Protein 3KCM (pdb70)

Solvent-accessible surface area: 39184 Å² total

Radius of gyration: 34.25 Å; Cα contacts (8 Å, |Δi|>4): 1533; chains: 6; bounding box: 62×87×96 Å

Sequence (810 aa):
LEENPAPDFTLNTLNGEVVKLSDLKGQVVIVNFWATWCPPCREEIPSRLNAAAGKPFRLCVSIDEGGKVAVEEFFRKTGFTLPVLLDADKRVGKLYGTTGVPETFVIDRHGVILKKVVGAEWDHPEVIAFLNNELEENPAPDFTLNTLNGEVVKLSDLKGQVVIVNFWATWCPPCREEIPSRLNAAAGKPFRLCVSIDEGGKVAVEEFFRKTGFTLPVLLDADKRVGKLYGTTGVPETFVIDRHGVILKKVVGAEWDHPEVIAFLNNELSEENPAPDFTLNTLNGEVVKLSDLKGQVVIVNFWATWCPPCREEIPSRLNAAAGKPFRLCVSIDEGGKVAVEEFFRKTGFTLPVLLDADKRVGKLYGTTGVPETFVIDRHGVILKKVVGAEWDHPEVIAFLNNELENPAPDFTLNTLNGEVVKLSDLKGQVVIVNFWATWCPPCREEIPSRLNAAAGKPFRLCVSIDEGGKVAVEEFFRKTGFTLPVLLDADKRVGKLYGTTGVPETFVIDRHGVILKKVVGAEWDHPEVIAFLNNELSKARENPAPDFTLNTLNGEVVKLSDLKGQVVIVNFWATWCPPCREEIPSRLNAAAGKPFRLCVSIDEGGKVAVEEFFRKTGFTLPVLLDADKRVGKLYGTTGVPETFVIDRHGVILKKVVGAEWDHPEVIAFLNNELSKAENPAPDFTLNTLNGEVVKLSDLKGQVVIVNFWATWCPPCREEIPSRLNAAAGKPFRLCVSIDEGGKVAVEEFFRKTGFTLPVLLDADKRVGKLYGTTGVPETFVIDRHGVILKKVVGAEWDHPEVIAFLNNEL

InterPro domains:
  IPR013740 Redoxin [PF08534] (29-156)
  IPR013766 Thioredoxin domain [PS51352] (26-167)
  IPR017937 Thioredoxin, conserved site [PS00194] (56-74)
  IPR036249 Thioredoxin-like superfamily [SSF52833] (4-164)
  IPR050553 Thioredoxin family ResA/DsbE subfamily [PTHR42852] (30-152)

Organism: Geobacter metallireducens (strain ATCC 53774 / DSM 7210 / GS-15) (NCBI:txid269799)

Secondary structure (DSSP, 8-state):
-TTSBPPP-EEE-TTS-EEEGGGGTTSBEEEEEE-TT-HHHHHHS---TTT---SSB--EEE--TTHHHHHHHHHHHH-----EEE-TT-HHHHHHT--SB-EEEEE-TTSBEEEEEE---TTSHHHHHHHHT-/-TTSBPPP-EEEBTTS-EEEGGGGTTSBEEEEEE-TT-HHHHHHTT--TTT---SSB--EEE--TTHHHHHHHHHHHH-----EEE-TT-HHHHHTT--SB-EEEEE-TTSBEEEEEE---TTSHHHHHHHHHTT-/--SBPPP-EEEBTTS-EEESGGGTTSBEEEEEE-TT-HHHHHHTT--TTT---SSB--EEE--TTHHHHHHHHHHHHT----EEE-TT-HHHHHHT--SB-EEEEE-TTSBEEEEEE---TTSHHHHHHHHHH-/-PBPPP-EEEBTTS-EEESGGGTTSBEEEEEE-TT-HHHHHHS---TTT---SSB--EEE--TTHHHHHHHHHHHHT----EEE-TT-HHHHHTT--SSSEEEEE-TTSBEEEEEE---TTSHHHHHHHHHHHTT--/-PPPPP-EEEBTTS-EEEGGGGTTSBEEEEEE-TT-HHHHHHS---TTT---SSB--EEE--TTHHHHHHHHHHHHT----EEE-TT-HHHHHTT--SS-EEEEE-TTS-EEEEEE---TTSHHHHHHHHHHHH--/--BPPP-EEEBTTS-EEESGGGTTSBEEEEEE-TT-HHHHHHS---TTT---SSB--EEE--TTHHHHHHHHHHHHT----EEE-TT-HHHHHTT--SB-EEEEE-TTSBEEEEEE---TTSHHHHHHHHTT-

CATH classification: 3.40.30.10

B-factor: mean 23.81, std 8.34, range [6.53, 72.54]

Structure (mmCIF, N/CA/C/O backbone):
data_3KCM
#
_entry.id   3KCM
#
_cell.length_a   51.986
_cell.length_b   74.555
_cell.length_c   82.410
_cell.angle_alpha   100.66
_cell.angle_beta   109.05
_cell.angle_gamma   99.07
#
_symmetry.space_group_name_H-M   'P 1'
#
loop_
_entity.id
_entity.type
_entity.pdbx_description
1 polymer 'Thioredoxin family protein'
2 non-polymer 'SULFATE ION'
3 water water
#
loop_
_atom_site.group_PDB
_atom_site.id
_atom_site.type_symbol
_atom_site.label_atom_id
_atom_site.label_alt_id
_atom_site.label_comp_id
_atom_site.label_asym_id
_atom_site.label_entity_id
_atom_site.label_seq_id
_atom_site.pdbx_PDB_ins_code
_atom_site.Cartn_x
_atom_site.Cartn_y
_atom_site.Cartn_z
_atom_site.occupancy
_atom_site.B_iso_or_equiv
_atom_site.auth_seq_id
_atom_site.auth_comp_id
_atom_site.auth_asym_id
_atom_site.auth_atom_id
_atom_site.pdbx_PDB_model_num
ATOM 1 N N . LEU A 1 3 ? -11.045 -34.158 -17.437 1.00 43.67 27 LEU A N 1
ATOM 2 C CA . LEU A 1 3 ? -10.862 -33.809 -15.985 1.00 44.12 27 LEU A CA 1
ATOM 3 C C . LEU A 1 3 ? -12.067 -33.021 -15.490 1.00 44.17 27 LEU A C 1
ATOM 4 O O . LEU A 1 3 ? -12.572 -33.237 -14.383 1.00 43.61 27 LEU A O 1
ATOM 9 N N . GLU A 1 4 ? -12.510 -32.120 -16.361 1.00 44.82 28 GLU A N 1
ATOM 10 C CA . GLU A 1 4 ? -13.594 -31.169 -16.131 1.00 45.32 28 GLU A CA 1
ATOM 11 C C . GLU A 1 4 ? -14.958 -31.887 -16.043 1.00 44.82 28 GLU A C 1
ATOM 12 O O . GLU A 1 4 ? -15.311 -32.698 -16.922 1.00 44.84 28 GLU A O 1
ATOM 18 N N . GLU A 1 5 ? -15.684 -31.618 -14.948 1.00 43.74 29 GLU A N 1
ATOM 19 C CA . GLU A 1 5 ? -16.988 -32.255 -14.632 1.00 42.44 29 GLU A CA 1
ATOM 20 C C . GLU A 1 5 ? -16.909 -33.642 -13.975 1.00 40.92 29 GLU A C 1
ATOM 21 O O . GLU A 1 5 ? -17.940 -34.277 -13.702 1.00 39.97 29 GLU A O 1
ATOM 27 N N . ASN A 1 6 ? -15.676 -34.072 -13.710 1.00 39.66 30 ASN A N 1
ATOM 28 C CA . ASN A 1 6 ? -15.379 -35.263 -12.896 1.00 39.17 30 ASN A CA 1
ATOM 29 C C . ASN A 1 6 ? -14.574 -34.926 -11.623 1.00 38.05 30 ASN A C 1
ATOM 30 O O . ASN A 1 6 ? -13.672 -34.066 -11.665 1.00 38.40 30 ASN A O 1
ATOM 35 N N . PRO A 1 7 ? -14.861 -35.631 -10.504 1.00 36.60 31 PRO A N 1
ATOM 36 C CA . PRO A 1 7 ? -14.187 -35.354 -9.236 1.00 35.06 31 PRO A CA 1
ATOM 37 C C . PRO A 1 7 ? -12.663 -35.266 -9.371 1.00 33.28 31 PRO A C 1
ATOM 38 O O . PRO A 1 7 ? -12.039 -36.101 -10.039 1.00 33.43 31 PRO A O 1
ATOM 42 N N . ALA A 1 8 ? -12.107 -34.230 -8.740 1.00 31.24 32 ALA A N 1
ATOM 43 C CA . ALA A 1 8 ? -10.665 -33.931 -8.679 1.00 29.50 32 ALA A CA 1
ATOM 44 C C . ALA A 1 8 ? -9.804 -35.076 -8.129 1.00 27.94 32 ALA A C 1
ATOM 45 O O . ALA A 1 8 ? -10.138 -35.689 -7.119 1.00 28.15 32 ALA A O 1
ATOM 47 N N . PRO A 1 9 ? -8.702 -35.386 -8.816 1.00 26.44 33 PRO A N 1
ATOM 48 C CA . PRO A 1 9 ? -7.759 -36.381 -8.279 1.00 25.09 33 PRO A CA 1
ATOM 49 C C . PRO A 1 9 ? -7.149 -35.957 -6.919 1.00 24.53 33 PRO A C 1
ATOM 50 O O . PRO A 1 9 ? -6.747 -34.777 -6.743 1.00 24.75 33 PRO A O 1
ATOM 54 N N . ASP A 1 10 ? -7.096 -36.893 -5.967 1.00 23.15 34 ASP A N 1
ATOM 55 C CA . ASP A 1 10 ? -6.616 -36.584 -4.603 1.00 22.39 34 ASP A CA 1
ATOM 56 C C . ASP A 1 10 ? -5.104 -36.367 -4.576 1.00 21.49 34 ASP A C 1
ATOM 57 O O . ASP A 1 10 ? -4.383 -36.862 -5.417 1.00 21.72 34 ASP A O 1
ATOM 62 N N . PHE A 1 11 ? -4.634 -35.599 -3.613 1.00 20.24 35 PHE A N 1
ATOM 63 C CA . PHE A 1 11 ? -3.208 -35.457 -3.428 1.00 19.19 35 PHE A CA 1
ATOM 64 C C . PHE A 1 11 ? -2.943 -34.906 -2.043 1.00 18.61 35 PHE A C 1
ATOM 65 O O . PHE A 1 11 ? -3.823 -34.291 -1.431 1.00 18.45 35 PHE A O 1
ATOM 73 N N . THR A 1 12 ? -1.741 -35.171 -1.550 1.00 17.83 36 THR A N 1
ATOM 74 C CA . THR A 1 12 ? -1.303 -34.733 -0.236 1.00 16.88 36 THR A CA 1
ATOM 75 C C . THR A 1 12 ? 0.048 -34.034 -0.450 1.00 16.66 36 THR A C 1
ATOM 76 O O . THR A 1 12 ? 0.963 -34.670 -0.991 1.00 15.63 36 THR A O 1
ATOM 80 N N . LEU A 1 13 ? 0.190 -32.769 -0.020 1.00 16.23 37 LEU A N 1
ATOM 81 C CA . LEU A 1 13 ? 1.488 -32.060 -0.153 1.00 16.87 37 LEU A CA 1
ATOM 82 C C . LEU A 1 13 ? 1.863 -31.121 1.014 1.00 18.03 37 LEU A C 1
ATOM 83 O O . LEU A 1 13 ? 0.989 -30.571 1.714 1.00 18.36 37 LEU A O 1
ATOM 88 N N . ASN A 1 14 ? 3.162 -30.899 1.180 1.00 18.94 38 ASN A N 1
ATOM 89 C CA . ASN A 1 14 ? 3.684 -29.996 2.205 1.00 20.26 38 ASN A CA 1
ATOM 90 C C . ASN A 1 14 ? 3.423 -28.511 1.945 1.00 20.83 38 ASN A C 1
ATOM 91 O O . ASN A 1 14 ? 3.451 -28.059 0.815 1.00 21.70 38 ASN A O 1
ATOM 96 N N . THR A 1 15 ? 3.148 -27.794 3.025 1.00 21.15 39 THR A N 1
ATOM 97 C CA . THR A 1 15 ? 2.981 -26.348 3.110 1.00 21.73 39 THR A CA 1
ATOM 98 C C . THR A 1 15 ? 4.387 -25.717 3.230 1.00 21.87 39 THR A C 1
ATOM 99 O O . THR A 1 15 ? 5.379 -26.442 3.303 1.00 20.41 39 THR A O 1
ATOM 103 N N . LEU A 1 16 ? 4.477 -24.380 3.247 1.00 22.66 40 LEU A N 1
ATOM 104 C CA . LEU A 1 16 ? 5.768 -23.719 3.500 1.00 24.75 40 LEU A CA 1
ATOM 105 C C . LEU A 1 16 ? 6.363 -23.999 4.864 1.00 25.58 40 LEU A C 1
ATOM 106 O O . LEU A 1 16 ? 7.562 -23.824 5.063 1.00 26.40 40 LEU A O 1
ATOM 111 N N . ASN A 1 17 ? 5.518 -24.405 5.801 1.00 26.89 41 ASN A N 1
ATOM 112 C CA . ASN A 1 17 ? 5.921 -24.573 7.196 1.00 28.46 41 ASN A CA 1
ATOM 113 C C . ASN A 1 17 ? 5.644 -25.960 7.769 1.00 27.92 41 ASN A C 1
ATOM 114 O O . ASN A 1 17 ? 4.996 -26.098 8.800 1.00 28.42 41 ASN A O 1
ATOM 119 N N . GLY A 1 18 ? 6.118 -26.985 7.065 1.00 27.91 42 GLY A N 1
ATOM 120 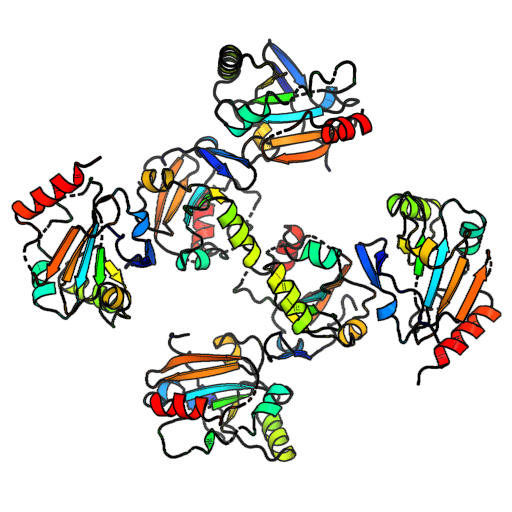C CA . GLY A 1 18 ? 6.092 -28.367 7.551 1.00 27.51 42 GLY A CA 1
ATOM 121 C C . GLY A 1 18 ? 4.735 -29.045 7.679 1.00 27.21 42 GLY A C 1
ATOM 122 O O . GLY A 1 18 ? 4.665 -30.215 8.032 1.00 27.57 42 GLY A O 1
ATOM 123 N N . GLU A 1 19 ? 3.663 -28.322 7.382 1.00 26.58 43 GLU A N 1
ATOM 124 C CA . GLU A 1 19 ? 2.319 -28.850 7.502 1.00 26.05 43 GLU A CA 1
ATOM 125 C C . GLU A 1 19 ? 1.936 -29.642 6.232 1.00 23.97 43 GLU A C 1
ATOM 126 O O . GLU A 1 19 ? 2.624 -29.554 5.260 1.00 23.98 43 GLU A O 1
ATOM 132 N N . VAL A 1 20 ? 0.834 -30.382 6.236 1.00 21.93 44 VAL A N 1
ATOM 133 C CA . VAL A 1 20 ? 0.439 -31.191 5.080 1.00 20.79 44 VAL A CA 1
ATOM 134 C C . VAL A 1 20 ? -1.070 -31.017 4.846 1.00 19.92 44 VAL A C 1
ATOM 135 O O . VAL A 1 20 ? -1.813 -30.868 5.791 1.00 19.55 44 VAL A O 1
ATOM 139 N N . VAL A 1 21 ? -1.510 -30.988 3.587 1.00 19.13 45 VAL A N 1
ATOM 140 C CA . VAL A 1 21 ? -2.910 -30.698 3.242 1.00 17.63 45 VAL A CA 1
ATOM 141 C C . VAL A 1 21 ? -3.371 -31.757 2.274 1.00 18.13 45 VAL A C 1
ATOM 142 O O . VAL A 1 21 ? -2.724 -31.965 1.223 1.00 18.60 45 VAL A O 1
ATOM 146 N N . LYS A 1 22 ? -4.475 -32.426 2.602 1.00 17.79 46 LYS A N 1
ATOM 147 C CA . LYS A 1 22 ? -4.997 -33.490 1.750 1.00 17.15 46 LYS A CA 1
ATOM 148 C C . LYS A 1 22 ? -6.343 -33.128 1.114 1.00 17.70 46 LYS A C 1
ATOM 149 O O . LYS A 1 22 ? -7.349 -33.101 1.804 1.00 17.99 46 LYS A O 1
ATOM 155 N N . LEU A 1 23 ? -6.377 -32.883 -0.198 1.00 17.64 47 LEU A N 1
ATOM 156 C CA . LEU A 1 23 ? -7.582 -32.387 -0.856 1.00 17.68 47 LEU A CA 1
ATOM 157 C C . LEU A 1 23 ? -8.923 -33.048 -0.503 1.00 18.00 47 LEU A C 1
ATOM 158 O O . LEU A 1 23 ? -9.956 -32.368 -0.532 1.00 17.53 47 LEU A O 1
ATOM 163 N N . SER A 1 24 ? -8.928 -34.343 -0.161 1.00 18.45 48 SER A N 1
ATOM 164 C CA . SER A 1 24 ? -10.181 -35.038 0.300 1.00 18.37 48 SER A CA 1
ATOM 165 C C . SER A 1 24 ? -10.859 -34.479 1.615 1.00 18.56 48 SER A C 1
ATOM 166 O O . SER A 1 24 ? -12.099 -34.463 1.742 1.00 18.89 48 SER A O 1
ATOM 169 N N . ASP A 1 25 ? -10.046 -34.069 2.594 1.00 18.36 49 ASP A N 1
ATOM 170 C CA . ASP A 1 25 ? -10.533 -33.501 3.851 1.00 18.66 49 ASP A CA 1
ATOM 171 C C . ASP A 1 25 ? -11.033 -32.107 3.645 1.00 18.48 49 ASP A C 1
ATOM 172 O O . ASP A 1 25 ? -11.252 -31.396 4.603 1.00 18.19 49 ASP A O 1
ATOM 177 N N . LEU A 1 26 ? -11.234 -31.708 2.410 1.00 19.19 50 LEU A N 1
ATOM 178 C CA . LEU A 1 26 ? -11.689 -30.375 2.112 1.00 18.92 50 LEU A CA 1
ATOM 179 C C . LEU A 1 26 ? -13.048 -30.413 1.508 1.00 19.29 50 LEU A C 1
ATOM 180 O O . LEU A 1 26 ? -13.549 -29.424 1.133 1.00 20.22 50 LEU A O 1
ATOM 185 N N . LYS A 1 27 ? -13.673 -31.571 1.497 1.00 20.00 51 LYS A N 1
ATOM 186 C CA . LYS A 1 27 ? -15.086 -31.680 1.189 1.00 20.00 51 LYS A CA 1
ATOM 187 C C . LYS A 1 27 ? -15.907 -30.799 2.020 1.00 20.00 51 LYS A C 1
ATOM 188 O O . LYS A 1 27 ? -15.779 -30.804 3.180 1.00 20.50 51 LYS A O 1
ATOM 194 N N . GLY A 1 28 ? -16.776 -30.038 1.415 1.00 21.03 52 GLY A N 1
ATOM 195 C CA . GLY A 1 28 ? -17.586 -29.135 2.175 1.00 21.51 52 GLY A CA 1
ATOM 196 C C . GLY A 1 28 ? -17.232 -27.716 1.919 1.00 22.23 52 GLY A C 1
ATOM 197 O O . GLY A 1 28 ? -17.915 -26.815 2.296 1.00 22.63 52 GLY A O 1
ATOM 198 N N . GLN A 1 29 ? -16.116 -27.535 1.268 1.00 22.71 53 GLN A N 1
ATOM 199 C CA . GLN A 1 29 ? -15.653 -26.231 0.951 1.00 23.27 53 GLN A CA 1
ATOM 200 C C . GLN A 1 29 ? -15.347 -26.139 -0.501 1.00 23.21 53 GLN A C 1
ATOM 201 O O . GLN A 1 29 ? -15.038 -27.096 -1.136 1.00 22.69 53 GLN A O 1
ATOM 207 N N . VAL A 1 30 ? -15.464 -24.951 -1.025 1.00 22.74 54 VAL A N 1
ATOM 208 C CA . VAL A 1 30 ? -15.017 -24.689 -2.372 1.00 22.75 54 VAL A CA 1
ATOM 209 C C . VAL A 1 30 ? -13.482 -24.547 -2.398 1.00 22.26 54 VAL A C 1
ATOM 210 O O . VAL A 1 30 ? -12.915 -23.878 -1.535 1.00 22.54 54 VAL A O 1
ATOM 214 N N . VAL A 1 31 ? -12.829 -25.178 -3.384 1.00 21.52 55 VAL A N 1
ATOM 215 C CA . VAL A 1 31 ? -11.359 -25.139 -3.549 1.00 20.99 55 VAL A CA 1
ATOM 216 C C . VAL A 1 31 ? -10.883 -24.661 -4.949 1.00 20.20 55 VAL A C 1
ATOM 217 O O . VAL A 1 31 ? -11.432 -25.040 -5.994 1.00 20.33 55 VAL A O 1
ATOM 221 N N . ILE A 1 32 ? -9.858 -23.832 -4.944 1.00 19.10 56 ILE A N 1
ATOM 222 C CA . ILE A 1 32 ? -9.105 -23.445 -6.139 1.00 17.94 56 ILE A CA 1
ATOM 223 C C . ILE A 1 32 ? -7.711 -24.058 -6.123 1.00 17.87 56 ILE A C 1
ATOM 224 O O . ILE A 1 32 ? -6.848 -23.683 -5.315 1.00 17.07 56 ILE A O 1
ATOM 229 N N . VAL A 1 33 ? -7.490 -25.043 -6.986 1.00 17.82 57 VAL A N 1
ATOM 230 C CA . VAL A 1 33 ? -6.122 -25.534 -7.179 1.00 17.51 57 VAL A CA 1
ATOM 231 C C . VAL A 1 33 ? -5.425 -24.782 -8.362 1.00 17.81 57 VAL A C 1
ATOM 232 O O . VAL A 1 33 ? -5.837 -24.847 -9.530 1.00 17.17 57 VAL A O 1
ATOM 236 N N . ASN A 1 34 ? -4.398 -24.024 -8.019 1.00 17.81 58 ASN A N 1
ATOM 237 C CA . ASN A 1 34 ? -3.674 -23.210 -9.002 1.00 18.10 58 ASN A CA 1
ATOM 238 C C . ASN A 1 34 ? -2.230 -23.700 -9.112 1.00 17.48 58 ASN A C 1
ATOM 239 O O . ASN A 1 34 ? -1.562 -23.908 -8.102 1.00 18.10 58 ASN A O 1
ATOM 244 N N . PHE A 1 35 ? -1.760 -23.880 -10.338 1.00 16.82 59 PHE A N 1
ATOM 245 C CA . PHE A 1 35 ? -0.385 -24.361 -10.579 1.00 16.10 59 PHE A CA 1
ATOM 246 C C . PHE A 1 35 ? 0.431 -23.206 -11.058 1.00 15.06 59 PHE A C 1
ATOM 247 O O . PHE A 1 35 ? 0.017 -22.536 -12.000 1.00 14.81 59 PHE A O 1
ATOM 255 N N . TRP A 1 36 ? 1.563 -22.941 -10.408 1.00 13.57 60 TRP A N 1
ATOM 256 C CA . TRP A 1 36 ? 2.291 -21.715 -10.725 1.00 12.83 60 TRP A CA 1
ATOM 257 C C . TRP A 1 36 ? 3.789 -21.914 -10.537 1.00 12.65 60 TRP A C 1
ATOM 258 O O . TRP A 1 36 ? 4.222 -22.963 -10.062 1.00 13.21 60 TRP A O 1
ATOM 269 N N . ALA A 1 37 ? 4.583 -20.905 -10.887 1.00 12.57 61 ALA A N 1
ATOM 270 C CA . ALA A 1 37 ? 6.032 -20.985 -10.663 1.00 13.00 61 ALA A CA 1
ATOM 271 C C . ALA A 1 37 ? 6.667 -19.598 -10.582 1.00 13.11 61 ALA A C 1
ATOM 272 O O . ALA A 1 37 ? 6.208 -18.659 -11.225 1.00 13.21 61 ALA A O 1
ATOM 274 N N . THR A 1 38 ? 7.738 -19.475 -9.821 1.00 13.73 62 THR A N 1
ATOM 275 C CA . THR A 1 38 ? 8.354 -18.142 -9.598 1.00 14.53 62 THR A CA 1
ATOM 276 C C . THR A 1 38 ? 8.893 -17.534 -10.880 1.00 15.15 62 THR A C 1
ATOM 277 O O . THR A 1 38 ? 8.814 -16.318 -11.042 1.00 15.91 62 THR A O 1
ATOM 281 N N . TRP A 1 39 ? 9.429 -18.377 -11.779 1.00 15.97 63 TRP A N 1
ATOM 282 C CA . TRP A 1 39 ? 10.010 -17.967 -13.097 1.00 16.21 63 TRP A CA 1
ATOM 283 C C . TRP A 1 39 ? 9.023 -17.716 -14.277 1.00 16.03 63 TRP A C 1
ATOM 284 O O . TRP A 1 39 ? 9.460 -17.500 -15.424 1.00 15.80 63 TRP A O 1
ATOM 295 N N . CYS A 1 40 ? 7.724 -17.701 -13.991 1.00 15.78 64 CYS A N 1
ATOM 296 C CA . CYS A 1 40 ? 6.691 -17.536 -15.023 1.00 17.14 64 CYS A CA 1
ATOM 297 C C . CYS A 1 40 ? 6.060 -16.126 -15.014 1.00 17.02 64 CYS A C 1
ATOM 298 O O . CYS A 1 40 ? 5.347 -15.760 -14.070 1.00 18.30 64 CYS A O 1
ATOM 301 N N . PRO A 1 41 ? 6.337 -15.315 -16.048 1.00 16.73 65 PRO A N 1
ATOM 302 C CA . PRO A 1 41 ? 5.887 -13.915 -15.962 1.00 17.07 65 PRO A CA 1
ATOM 303 C C . PRO A 1 41 ? 4.384 -13.711 -15.867 1.00 16.97 65 PRO A C 1
ATOM 304 O O . PRO A 1 41 ? 3.970 -12.766 -15.170 1.00 17.09 65 PRO A O 1
ATOM 308 N N . PRO A 1 42 ? 3.581 -14.552 -16.567 1.00 16.57 66 PRO A N 1
ATOM 309 C CA . PRO A 1 42 ? 2.132 -14.494 -16.356 1.00 17.09 66 PRO A CA 1
ATOM 310 C C . PRO A 1 42 ? 1.688 -14.897 -14.935 1.00 17.65 66 PRO A C 1
ATOM 311 O O . PRO A 1 42 ? 0.808 -14.248 -14.366 1.00 18.36 66 PRO A O 1
ATOM 315 N N . CYS A 1 43 ? 2.302 -15.939 -14.370 1.00 17.42 67 CYS A N 1
ATOM 316 C CA . CYS A 1 43 ? 2.049 -16.335 -13.002 1.00 16.97 67 CYS A CA 1
ATOM 317 C C . CYS A 1 43 ? 2.175 -15.151 -12.065 1.00 17.05 67 CYS A C 1
ATOM 318 O O . CYS A 1 43 ? 1.328 -14.936 -11.235 1.00 18.56 67 CYS A O 1
ATOM 321 N N . ARG A 1 44 ? 3.212 -14.360 -12.232 1.00 17.10 68 ARG A N 1
ATOM 322 C CA . ARG A 1 44 ? 3.459 -13.217 -11.407 1.00 17.02 68 ARG A CA 1
ATOM 323 C C . ARG A 1 44 ? 2.521 -12.047 -11.723 1.00 17.78 68 ARG A C 1
ATOM 324 O O . ARG A 1 44 ? 2.244 -11.225 -10.874 1.00 18.00 68 ARG A O 1
ATOM 332 N N . GLU A 1 45 ? 2.049 -11.955 -12.952 1.00 19.02 69 GLU A N 1
ATOM 333 C CA . GLU A 1 45 ? 1.094 -10.907 -13.325 1.00 20.08 69 GLU A CA 1
ATOM 334 C C . GLU A 1 45 ? -0.234 -11.068 -12.528 1.00 19.32 69 GLU A C 1
ATOM 335 O O . GLU A 1 45 ? -0.842 -10.078 -12.109 1.00 19.08 69 GLU A O 1
ATOM 341 N N . GLU A 1 46 ? -0.659 -12.301 -12.286 1.00 17.95 70 GLU A N 1
ATOM 342 C CA . GLU A 1 46 ? -1.990 -12.534 -11.709 1.00 17.36 70 GLU A CA 1
ATOM 343 C C . GLU A 1 46 ? -1.964 -12.742 -10.215 1.00 17.99 70 GLU A C 1
ATOM 344 O O . GLU A 1 46 ? -3.040 -12.822 -9.620 1.00 18.58 70 GLU A O 1
ATOM 350 N N . ILE A 1 47 ? -0.768 -12.810 -9.597 1.00 17.72 71 ILE A N 1
ATOM 351 C CA . ILE A 1 47 ? -0.683 -13.008 -8.135 1.00 16.88 71 ILE A CA 1
ATOM 352 C C . ILE A 1 47 ? -1.391 -11.914 -7.340 1.00 16.94 71 ILE A C 1
ATOM 353 O O . ILE A 1 47 ? -2.169 -12.213 -6.419 1.00 16.76 71 ILE A O 1
ATOM 358 N N . PRO A 1 48 ? -1.128 -10.636 -7.684 1.00 16.48 72 PRO A N 1
ATOM 359 C CA . PRO A 1 48 ? -1.825 -9.599 -6.953 1.00 15.64 72 PRO A CA 1
ATOM 360 C C . PRO A 1 48 ? -3.358 -9.793 -6.973 1.00 16.53 72 PRO A C 1
ATOM 361 O O . PRO A 1 48 ? -4.022 -9.519 -5.974 1.00 17.34 72 PRO A O 1
ATOM 365 N N . SER A 1 49 ? -3.926 -10.258 -8.081 1.00 16.61 73 SER A N 1
ATOM 366 C CA . SER A 1 49 ? -5.362 -10.380 -8.164 1.00 17.74 73 SER A CA 1
ATOM 367 C C . SER A 1 49 ? -5.857 -11.649 -7.440 1.00 18.51 73 SER A C 1
ATOM 368 O O . SER A 1 49 ? -7.041 -11.763 -7.087 1.00 17.74 73 SER A O 1
ATOM 387 N N . ARG A 1 52 ? -6.196 -10.666 -3.673 1.00 19.38 76 ARG A N 1
ATOM 388 C CA . ARG A 1 52 ? -7.446 -9.998 -3.402 1.00 19.47 76 ARG A CA 1
ATOM 389 C C . ARG A 1 52 ? -8.606 -10.996 -3.408 1.00 19.57 76 ARG A C 1
ATOM 390 O O . ARG A 1 52 ? -9.625 -10.716 -2.806 1.00 19.91 76 ARG A O 1
ATOM 398 N N . LEU A 1 53 ? -8.492 -12.120 -4.101 1.00 19.53 77 LEU A N 1
ATOM 399 C CA . LEU A 1 53 ? -9.562 -13.113 -4.016 1.00 21.14 77 LEU A CA 1
ATOM 400 C C . LEU A 1 53 ? -9.517 -13.818 -2.655 1.00 22.14 77 LEU A C 1
ATOM 401 O O . LEU A 1 53 ? -10.552 -14.105 -2.057 1.00 22.83 77 LEU A O 1
ATOM 406 N N . ASN A 1 54 ? -8.315 -14.050 -2.149 1.00 23.26 78 ASN A N 1
ATOM 407 C CA . ASN A 1 54 ? -8.140 -14.642 -0.819 1.00 23.91 78 ASN A CA 1
ATOM 408 C C . ASN A 1 54 ? -8.679 -13.841 0.371 1.00 24.21 78 ASN A C 1
ATOM 409 O O . ASN A 1 54 ? -9.387 -14.390 1.222 1.00 24.05 78 ASN A O 1
ATOM 414 N N . ALA A 1 55 ? -8.354 -12.549 0.420 1.00 24.74 79 ALA A N 1
ATOM 415 C CA . ALA A 1 55 ? -8.865 -11.666 1.470 1.00 25.19 79 ALA A CA 1
ATOM 416 C C . ALA A 1 55 ? -10.384 -11.602 1.478 1.00 26.10 79 ALA A C 1
ATOM 417 O O . ALA A 1 55 ? -11.001 -11.686 2.544 1.00 26.72 79 ALA A O 1
ATOM 419 N N . ALA A 1 56 ? -10.987 -11.494 0.295 1.00 26.73 80 ALA A N 1
ATOM 420 C CA . ALA A 1 56 ? -12.430 -11.396 0.165 1.00 27.71 80 ALA A CA 1
ATOM 421 C C . ALA A 1 56 ? -13.160 -12.627 0.731 1.00 28.95 80 ALA A C 1
ATOM 422 O O . ALA A 1 56 ? -14.363 -12.579 0.988 1.00 29.81 80 ALA A O 1
ATOM 432 N N . ALA A 1 58 ? -12.004 -14.632 3.507 1.00 31.17 82 ALA A N 1
ATOM 433 C CA . ALA A 1 58 ? -11.667 -14.889 4.945 1.00 31.69 82 ALA A CA 1
ATOM 434 C C . ALA A 1 58 ? -12.871 -15.113 5.908 1.00 31.84 82 ALA A C 1
ATOM 435 O O . ALA A 1 58 ? -13.765 -14.257 5.997 1.00 32.43 82 ALA A O 1
ATOM 437 N N . GLY A 1 59 ? -12.888 -16.246 6.624 1.00 31.16 83 GLY A N 1
ATOM 438 C CA . GLY A 1 59 ? -14.100 -16.681 7.359 1.00 30.12 83 GLY A CA 1
ATOM 439 C C . GLY A 1 59 ? -15.124 -17.526 6.566 1.00 29.62 83 GLY A C 1
ATOM 440 O O . GLY A 1 59 ? -16.016 -18.137 7.142 1.00 28.65 83 GLY A O 1
ATOM 441 N N . LYS A 1 60 ? -15.009 -17.561 5.242 1.00 29.01 84 LYS A N 1
ATOM 442 C CA . LYS A 1 60 ? -15.940 -18.343 4.416 1.00 28.84 84 LYS A CA 1
ATOM 443 C C . LYS A 1 60 ? -15.400 -19.786 4.204 1.00 27.69 84 LYS A C 1
ATOM 444 O O . LYS A 1 60 ? -14.168 -19.987 4.300 1.00 27.18 84 LYS A O 1
ATOM 450 N N . PRO A 1 61 ? -16.302 -20.771 3.888 1.00 25.80 85 PRO A N 1
ATOM 451 C CA . PRO A 1 61 ? -15.895 -22.153 3.629 1.00 24.31 85 PRO A CA 1
ATOM 452 C C . PRO A 1 61 ? -15.233 -22.278 2.260 1.00 22.73 85 PRO A C 1
ATOM 453 O O . PRO A 1 61 ? -15.821 -22.782 1.286 1.00 22.38 85 PRO A O 1
ATOM 457 N N . PHE A 1 62 ? -13.987 -21.859 2.228 1.00 20.96 86 PHE A N 1
ATOM 458 C CA . PHE A 1 62 ? -13.255 -21.683 0.998 1.00 21.03 86 PHE A CA 1
ATOM 459 C C . PHE A 1 62 ? -11.758 -21.906 1.267 1.00 20.94 86 PHE A C 1
ATOM 460 O O . PHE A 1 62 ? -11.217 -21.426 2.287 1.00 20.60 86 PHE A O 1
ATOM 468 N N . ARG A 1 63 ? -11.106 -22.633 0.359 1.00 20.33 87 ARG A N 1
ATOM 469 C CA . ARG A 1 63 ? -9.665 -22.845 0.438 1.00 20.95 87 ARG A CA 1
ATOM 470 C C . ARG A 1 63 ? -8.996 -22.675 -0.928 1.00 21.07 87 ARG A C 1
ATOM 471 O O . ARG A 1 63 ? -9.462 -23.203 -1.935 1.00 22.01 87 ARG A O 1
ATOM 487 N N . LEU A 1 65 ? -5.351 -23.098 -2.961 1.00 18.43 89 LEU A N 1
ATOM 488 C CA . LEU A 1 65 ? -4.133 -23.886 -2.850 1.00 16.58 89 LEU A CA 1
ATOM 489 C C . LEU A 1 65 ? -3.196 -23.523 -4.000 1.00 15.75 89 LEU A C 1
ATOM 490 O O . LEU A 1 65 ? -3.473 -23.830 -5.148 1.00 16.07 89 LEU A O 1
ATOM 495 N N . CYS A 1 66 ? -2.104 -22.826 -3.720 1.00 14.94 90 CYS A N 1
ATOM 496 C CA . CYS A 1 66 ? -1.240 -22.402 -4.817 1.00 14.26 90 CYS A CA 1
ATOM 497 C C . CYS A 1 66 ? -0.058 -23.305 -4.920 1.00 14.33 90 CYS A C 1
ATOM 498 O O . CYS A 1 66 ? 0.969 -23.061 -4.226 1.00 15.52 90 CYS A O 1
ATOM 501 N N . VAL A 1 67 ? -0.192 -24.324 -5.787 1.00 13.06 91 VAL A N 1
ATOM 502 C CA . VAL A 1 67 ? 0.809 -25.352 -5.977 1.00 12.57 91 VAL A CA 1
ATOM 503 C C . VAL A 1 67 ? 2.051 -24.834 -6.757 1.00 14.32 91 VAL A C 1
ATOM 504 O O . VAL A 1 67 ? 1.955 -24.458 -7.952 1.00 14.96 91 VAL A O 1
ATOM 508 N N . SER A 1 68 ? 3.216 -24.817 -6.111 1.00 13.91 92 SER A N 1
ATOM 509 C CA . SER A 1 68 ? 4.416 -24.404 -6.817 1.00 14.62 92 SER A CA 1
ATOM 510 C C . SER A 1 68 ? 5.153 -25.573 -7.434 1.00 14.73 92 SER A C 1
ATOM 511 O O . SER A 1 68 ? 5.347 -26.581 -6.780 1.00 15.12 92 SER A O 1
ATOM 514 N N . ILE A 1 69 ? 5.592 -25.421 -8.686 1.00 14.95 93 ILE A N 1
ATOM 515 C CA . ILE A 1 69 ? 6.358 -26.453 -9.381 1.00 14.47 93 ILE A CA 1
ATOM 516 C C . ILE A 1 69 ? 7.836 -26.104 -9.472 1.00 14.84 93 ILE A C 1
ATOM 517 O O . ILE A 1 69 ? 8.596 -26.810 -10.123 1.00 13.82 93 ILE A O 1
ATOM 522 N N . ASP A 1 70 ? 8.231 -25.008 -8.828 1.00 15.84 94 ASP A N 1
ATOM 523 C CA . ASP A 1 70 ? 9.654 -24.644 -8.759 1.00 17.73 94 ASP A CA 1
ATOM 524 C C . ASP A 1 70 ? 10.516 -25.786 -8.313 1.00 18.18 94 ASP A C 1
ATOM 525 O O . ASP A 1 70 ? 10.255 -26.362 -7.257 1.00 17.55 94 ASP A O 1
ATOM 530 N N . GLU A 1 71 ? 11.562 -26.080 -9.091 1.00 19.40 95 GLU A N 1
ATOM 531 C CA . GLU A 1 71 ? 12.533 -27.126 -8.704 1.00 21.49 95 GLU A CA 1
ATOM 532 C C . GLU A 1 71 ? 13.234 -26.750 -7.382 1.00 21.12 95 GLU A C 1
ATOM 533 O O . GLU A 1 71 ? 13.661 -27.624 -6.627 1.00 20.49 95 GLU A O 1
ATOM 539 N N . GLY A 1 72 ? 13.292 -25.443 -7.112 1.00 21.59 96 GLY A N 1
ATOM 540 C CA . GLY A 1 72 ? 13.859 -24.888 -5.882 1.00 22.16 96 GLY A CA 1
ATOM 541 C C . GLY A 1 72 ? 13.008 -24.910 -4.613 1.00 22.93 96 GLY A C 1
ATOM 542 O O . GLY A 1 72 ? 13.506 -24.516 -3.557 1.00 23.81 96 GLY A O 1
ATOM 543 N N . GLY A 1 73 ? 11.747 -25.366 -4.694 1.00 23.02 97 GLY A N 1
ATOM 544 C CA . GLY A 1 73 ? 10.885 -25.530 -3.502 1.00 22.56 97 GLY A CA 1
ATOM 545 C C . GLY A 1 73 ? 10.661 -24.288 -2.601 1.00 22.90 97 GLY A C 1
ATOM 546 O O . GLY A 1 73 ? 10.565 -23.128 -3.062 1.00 20.57 97 GLY A O 1
ATOM 547 N N . LYS A 1 74 ? 10.577 -24.578 -1.301 1.00 23.46 98 LYS A N 1
ATOM 548 C CA . LYS A 1 74 ? 10.446 -23.597 -0.216 1.00 24.13 98 LYS A CA 1
ATOM 549 C C . LYS A 1 74 ? 11.486 -22.506 -0.321 1.00 23.80 98 LYS A C 1
ATOM 550 O O . LYS A 1 74 ? 11.101 -21.352 -0.242 1.00 24.48 98 LYS A O 1
ATOM 556 N N . VAL A 1 75 ? 12.768 -22.836 -0.542 1.00 23.40 99 VAL A N 1
ATOM 557 C CA . VAL A 1 75 ? 13.833 -21.798 -0.681 1.00 23.12 99 VAL A CA 1
ATOM 558 C C . VAL A 1 75 ? 13.576 -20.809 -1.832 1.00 22.90 99 VAL A C 1
ATOM 559 O O . VAL A 1 75 ? 13.700 -19.581 -1.643 1.00 22.44 99 VAL A O 1
ATOM 563 N N . ALA A 1 76 ? 13.227 -21.341 -3.007 1.00 22.24 100 ALA A N 1
ATOM 564 C CA . ALA A 1 76 ? 12.818 -20.511 -4.151 1.00 21.90 100 ALA A CA 1
ATOM 565 C C . ALA A 1 76 ? 11.567 -19.627 -3.916 1.00 22.08 100 ALA A C 1
ATOM 566 O O . ALA A 1 76 ? 11.598 -18.427 -4.230 1.00 22.07 100 ALA A O 1
ATOM 568 N N . VAL A 1 77 ? 10.487 -20.211 -3.376 1.00 22.35 101 VAL A N 1
ATOM 569 C CA . VAL A 1 77 ? 9.248 -19.491 -3.094 1.00 22.09 101 VAL A CA 1
ATOM 570 C C . VAL A 1 77 ? 9.504 -18.465 -2.005 1.00 23.32 101 VAL A C 1
ATOM 571 O O . VAL A 1 77 ? 9.080 -17.315 -2.129 1.00 23.05 101 VAL A O 1
ATOM 575 N N . GLU A 1 78 ? 10.214 -18.862 -0.946 1.00 24.54 102 GLU A N 1
ATOM 576 C CA . GLU A 1 78 ? 10.559 -17.915 0.131 1.00 26.27 102 GLU A CA 1
ATOM 577 C C . GLU A 1 78 ? 11.303 -16.682 -0.404 1.00 26.68 102 GLU A C 1
ATOM 578 O O . GLU A 1 78 ? 10.980 -15.545 -0.017 1.00 27.74 102 GLU A O 1
ATOM 584 N N . GLU A 1 79 ? 12.275 -16.899 -1.294 1.00 26.62 103 GLU A N 1
ATOM 585 C CA . GLU A 1 79 ? 13.050 -15.812 -1.897 1.00 26.28 103 GLU A CA 1
ATOM 586 C C . GLU A 1 79 ? 12.110 -14.869 -2.626 1.00 25.67 103 GLU A C 1
ATOM 587 O O . GLU A 1 79 ? 12.068 -13.661 -2.335 1.00 25.87 103 GLU A O 1
ATOM 593 N N . PHE A 1 80 ? 11.331 -15.440 -3.548 1.00 24.24 104 PHE A N 1
ATOM 594 C CA . PHE A 1 80 ? 10.393 -14.705 -4.388 1.00 22.49 104 PHE A CA 1
ATOM 595 C C . PHE A 1 80 ? 9.477 -13.822 -3.581 1.00 22.69 104 PHE A C 1
ATOM 596 O O . PHE A 1 80 ? 9.239 -12.660 -3.975 1.00 21.61 104 PHE A O 1
ATOM 604 N N . PHE A 1 81 ? 8.975 -14.385 -2.460 1.00 22.90 105 PHE A N 1
ATOM 605 C CA . PHE A 1 81 ? 8.082 -13.698 -1.496 1.00 23.02 105 PHE A CA 1
ATOM 606 C C . PHE A 1 81 ? 8.770 -12.615 -0.677 1.00 23.72 105 PHE A C 1
ATOM 607 O O . PHE A 1 81 ? 8.148 -11.631 -0.295 1.00 23.51 105 PHE A O 1
ATOM 615 N N . ARG A 1 82 ? 10.043 -12.826 -0.378 1.00 24.73 106 ARG A N 1
ATOM 616 C CA . ARG A 1 82 ? 10.835 -11.809 0.290 1.00 27.41 106 ARG A CA 1
ATOM 617 C C . ARG A 1 82 ? 11.007 -10.570 -0.630 1.00 28.02 106 ARG A C 1
ATOM 618 O O . ARG A 1 82 ? 10.713 -9.435 -0.201 1.00 28.61 106 ARG A O 1
ATOM 626 N N . LYS A 1 83 ? 11.442 -10.778 -1.881 1.00 28.14 107 LYS A N 1
ATOM 627 C CA . LYS A 1 83 ? 11.682 -9.636 -2.785 1.00 28.53 107 LYS A CA 1
ATOM 628 C C . LYS A 1 83 ? 10.387 -8.903 -3.152 1.00 28.01 107 LYS A C 1
ATOM 629 O O . LYS A 1 83 ? 10.374 -7.669 -3.176 1.00 28.03 107 LYS A O 1
ATOM 635 N N . THR A 1 84 ? 9.299 -9.636 -3.400 1.00 26.91 108 THR A N 1
ATOM 636 C CA . THR A 1 84 ? 8.082 -8.963 -3.878 1.00 25.96 108 THR A CA 1
ATOM 637 C C . THR A 1 84 ? 7.145 -8.464 -2.802 1.00 25.73 108 THR A C 1
ATOM 638 O O . THR A 1 84 ? 6.351 -7.575 -3.079 1.00 26.39 108 THR A O 1
ATOM 642 N N . GLY A 1 85 ? 7.186 -9.060 -1.608 1.00 25.47 109 GLY A N 1
ATOM 643 C CA . GLY A 1 85 ? 6.250 -8.705 -0.539 1.00 24.83 109 GLY A CA 1
ATOM 644 C C . GLY A 1 85 ? 4.935 -9.455 -0.658 1.00 24.91 109 GLY A C 1
ATOM 645 O O . GLY A 1 85 ? 4.012 -9.268 0.162 1.00 25.11 109 GLY A O 1
ATOM 646 N N . PHE A 1 86 ? 4.874 -10.374 -1.590 1.00 24.25 110 PHE A N 1
ATOM 647 C CA . PHE A 1 86 ? 3.716 -11.184 -1.806 1.00 24.05 110 PHE A CA 1
ATOM 648 C C . PHE A 1 86 ? 3.602 -12.331 -0.830 1.00 24.19 110 PHE A C 1
ATOM 649 O O . PHE A 1 86 ? 4.559 -12.757 -0.272 1.00 23.74 110 PHE A O 1
ATOM 657 N N . THR A 1 87 ? 2.394 -12.829 -0.651 1.00 24.40 111 THR A N 1
ATOM 658 C CA . THR A 1 87 ? 2.146 -14.037 0.106 1.00 24.48 111 THR A CA 1
ATOM 659 C C . THR A 1 87 ? 0.858 -14.748 -0.240 1.00 24.61 111 THR A C 1
ATOM 660 O O . THR A 1 87 ? -0.134 -14.147 -0.548 1.00 24.25 111 THR A O 1
ATOM 664 N N . LEU A 1 88 ? 0.919 -16.060 -0.188 1.00 23.58 112 LEU A N 1
ATOM 665 C CA . LEU A 1 88 ? -0.147 -16.921 -0.603 1.00 23.35 112 LEU A CA 1
ATOM 666 C C . LEU A 1 88 ? 0.005 -18.251 0.071 1.00 23.12 112 LEU A C 1
ATOM 667 O O . LEU A 1 88 ? 1.042 -18.587 0.549 1.00 23.12 112 LEU A O 1
ATOM 672 N N . PRO A 1 89 ? -1.072 -18.998 0.084 1.00 22.02 113 PRO A N 1
ATOM 673 C CA . PRO A 1 89 ? -1.128 -20.325 0.652 1.00 20.65 113 PRO A CA 1
ATOM 674 C C . PRO A 1 89 ? -0.562 -21.326 -0.282 1.00 19.12 113 PRO A C 1
ATOM 675 O O . PRO A 1 89 ? -1.254 -21.855 -1.082 1.00 19.31 113 PRO A O 1
ATOM 679 N N . VAL A 1 90 ? 0.707 -21.588 -0.118 1.00 17.45 114 VAL A N 1
ATOM 680 C CA . VAL A 1 90 ? 1.474 -22.399 -1.012 1.00 15.40 114 VAL A CA 1
ATOM 681 C C . VAL A 1 90 ? 1.568 -23.870 -0.636 1.00 15.37 114 VAL A C 1
ATOM 682 O O . VAL A 1 90 ? 1.703 -24.211 0.496 1.00 15.10 114 VAL A O 1
ATOM 686 N N . LEU A 1 91 ? 1.491 -24.730 -1.630 1.00 15.34 115 LEU A N 1
ATOM 687 C CA . LEU A 1 91 ? 1.909 -26.152 -1.496 1.00 14.84 115 LEU A CA 1
ATOM 688 C C . LEU A 1 91 ? 3.050 -26.437 -2.465 1.00 15.10 115 LEU A C 1
ATOM 689 O O . LEU A 1 91 ? 3.094 -25.901 -3.566 1.00 14.13 115 LEU A O 1
ATOM 694 N N . LEU A 1 92 ? 3.952 -27.319 -2.074 1.00 15.96 116 LEU A N 1
ATOM 695 C CA . LEU A 1 92 ? 5.142 -27.548 -2.843 1.00 16.34 116 LEU A CA 1
ATOM 696 C C . LEU A 1 92 ? 5.065 -28.838 -3.606 1.00 17.30 116 LEU A C 1
ATOM 697 O O . LEU A 1 92 ? 4.652 -29.907 -3.089 1.00 17.71 116 LEU A O 1
ATOM 702 N N . ASP A 1 93 ? 5.521 -28.742 -4.850 1.00 17.63 117 ASP A N 1
ATOM 703 C CA . ASP A 1 93 ? 5.520 -29.860 -5.754 1.00 16.71 117 ASP A CA 1
ATOM 704 C C . ASP A 1 93 ? 6.699 -29.829 -6.773 1.00 15.48 117 ASP A C 1
ATOM 705 O O . ASP A 1 93 ? 6.535 -30.056 -7.982 1.00 15.27 117 ASP A O 1
ATOM 710 N N . ALA A 1 94 ? 7.895 -29.602 -6.261 1.00 14.38 118 ALA A N 1
ATOM 711 C CA . ALA A 1 94 ? 9.128 -29.527 -7.088 1.00 14.09 118 ALA A CA 1
ATOM 712 C C . ALA A 1 94 ? 9.293 -30.631 -8.122 1.00 14.57 118 ALA A C 1
ATOM 713 O O . ALA A 1 94 ? 9.887 -30.412 -9.150 1.00 14.82 118 ALA A O 1
ATOM 715 N N . ASP A 1 95 ? 8.764 -31.818 -7.862 1.00 16.14 119 ASP A N 1
ATOM 716 C CA . ASP A 1 95 ? 9.007 -32.945 -8.776 1.00 16.81 119 ASP A CA 1
ATOM 717 C C . ASP A 1 95 ? 7.948 -33.060 -9.894 1.00 16.02 119 ASP A C 1
ATOM 718 O O . ASP A 1 95 ? 8.054 -33.952 -10.745 1.00 16.47 119 ASP A O 1
ATOM 723 N N . LYS A 1 96 ? 6.952 -32.160 -9.868 1.00 15.29 120 LYS A N 1
ATOM 724 C CA . LYS A 1 96 ? 5.949 -31.974 -10.939 1.00 14.89 120 LYS A CA 1
ATOM 725 C C . LYS A 1 96 ? 4.919 -33.143 -11.075 1.00 14.96 120 LYS A C 1
ATOM 726 O O . LYS A 1 96 ? 4.152 -33.216 -12.035 1.00 14.73 120 LYS A O 1
ATOM 732 N N . ARG A 1 97 ? 4.897 -34.058 -10.137 1.00 14.30 121 ARG A N 1
ATOM 733 C CA . ARG A 1 97 ? 4.017 -35.191 -10.294 1.00 15.58 121 ARG A CA 1
ATOM 734 C C . ARG A 1 97 ? 2.516 -34.890 -10.110 1.00 14.16 121 ARG A C 1
ATOM 735 O O . ARG A 1 97 ? 1.704 -35.562 -10.701 1.00 13.77 121 ARG A O 1
ATOM 743 N N . VAL A 1 98 ? 2.162 -33.895 -9.297 1.00 13.92 122 VAL A N 1
ATOM 744 C CA . VAL A 1 98 ? 0.741 -33.497 -9.129 1.00 12.64 122 VAL A CA 1
ATOM 745 C C . VAL A 1 98 ? 0.302 -32.623 -10.344 1.00 13.48 122 VAL A C 1
ATOM 746 O O . VAL A 1 98 ? -0.837 -32.687 -10.757 1.00 14.09 122 VAL A O 1
ATOM 750 N N . GLY A 1 99 ? 1.207 -31.850 -10.930 1.00 14.19 123 GLY A N 1
ATOM 751 C CA . GLY A 1 99 ? 0.950 -31.210 -12.238 1.00 14.45 123 GLY A CA 1
ATOM 752 C C . GLY A 1 99 ? 0.695 -32.248 -13.334 1.00 15.21 123 GLY A C 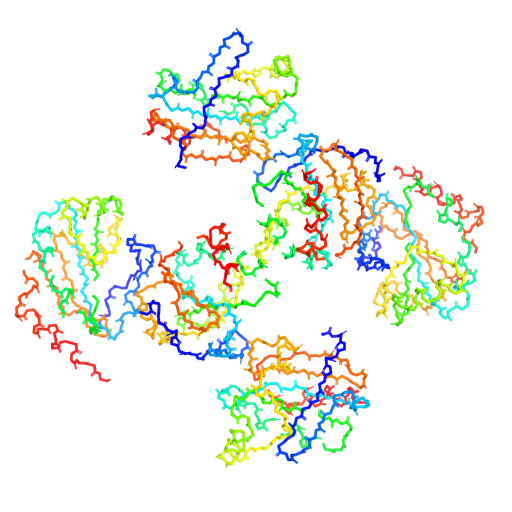1
ATOM 753 O O . GLY A 1 99 ? -0.261 -32.147 -14.110 1.00 15.28 123 GLY A O 1
ATOM 754 N N . LYS A 1 100 ? 1.540 -33.272 -13.397 1.00 14.68 124 LYS A N 1
ATOM 755 C CA . LYS A 1 100 ? 1.283 -34.371 -14.276 1.00 14.05 124 LYS A CA 1
ATOM 756 C C . LYS A 1 100 ? -0.034 -35.095 -13.949 1.00 15.37 124 LYS A C 1
ATOM 757 O O . LYS A 1 100 ? -0.784 -35.498 -14.858 1.00 15.29 124 LYS A O 1
ATOM 763 N N . LEU A 1 101 ? -0.309 -35.287 -12.662 1.00 15.87 125 LEU A N 1
ATOM 764 C CA . LEU A 1 101 ? -1.544 -35.921 -12.275 1.00 16.42 125 LEU A CA 1
ATOM 765 C C . LEU A 1 101 ? -2.694 -35.099 -12.822 1.00 17.01 125 LEU A C 1
ATOM 766 O O . LEU A 1 101 ? -3.735 -35.658 -13.177 1.00 17.14 125 LEU A O 1
ATOM 771 N N . TYR A 1 102 ? -2.493 -33.770 -12.864 1.00 17.52 126 TYR A N 1
ATOM 772 C CA . TYR A 1 102 ? -3.534 -32.806 -13.240 1.00 17.55 126 TYR A CA 1
ATOM 773 C C . TYR A 1 102 ? -3.602 -32.530 -14.758 1.00 17.95 126 TYR A C 1
ATOM 774 O O . TYR A 1 102 ? -4.523 -31.877 -15.249 1.00 17.54 126 TYR A O 1
ATOM 783 N N . GLY A 1 103 ? -2.629 -33.078 -15.486 1.00 18.05 127 GLY A N 1
ATOM 784 C CA . GLY A 1 103 ? -2.630 -33.060 -16.926 1.00 17.32 127 GLY A CA 1
ATOM 78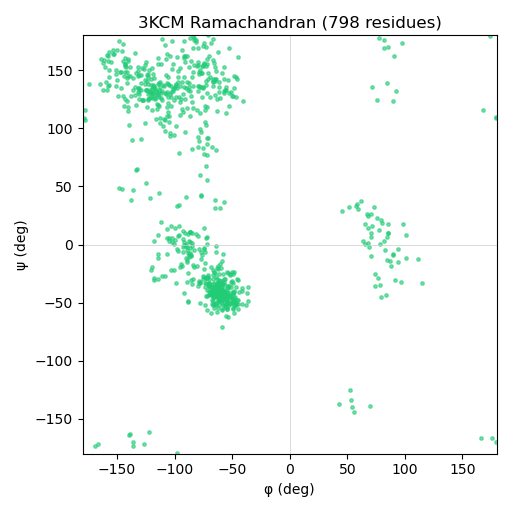5 C C . GLY A 1 103 ? -2.253 -31.700 -17.454 1.00 17.90 127 GLY A C 1
ATOM 786 O O . GLY A 1 103 ? -2.608 -31.367 -18.590 1.00 18.56 127 GLY A O 1
ATOM 787 N N . THR A 1 104 ? -1.554 -30.902 -16.652 1.00 17.11 128 THR A N 1
ATOM 788 C CA . THR A 1 104 ? -1.122 -29.602 -17.118 1.00 17.77 128 THR A CA 1
ATOM 789 C C . THR A 1 104 ? 0.044 -29.626 -18.185 1.00 18.46 128 THR A C 1
ATOM 790 O O . THR A 1 104 ? 0.868 -30.564 -18.248 1.00 18.01 128 THR A O 1
ATOM 794 N N . THR A 1 105 ? 0.081 -28.542 -18.969 1.00 17.93 129 THR A N 1
ATOM 795 C CA . THR A 1 105 ? 0.847 -28.400 -20.161 1.00 18.12 129 THR A CA 1
ATOM 796 C C . THR A 1 105 ? 1.853 -27.268 -19.993 1.00 18.25 129 THR A C 1
ATOM 797 O O . THR A 1 105 ? 2.940 -27.319 -20.579 1.00 19.67 129 THR A O 1
ATOM 801 N N . GLY A 1 106 ? 1.507 -26.260 -19.191 1.00 17.61 130 GLY A N 1
ATOM 802 C CA . GLY A 1 106 ? 2.393 -25.141 -18.905 1.00 16.86 130 GLY A CA 1
ATOM 803 C C . GLY A 1 106 ? 1.789 -24.421 -17.730 1.00 16.80 130 GLY A C 1
ATOM 804 O O . GLY A 1 106 ? 0.844 -24.930 -17.133 1.00 17.47 130 GLY A O 1
ATOM 805 N N . VAL A 1 107 ? 2.320 -23.248 -17.377 1.00 15.76 131 VAL A N 1
ATOM 806 C CA . VAL A 1 107 ? 1.791 -22.484 -16.240 1.00 14.87 131 VAL A CA 1
ATOM 807 C C . VAL A 1 107 ? 1.539 -20.995 -16.567 1.00 14.04 131 VAL A C 1
ATOM 808 O O . VAL A 1 107 ? 2.326 -20.380 -17.307 1.00 13.23 131 VAL A O 1
ATOM 812 N N . PRO A 1 108 ? 0.485 -20.387 -15.986 1.00 13.66 132 PRO A N 1
ATOM 813 C CA . PRO A 1 108 ? -0.460 -20.864 -14.963 1.00 14.36 132 PRO A CA 1
ATOM 814 C C . PRO A 1 108 ? -1.652 -21.601 -15.506 1.00 15.03 132 PRO A C 1
ATOM 815 O O . PRO A 1 108 ? -2.087 -21.318 -16.631 1.00 16.58 132 PRO A O 1
ATOM 819 N N . GLU A 1 109 ? -2.195 -22.489 -14.689 1.00 15.08 133 GLU A N 1
ATOM 820 C CA . GLU A 1 109 ? -3.360 -23.263 -15.012 1.00 16.34 133 GLU A CA 1
ATOM 821 C C . GLU A 1 109 ? -4.102 -23.447 -13.689 1.00 16.63 133 GLU A C 1
ATOM 822 O O . GLU A 1 109 ? -3.463 -23.759 -12.684 1.00 17.66 133 GLU A O 1
ATOM 828 N N . THR A 1 110 ? -5.419 -23.251 -13.680 1.00 16.09 134 THR A N 1
ATOM 829 C CA . THR A 1 110 ? -6.211 -23.168 -12.453 1.00 16.66 134 THR A CA 1
ATOM 830 C C . THR A 1 110 ? -7.511 -23.990 -12.487 1.00 16.16 134 THR A C 1
ATOM 831 O O . THR A 1 110 ? -8.259 -23.982 -13.479 1.00 15.56 134 THR A O 1
ATOM 835 N N . PHE A 1 111 ? -7.779 -24.698 -11.396 1.00 15.35 135 PHE A N 1
ATOM 836 C CA . PHE A 1 111 ? -8.922 -25.594 -11.360 1.00 15.28 135 PHE A CA 1
ATOM 837 C C . PHE A 1 111 ? -9.845 -25.177 -10.265 1.00 15.13 135 PHE A C 1
ATOM 838 O O . PHE A 1 111 ? -9.381 -24.747 -9.217 1.00 14.37 135 PHE A O 1
ATOM 846 N N . VAL A 1 112 ? -11.138 -25.289 -10.526 1.00 15.66 136 VAL A N 1
ATOM 847 C CA . VAL A 1 112 ? -12.145 -24.757 -9.622 1.00 17.37 136 VAL A CA 1
ATOM 848 C C . VAL A 1 112 ? -13.037 -25.911 -9.264 1.00 18.78 136 VAL A C 1
ATOM 849 O O . VAL A 1 112 ? -13.579 -26.562 -10.159 1.00 18.63 136 VAL A O 1
ATOM 853 N N . ILE A 1 113 ? -13.169 -26.147 -7.948 1.00 20.80 137 ILE A N 1
ATOM 854 C CA . ILE A 1 113 ? -13.667 -27.396 -7.348 1.00 22.04 137 ILE A CA 1
ATOM 855 C C . ILE A 1 113 ? -14.808 -27.188 -6.357 1.00 23.29 137 ILE A C 1
ATOM 856 O O . ILE A 1 113 ? -14.675 -26.492 -5.369 1.00 23.15 137 ILE A O 1
ATOM 861 N N . ASP A 1 114 ? -15.926 -27.853 -6.584 1.00 25.76 138 ASP A N 1
ATOM 862 C CA . ASP A 1 114 ? -17.114 -27.602 -5.757 1.00 27.06 138 ASP A CA 1
ATOM 863 C C . ASP A 1 114 ? -17.138 -28.325 -4.393 1.00 28.00 138 ASP A C 1
ATOM 864 O O . ASP A 1 114 ? -16.231 -29.119 -4.086 1.00 27.72 138 ASP A O 1
ATOM 869 N N . ARG A 1 115 ? -18.182 -28.044 -3.596 1.00 28.88 139 ARG A N 1
ATOM 870 C CA . ARG A 1 115 ? -18.305 -28.561 -2.215 1.00 29.64 139 ARG A CA 1
ATOM 871 C C . ARG A 1 115 ? -18.269 -30.090 -2.137 1.00 29.34 139 ARG A C 1
ATOM 872 O O . ARG A 1 115 ? -17.870 -30.657 -1.120 1.00 28.58 139 ARG A O 1
ATOM 880 N N . HIS A 1 116 ? -18.660 -30.750 -3.220 1.00 29.66 140 HIS A N 1
ATOM 881 C CA . HIS A 1 116 ? -18.593 -32.210 -3.277 1.00 30.54 140 HIS A CA 1
ATOM 882 C C . HIS A 1 116 ? -17.293 -32.759 -3.880 1.00 29.66 140 HIS A C 1
ATOM 883 O O . HIS A 1 116 ? -17.201 -33.955 -4.162 1.00 29.49 140 HIS A O 1
ATOM 890 N N . GLY A 1 117 ? -16.293 -31.890 -4.065 1.00 28.94 141 GLY A N 1
ATOM 891 C CA . GLY A 1 117 ? -15.002 -32.296 -4.640 1.00 27.90 141 GLY A CA 1
ATOM 892 C C . GLY A 1 117 ? -14.975 -32.484 -6.157 1.00 27.60 141 GLY A C 1
ATOM 893 O O . GLY A 1 117 ? -14.034 -33.042 -6.701 1.00 27.77 141 GLY A O 1
ATOM 894 N N . VAL A 1 118 ? -16.007 -32.030 -6.853 1.00 27.23 142 VAL A N 1
ATOM 895 C CA . VAL A 1 118 ? -16.060 -32.182 -8.295 1.00 26.53 142 VAL A CA 1
ATOM 896 C C . VAL A 1 118 ? -15.425 -30.975 -8.978 1.00 26.58 142 VAL A C 1
ATOM 897 O O . VAL A 1 118 ? -15.685 -29.836 -8.580 1.00 26.44 142 VAL A O 1
ATOM 901 N N . ILE A 1 119 ? -14.577 -31.232 -9.988 1.00 26.47 143 ILE A N 1
ATOM 902 C CA . ILE A 1 119 ? -13.939 -30.167 -10.779 1.00 26.16 143 ILE A CA 1
ATOM 903 C C . ILE A 1 119 ? -14.946 -29.515 -11.722 1.00 26.11 143 ILE A C 1
ATOM 904 O O . ILE A 1 119 ? -15.527 -30.173 -12.616 1.00 26.62 143 ILE A O 1
ATOM 909 N N . LEU A 1 120 ? -15.138 -28.218 -11.531 1.00 25.61 144 LEU A N 1
ATOM 910 C CA . LEU A 1 120 ? -16.179 -27.488 -12.238 1.00 25.08 144 LEU A CA 1
ATOM 911 C C . LEU A 1 120 ? -15.653 -26.722 -13.449 1.00 24.80 144 LEU A C 1
ATOM 912 O O . LEU A 1 120 ? -16.345 -26.596 -14.456 1.00 24.87 144 LEU A O 1
ATOM 917 N N . LYS A 1 121 ? -14.419 -26.234 -13.355 1.00 24.21 145 LYS A N 1
ATOM 918 C CA . LYS A 1 121 ? -13.863 -25.325 -14.341 1.00 24.23 145 LYS A CA 1
ATOM 919 C C . LYS A 1 121 ? -12.379 -25.527 -14.408 1.00 23.55 145 LYS A C 1
ATOM 920 O O . LYS A 1 121 ? -11.756 -25.707 -13.373 1.00 23.54 145 LYS A O 1
ATOM 923 N N . LYS A 1 122 ? -11.810 -25.467 -15.616 1.00 23.17 146 LYS A N 1
ATOM 924 C CA . LYS A 1 122 ? -10.343 -25.355 -15.825 1.00 22.28 146 LYS A CA 1
ATOM 925 C C . LYS A 1 122 ? -9.979 -24.053 -16.528 1.00 21.14 146 LYS A C 1
ATOM 926 O O . LYS A 1 122 ? -10.484 -23.798 -17.587 1.00 21.47 146 LYS A O 1
ATOM 932 N N . VAL A 1 123 ? -9.092 -23.243 -15.970 1.00 20.70 147 VAL A N 1
ATOM 933 C CA . VAL A 1 123 ? -8.731 -21.959 -16.602 1.00 20.15 147 VAL A CA 1
ATOM 934 C C . VAL A 1 123 ? -7.253 -21.917 -16.993 1.00 20.31 147 VAL A C 1
ATOM 935 O O . VAL A 1 123 ? -6.381 -22.138 -16.126 1.00 18.89 147 VAL A O 1
ATOM 939 N N . VAL A 1 124 ? -6.973 -21.620 -18.280 1.00 20.79 148 VAL A N 1
ATOM 940 C CA . VAL A 1 124 ? -5.582 -21.476 -18.762 1.00 21.00 148 VAL A CA 1
ATOM 941 C C . VAL A 1 124 ? -5.089 -20.045 -18.900 1.00 21.15 148 VAL A C 1
ATOM 942 O O . VAL A 1 124 ? -5.685 -19.218 -19.570 1.00 20.74 148 VAL A O 1
ATOM 946 N N . GLY A 1 125 ? -3.981 -19.768 -18.234 1.00 22.40 149 GLY A N 1
ATOM 947 C CA . GLY A 1 125 ? -3.274 -18.482 -18.384 1.00 23.10 149 GLY A CA 1
ATOM 948 C C . GLY A 1 125 ? -3.768 -17.469 -17.377 1.00 23.04 149 GLY A C 1
ATOM 949 O O . GLY A 1 125 ? -4.835 -17.646 -16.803 1.00 22.97 149 GLY A O 1
ATOM 950 N N . ALA A 1 126 ? -2.977 -16.419 -17.178 1.00 23.70 150 ALA A N 1
ATOM 951 C CA . ALA A 1 126 ? -3.291 -15.298 -16.277 1.00 24.62 150 ALA A CA 1
ATOM 952 C C . ALA A 1 126 ? -4.708 -14.782 -16.385 1.00 25.37 150 ALA A C 1
ATOM 953 O O . ALA A 1 126 ? -5.194 -14.473 -17.465 1.00 24.64 150 ALA A O 1
ATOM 963 N N . GLU A 1 128 ? -7.910 -12.301 -14.116 1.00 30.02 152 GLU A N 1
ATOM 964 C CA . GLU A 1 128 ? -8.145 -11.293 -13.093 1.00 30.54 152 GLU A CA 1
ATOM 965 C C . GLU A 1 128 ? -9.206 -11.843 -12.143 1.00 31.11 152 GLU A C 1
ATOM 966 O O . GLU A 1 128 ? -10.411 -11.686 -12.359 1.00 31.20 152 GLU A O 1
ATOM 972 N N . TRP A 1 129 ? -8.723 -12.521 -11.101 1.00 31.52 153 TRP A N 1
ATOM 973 C CA . TRP A 1 129 ? -9.550 -13.285 -10.151 1.00 31.80 153 TRP A CA 1
ATOM 974 C C . TRP A 1 129 ? -10.339 -12.427 -9.184 1.00 32.72 153 TRP A C 1
ATOM 975 O O . TRP A 1 129 ? -11.151 -12.923 -8.409 1.00 32.46 153 TRP A O 1
ATOM 986 N N . ASP A 1 130 ? -10.063 -11.133 -9.248 1.00 34.26 154 ASP A N 1
ATOM 987 C CA . ASP A 1 130 ? -10.689 -10.141 -8.421 1.00 35.06 154 ASP A CA 1
ATOM 988 C C . ASP A 1 130 ? -12.031 -9.689 -9.004 1.00 35.70 154 ASP A C 1
ATOM 989 O O . ASP A 1 130 ? -12.854 -9.108 -8.287 1.00 35.93 154 ASP A O 1
ATOM 994 N N . HIS A 1 131 ? -12.260 -9.957 -10.291 1.00 36.23 155 HIS A N 1
ATOM 995 C CA . HIS A 1 131 ? -13.432 -9.396 -10.989 1.00 36.94 155 HIS A CA 1
ATOM 996 C C . HIS A 1 131 ? -14.805 -10.052 -10.656 1.00 37.18 155 HIS A C 1
ATOM 997 O O . HIS A 1 131 ? -14.851 -11.214 -10.268 1.00 36.56 155 HIS A O 1
ATOM 1004 N N . PRO A 1 132 ? -15.911 -9.285 -10.812 1.00 37.80 156 PRO A N 1
ATOM 1005 C CA . PRO A 1 132 ? -17.281 -9.582 -10.322 1.00 38.49 156 PRO A CA 1
ATOM 1006 C C . PRO A 1 132 ? -17.871 -10.929 -10.735 1.00 38.63 156 PRO A C 1
ATOM 1007 O O . PRO A 1 132 ? -18.408 -11.651 -9.885 1.00 39.00 156 PRO A O 1
ATOM 1011 N N . GLU A 1 133 ? -17.799 -11.255 -12.022 1.00 38.45 157 GLU A N 1
ATOM 1012 C CA . GLU A 1 133 ? -18.365 -12.513 -12.520 1.00 38.41 157 GLU A CA 1
ATOM 1013 C C . GLU A 1 133 ? -17.782 -13.712 -11.741 1.00 37.79 157 GLU A C 1
ATOM 1014 O O . GLU A 1 133 ? -18.522 -14.593 -11.295 1.00 38.06 157 GLU A O 1
ATOM 1020 N N . VAL A 1 134 ? -16.466 -13.714 -11.539 1.00 36.79 158 VAL A N 1
ATOM 1021 C CA . VAL A 1 134 ? -15.789 -14.792 -10.798 1.00 36.08 158 VAL A CA 1
ATOM 1022 C C . VAL A 1 134 ? -16.197 -14.850 -9.318 1.00 35.66 158 VAL A C 1
ATOM 1023 O O . VAL A 1 134 ? -16.619 -15.904 -8.843 1.00 35.19 158 VAL A O 1
ATOM 1027 N N . ILE A 1 135 ? -16.061 -13.722 -8.610 1.00 35.22 159 ILE A N 1
ATOM 1028 C CA . ILE A 1 135 ? -16.515 -13.586 -7.236 1.00 35.24 159 ILE A CA 1
ATOM 1029 C C . ILE A 1 135 ? -17.943 -14.143 -7.087 1.00 35.24 159 ILE A C 1
ATOM 1030 O O . ILE A 1 135 ? -18.187 -14.968 -6.193 1.00 35.55 159 ILE A O 1
ATOM 1035 N N . ALA A 1 136 ? -18.867 -13.702 -7.957 1.00 34.55 160 ALA A N 1
ATOM 1036 C CA . ALA A 1 136 ? -20.289 -14.100 -7.875 1.00 34.19 160 ALA A CA 1
ATOM 1037 C C . ALA A 1 136 ? -20.559 -15.534 -8.358 1.00 34.04 160 ALA A C 1
ATOM 1038 O O . ALA A 1 136 ? -21.520 -16.168 -7.904 1.00 34.35 160 ALA A O 1
ATOM 1040 N N . PHE A 1 137 ? -19.716 -16.041 -9.264 1.00 33.47 161 PHE A N 1
ATOM 1041 C CA . PHE A 1 137 ? -19.697 -17.466 -9.594 1.00 32.97 161 PHE A CA 1
ATOM 1042 C C . PHE A 1 137 ? -19.340 -18.327 -8.392 1.00 32.93 161 PHE A C 1
ATOM 1043 O O . PHE A 1 137 ? -19.915 -19.390 -8.192 1.00 33.32 161 PHE A O 1
ATOM 1051 N N . LEU A 1 138 ? -18.374 -17.864 -7.609 1.00 32.87 162 LEU A N 1
ATOM 1052 C CA . LEU A 1 138 ? -17.944 -18.542 -6.393 1.00 32.68 162 LEU A CA 1
ATOM 1053 C C . LEU A 1 138 ? -19.000 -18.535 -5.290 1.00 33.24 162 LEU A C 1
ATOM 1054 O O . LEU A 1 138 ? -19.245 -19.580 -4.694 1.00 32.69 162 LEU A O 1
ATOM 1059 N N . ASN A 1 139 ? -19.608 -17.368 -5.015 1.00 33.88 163 ASN A N 1
ATOM 1060 C CA . ASN A 1 139 ? -20.631 -17.253 -3.961 1.00 34.34 163 ASN A CA 1
ATOM 1061 C C . ASN A 1 139 ? -21.788 -18.211 -4.222 1.00 34.92 163 ASN A C 1
ATOM 1062 O O . ASN A 1 139 ? -22.266 -18.868 -3.295 1.00 35.11 163 ASN A O 1
ATOM 1067 N N . ASN A 1 140 ? -22.202 -18.305 -5.488 1.00 35.41 164 ASN A N 1
ATOM 1068 C CA . ASN A 1 140 ? -23.245 -19.240 -5.928 1.00 36.09 164 ASN A CA 1
ATOM 1069 C C . ASN A 1 140 ? -22.979 -20.651 -5.399 1.00 36.31 164 ASN A C 1
ATOM 1070 O O . ASN A 1 140 ? -23.890 -21.464 -5.261 1.00 36.57 164 ASN A O 1
ATOM 1073 N N . GLU A 1 141 ? -21.711 -20.917 -5.102 1.00 36.22 165 GLU A N 1
ATOM 1074 C CA . GLU A 1 141 ? -21.231 -22.229 -4.709 1.00 35.82 165 GLU A CA 1
ATOM 1075 C C . GLU A 1 141 ? -20.899 -22.105 -3.211 1.00 35.30 165 GLU A C 1
ATOM 1076 O O . GLU A 1 141 ? -20.674 -23.091 -2.513 1.00 34.89 165 GLU A O 1
ATOM 1082 N N . LEU B 1 3 ? -21.700 15.430 13.974 1.00 38.01 27 LEU B N 1
ATOM 1083 C CA . LEU B 1 3 ? -22.724 14.924 14.883 1.00 38.41 27 LEU B CA 1
ATOM 1084 C C . LEU B 1 3 ? -23.984 14.440 14.202 1.00 38.53 27 LEU B C 1
ATOM 1085 O O . LEU B 1 3 ? -24.259 14.802 13.094 1.00 38.88 27 LEU B O 1
ATOM 1090 N N . GLU B 1 4 ? -24.749 13.634 14.929 1.00 20.00 28 GLU B N 1
ATOM 1091 C CA . GLU B 1 4 ? -25.896 12.883 14.450 1.00 20.00 28 GLU B CA 1
ATOM 1092 C C . GLU B 1 4 ? -27.182 13.635 14.258 1.00 20.00 28 GLU B C 1
ATOM 1093 O O . GLU B 1 4 ? -27.460 14.568 14.943 1.00 37.38 28 GLU B O 1
ATOM 1099 N N . GLU B 1 5 ? -27.981 13.177 13.320 1.00 36.37 29 GLU B N 1
ATOM 1100 C CA . GLU B 1 5 ? -29.244 13.801 13.002 1.00 35.79 29 GLU B CA 1
ATOM 1101 C C . GLU B 1 5 ? -29.043 15.239 12.614 1.00 34.16 29 GLU B C 1
ATOM 1102 O O . GLU B 1 5 ? -29.855 16.068 12.840 1.00 34.06 29 GLU B O 1
ATOM 1108 N N . ASN B 1 6 ? -27.928 15.506 11.995 1.00 32.82 30 ASN B N 1
ATOM 1109 C CA . ASN B 1 6 ? -27.593 16.826 11.590 1.00 31.77 30 ASN B CA 1
ATOM 1110 C C . ASN B 1 6 ? -26.733 16.619 10.381 1.00 30.29 30 ASN B C 1
ATOM 1111 O O . ASN B 1 6 ? -26.059 15.634 10.329 1.00 30.70 30 ASN B O 1
ATOM 1116 N N . PRO B 1 7 ? -26.787 17.519 9.405 1.00 28.63 31 PRO B N 1
ATOM 1117 C CA . PRO B 1 7 ? -26.123 17.344 8.093 1.00 27.40 31 PRO B CA 1
ATOM 1118 C C . PRO B 1 7 ? -24.611 17.105 8.202 1.00 25.99 31 PRO B C 1
ATOM 1119 O O . PRO B 1 7 ? -23.934 17.874 8.900 1.00 26.36 31 PRO B O 1
ATOM 1123 N N . ALA B 1 8 ? -24.108 16.064 7.520 1.00 23.78 32 ALA B N 1
ATOM 1124 C CA . ALA B 1 8 ? -22.683 15.692 7.579 1.00 22.48 32 ALA B CA 1
ATOM 1125 C C . ALA B 1 8 ? -21.739 16.782 7.059 1.00 20.73 32 ALA B C 1
ATOM 1126 O O . ALA B 1 8 ? -21.977 17.339 6.018 1.00 21.18 32 ALA B O 1
ATOM 1128 N N . PRO B 1 9 ? -20.679 17.122 7.800 1.00 20.10 33 PRO B N 1
ATOM 1129 C CA . PRO B 1 9 ? -19.850 18.239 7.274 1.00 19.25 33 PRO B CA 1
ATOM 1130 C C . PRO B 1 9 ? -19.168 17.827 5.976 1.00 18.57 33 PRO B C 1
ATOM 1131 O O . PRO B 1 9 ? -18.743 16.693 5.860 1.00 19.96 33 PRO B O 1
ATOM 1135 N N . ASP B 1 10 ? -19.099 18.728 5.011 1.00 17.63 34 ASP B N 1
ATOM 1136 C CA . ASP B 1 10 ? -18.556 18.488 3.655 1.00 17.10 34 ASP B CA 1
ATOM 1137 C C . ASP B 1 10 ? -17.009 18.479 3.516 1.00 16.76 34 ASP B C 1
ATOM 1138 O O . ASP B 1 10 ? -16.278 19.184 4.216 1.00 16.33 34 ASP B O 1
ATOM 1143 N N . PHE B 1 11 ? -16.519 17.686 2.579 1.00 16.41 35 PHE B N 1
ATOM 1144 C CA . PHE B 1 11 ? -15.102 17.657 2.308 1.00 16.14 35 PHE B CA 1
ATOM 1145 C C . PHE B 1 11 ? -14.778 17.138 0.897 1.00 15.81 35 PHE B C 1
ATOM 1146 O O . PHE B 1 11 ? -15.577 16.447 0.298 1.00 15.36 35 PHE B O 1
ATOM 1154 N N . THR B 1 12 ? -13.595 17.493 0.399 1.00 16.28 36 THR B N 1
ATOM 1155 C CA . THR B 1 12 ? -13.061 17.057 -0.883 1.00 16.75 36 THR B CA 1
ATOM 1156 C C . THR B 1 12 ? -11.723 16.356 -0.617 1.00 17.13 36 THR B C 1
ATOM 1157 O O . THR B 1 12 ? -10.844 16.950 0.054 1.00 17.81 36 THR B O 1
ATOM 1161 N N . LEU B 1 13 ? -11.553 15.115 -1.101 1.00 15.81 37 LEU B N 1
ATOM 1162 C CA . LEU B 1 13 ? -10.299 14.377 -0.853 1.00 16.08 37 LEU B CA 1
ATOM 1163 C C . LEU B 1 13 ? -9.785 13.531 -2.037 1.00 16.72 37 LEU B C 1
ATOM 1164 O O . LEU B 1 13 ? -10.579 12.912 -2.749 1.00 16.43 37 LEU B O 1
ATOM 1169 N N . ASN B 1 14 ? -8.460 13.473 -2.204 1.00 17.62 38 ASN B N 1
ATOM 1170 C CA . ASN B 1 14 ? -7.849 12.610 -3.231 1.00 19.26 38 ASN B CA 1
ATOM 1171 C C . ASN B 1 14 ? -8.077 11.109 -2.971 1.00 20.00 38 ASN B C 1
ATOM 1172 O O . ASN B 1 14 ? -8.230 10.666 -1.822 1.00 18.98 38 ASN B O 1
ATOM 1177 N N . THR B 1 15 ? -8.070 10.342 -4.052 1.00 20.75 39 THR B N 1
ATOM 1178 C CA . THR B 1 15 ? -8.162 8.898 -3.991 1.00 21.68 39 THR B CA 1
ATOM 1179 C C . THR B 1 15 ? -6.771 8.405 -4.108 1.00 21.41 39 THR B C 1
ATOM 1180 O O . THR B 1 15 ? -5.822 9.179 -4.281 1.00 21.22 39 THR B O 1
ATOM 1184 N N . LEU B 1 16 ? -6.644 7.090 -4.077 1.00 22.24 40 LEU B N 1
ATOM 1185 C CA . LEU B 1 16 ? -5.381 6.436 -4.357 1.00 22.51 40 LEU B CA 1
ATOM 1186 C C . LEU B 1 16 ? -4.904 6.660 -5.806 1.00 23.54 40 LEU B C 1
ATOM 1187 O O . LEU B 1 16 ? -3.717 6.863 -6.029 1.00 24.50 40 LEU B O 1
ATOM 1192 N N . ASN B 1 17 ? -5.818 6.651 -6.777 1.00 24.28 41 ASN B N 1
ATOM 1193 C CA . ASN B 1 17 ? -5.481 6.877 -8.197 1.00 24.99 41 ASN B CA 1
ATOM 1194 C C . ASN B 1 17 ? -5.685 8.272 -8.765 1.00 24.29 41 ASN B C 1
ATOM 1195 O O . ASN B 1 17 ? -5.981 8.419 -9.954 1.00 24.45 41 ASN B O 1
ATOM 1200 N N . GLY B 1 18 ? -5.492 9.300 -7.942 1.00 23.48 42 GLY B N 1
ATOM 1201 C CA . GLY B 1 18 ? -5.379 10.654 -8.475 1.00 22.44 42 GLY B CA 1
ATOM 1202 C C . GLY B 1 18 ? -6.669 11.399 -8.774 1.00 21.13 42 GLY B C 1
ATOM 1203 O O . GLY B 1 18 ? -6.624 12.556 -9.125 1.00 20.84 42 GLY B O 1
ATOM 1204 N N . GLU B 1 19 ? -7.802 10.724 -8.613 1.00 19.93 43 GLU B N 1
ATOM 1205 C CA . GLU B 1 19 ? -9.124 11.305 -8.717 1.00 19.40 43 GLU B CA 1
ATOM 1206 C C . GLU B 1 19 ? -9.446 12.138 -7.443 1.00 19.37 43 GLU B C 1
ATOM 1207 O O . GLU B 1 19 ? -8.752 12.050 -6.439 1.00 19.72 43 GLU B O 1
ATOM 1213 N N . VAL B 1 20 ? -10.532 12.891 -7.440 1.00 18.70 44 VAL B N 1
ATOM 1214 C CA . VAL B 1 20 ? -10.958 13.544 -6.217 1.00 18.23 44 VAL B CA 1
ATOM 1215 C C . VAL B 1 20 ? -12.433 13.237 -5.979 1.00 19.05 44 VAL B C 1
ATOM 1216 O O . VAL B 1 20 ? -13.208 13.232 -6.933 1.00 19.80 44 VAL B O 1
ATOM 1220 N N . VAL B 1 21 ? -12.820 12.960 -4.730 1.00 18.71 45 VAL B N 1
ATOM 1221 C CA . VAL B 1 21 ? -14.241 12.827 -4.390 1.00 19.15 45 VAL B CA 1
ATOM 1222 C C . VAL B 1 21 ? -14.655 13.904 -3.379 1.00 19.65 45 VAL B C 1
ATOM 1223 O O . VAL B 1 21 ? -13.947 14.177 -2.395 1.00 19.86 45 VAL B O 1
ATOM 1227 N N . LYS B 1 22 ? -15.801 14.513 -3.647 1.00 19.92 46 LYS B N 1
ATOM 1228 C CA . LYS B 1 22 ? -16.388 15.524 -2.795 1.00 19.84 46 LYS B CA 1
ATOM 1229 C C . LYS B 1 22 ? -17.724 15.004 -2.225 1.00 20.23 46 LYS B C 1
ATOM 1230 O O . LYS B 1 22 ? -18.578 14.530 -2.981 1.00 20.40 46 LYS B O 1
ATOM 1236 N N . LEU B 1 23 ? -17.928 15.091 -0.906 1.00 19.81 47 LEU B N 1
ATOM 1237 C CA . LEU B 1 23 ? -19.084 14.418 -0.295 1.00 18.76 47 LEU B CA 1
ATOM 1238 C C . LEU B 1 23 ? -20.434 14.950 -0.780 1.00 19.30 47 LEU B C 1
ATOM 1239 O O . LEU B 1 23 ? -21.332 14.163 -1.028 1.00 19.38 47 LEU B O 1
ATOM 1244 N N . SER B 1 24 ? -20.578 16.269 -0.899 1.00 18.85 48 SER B N 1
ATOM 1245 C CA . SER B 1 24 ? -21.811 16.873 -1.419 1.00 19.63 48 SER B CA 1
ATOM 1246 C C . SER B 1 24 ? -22.337 16.332 -2.757 1.00 19.29 48 SER B C 1
ATOM 1247 O O . SER B 1 24 ? -23.535 16.336 -2.982 1.00 19.45 48 SER B O 1
ATOM 1250 N N . ASP B 1 25 ? -21.433 15.918 -3.636 1.00 19.56 49 ASP B N 1
ATOM 1251 C CA . ASP B 1 25 ? -21.767 15.452 -4.967 1.00 20.18 49 ASP B CA 1
ATOM 1252 C C . ASP B 1 25 ? -22.435 14.112 -4.886 1.00 20.63 49 ASP B C 1
ATOM 1253 O O . ASP B 1 25 ? -22.750 13.493 -5.898 1.00 20.92 49 ASP B O 1
ATOM 1258 N N . LEU B 1 26 ? -22.696 13.705 -3.653 1.00 21.15 50 LEU B N 1
ATOM 1259 C CA . LEU B 1 26 ? -23.178 12.368 -3.347 1.00 21.55 50 LEU B CA 1
ATOM 1260 C C . LEU B 1 26 ? -24.568 12.331 -2.703 1.00 21.59 50 LEU B C 1
ATOM 1261 O O . LEU B 1 26 ? -25.043 11.247 -2.357 1.00 21.05 50 LEU B O 1
ATOM 1266 N N . LYS B 1 27 ? -25.210 13.503 -2.559 1.00 21.98 51 LYS B N 1
ATOM 1267 C CA . LYS B 1 27 ? -26.664 13.592 -2.310 1.00 22.90 51 LYS B CA 1
ATOM 1268 C C . LYS B 1 27 ? -27.460 12.639 -3.254 1.00 23.21 51 LYS B C 1
ATOM 1269 O O . LYS B 1 27 ? -27.110 12.471 -4.425 1.00 22.42 51 LYS B O 1
ATOM 1272 N N . GLY B 1 28 ? -28.525 12.030 -2.739 1.00 23.71 52 GLY B N 1
ATOM 1273 C CA . GLY B 1 28 ? -29.269 11.020 -3.484 1.00 23.83 52 GLY B CA 1
ATOM 1274 C C . GLY B 1 28 ? -28.740 9.619 -3.251 1.00 24.49 52 GLY B C 1
ATOM 1275 O O . GLY B 1 28 ? -29.362 8.657 -3.662 1.00 25.12 52 GLY B O 1
ATOM 1276 N N . GLN B 1 29 ? -27.595 9.484 -2.576 1.00 25.02 53 GLN B N 1
ATOM 1277 C CA . GLN B 1 29 ? -27.025 8.148 -2.284 1.00 25.40 53 GLN B CA 1
ATOM 1278 C C . GLN B 1 29 ? -26.828 7.918 -0.795 1.00 24.87 53 GLN B C 1
ATOM 1279 O O . GLN B 1 29 ? -26.628 8.865 -0.058 1.00 24.51 53 GLN B O 1
ATOM 1285 N N . VAL B 1 30 ? -26.918 6.677 -0.324 1.00 24.94 54 VAL B N 1
ATOM 1286 C CA . VAL B 1 30 ? -26.535 6.444 1.074 1.00 25.16 54 VAL B CA 1
ATOM 1287 C C . VAL B 1 30 ? -25.051 6.186 1.106 1.00 24.32 54 VAL B C 1
ATOM 1288 O O . VAL B 1 30 ? -24.529 5.544 0.192 1.00 24.80 54 VAL B O 1
ATOM 1292 N N . VAL B 1 31 ? -24.378 6.758 2.114 1.00 23.05 55 VAL B N 1
ATOM 1293 C CA . VAL B 1 31 ? -22.917 6.726 2.226 1.00 21.43 55 VAL B CA 1
ATOM 1294 C C . VAL B 1 31 ? -22.393 6.317 3.615 1.00 20.85 55 VAL B C 1
ATOM 1295 O O . VAL B 1 31 ? -22.813 6.853 4.634 1.00 21.24 55 VAL B O 1
ATOM 1299 N N . ILE B 1 32 ? -21.456 5.388 3.639 1.00 19.50 56 ILE B N 1
ATOM 1300 C CA . ILE B 1 32 ? -20.702 5.088 4.832 1.00 18.71 56 ILE B CA 1
ATOM 1301 C C . ILE B 1 32 ? -19.370 5.888 4.797 1.00 17.79 56 ILE B C 1
ATOM 1302 O O . ILE B 1 32 ? -18.579 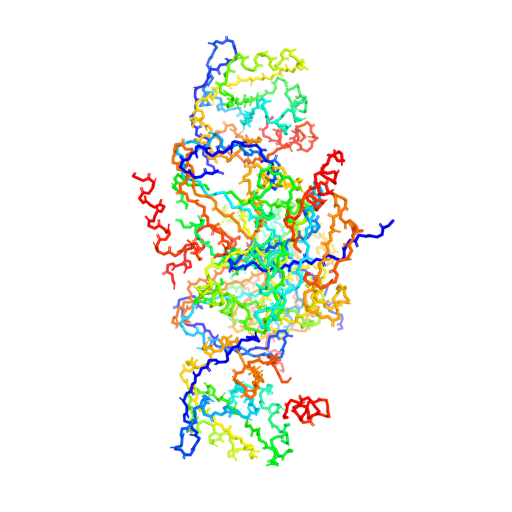5.754 3.862 1.00 17.61 56 ILE B O 1
ATOM 1307 N N . VAL B 1 33 ? -19.090 6.706 5.798 1.00 16.98 57 VAL B N 1
ATOM 1308 C CA . VAL B 1 33 ? -17.768 7.369 5.832 1.00 16.91 57 VAL B CA 1
ATOM 1309 C C . VAL B 1 33 ? -16.922 6.794 6.968 1.00 17.35 57 VAL B C 1
ATOM 1310 O O . VAL B 1 33 ? -17.156 7.128 8.128 1.00 18.63 57 VAL B O 1
ATOM 1314 N N . ASN B 1 34 ? -15.972 5.904 6.654 1.00 16.78 58 ASN B N 1
ATOM 1315 C CA . ASN B 1 34 ? -15.252 5.153 7.682 1.00 15.86 58 ASN B CA 1
ATOM 1316 C C . ASN B 1 34 ? -13.875 5.842 7.949 1.00 15.96 58 ASN B C 1
ATOM 1317 O O . ASN B 1 34 ? -13.245 6.264 6.984 1.00 17.56 58 ASN B O 1
ATOM 1322 N N . PHE B 1 35 ? -13.424 5.992 9.210 1.00 14.02 59 PHE B N 1
ATOM 1323 C CA . PHE B 1 35 ? -12.045 6.492 9.510 1.00 13.21 59 PHE B CA 1
ATOM 1324 C C . PHE B 1 35 ? -11.186 5.378 10.126 1.00 13.49 59 PHE B C 1
ATOM 1325 O O . PHE B 1 35 ? -11.638 4.683 11.082 1.00 12.81 59 PHE B O 1
ATOM 1333 N N . TRP B 1 36 ? -9.974 5.191 9.581 1.00 12.25 60 TRP B N 1
ATOM 1334 C CA . TRP B 1 36 ? -9.261 3.935 9.783 1.00 12.54 60 TRP B CA 1
ATOM 1335 C C . TRP B 1 36 ? -7.775 4.130 9.497 1.00 13.55 60 TRP B C 1
ATOM 1336 O O . TRP B 1 36 ? -7.472 5.009 8.727 1.00 14.34 60 TRP B O 1
ATOM 1347 N N . ALA B 1 37 ? -6.875 3.336 10.110 1.00 13.52 61 ALA B N 1
ATOM 1348 C CA . ALA B 1 37 ? -5.457 3.328 9.724 1.00 14.36 61 ALA B CA 1
ATOM 1349 C C . ALA B 1 37 ? -4.858 1.911 9.583 1.00 14.90 61 ALA B C 1
ATOM 1350 O O . ALA B 1 37 ? -5.429 0.928 10.081 1.00 13.67 61 ALA B O 1
ATOM 1352 N N . THR B 1 38 ? -3.687 1.831 8.938 1.00 15.03 62 THR B N 1
ATOM 1353 C CA . THR B 1 38 ? -3.013 0.541 8.668 1.00 15.03 62 THR B CA 1
ATOM 1354 C C . THR B 1 38 ? -2.468 -0.072 9.977 1.00 15.28 62 THR B C 1
ATOM 1355 O O . THR B 1 38 ? -2.379 -1.290 10.148 1.00 14.11 62 THR B O 1
ATOM 1359 N N . TRP B 1 39 ? -2.118 0.785 10.927 1.00 16.06 63 TRP B N 1
ATOM 1360 C CA . TRP B 1 39 ? -1.612 0.294 12.210 1.00 15.92 63 TRP B CA 1
ATOM 1361 C C . TRP B 1 39 ? -2.719 -0.006 13.271 1.00 16.35 63 TRP B C 1
ATOM 1362 O O . TRP B 1 39 ? -2.428 -0.396 14.392 1.00 17.61 63 TRP B O 1
ATOM 1373 N N . CYS B 1 40 ? -3.994 0.140 12.939 1.00 16.22 64 CYS B N 1
ATOM 1374 C CA . CYS B 1 40 ? -5.022 -0.080 13.966 1.00 16.39 64 CYS B CA 1
ATOM 1375 C C . CYS B 1 40 ? -5.528 -1.540 13.923 1.00 15.22 64 CYS B C 1
ATOM 1376 O O . CYS B 1 40 ? -6.065 -1.945 12.927 1.00 14.50 64 CYS B O 1
ATOM 1379 N N . PRO B 1 41 ? -5.318 -2.349 15.001 1.00 15.25 65 PRO B N 1
ATOM 1380 C CA . PRO B 1 41 ? -5.779 -3.775 14.863 1.00 15.10 65 PRO B CA 1
ATOM 1381 C C . PRO B 1 41 ? -7.269 -3.971 14.614 1.00 15.10 65 PRO B C 1
ATOM 1382 O O . PRO B 1 41 ? -7.605 -4.813 13.761 1.00 15.45 65 PRO B O 1
ATOM 1386 N N . PRO B 1 42 ? -8.159 -3.223 15.318 1.00 14.81 66 PRO B N 1
ATOM 1387 C CA . PRO B 1 42 ? -9.594 -3.437 15.052 1.00 15.70 66 PRO B CA 1
ATOM 1388 C C . PRO B 1 42 ? -9.947 -3.081 13.604 1.00 16.42 66 PRO B C 1
ATOM 1389 O O . PRO B 1 42 ? -10.875 -3.685 13.017 1.00 15.83 66 PRO B O 1
ATOM 1393 N N . CYS B 1 43 ? -9.191 -2.126 13.051 1.00 16.72 67 CYS B N 1
ATOM 1394 C CA . CYS B 1 43 ? -9.400 -1.661 11.669 1.00 17.86 67 CYS B CA 1
ATOM 1395 C C . CYS B 1 43 ? -9.062 -2.806 10.718 1.00 18.22 67 CYS B C 1
ATOM 1396 O O . CYS B 1 43 ? -9.874 -3.169 9.880 1.00 18.21 67 CYS B O 1
ATOM 1399 N N . ARG B 1 44 ? -7.883 -3.411 10.867 1.00 18.99 68 ARG B N 1
ATOM 1400 C CA . ARG B 1 44 ? -7.515 -4.475 9.966 1.00 19.47 68 ARG B CA 1
ATOM 1401 C C . ARG B 1 44 ? -8.555 -5.541 10.112 1.00 20.68 68 ARG B C 1
ATOM 1402 O O . ARG B 1 44 ? -9.022 -6.090 9.139 1.00 21.23 68 ARG B O 1
ATOM 1410 N N . GLU B 1 45 ? -8.976 -5.758 11.337 1.00 21.98 69 GLU B N 1
ATOM 1411 C CA . GLU B 1 45 ? -9.931 -6.767 11.639 1.00 23.47 69 GLU B CA 1
ATOM 1412 C C . GLU B 1 45 ? -11.237 -6.704 10.838 1.00 23.04 69 GLU B C 1
ATOM 1413 O O . GLU B 1 45 ? -11.785 -7.742 10.501 1.00 22.99 69 GLU B O 1
ATOM 1419 N N . GLU B 1 46 ? -11.730 -5.508 10.536 1.00 23.46 70 GLU B N 1
ATOM 1420 C CA . GLU B 1 46 ? -13.089 -5.360 9.949 1.00 23.65 70 GLU B CA 1
ATOM 1421 C C . GLU B 1 46 ? -13.027 -5.293 8.439 1.00 23.58 70 GLU B C 1
ATOM 1422 O O . GLU B 1 46 ? -14.046 -5.496 7.760 1.00 23.87 70 GLU B O 1
ATOM 1428 N N . ILE B 1 47 ? -11.822 -5.028 7.929 1.00 23.69 71 ILE B N 1
ATOM 1429 C CA . ILE B 1 47 ? -11.599 -4.860 6.501 1.00 24.19 71 ILE B CA 1
ATOM 1430 C C . ILE B 1 47 ? -12.234 -5.951 5.643 1.00 25.57 71 ILE B C 1
ATOM 1431 O O . ILE B 1 47 ? -13.010 -5.607 4.755 1.00 26.04 71 ILE B O 1
ATOM 1436 N N . PRO B 1 48 ? -11.976 -7.251 5.927 1.00 26.50 72 PRO B N 1
ATOM 1437 C CA . PRO B 1 48 ? -12.621 -8.307 5.080 1.00 27.64 72 PRO B CA 1
ATOM 1438 C C . PRO B 1 48 ? -14.138 -8.144 4.948 1.00 28.02 72 PRO B C 1
ATOM 1439 O O . PRO B 1 48 ? -14.682 -8.277 3.854 1.00 28.75 72 PRO B O 1
ATOM 1443 N N . SER B 1 49 ? -14.807 -7.864 6.057 1.00 28.64 73 SER B N 1
ATOM 1444 C CA . SER B 1 49 ? -16.244 -7.755 6.046 1.00 29.68 73 SER B CA 1
ATOM 1445 C C . SER B 1 49 ? -16.682 -6.474 5.336 1.00 30.63 73 SER B C 1
ATOM 1446 O O . SER B 1 49 ? -17.828 -6.388 4.897 1.00 29.72 73 SER B O 1
ATOM 1465 N N . ARG B 1 52 ? -16.935 -7.241 1.644 1.00 33.58 76 ARG B N 1
ATOM 1466 C CA . ARG B 1 52 ? -18.012 -8.134 1.259 1.00 34.58 76 ARG B CA 1
ATOM 1467 C C . ARG B 1 52 ? -19.234 -7.279 1.128 1.00 35.58 76 ARG B C 1
ATOM 1468 O O . ARG B 1 52 ? -19.940 -7.388 0.111 1.00 36.38 76 ARG B O 1
ATOM 1476 N N . LEU B 1 53 ? -19.425 -6.369 2.092 1.00 36.24 77 LEU B N 1
ATOM 1477 C CA . LEU B 1 53 ? -20.579 -5.465 2.105 1.00 37.35 77 LEU B CA 1
ATOM 1478 C C . LEU B 1 53 ? -20.588 -4.621 0.850 1.00 37.95 77 LEU B C 1
ATOM 1479 O O . LEU B 1 53 ? -21.641 -4.333 0.281 1.00 37.72 77 LEU B O 1
ATOM 1484 N N . ASN B 1 54 ? -19.385 -4.265 0.418 1.00 38.62 78 ASN B N 1
ATOM 1485 C CA . ASN B 1 54 ? -19.156 -3.526 -0.795 1.00 39.62 78 ASN B CA 1
ATOM 1486 C C . ASN B 1 54 ? -19.581 -4.232 -2.059 1.00 40.22 78 ASN B C 1
ATOM 1487 O O . ASN B 1 54 ? -20.372 -3.711 -2.844 1.00 40.85 78 ASN B O 1
ATOM 1492 N N . ALA B 1 55 ? -19.019 -5.411 -2.283 1.00 40.65 79 ALA B N 1
ATOM 1493 C CA . ALA B 1 55 ? -19.320 -6.170 -3.480 1.00 40.62 79 ALA B CA 1
ATOM 1494 C C . ALA B 1 55 ? -20.807 -6.504 -3.502 1.00 40.54 79 ALA B C 1
ATOM 1495 O O . ALA B 1 55 ? -21.412 -6.575 -4.577 1.00 40.52 79 ALA B O 1
ATOM 1497 N N . ALA B 1 56 ? -21.381 -6.663 -2.301 1.00 39.93 80 ALA B N 1
ATOM 1498 C CA . ALA B 1 56 ? -22.811 -6.936 -2.103 1.00 39.39 80 ALA B CA 1
ATOM 1499 C C . ALA B 1 56 ? -23.737 -5.795 -2.544 1.00 39.13 80 ALA B C 1
ATOM 1500 O O . ALA B 1 56 ? -24.891 -6.037 -2.897 1.00 39.09 80 ALA B O 1
ATOM 1510 N N . ALA B 1 58 ? -23.143 -3.608 -5.075 1.00 38.07 82 ALA B N 1
ATOM 1511 C CA . ALA B 1 58 ? -23.021 -3.347 -6.537 1.00 37.27 82 ALA B CA 1
ATOM 1512 C C . ALA B 1 58 ? -24.373 -3.067 -7.208 1.00 36.53 82 ALA B C 1
ATOM 1513 O O . ALA B 1 58 ? -25.388 -3.730 -6.912 1.00 35.69 82 ALA B O 1
ATOM 1515 N N . GLY B 1 59 ? -24.365 -2.081 -8.108 1.00 35.86 83 GLY B N 1
ATOM 1516 C CA . GLY B 1 59 ? -25.548 -1.731 -8.881 1.00 35.10 83 GLY B CA 1
ATOM 1517 C C . GLY B 1 59 ? -26.502 -0.783 -8.182 1.00 34.82 83 GLY B C 1
ATOM 1518 O O . GLY B 1 59 ? -27.383 -0.229 -8.828 1.00 34.74 83 GLY B O 1
ATOM 1519 N N . LYS B 1 60 ? -26.329 -0.585 -6.868 1.00 34.29 84 LYS B N 1
ATOM 1520 C CA . LYS B 1 60 ? -27.273 0.222 -6.066 1.00 33.66 84 LYS B CA 1
ATOM 1521 C C . LYS B 1 60 ? -26.680 1.581 -5.772 1.00 32.70 84 LYS B C 1
ATOM 1522 O O . LYS B 1 60 ? -25.477 1.746 -5.923 1.00 32.74 84 LYS B O 1
ATOM 1528 N N . PRO B 1 61 ? -27.519 2.564 -5.377 1.00 31.87 85 PRO B N 1
ATOM 1529 C CA . PRO B 1 61 ? -27.046 3.930 -5.091 1.00 30.97 85 PRO B CA 1
ATOM 1530 C C . PRO B 1 61 ? -26.372 4.069 -3.715 1.00 29.97 85 PRO B C 1
ATOM 1531 O O . PRO B 1 61 ? -26.816 4.858 -2.880 1.00 30.19 85 PRO B O 1
ATOM 1535 N N . PHE B 1 62 ? -25.302 3.308 -3.508 1.00 28.67 86 PHE B N 1
ATOM 1536 C CA . PHE B 1 62 ? -24.560 3.274 -2.255 1.00 27.53 86 PHE B CA 1
ATOM 1537 C C . PHE B 1 62 ? -23.082 3.634 -2.513 1.00 26.04 86 PHE B C 1
ATOM 1538 O O . PHE B 1 62 ? -22.531 3.316 -3.575 1.00 25.31 86 PHE B O 1
ATOM 1546 N N . ARG B 1 63 ? -22.449 4.291 -1.544 1.00 24.00 87 ARG B N 1
ATOM 1547 C CA . ARG B 1 63 ? -21.012 4.565 -1.637 1.00 22.97 87 ARG B CA 1
ATOM 1548 C C . ARG B 1 63 ? -20.310 4.364 -0.296 1.00 22.72 87 ARG B C 1
ATOM 1549 O O . ARG B 1 63 ? -20.781 4.836 0.728 1.00 22.62 87 ARG B O 1
ATOM 1565 N N . LEU B 1 65 ? -16.789 5.260 1.755 1.00 18.62 89 LEU B N 1
ATOM 1566 C CA . LEU B 1 65 ? -15.575 6.074 1.722 1.00 17.05 89 LEU B CA 1
ATOM 1567 C C . LEU B 1 65 ? -14.654 5.772 2.925 1.00 17.96 89 LEU B C 1
ATOM 1568 O O . LEU B 1 65 ? -14.965 6.154 4.082 1.00 19.39 89 LEU B O 1
ATOM 1573 N N . CYS B 1 66 ? -13.537 5.079 2.673 1.00 17.01 90 CYS B N 1
ATOM 1574 C CA . CYS B 1 66 ? -12.636 4.632 3.760 1.00 15.86 90 CYS B CA 1
ATOM 1575 C C . CYS B 1 66 ? -11.475 5.596 3.966 1.00 15.12 90 CYS B C 1
ATOM 1576 O O . CYS B 1 66 ? -10.368 5.324 3.511 1.00 14.64 90 CYS B O 1
ATOM 1579 N N . VAL B 1 67 ? -11.735 6.716 4.651 1.00 13.80 91 VAL B N 1
ATOM 1580 C CA . VAL B 1 67 ? -10.752 7.736 4.881 1.00 12.09 91 VAL B CA 1
ATOM 1581 C C . VAL B 1 67 ? -9.521 7.281 5.749 1.00 13.83 91 VAL B C 1
ATOM 1582 O O . VAL B 1 67 ? -9.655 6.946 6.959 1.00 13.68 91 VAL B O 1
ATOM 1586 N N . SER B 1 68 ? -8.324 7.266 5.134 1.00 13.28 92 SER B N 1
ATOM 1587 C CA . SER B 1 68 ? -7.134 6.851 5.852 1.00 13.13 92 SER B CA 1
ATOM 1588 C C . SER B 1 68 ? -6.339 8.018 6.427 1.00 13.18 92 SER B C 1
ATOM 1589 O O . SER B 1 68 ? -5.924 8.941 5.734 1.00 11.90 92 SER B O 1
ATOM 1592 N N . ILE B 1 69 ? -6.089 7.894 7.718 1.00 13.97 93 ILE B N 1
ATOM 1593 C CA . ILE B 1 69 ? -5.444 8.903 8.534 1.00 14.80 93 ILE B CA 1
ATOM 1594 C C . ILE B 1 69 ? -3.910 8.667 8.595 1.00 15.21 93 ILE B C 1
ATOM 1595 O O . ILE B 1 69 ? -3.191 9.457 9.174 1.00 15.89 93 ILE B O 1
ATOM 1600 N N . ASP B 1 70 ? -3.420 7.601 7.971 1.00 15.88 94 ASP B N 1
ATOM 1601 C CA . ASP B 1 70 ? -1.977 7.333 7.921 1.00 18.17 94 ASP B CA 1
ATOM 1602 C C . ASP B 1 70 ? -1.130 8.529 7.552 1.00 18.63 94 ASP B C 1
ATOM 1603 O O . ASP B 1 70 ? -1.357 9.138 6.520 1.00 19.39 94 ASP B O 1
ATOM 1608 N N . GLU B 1 71 ? -0.135 8.839 8.366 1.00 19.45 95 GLU B N 1
ATOM 1609 C CA . GLU B 1 71 ? 0.906 9.852 8.017 1.00 20.89 95 GLU B CA 1
ATOM 1610 C C . GLU B 1 71 ? 1.545 9.690 6.595 1.00 20.70 95 GLU B C 1
ATOM 1611 O O . GLU B 1 71 ? 1.680 10.672 5.851 1.00 20.39 95 GLU B O 1
ATOM 1617 N N . GLY B 1 72 ? 1.926 8.459 6.234 1.00 20.97 96 GLY B N 1
ATOM 1618 C CA . GLY B 1 72 ? 2.532 8.148 4.931 1.00 21.12 96 GLY B CA 1
ATOM 1619 C C . GLY B 1 72 ? 1.630 8.166 3.680 1.00 21.53 96 GLY B C 1
ATOM 1620 O O . GLY B 1 72 ? 2.076 7.834 2.595 1.00 20.61 96 GLY B O 1
ATOM 1621 N N . GLY B 1 73 ? 0.372 8.575 3.820 1.00 22.05 97 GLY B N 1
ATOM 1622 C CA . GLY B 1 73 ? -0.509 8.759 2.674 1.00 22.16 97 GLY B CA 1
ATOM 1623 C C . GLY B 1 73 ? -0.584 7.510 1.807 1.00 22.87 97 GLY B C 1
ATOM 1624 O O . GLY B 1 73 ? -0.586 6.375 2.314 1.00 22.24 97 GLY B O 1
ATOM 1625 N N . LYS B 1 74 ? -0.598 7.756 0.495 1.00 23.40 98 LYS B N 1
ATOM 1626 C CA . LYS B 1 74 ? -0.653 6.764 -0.603 1.00 24.12 98 LYS B CA 1
ATOM 1627 C C . LYS B 1 74 ? 0.422 5.666 -0.574 1.00 24.01 98 LYS B C 1
ATOM 1628 O O . LYS B 1 74 ? 0.111 4.481 -0.709 1.00 24.16 98 LYS B O 1
ATOM 1634 N N . VAL B 1 75 ? 1.679 6.065 -0.408 1.00 23.66 99 VAL B N 1
ATOM 1635 C CA . VAL B 1 75 ? 2.782 5.117 -0.364 1.00 22.68 99 VAL B CA 1
ATOM 1636 C C . VAL B 1 75 ? 2.530 4.076 0.715 1.00 22.20 99 VAL B C 1
ATOM 1637 O O . VAL B 1 75 ? 2.713 2.881 0.489 1.00 22.75 99 VAL B O 1
ATOM 1641 N N . ALA B 1 76 ? 2.068 4.525 1.870 1.00 21.39 100 ALA B N 1
ATOM 1642 C CA . ALA B 1 76 ? 1.704 3.608 2.957 1.00 20.53 100 ALA B CA 1
ATOM 1643 C C . ALA B 1 76 ? 0.481 2.736 2.675 1.00 19.51 100 ALA B C 1
ATOM 1644 O O . ALA B 1 76 ? 0.530 1.549 2.984 1.00 20.63 100 ALA B O 1
ATOM 1646 N N . VAL B 1 77 ? -0.595 3.285 2.106 1.00 18.42 101 VAL B N 1
ATOM 1647 C CA . VAL B 1 77 ? -1.801 2.489 1.860 1.00 17.98 101 VAL B CA 1
ATOM 1648 C C . VAL B 1 77 ? -1.531 1.414 0.807 1.00 19.47 101 VAL B C 1
ATOM 1649 O O . VAL B 1 77 ? -1.891 0.245 1.005 1.00 18.85 101 VAL B O 1
ATOM 1653 N N . GLU B 1 78 ? -0.849 1.815 -0.278 1.00 21.03 102 GLU B N 1
ATOM 1654 C CA . GLU B 1 78 ? -0.475 0.909 -1.384 1.00 22.36 102 GLU B CA 1
ATOM 1655 C C . GLU B 1 78 ? 0.364 -0.248 -0.856 1.00 21.87 102 GLU B C 1
ATOM 1656 O O . GLU B 1 78 ? 0.191 -1.400 -1.266 1.00 21.26 102 GLU B O 1
ATOM 1662 N N . GLU B 1 79 ? 1.304 0.077 0.029 1.00 21.92 103 GLU B N 1
ATOM 1663 C CA . GLU B 1 79 ? 2.178 -0.950 0.556 1.00 21.70 103 GLU B CA 1
ATOM 1664 C C . GLU B 1 79 ? 1.407 -1.937 1.394 1.00 20.50 103 GLU B C 1
ATOM 1665 O O . GLU B 1 79 ? 1.587 -3.131 1.235 1.00 21.16 103 GLU B O 1
ATOM 1671 N N . PHE B 1 80 ? 0.543 -1.438 2.266 1.00 19.28 104 PHE B N 1
ATOM 1672 C CA . PHE B 1 80 ? -0.282 -2.314 3.122 1.00 18.37 104 PHE B CA 1
ATOM 1673 C C . PHE B 1 80 ? -1.134 -3.231 2.239 1.00 16.89 104 PHE B C 1
ATOM 1674 O O . PHE B 1 80 ? -1.134 -4.427 2.438 1.00 16.41 104 PHE B O 1
ATOM 1682 N N . PHE B 1 81 ? -1.821 -2.665 1.244 1.00 16.65 105 PHE B N 1
ATOM 1683 C CA . PHE B 1 81 ? -2.664 -3.443 0.319 1.00 16.34 105 PHE B CA 1
ATOM 1684 C C . PHE B 1 81 ? -1.924 -4.539 -0.426 1.00 16.76 105 PHE B C 1
ATOM 1685 O O . PHE B 1 81 ? -2.490 -5.599 -0.687 1.00 15.44 105 PHE B O 1
ATOM 1693 N N . ARG B 1 82 ? -0.652 -4.254 -0.726 1.00 17.74 106 ARG B N 1
ATOM 1694 C CA . ARG B 1 82 ? 0.216 -5.106 -1.501 1.00 19.46 106 ARG B CA 1
ATOM 1695 C C . ARG B 1 82 ? 0.569 -6.349 -0.711 1.00 19.81 106 ARG B C 1
ATOM 1696 O O . ARG B 1 82 ? 0.596 -7.480 -1.246 1.00 19.42 106 ARG B O 1
ATOM 1704 N N . LYS B 1 83 ? 0.811 -6.142 0.569 1.00 19.94 107 LYS B N 1
ATOM 1705 C CA . LYS B 1 83 ? 1.268 -7.236 1.401 1.00 21.06 107 LYS B CA 1
ATOM 1706 C C . LYS B 1 83 ? 0.146 -8.079 1.975 1.00 21.09 107 LYS B C 1
ATOM 1707 O O . LYS B 1 83 ? 0.414 -9.140 2.534 1.00 21.75 107 LYS B O 1
ATOM 1713 N N . THR B 1 84 ? -1.097 -7.624 1.811 1.00 20.41 108 THR B N 1
ATOM 1714 C CA . THR B 1 84 ? -2.244 -8.231 2.473 1.00 19.51 108 THR B CA 1
ATOM 1715 C C . THR B 1 84 ? -3.276 -8.727 1.465 1.00 19.39 108 THR B C 1
ATOM 1716 O O . THR B 1 84 ? -4.108 -9.591 1.771 1.00 18.78 108 THR B O 1
ATOM 1720 N N . GLY B 1 85 ? -3.230 -8.158 0.266 1.00 19.02 109 GLY B N 1
ATOM 1721 C CA . GLY B 1 85 ? -4.268 -8.379 -0.703 1.00 19.49 109 GLY B CA 1
ATOM 1722 C C . GLY B 1 85 ? -5.585 -7.691 -0.364 1.00 20.54 109 GLY B C 1
ATOM 1723 O O . GLY B 1 85 ? -6.621 -7.982 -0.975 1.00 20.15 109 GLY B O 1
ATOM 1724 N N . PHE B 1 86 ? -5.580 -6.747 0.545 1.00 21.21 110 PHE B N 1
ATOM 1725 C CA . PHE B 1 86 ? -6.770 -5.978 0.815 1.00 22.19 110 PHE B CA 1
ATOM 1726 C C . PHE B 1 86 ? -7.042 -4.917 -0.250 1.00 22.59 110 PHE B C 1
ATOM 1727 O O . PHE B 1 86 ? -6.162 -4.383 -0.814 1.00 22.91 110 PHE B O 1
ATOM 1735 N N . THR B 1 87 ? -8.292 -4.630 -0.516 1.00 23.02 111 THR B N 1
ATOM 1736 C CA . THR B 1 87 ? -8.660 -3.494 -1.332 1.00 23.47 111 THR B CA 1
ATOM 1737 C C . THR B 1 87 ? -9.919 -2.795 -0.813 1.00 23.21 111 THR B C 1
ATOM 1738 O O . THR B 1 87 ? -10.765 -3.405 -0.256 1.00 23.72 111 THR B O 1
ATOM 1742 N N . LEU B 1 88 ? -9.999 -1.498 -1.011 1.00 23.01 112 LEU B N 1
ATOM 1743 C CA . LEU B 1 88 ? -11.088 -0.666 -0.545 1.00 22.32 112 LEU B CA 1
ATOM 1744 C C . LEU B 1 88 ? -11.179 0.672 -1.277 1.00 21.68 112 LEU B C 1
ATOM 1745 O O . LEU B 1 88 ? -10.219 1.167 -1.796 1.00 20.57 112 LEU B O 1
ATOM 1750 N N . PRO B 1 89 ? -12.341 1.288 -1.239 1.00 20.74 113 PRO B N 1
ATOM 1751 C CA . PRO B 1 89 ? -12.484 2.646 -1.727 1.00 19.88 113 PRO B CA 1
ATOM 1752 C C . PRO B 1 89 ? -11.815 3.654 -0.823 1.00 18.17 113 PRO B C 1
ATOM 1753 O O . PRO B 1 89 ? -12.456 4.093 0.034 1.00 18.51 113 PRO B O 1
ATOM 1757 N N . VAL B 1 90 ? -10.581 4.015 -1.037 1.00 16.52 114 VAL B N 1
ATOM 1758 C CA . VAL B 1 90 ? -9.831 4.827 -0.112 1.00 15.03 114 VAL B CA 1
ATOM 1759 C C . VAL B 1 90 ? -9.754 6.305 -0.459 1.00 15.93 114 VAL B C 1
ATOM 1760 O O . VAL B 1 90 ? -9.529 6.667 -1.571 1.00 16.80 114 VAL B O 1
ATOM 1764 N N . LEU B 1 91 ? -9.954 7.144 0.536 1.00 14.53 115 LEU B N 1
ATOM 1765 C CA . LEU B 1 91 ? -9.607 8.549 0.509 1.00 14.23 115 LEU B CA 1
ATOM 1766 C C . LEU B 1 91 ? -8.477 8.854 1.515 1.00 14.90 115 LEU B C 1
ATOM 1767 O O . LEU B 1 91 ? -8.479 8.343 2.652 1.00 14.62 115 LEU B O 1
ATOM 1772 N N . LEU B 1 92 ? -7.542 9.702 1.097 1.00 14.33 116 LEU B N 1
ATOM 1773 C CA . LEU B 1 92 ? -6.357 10.014 1.859 1.00 14.89 116 LEU B CA 1
ATOM 1774 C C . LEU B 1 92 ? -6.574 11.253 2.686 1.00 15.83 116 LEU B C 1
ATOM 1775 O O . LEU B 1 92 ? -6.926 12.310 2.154 1.00 15.31 116 LEU B O 1
ATOM 1780 N N . ASP B 1 93 ? -6.334 11.122 3.992 1.00 16.40 117 ASP B N 1
ATOM 1781 C CA . ASP B 1 93 ? -6.397 12.233 4.921 1.00 16.37 117 ASP B CA 1
ATOM 1782 C C . ASP B 1 93 ? -5.174 12.205 5.814 1.00 16.11 117 ASP B C 1
ATOM 1783 O O . ASP B 1 93 ? -5.300 12.040 7.020 1.00 16.89 117 ASP B O 1
ATOM 1788 N N . ALA B 1 94 ? -3.991 12.379 5.247 1.00 16.15 118 ALA B N 1
ATOM 1789 C CA . ALA B 1 94 ? -2.752 12.223 6.038 1.00 15.73 118 ALA B CA 1
ATOM 1790 C C . ALA B 1 94 ? -2.527 13.268 7.128 1.00 16.01 118 ALA B C 1
ATOM 1791 O O . ALA B 1 94 ? -1.843 12.982 8.089 1.00 15.93 118 ALA B O 1
ATOM 1793 N N . ASP B 1 95 ? -3.085 14.469 6.985 1.00 16.56 119 ASP B N 1
ATOM 1794 C CA . ASP B 1 95 ? -2.909 15.527 8.013 1.00 17.57 119 ASP B CA 1
ATOM 1795 C C . ASP B 1 95 ? -4.076 15.575 8.993 1.00 18.08 119 ASP B C 1
ATOM 1796 O O . ASP B 1 95 ? -4.185 16.543 9.773 1.00 19.93 119 ASP B O 1
ATOM 1801 N N . LYS B 1 96 ? -4.980 14.602 8.916 1.00 17.18 120 LYS B N 1
ATOM 1802 C CA . LYS B 1 96 ? -6.029 14.435 9.923 1.00 17.46 120 LYS B CA 1
ATOM 1803 C C . LYS B 1 96 ? -7.118 15.494 9.914 1.00 17.16 120 LYS B C 1
ATOM 1804 O O . LYS B 1 96 ? -8.150 15.323 10.566 1.00 18.18 120 LYS B O 1
ATOM 1810 N N . ARG B 1 97 ? -6.929 16.559 9.150 1.00 17.52 121 ARG B N 1
ATOM 1811 C CA . ARG B 1 97 ? -7.956 17.592 9.012 1.00 17.80 121 ARG B CA 1
ATOM 1812 C C . ARG B 1 97 ? -9.450 17.120 8.986 1.00 16.89 121 ARG B C 1
ATOM 1813 O O . ARG B 1 97 ? -10.298 17.663 9.708 1.00 17.10 121 ARG B O 1
ATOM 1821 N N . VAL B 1 98 ? -9.772 16.120 8.182 1.00 15.85 122 VAL B N 1
ATOM 1822 C CA . VAL B 1 98 ? -11.175 15.702 8.050 1.00 15.07 122 VAL B CA 1
ATOM 1823 C C . VAL B 1 98 ? -11.599 14.820 9.236 1.00 14.83 122 VAL B C 1
ATOM 1824 O O . VAL B 1 98 ? -12.731 14.903 9.725 1.00 13.82 122 VAL B O 1
ATOM 1828 N N . GLY B 1 99 ? -10.656 14.007 9.708 1.00 15.13 123 GLY B N 1
ATOM 1829 C CA . GLY B 1 99 ? -10.792 13.321 10.987 1.00 14.53 123 GLY B CA 1
ATOM 1830 C C . GLY B 1 99 ? -11.173 14.283 12.106 1.00 13.87 123 GLY B C 1
ATOM 1831 O O . GLY B 1 99 ? -12.125 14.013 12.855 1.00 12.87 123 GLY B O 1
ATOM 1832 N N . LYS B 1 100 ? -10.443 15.399 12.231 1.00 12.62 124 LYS B N 1
ATOM 1833 C CA . LYS B 1 100 ? -10.789 16.391 13.259 1.00 13.39 124 LYS B CA 1
ATOM 1834 C C . LYS B 1 100 ? -12.189 17.015 13.041 1.00 13.73 124 LYS B C 1
ATOM 1835 O O . LYS B 1 100 ? -12.944 17.184 13.984 1.00 13.75 124 LYS B O 1
ATOM 1841 N N . LEU B 1 101 ? -12.514 17.377 11.795 1.00 14.79 125 LEU B N 1
ATOM 1842 C CA . LEU B 1 101 ? -13.795 18.004 11.451 1.00 15.44 125 LEU B CA 1
ATOM 1843 C C . LEU B 1 101 ? -14.933 17.060 11.861 1.00 15.80 125 LEU B C 1
ATOM 1844 O O . LEU B 1 101 ? -16.015 17.498 12.242 1.00 15.54 125 LEU B O 1
ATOM 1849 N N . TYR B 1 102 ? -14.679 15.757 11.808 1.00 14.53 126 TYR B N 1
ATOM 1850 C CA . TYR B 1 102 ? -15.716 14.836 12.194 1.00 14.76 126 TYR B CA 1
ATOM 1851 C C . TYR B 1 102 ? -15.714 14.631 13.714 1.00 14.90 126 TYR B C 1
ATOM 1852 O O . TYR B 1 102 ? -16.555 13.919 14.257 1.00 14.18 126 TYR B O 1
ATOM 1861 N N . GLY B 1 103 ? -14.815 15.320 14.412 1.00 14.45 127 GLY B N 1
ATOM 1862 C CA . GLY B 1 103 ? -14.694 15.123 15.852 1.00 15.26 127 GLY B CA 1
ATOM 1863 C C . GLY B 1 103 ? -14.376 13.673 16.284 1.00 16.25 127 GLY B C 1
ATOM 1864 O O . GLY B 1 103 ? -14.856 13.234 17.345 1.00 16.39 127 GLY B O 1
ATOM 1865 N N . THR B 1 104 ? -13.584 12.920 15.497 1.00 15.47 128 THR B N 1
ATOM 1866 C CA . THR B 1 104 ? -13.152 11.599 15.968 1.00 15.88 128 THR B CA 1
ATOM 1867 C C . THR B 1 104 ? -12.132 11.660 17.119 1.00 16.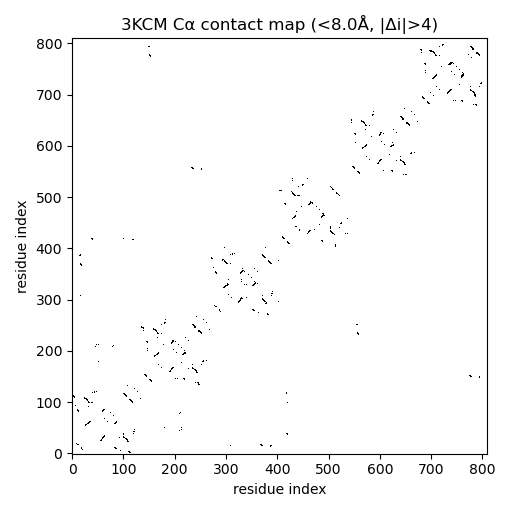35 128 THR B C 1
ATOM 1868 O O . THR B 1 104 ? -11.334 12.621 17.191 1.00 17.12 128 THR B O 1
ATOM 1872 N N . THR B 1 105 ? -12.187 10.661 18.015 1.00 15.98 129 THR B N 1
ATOM 1873 C CA . THR B 1 105 ? -11.300 10.592 19.186 1.00 16.92 129 THR B CA 1
ATOM 1874 C C . THR B 1 105 ? -10.359 9.406 19.102 1.00 17.18 129 THR B C 1
ATOM 1875 O O . THR B 1 105 ? -9.454 9.281 19.932 1.00 17.96 129 THR B O 1
ATOM 1879 N N . GLY B 1 106 ? -10.602 8.550 18.107 1.00 16.84 130 GLY B N 1
ATOM 1880 C CA . GLY B 1 106 ? -9.809 7.362 17.778 1.00 16.42 130 GLY B CA 1
ATOM 1881 C C . GLY B 1 106 ? -10.398 6.599 16.572 1.00 16.97 130 GLY B C 1
ATOM 1882 O O . GLY B 1 106 ? -11.333 7.070 15.898 1.00 16.10 130 GLY B O 1
ATOM 1883 N N . VAL B 1 107 ? -9.877 5.397 16.330 1.00 16.86 131 VAL B N 1
ATOM 1884 C CA . VAL B 1 107 ? -10.219 4.621 15.141 1.00 17.51 131 VAL B CA 1
ATOM 1885 C C . VAL B 1 107 ? -10.404 3.140 15.465 1.00 17.92 131 VAL B C 1
ATOM 1886 O O . VAL B 1 107 ? -9.687 2.616 16.305 1.00 17.70 131 VAL B O 1
ATOM 1890 N N . PRO B 1 108 ? -11.348 2.457 14.788 1.00 18.41 132 PRO B N 1
ATOM 1891 C CA . PRO B 1 108 ? -12.271 2.908 13.725 1.00 18.56 132 PRO B CA 1
ATOM 1892 C C . PRO B 1 108 ? -13.424 3.728 14.253 1.00 18.38 132 PRO B C 1
ATOM 1893 O O . PRO B 1 108 ? -13.784 3.570 15.391 1.00 19.04 132 PRO B O 1
ATOM 1897 N N . GLU B 1 109 ? -13.979 4.598 13.422 1.00 18.76 133 GLU B N 1
ATOM 1898 C CA . GLU B 1 109 ? -15.190 5.344 13.699 1.00 19.52 133 GLU B CA 1
ATOM 1899 C C . GLU B 1 109 ? -15.903 5.420 12.357 1.00 20.23 133 GLU B C 1
ATOM 1900 O O . GLU B 1 109 ? -15.296 5.830 11.360 1.00 21.12 133 GLU B O 1
ATOM 1906 N N . THR B 1 110 ? -17.157 4.987 12.306 1.00 20.51 134 THR B N 1
ATOM 1907 C CA . THR B 1 110 ? -17.916 4.983 11.060 1.00 20.76 134 THR B CA 1
ATOM 1908 C C . THR B 1 110 ? -19.228 5.747 11.168 1.00 20.39 134 THR B C 1
ATOM 1909 O O . THR B 1 110 ? -19.989 5.574 12.129 1.00 19.79 134 THR B O 1
ATOM 1913 N N . PHE B 1 111 ? -19.474 6.596 10.176 1.00 20.07 135 PHE B N 1
ATOM 1914 C CA . PHE B 1 111 ? -20.720 7.345 10.079 1.00 19.57 135 PHE B CA 1
ATOM 1915 C C . PHE B 1 111 ? -21.585 6.849 8.910 1.00 20.00 135 PHE B C 1
ATOM 1916 O O . PHE B 1 111 ? -21.097 6.600 7.823 1.00 19.53 135 PHE B O 1
ATOM 1924 N N . VAL B 1 112 ? -22.883 6.719 9.169 1.00 20.68 136 VAL B N 1
ATOM 1925 C CA . VAL B 1 112 ? -23.881 6.385 8.162 1.00 20.80 136 VAL B CA 1
ATOM 1926 C C . VAL B 1 112 ? -24.689 7.656 7.848 1.00 21.29 136 VAL B C 1
ATOM 1927 O O . VAL B 1 112 ? -25.274 8.256 8.739 1.00 20.81 136 VAL B O 1
ATOM 1931 N N . ILE B 1 113 ? -24.668 8.051 6.566 1.00 22.42 137 ILE B N 1
ATOM 1932 C CA . ILE B 1 113 ? -25.254 9.289 6.041 1.00 23.01 137 ILE B CA 1
ATOM 1933 C C . ILE B 1 113 ? -26.332 8.972 5.008 1.00 23.99 137 ILE B C 1
ATOM 1934 O O . ILE B 1 113 ? -26.139 8.093 4.140 1.00 24.00 137 ILE B O 1
ATOM 1939 N N . ASP B 1 114 ? -27.464 9.672 5.095 1.00 24.42 138 ASP B N 1
ATOM 1940 C CA . ASP B 1 114 ? -28.628 9.272 4.299 1.00 25.64 138 ASP B CA 1
ATOM 1941 C C . ASP B 1 114 ? -28.745 9.942 2.910 1.00 25.95 138 ASP B C 1
ATOM 1942 O O . ASP B 1 114 ? -27.926 10.813 2.582 1.00 25.83 138 ASP B O 1
ATOM 1947 N N . ARG B 1 115 ? -29.734 9.539 2.102 1.00 26.30 139 ARG B N 1
ATOM 1948 C CA . ARG B 1 115 ? -29.858 10.090 0.739 1.00 27.71 139 ARG B CA 1
ATOM 1949 C C . ARG B 1 115 ? -29.799 11.628 0.702 1.00 27.08 139 ARG B C 1
ATOM 1950 O O . ARG B 1 115 ? -29.343 12.214 -0.272 1.00 26.37 139 ARG B O 1
ATOM 1958 N N . HIS B 1 116 ? -30.163 12.260 1.809 1.00 27.60 140 HIS B N 1
ATOM 1959 C CA . HIS B 1 116 ? -30.228 13.714 1.873 1.00 27.97 140 HIS B CA 1
ATOM 1960 C C . HIS B 1 116 ? -29.076 14.468 2.565 1.00 26.99 140 HIS B C 1
ATOM 1961 O O . HIS B 1 116 ? -29.079 15.711 2.642 1.00 27.16 140 HIS B O 1
ATOM 1968 N N . GLY B 1 117 ? -28.074 13.725 3.028 1.00 25.84 141 GLY B N 1
ATOM 1969 C CA . GLY B 1 117 ? -26.857 14.341 3.562 1.00 24.93 141 GLY B CA 1
ATOM 1970 C C . GLY B 1 117 ? -26.743 14.410 5.073 1.00 24.16 141 GLY B C 1
ATOM 1971 O O . GLY B 1 117 ? -25.808 15.038 5.603 1.00 24.56 141 GLY B O 1
ATOM 1972 N N . VAL B 1 118 ? -27.679 13.752 5.753 1.00 23.55 142 VAL B N 1
ATOM 1973 C CA . VAL B 1 118 ? -27.846 13.798 7.210 1.00 23.61 142 VAL B CA 1
ATOM 1974 C C . VAL B 1 118 ? -27.241 12.547 7.872 1.00 23.95 142 VAL B C 1
ATOM 1975 O O . VAL B 1 118 ? -27.476 11.422 7.407 1.00 23.62 142 VAL B O 1
ATOM 1979 N N . ILE B 1 119 ? -26.490 12.749 8.962 1.00 24.31 143 ILE B N 1
ATOM 1980 C CA . ILE B 1 119 ? -25.802 11.653 9.681 1.00 24.40 143 ILE B CA 1
ATOM 1981 C C . ILE B 1 119 ? -26.826 10.888 10.512 1.00 25.11 143 ILE B C 1
ATOM 1982 O O . ILE B 1 119 ? -27.558 11.497 11.315 1.00 25.29 143 ILE B O 1
ATOM 1987 N N . LEU B 1 120 ? -26.871 9.566 10.324 1.00 25.06 144 LEU B N 1
ATOM 1988 C CA . LEU B 1 120 ? -27.957 8.751 10.846 1.00 25.46 144 LEU B CA 1
ATOM 1989 C C . LEU B 1 120 ? -27.543 7.975 12.089 1.00 25.71 144 LEU B C 1
ATOM 1990 O O . LEU B 1 120 ? -28.382 7.587 12.881 1.00 25.78 144 LEU B O 1
ATOM 1995 N N . LYS B 1 121 ? -26.242 7.776 12.263 1.00 25.88 145 LYS B N 1
ATOM 1996 C CA . LYS B 1 121 ? -25.683 6.885 13.269 1.00 26.09 145 LYS B CA 1
ATOM 1997 C C . LYS B 1 121 ? -24.164 7.033 13.243 1.00 26.28 145 LYS B C 1
ATOM 1998 O O . LYS B 1 121 ? -23.551 7.059 12.168 1.00 25.37 145 LYS B O 1
ATOM 2001 N N . LYS B 1 122 ? -23.557 7.067 14.423 1.00 26.49 146 LYS B N 1
ATOM 2002 C CA . LYS B 1 122 ? -22.121 6.892 14.529 1.00 27.01 146 LYS B CA 1
ATOM 2003 C C . LYS B 1 122 ? -21.828 5.610 15.283 1.00 27.20 146 LYS B C 1
ATOM 2004 O O . LYS B 1 122 ? -22.451 5.344 16.292 1.00 27.21 146 LYS B O 1
ATOM 2010 N N . VAL B 1 123 ? -20.848 4.858 14.799 1.00 27.11 147 VAL B N 1
ATOM 2011 C CA . VAL B 1 123 ? -20.449 3.580 15.349 1.00 26.99 147 VAL B CA 1
ATOM 2012 C C . VAL B 1 123 ? -18.966 3.697 15.714 1.00 27.00 147 VAL B C 1
ATOM 2013 O O . VAL B 1 123 ? -18.162 4.175 14.900 1.00 26.28 147 VAL B O 1
ATOM 2017 N N . VAL B 1 124 ? -18.591 3.293 16.930 1.00 26.94 148 VAL B N 1
ATOM 2018 C CA . VAL B 1 124 ? -17.173 3.198 17.275 1.00 26.90 148 VAL B CA 1
ATOM 2019 C C . VAL B 1 124 ? -16.702 1.744 17.371 1.00 27.31 148 VAL B C 1
ATOM 2020 O O . VAL B 1 124 ? -17.462 0.843 17.753 1.00 27.22 148 VAL B O 1
ATOM 2024 N N . GLY B 1 125 ? -15.455 1.510 16.985 1.00 27.25 149 GLY B N 1
ATOM 2025 C CA . GLY B 1 125 ? -14.907 0.160 16.960 1.00 28.25 149 GLY B CA 1
ATOM 2026 C C . GLY B 1 125 ? -15.337 -0.700 15.785 1.00 28.88 149 GLY B C 1
ATOM 2027 O O . GLY B 1 125 ? -16.124 -0.282 14.970 1.00 28.88 149 GLY B O 1
ATOM 2028 N N . ALA B 1 126 ? -14.805 -1.911 15.717 1.00 30.45 150 ALA B N 1
ATOM 2029 C CA . ALA B 1 126 ? -15.053 -2.836 14.623 1.00 32.28 150 ALA B CA 1
ATOM 2030 C C . ALA B 1 126 ? -16.475 -3.423 14.602 1.00 33.93 150 ALA B C 1
ATOM 2031 O O . ALA B 1 126 ? -17.041 -3.704 15.638 1.00 34.23 150 ALA B O 1
ATOM 2041 N N . GLU B 1 128 ? -19.106 -6.371 12.083 1.00 37.82 152 GLU B N 1
ATOM 2042 C CA . GLU B 1 128 ? -19.205 -7.229 10.912 1.00 37.78 152 GLU B CA 1
ATOM 2043 C C . GLU B 1 128 ? -20.148 -6.517 9.973 1.00 36.84 152 GLU B C 1
ATOM 2044 O O . GLU B 1 128 ? -21.361 -6.598 10.117 1.00 37.19 152 GLU B O 1
ATOM 2050 N N . TRP B 1 129 ? -19.616 -5.795 9.013 1.00 36.22 153 TRP B N 1
ATOM 2051 C CA . TRP B 1 129 ? -20.492 -5.005 8.177 1.00 35.77 153 TRP B CA 1
ATOM 2052 C C . TRP B 1 129 ? -21.336 -5.834 7.224 1.00 36.24 153 TRP B C 1
ATOM 2053 O O . TRP B 1 129 ? -22.424 -5.406 6.888 1.00 36.92 153 TRP B O 1
ATOM 2064 N N . ASP B 1 130 ? -20.844 -7.015 6.823 1.00 36.27 154 ASP B N 1
ATOM 2065 C CA . ASP B 1 130 ? -21.583 -7.952 5.956 1.00 36.06 154 ASP B CA 1
ATOM 2066 C C . ASP B 1 130 ? -22.879 -8.538 6.544 1.00 35.80 154 ASP B C 1
ATOM 2067 O O . ASP B 1 130 ? -23.595 -9.220 5.817 1.00 35.77 154 ASP B O 1
ATOM 2072 N N . HIS B 1 131 ? -23.181 -8.271 7.821 1.00 35.75 155 HIS B N 1
ATOM 2073 C CA . HIS B 1 131 ? -24.235 -9.003 8.562 1.00 36.24 155 HIS B CA 1
ATOM 2074 C C . HIS B 1 131 ? -25.644 -8.535 8.240 1.00 36.52 155 HIS B C 1
ATOM 2075 O O . HIS B 1 131 ? -25.870 -7.332 8.151 1.00 36.63 155 HIS B O 1
ATOM 2082 N N . PRO B 1 132 ? -26.590 -9.492 8.058 1.00 37.08 156 PRO B N 1
ATOM 2083 C CA . PRO B 1 132 ? -28.027 -9.326 7.742 1.00 37.16 156 PRO B CA 1
ATOM 2084 C C . PRO B 1 132 ? -28.728 -8.146 8.418 1.00 37.36 156 PRO B C 1
ATOM 2085 O O . PRO B 1 132 ? -29.519 -7.467 7.780 1.00 36.32 156 PRO B O 1
ATOM 2089 N N . GLU B 1 133 ? -28.436 -7.913 9.696 1.00 38.58 157 GLU B N 1
ATOM 2090 C CA . GLU B 1 133 ? -28.940 -6.719 10.399 1.00 39.75 157 GLU B CA 1
ATOM 2091 C C . GLU B 1 133 ? -28.555 -5.407 9.693 1.00 40.06 157 GLU B C 1
ATOM 2092 O O . GLU B 1 133 ? -29.393 -4.480 9.594 1.00 40.51 157 GLU B O 1
ATOM 2095 N N . VAL B 1 134 ? -27.309 -5.345 9.187 1.00 40.10 158 VAL B N 1
ATOM 2096 C CA . VAL B 1 134 ? -26.755 -4.127 8.549 1.00 39.42 158 VAL B CA 1
ATOM 2097 C C . VAL B 1 134 ? -27.097 -3.975 7.073 1.00 38.87 158 VAL B C 1
ATOM 2098 O O . VAL B 1 134 ? -27.294 -2.859 6.605 1.00 38.85 158 VAL B O 1
ATOM 2102 N N . ILE B 1 135 ? -27.190 -5.087 6.350 1.00 38.32 159 ILE B N 1
ATOM 2103 C CA . ILE B 1 135 ? -27.655 -5.060 4.969 1.00 37.79 159 ILE B CA 1
ATOM 2104 C C . ILE B 1 135 ? -29.063 -4.488 4.977 1.00 37.76 159 ILE B C 1
ATOM 2105 O O . ILE B 1 135 ? -29.386 -3.597 4.185 1.00 37.40 159 ILE B O 1
ATOM 2110 N N . ALA B 1 136 ? -29.883 -4.996 5.901 1.00 37.97 160 ALA B N 1
ATOM 2111 C CA . ALA B 1 136 ? -31.321 -4.701 5.944 1.00 37.87 160 ALA B CA 1
ATOM 2112 C C . ALA B 1 136 ? -31.593 -3.265 6.350 1.00 37.76 160 ALA B C 1
ATOM 2113 O O . ALA B 1 136 ? -32.560 -2.685 5.893 1.00 37.83 160 ALA B O 1
ATOM 2115 N N . PHE B 1 137 ? -30.738 -2.708 7.205 1.00 37.91 161 PHE B N 1
ATOM 2116 C CA . PHE B 1 137 ? -30.836 -1.303 7.611 1.00 38.25 161 PHE B CA 1
ATOM 2117 C C . PHE B 1 137 ? -30.463 -0.376 6.449 1.00 38.39 161 PHE B C 1
ATOM 2118 O O . PHE B 1 137 ? -31.038 0.691 6.275 1.00 38.26 161 PHE B O 1
ATOM 2126 N N . LEU B 1 138 ? -29.542 -0.815 5.631 1.00 38.87 162 LEU B N 1
ATOM 2127 C CA . LEU B 1 138 ? -29.109 -0.033 4.516 1.00 38.86 162 LEU B CA 1
ATOM 2128 C C . LEU B 1 138 ? -30.022 -0.272 3.325 1.00 39.86 162 LEU B C 1
ATOM 2129 O O . LEU B 1 138 ? -29.941 0.418 2.340 1.00 40.11 162 LEU B O 1
ATOM 2134 N N . ASN B 1 139 ? -30.895 -1.258 3.412 1.00 40.31 163 ASN B N 1
ATOM 2135 C CA . ASN B 1 139 ? -31.833 -1.493 2.336 1.00 40.57 163 ASN B CA 1
ATOM 2136 C C . ASN B 1 139 ? -33.084 -0.689 2.526 1.00 41.43 163 ASN B C 1
ATOM 2137 O O . ASN B 1 139 ? -33.516 -0.001 1.641 1.00 41.68 163 ASN B O 1
ATOM 2142 N N . ASN B 1 140 ? -33.656 -0.722 3.696 1.00 42.08 164 ASN B N 1
ATOM 2143 C CA . ASN B 1 140 ? -34.725 0.197 3.913 1.00 42.99 164 ASN B CA 1
ATOM 2144 C C . ASN B 1 140 ? -34.250 1.552 3.493 1.00 43.13 164 ASN B C 1
ATOM 2145 O O . ASN B 1 140 ? -34.924 2.252 2.796 1.00 43.28 164 ASN B O 1
ATOM 2148 N N . GLU B 1 141 ? -33.064 1.920 3.919 1.00 43.73 165 GLU B N 1
ATOM 2149 C CA . GLU B 1 141 ? -32.565 3.261 3.675 1.00 44.24 165 GLU B CA 1
ATOM 2150 C C . GLU B 1 141 ? -32.423 3.641 2.223 1.00 44.54 165 GLU B C 1
ATOM 2151 O O . GLU B 1 141 ? -32.338 4.781 1.878 1.00 44.58 165 GLU B O 1
ATOM 2157 N N . LEU B 1 142 ? -32.431 2.665 1.364 1.00 20.00 166 LEU B N 1
ATOM 2158 C CA . LEU B 1 142 ? -32.264 2.924 -0.024 1.00 20.00 166 LEU B CA 1
ATOM 2159 C C . LEU B 1 142 ? -33.583 3.255 -0.652 1.00 20.00 166 LEU B C 1
ATOM 2160 O O . LEU B 1 142 ? -33.651 3.989 -1.614 1.00 47.12 166 LEU B O 1
ATOM 2165 N N . SER B 1 143 ? -34.635 2.675 -0.099 1.00 47.30 167 SER B N 1
ATOM 2166 C CA . SER B 1 143 ? -35.934 2.651 -0.724 1.00 47.33 167 SER B CA 1
ATOM 2167 C C . SER B 1 143 ? -37.014 3.256 0.146 1.00 47.49 167 SER B C 1
ATOM 2168 O O . SER B 1 143 ? -36.858 4.352 0.665 1.00 47.58 167 SER B O 1
ATOM 2170 N N . GLU C 1 4 ? -5.712 -17.785 20.697 1.00 48.95 28 GLU C N 1
ATOM 2171 C CA . GLU C 1 4 ? -4.286 -17.471 21.021 1.00 49.43 28 GLU C CA 1
ATOM 2172 C C . GLU C 1 4 ? -4.217 -16.369 22.073 1.00 48.66 28 GLU C C 1
ATOM 2173 O O . GLU C 1 4 ? -4.677 -15.247 21.838 1.00 48.83 28 GLU C O 1
ATOM 2179 N N . GLU C 1 5 ? -3.617 -16.685 23.219 1.00 47.57 29 GLU C N 1
ATOM 2180 C CA . GLU C 1 5 ? -3.811 -15.905 24.462 1.00 46.29 29 GLU C CA 1
ATOM 2181 C C . GLU C 1 5 ? -5.301 -15.608 24.666 1.00 44.75 29 GLU C C 1
ATOM 2182 O O . GLU C 1 5 ? -5.698 -14.586 25.260 1.00 44.73 29 GLU C O 1
ATOM 2188 N N . ASN C 1 6 ? -6.097 -16.544 24.140 1.00 42.60 30 ASN C N 1
ATOM 2189 C CA . ASN C 1 6 ? -7.523 -16.651 24.381 1.00 40.32 30 ASN C CA 1
ATOM 2190 C C . ASN C 1 6 ? -7.844 -18.058 24.885 1.00 38.53 30 ASN C C 1
ATOM 2191 O O . ASN C 1 6 ? -7.082 -19.004 24.610 1.00 37.68 30 ASN C O 1
ATOM 2196 N N . PRO C 1 7 ? -8.960 -18.197 25.649 1.00 36.67 31 PRO C N 1
ATOM 2197 C CA . PRO C 1 7 ? -9.400 -19.487 26.194 1.00 35.07 31 PRO C CA 1
ATOM 2198 C C . PRO C 1 7 ? -9.568 -20.510 25.102 1.00 33.03 31 PRO C C 1
ATOM 2199 O O . PRO C 1 7 ? -10.103 -20.191 24.041 1.00 33.29 31 PRO C O 1
ATOM 2203 N N . ALA C 1 8 ? -9.076 -21.716 25.347 1.00 30.88 32 ALA C N 1
ATOM 2204 C CA . ALA C 1 8 ? -9.201 -22.813 24.381 1.00 28.77 32 ALA C CA 1
ATOM 2205 C C . ALA C 1 8 ? -10.646 -23.347 24.319 1.00 27.56 32 ALA C C 1
ATOM 2206 O O . ALA C 1 8 ? -11.337 -23.472 25.344 1.00 27.00 32 ALA C O 1
ATOM 2208 N N . PRO C 1 9 ? -11.108 -23.673 23.113 1.00 26.33 33 PRO C N 1
ATOM 2209 C CA . PRO C 1 9 ? -12.462 -24.174 23.055 1.00 25.54 33 PRO C CA 1
ATOM 2210 C C . PRO C 1 9 ? -12.592 -25.503 23.779 1.00 24.55 33 PRO C C 1
ATOM 2211 O O . PRO C 1 9 ? -11.674 -26.330 23.733 1.00 24.10 33 PRO C O 1
ATOM 2215 N N . ASP C 1 10 ? -13.728 -25.680 24.460 1.00 23.25 34 ASP C N 1
ATOM 2216 C CA . ASP C 1 10 ? -13.979 -26.904 25.181 1.00 21.81 34 ASP C CA 1
ATOM 2217 C C . ASP C 1 10 ? -14.449 -28.046 24.262 1.00 20.88 34 ASP C C 1
ATOM 2218 O O . ASP C 1 10 ? -15.005 -27.823 23.204 1.00 20.48 34 ASP C O 1
ATOM 2223 N N . PHE C 1 11 ? -14.196 -29.272 24.702 1.00 20.19 35 PHE C N 1
ATOM 2224 C CA . PHE C 1 11 ? -14.493 -30.471 23.949 1.00 19.36 35 PHE C CA 1
ATOM 2225 C C . PHE C 1 11 ? -14.454 -31.687 24.849 1.00 18.87 35 PHE C C 1
ATOM 2226 O O . PHE C 1 11 ? -13.821 -31.681 25.902 1.00 17.89 35 PHE C O 1
ATOM 2234 N N . THR C 1 12 ? -15.107 -32.739 24.366 1.00 18.23 36 THR C N 1
ATOM 2235 C CA . THR C 1 12 ? -15.329 -33.956 25.085 1.00 17.34 36 THR C CA 1
ATOM 2236 C C . THR C 1 12 ? -15.232 -35.039 24.033 1.00 17.41 36 THR C C 1
ATOM 2237 O O . THR C 1 12 ? -16.031 -35.057 23.129 1.00 17.94 36 THR C O 1
ATOM 2241 N N . LEU C 1 13 ? -14.288 -35.958 24.175 1.00 16.70 37 LEU C N 1
ATOM 2242 C CA . LEU C 1 13 ? -13.945 -36.870 23.096 1.00 17.15 37 LEU C CA 1
ATOM 2243 C C . LEU C 1 13 ? -13.624 -38.263 23.639 1.00 17.42 37 LEU C C 1
ATOM 2244 O O . LEU C 1 13 ? -13.117 -38.410 24.801 1.00 16.64 37 LEU C O 1
ATOM 2249 N N . ASN C 1 14 ? -13.849 -39.267 22.789 1.00 16.94 38 ASN C N 1
ATOM 2250 C CA . ASN C 1 14 ? -13.458 -40.627 23.147 1.00 18.05 38 ASN C CA 1
ATOM 2251 C C . ASN C 1 14 ? -11.960 -40.907 23.052 1.00 18.12 38 ASN C C 1
ATOM 2252 O O . ASN C 1 14 ? -11.303 -40.508 22.095 1.00 17.30 38 ASN C O 1
ATOM 2257 N N . THR C 1 15 ? -11.454 -41.559 24.097 1.00 18.90 39 THR C N 1
ATOM 2258 C CA . THR C 1 15 ? -10.142 -42.232 24.175 1.00 20.27 39 THR C CA 1
ATOM 2259 C C . THR C 1 15 ? -10.181 -43.552 23.385 1.00 19.35 39 THR C C 1
ATOM 2260 O O . THR C 1 15 ? -11.234 -43.987 22.944 1.00 18.74 39 THR C O 1
ATOM 2264 N N . LEU C 1 16 ? -9.046 -44.232 23.228 1.00 20.07 40 LEU C N 1
ATOM 2265 C CA . LEU C 1 16 ? -9.041 -45.555 22.542 1.00 19.12 40 LEU C CA 1
ATOM 2266 C C . LEU C 1 16 ? -9.631 -46.651 23.416 1.00 19.58 40 LEU C C 1
ATOM 2267 O O . LEU C 1 16 ? -9.947 -47.740 22.940 1.00 19.91 40 LEU C O 1
ATOM 2272 N N . ASN C 1 17 ? -9.749 -46.392 24.709 1.00 19.98 41 ASN C N 1
ATOM 2273 C CA . ASN C 1 17 ? -10.261 -47.425 25.615 1.00 21.04 41 ASN C CA 1
ATOM 2274 C C . ASN C 1 17 ? -11.615 -47.155 26.264 1.00 19.85 41 ASN C C 1
ATOM 2275 O O . ASN C 1 17 ? -11.779 -47.395 27.450 1.00 20.34 41 ASN C O 1
ATOM 2280 N N . GLY C 1 18 ? -12.579 -46.670 25.489 1.00 18.81 42 GLY C N 1
ATOM 2281 C CA . GLY C 1 18 ? -13.931 -46.451 25.994 1.00 17.26 42 GLY C CA 1
ATOM 2282 C C . GLY C 1 18 ? -14.177 -45.326 26.976 1.00 16.28 42 GLY C C 1
ATOM 2283 O O . GLY C 1 18 ? -15.284 -45.224 27.488 1.00 16.71 42 GLY C O 1
ATOM 2284 N N . GLU C 1 19 ? -13.177 -44.493 27.255 1.00 16.04 43 GLU C N 1
ATOM 2285 C CA . GLU C 1 19 ? -13.345 -43.346 28.179 1.00 16.38 43 GLU C CA 1
ATOM 2286 C C . GLU C 1 19 ? -13.593 -42.059 27.448 1.00 15.56 43 GLU C C 1
ATOM 2287 O O . GLU C 1 19 ? -13.230 -41.910 26.289 1.00 16.41 43 GLU C O 1
ATOM 2293 N N . VAL C 1 20 ? -14.128 -41.096 28.171 1.00 15.44 44 VAL C N 1
ATOM 2294 C CA . VAL C 1 20 ? -14.254 -39.708 27.708 1.00 15.53 44 VAL C CA 1
ATOM 2295 C C . VAL C 1 20 ? -13.344 -38.748 28.515 1.00 14.88 44 VAL C C 1
ATOM 2296 O O . VAL C 1 20 ? -13.215 -38.888 29.700 1.00 15.07 44 VAL C O 1
ATOM 2300 N N . VAL C 1 21 ? -12.646 -37.841 27.845 1.00 14.93 45 VAL C N 1
ATOM 2301 C CA . VAL C 1 21 ? -11.895 -36.754 28.502 1.00 14.66 45 VAL C CA 1
ATOM 2302 C C . VAL C 1 21 ? -12.582 -35.416 28.134 1.00 14.94 45 VAL C C 1
ATOM 2303 O O . VAL C 1 21 ? -13.008 -35.231 26.994 1.00 14.79 45 VAL C O 1
ATOM 2307 N N . LYS C 1 22 ? -12.680 -34.502 29.097 1.00 15.03 46 LYS C N 1
ATOM 2308 C CA . LYS C 1 22 ? -13.312 -33.181 28.891 1.00 15.54 46 LYS C CA 1
ATOM 2309 C C . LYS C 1 22 ? -12.284 -32.088 29.175 1.00 15.51 46 LYS C C 1
ATOM 2310 O O . LYS C 1 22 ? -11.611 -32.154 30.170 1.00 16.83 46 LYS C O 1
ATOM 2316 N N . LEU C 1 23 ? -12.119 -31.103 28.317 1.00 15.85 47 LEU C N 1
ATOM 2317 C CA . LEU C 1 23 ? -10.973 -30.227 28.508 1.00 16.39 47 LEU C CA 1
ATOM 2318 C C . LEU C 1 23 ? -11.119 -29.388 29.772 1.00 17.17 47 LEU C C 1
ATOM 2319 O O . LEU C 1 23 ? -10.155 -29.307 30.557 1.00 17.14 47 LEU C O 1
ATOM 2324 N N . SER C 1 24 ? -12.326 -28.842 29.996 1.00 17.64 48 SER C N 1
ATOM 2325 C CA . SER C 1 24 ? -12.701 -28.109 31.247 1.00 18.16 48 SER C CA 1
ATOM 2326 C C . SER C 1 24 ? -12.099 -28.759 32.505 1.00 18.69 48 SER C C 1
ATOM 2327 O O . SER C 1 24 ? -11.443 -28.077 33.285 1.00 18.79 48 SER C O 1
ATOM 2330 N N . ASP C 1 25 ? -12.315 -30.074 32.674 1.00 18.68 49 ASP C N 1
ATOM 2331 C CA . ASP C 1 25 ? -11.869 -30.810 33.868 1.00 18.61 49 ASP C CA 1
ATOM 2332 C C . ASP C 1 25 ? -10.362 -30.866 34.055 1.00 18.42 49 ASP C C 1
ATOM 2333 O O . ASP C 1 25 ? -9.896 -31.415 35.028 1.00 18.60 49 ASP C O 1
ATOM 2338 N N . LEU C 1 26 ? -9.601 -30.294 33.144 1.00 18.62 50 LEU C N 1
ATOM 2339 C CA . LEU C 1 26 ? -8.177 -30.389 33.283 1.00 19.15 50 LEU C CA 1
ATOM 2340 C C . LEU C 1 26 ? -7.517 -29.098 33.721 1.00 19.45 50 LEU C C 1
ATOM 2341 O O . LEU C 1 26 ? -6.313 -29.039 33.768 1.00 20.02 50 LEU C O 1
ATOM 2346 N N . LYS C 1 27 ? -8.286 -28.060 34.046 1.00 20.49 51 LYS C N 1
ATOM 2347 C CA . LYS C 1 27 ? -7.743 -26.901 34.816 1.00 21.79 51 LYS C CA 1
ATOM 2348 C C . LYS C 1 27 ? -6.892 -27.297 36.074 1.00 21.82 51 LYS C C 1
ATOM 2349 O O . LYS C 1 27 ? -7.165 -28.282 36.763 1.00 21.72 51 LYS C O 1
ATOM 2355 N N . GLY C 1 28 ? -5.848 -26.542 36.362 1.00 22.10 52 GLY C N 1
ATOM 2356 C CA . GLY C 1 28 ? -4.855 -27.023 37.302 1.00 22.79 52 GLY C CA 1
ATOM 2357 C C . GLY C 1 28 ? -3.678 -27.645 36.576 1.00 23.38 52 GLY C C 1
ATOM 2358 O O . GLY C 1 28 ? -2.532 -27.558 37.051 1.00 24.00 52 GLY C O 1
ATOM 2359 N N . GLN C 1 29 ? -3.944 -28.260 35.422 1.00 23.23 53 GLN C N 1
ATOM 2360 C CA . GLN C 1 29 ? -2.885 -28.886 34.614 1.00 24.09 53 GLN C CA 1
ATOM 2361 C C . GLN C 1 29 ? -2.414 -28.111 33.385 1.00 23.58 53 GLN C C 1
ATOM 2362 O O . GLN C 1 29 ? -3.190 -27.348 32.782 1.00 24.20 53 GLN C O 1
ATOM 2368 N N . VAL C 1 30 ? -1.143 -28.324 33.029 1.00 22.99 54 VAL C N 1
ATOM 2369 C CA . VAL C 1 30 ? -0.576 -27.901 31.740 1.00 22.23 54 VAL C CA 1
ATOM 2370 C C . VAL C 1 30 ? -0.872 -28.983 30.694 1.00 21.73 54 VAL C C 1
ATOM 2371 O O . VAL C 1 30 ? -0.461 -30.158 30.877 1.00 22.20 54 VAL C O 1
ATOM 2375 N N . VAL C 1 31 ? -1.557 -28.570 29.617 1.00 20.09 55 VAL C N 1
ATOM 2376 C CA . VAL C 1 31 ? -2.156 -29.468 28.611 1.00 18.94 55 VAL C CA 1
ATOM 2377 C C . VAL C 1 31 ? -1.643 -29.168 27.226 1.00 19.01 55 VAL C C 1
ATOM 2378 O O . VAL C 1 31 ? -1.522 -28.011 26.831 1.00 18.70 55 VAL C O 1
ATOM 2382 N N . ILE C 1 32 ? -1.353 -30.224 26.479 1.00 19.37 56 ILE C N 1
ATOM 2383 C CA . ILE C 1 32 ? -0.956 -30.085 25.079 1.00 19.37 56 ILE C CA 1
ATOM 2384 C C . ILE C 1 32 ? -2.026 -30.715 24.188 1.00 19.05 56 ILE C C 1
ATOM 2385 O O . ILE C 1 32 ? -2.428 -31.824 24.424 1.00 19.22 56 ILE C O 1
ATOM 2390 N N . VAL C 1 33 ? -2.500 -29.985 23.190 1.00 19.42 57 VAL C N 1
ATOM 2391 C CA . VAL C 1 33 ? -3.473 -30.523 22.228 1.00 18.82 57 VAL C CA 1
ATOM 2392 C C . VAL C 1 33 ? -2.854 -30.558 20.810 1.00 19.15 57 VAL C C 1
ATOM 2393 O O . VAL C 1 33 ? -2.644 -29.522 20.175 1.00 19.09 57 VAL C O 1
ATOM 2397 N N . ASN C 1 34 ? -2.544 -31.766 20.347 1.00 19.35 58 ASN C N 1
ATOM 2398 C CA . ASN C 1 34 ? -1.847 -31.993 19.096 1.00 19.44 58 ASN C CA 1
ATOM 2399 C C . ASN C 1 34 ? -2.830 -32.637 18.105 1.00 18.88 58 ASN C C 1
ATOM 2400 O O . ASN C 1 34 ? -3.580 -33.531 18.495 1.00 20.49 58 ASN C O 1
ATOM 2405 N N . PHE C 1 35 ? -2.898 -32.125 16.872 1.00 16.61 59 PHE C N 1
ATOM 2406 C CA . PHE C 1 35 ? -3.752 -32.692 15.833 1.00 14.93 59 PHE C CA 1
ATOM 2407 C C . PHE C 1 35 ? -2.875 -33.411 14.802 1.00 14.41 59 PHE C C 1
ATOM 2408 O O . PHE C 1 35 ? -1.869 -32.841 14.296 1.00 14.44 59 PHE C O 1
ATOM 2416 N N . TRP C 1 36 ? -3.218 -34.653 14.485 1.00 12.22 60 TRP C N 1
ATOM 2417 C CA . TRP C 1 36 ? -2.309 -35.451 13.692 1.00 12.81 60 TRP C CA 1
ATOM 2418 C C . TRP C 1 36 ? -3.112 -36.495 12.929 1.00 13.99 60 TRP C C 1
ATOM 2419 O O . TRP C 1 36 ? -4.296 -36.731 13.247 1.00 14.77 60 TRP C O 1
ATOM 2430 N N . ALA C 1 37 ? -2.484 -37.153 11.962 1.00 14.14 61 ALA C N 1
ATOM 2431 C CA . ALA C 1 37 ? -3.119 -38.256 11.236 1.00 15.09 61 ALA C CA 1
ATOM 2432 C C . ALA C 1 37 ? -2.193 -39.394 10.867 1.00 15.97 61 ALA C C 1
ATOM 2433 O O . ALA C 1 37 ? -0.972 -39.257 10.770 1.00 17.04 61 ALA C O 1
ATOM 2435 N N . THR C 1 38 ? -2.815 -40.520 10.595 1.00 18.02 62 THR C N 1
ATOM 2436 C CA . THR C 1 38 ? -2.133 -41.773 10.264 1.00 20.08 62 THR C CA 1
ATOM 2437 C C . THR C 1 38 ? -1.397 -41.719 8.932 1.00 19.83 62 THR C C 1
ATOM 2438 O O . THR C 1 38 ? -0.355 -42.390 8.754 1.00 21.02 62 THR C O 1
ATOM 2442 N N . TRP C 1 39 ? -1.925 -40.910 8.012 1.00 18.43 63 TRP C N 1
ATOM 2443 C CA . TRP C 1 39 ? -1.374 -40.792 6.676 1.00 17.36 63 TRP C CA 1
ATOM 2444 C C . TRP C 1 39 ? -0.500 -39.556 6.530 1.00 17.68 63 TRP C C 1
ATOM 2445 O O . TRP C 1 39 ? -0.184 -39.184 5.409 1.00 18.62 63 TRP C O 1
ATOM 2456 N N . CYS C 1 40 ? -0.108 -38.911 7.634 1.00 17.55 64 CYS C N 1
ATOM 2457 C CA . CYS C 1 40 ? 0.741 -37.713 7.549 1.00 17.29 64 CYS C CA 1
ATOM 2458 C C . CYS C 1 40 ? 2.189 -37.952 7.971 1.00 17.23 64 CYS C C 1
ATOM 2459 O O . CYS C 1 40 ? 2.462 -38.163 9.134 1.00 16.37 64 CYS C O 1
ATOM 2462 N N . PRO C 1 41 ? 3.126 -37.902 7.003 1.00 17.95 65 PRO C N 1
ATOM 2463 C CA . PRO C 1 41 ? 4.579 -38.078 7.213 1.00 18.34 65 PRO C CA 1
ATOM 2464 C C . PRO C 1 41 ? 5.251 -37.254 8.337 1.00 19.33 65 PRO C C 1
ATOM 2465 O O . PRO C 1 41 ? 5.899 -37.853 9.204 1.00 20.68 65 PRO C O 1
ATOM 2469 N N . PRO C 1 42 ? 5.127 -35.914 8.353 1.00 19.96 66 PRO C N 1
ATOM 2470 C CA . PRO C 1 42 ? 5.840 -35.242 9.457 1.00 20.38 66 PRO C CA 1
ATOM 2471 C C . PRO C 1 42 ? 5.259 -35.692 10.803 1.00 21.80 66 PRO C C 1
ATOM 2472 O O . PRO C 1 42 ? 6.005 -35.835 11.795 1.00 21.57 66 PRO C O 1
ATOM 2476 N N . CYS C 1 43 ? 3.941 -35.935 10.822 1.00 22.33 67 CYS C N 1
ATOM 2477 C CA . CYS C 1 43 ? 3.269 -36.469 12.002 1.00 23.43 67 CYS C CA 1
ATOM 2478 C C . CYS C 1 43 ? 3.973 -37.755 12.468 1.00 24.66 67 CYS C C 1
ATOM 2479 O O . CYS C 1 43 ? 4.522 -37.779 13.586 1.00 25.21 67 CYS C O 1
ATOM 2482 N N . ARG C 1 44 ? 3.996 -38.802 11.627 1.00 24.96 68 ARG C N 1
ATOM 2483 C CA . ARG C 1 44 ? 4.800 -39.990 11.947 1.00 25.00 68 ARG C CA 1
ATOM 2484 C C . ARG C 1 44 ? 6.198 -39.550 12.380 1.00 25.03 68 ARG C C 1
ATOM 2485 O O . ARG C 1 44 ? 6.708 -40.019 13.366 1.00 25.06 68 ARG C O 1
ATOM 2493 N N . GLU C 1 45 ? 6.815 -38.625 11.666 1.00 24.90 69 GLU C N 1
ATOM 2494 C CA . GLU C 1 45 ? 8.208 -38.327 11.972 1.00 25.29 69 GLU C CA 1
ATOM 2495 C C . GLU C 1 45 ? 8.429 -37.769 13.398 1.00 24.26 69 GLU C C 1
ATOM 2496 O O . GLU C 1 45 ? 9.458 -38.036 14.005 1.00 23.50 69 GLU C O 1
ATOM 2502 N N . GLU C 1 46 ? 7.469 -37.014 13.931 1.00 23.13 70 GLU C N 1
ATOM 2503 C CA . GLU C 1 46 ? 7.628 -36.405 15.274 1.00 21.85 70 GLU C CA 1
ATOM 2504 C C . GLU C 1 46 ? 7.193 -37.240 16.493 1.00 21.30 70 GLU C C 1
ATOM 2505 O O . GLU C 1 46 ? 7.484 -36.861 17.614 1.00 20.58 70 GLU C O 1
ATOM 2511 N N . ILE C 1 47 ? 6.504 -38.361 16.252 1.00 20.96 71 ILE C N 1
ATOM 2512 C CA . ILE C 1 47 ? 5.924 -39.225 17.279 1.00 20.47 71 ILE C CA 1
ATOM 2513 C C . ILE C 1 47 ? 6.917 -39.810 18.297 1.00 20.63 71 ILE C C 1
ATOM 2514 O O . ILE C 1 47 ? 6.651 -39.795 19.485 1.00 20.37 71 ILE C O 1
ATOM 2519 N N . PRO C 1 48 ? 8.041 -40.375 17.835 1.00 21.32 72 PRO C N 1
ATOM 2520 C CA . PRO C 1 48 ? 8.988 -40.872 18.835 1.00 21.63 72 PRO C CA 1
ATOM 2521 C C . PRO C 1 48 ? 9.433 -39.791 19.817 1.00 22.16 72 PRO C C 1
ATOM 2522 O O . PRO C 1 48 ? 9.686 -40.098 20.986 1.00 22.19 72 PRO C O 1
ATOM 2526 N N . SER C 1 49 ? 9.514 -38.541 19.376 1.00 22.72 73 SER C N 1
ATOM 2527 C CA . SER C 1 49 ? 9.910 -37.497 20.315 1.00 24.39 73 SER C CA 1
ATOM 2528 C C . SER C 1 49 ? 8.785 -37.146 21.262 1.00 25.18 73 SER C C 1
ATOM 2529 O O . SER C 1 49 ? 9.020 -36.635 22.337 1.00 25.90 73 SER C O 1
ATOM 2548 N N . ARG C 1 52 ? 8.647 -39.555 24.144 1.00 26.26 76 ARG C N 1
ATOM 2549 C CA . ARG C 1 52 ? 9.730 -39.300 25.079 1.00 26.69 76 ARG C CA 1
ATOM 2550 C C . ARG C 1 52 ? 9.410 -38.104 25.987 1.00 27.10 76 ARG C C 1
ATOM 2551 O O . ARG C 1 52 ? 9.601 -38.159 27.211 1.00 27.60 76 ARG C O 1
ATOM 2559 N N . LEU C 1 53 ? 8.908 -37.036 25.391 1.00 27.23 77 LEU C N 1
ATOM 2560 C CA . LEU C 1 53 ? 8.413 -35.938 26.154 1.00 28.19 77 LEU C CA 1
ATOM 2561 C C . LEU C 1 53 ? 7.377 -36.458 27.140 1.00 28.79 77 LEU C C 1
ATOM 2562 O O . LEU C 1 53 ? 7.493 -36.211 28.328 1.00 29.66 77 LEU C O 1
ATOM 2567 N N . ASN C 1 54 ? 6.386 -37.218 26.680 1.00 29.43 78 ASN C N 1
ATOM 2568 C CA . ASN C 1 54 ? 5.355 -37.695 27.600 1.00 29.56 78 ASN C CA 1
ATOM 2569 C C . ASN C 1 54 ? 5.941 -38.514 28.776 1.00 29.87 78 ASN C C 1
ATOM 2570 O O . ASN C 1 54 ? 5.494 -38.372 29.909 1.00 28.91 78 ASN C O 1
ATOM 2575 N N . ALA C 1 55 ? 6.947 -39.350 28.499 1.00 30.51 79 ALA C N 1
ATOM 2576 C CA . ALA C 1 55 ? 7.663 -40.060 29.556 1.00 31.46 79 ALA C CA 1
ATOM 2577 C C . ALA C 1 55 ? 8.343 -39.099 30.531 1.00 32.12 79 ALA C C 1
ATOM 2578 O O . ALA C 1 55 ? 8.224 -39.278 31.752 1.00 32.19 79 ALA C O 1
ATOM 2580 N N . ALA C 1 56 ? 9.024 -38.077 30.004 1.00 32.43 80 ALA C N 1
ATOM 2581 C CA . ALA C 1 56 ? 9.687 -37.072 30.851 1.00 33.33 80 ALA C CA 1
ATOM 2582 C C . ALA C 1 56 ? 8.760 -36.352 31.834 1.00 34.12 80 ALA C C 1
ATOM 2583 O O . ALA C 1 56 ? 9.187 -35.994 32.930 1.00 34.84 80 ALA C O 1
ATOM 2593 N N . ALA C 1 58 ? 6.230 -37.499 33.520 1.00 33.84 82 ALA C N 1
ATOM 2594 C CA . ALA C 1 58 ? 5.439 -38.469 34.289 1.00 33.63 82 ALA C CA 1
ATOM 2595 C C . ALA C 1 58 ? 5.178 -38.099 35.755 1.00 33.64 82 ALA C C 1
ATOM 2596 O O . ALA C 1 58 ? 4.110 -38.426 36.325 1.00 33.26 82 ALA C O 1
ATOM 2598 N N . GLY C 1 59 ? 6.138 -37.418 36.367 1.00 33.26 83 GLY C N 1
ATOM 2599 C CA . GLY C 1 59 ? 5.872 -36.846 37.669 1.00 33.73 83 GLY C CA 1
ATOM 2600 C C . GLY C 1 59 ? 4.683 -35.877 37.589 1.00 33.77 83 GLY C C 1
ATOM 2601 O O . GLY C 1 59 ? 3.576 -36.192 38.026 1.00 34.24 83 GLY C O 1
ATOM 2602 N N . LYS C 1 60 ? 4.906 -34.736 36.945 1.00 32.84 84 LYS C N 1
ATOM 2603 C CA . LYS C 1 60 ? 4.156 -33.508 37.182 1.00 31.70 84 LYS C CA 1
ATOM 2604 C C . LYS C 1 60 ? 2.663 -33.504 36.778 1.00 30.45 84 LYS C C 1
ATOM 2605 O O . LYS C 1 60 ? 2.166 -34.498 36.218 1.00 30.12 84 LYS C O 1
ATOM 2611 N N . PRO C 1 61 ? 1.943 -32.377 37.059 1.00 29.17 85 PRO C N 1
ATOM 2612 C CA . PRO C 1 61 ? 0.527 -32.198 36.670 1.00 27.78 85 PRO C CA 1
ATOM 2613 C C . PRO C 1 61 ? 0.383 -31.665 35.231 1.00 27.08 85 PRO C C 1
ATOM 2614 O O . PRO C 1 61 ? 0.206 -30.441 34.995 1.00 26.81 85 PRO C O 1
ATOM 2618 N N . PHE C 1 62 ? 0.460 -32.598 34.282 1.00 25.28 86 PHE C N 1
ATOM 2619 C CA . PHE C 1 62 ? 0.484 -32.290 32.874 1.00 23.65 86 PHE C CA 1
ATOM 2620 C C . PHE C 1 62 ? -0.310 -33.364 32.127 1.00 23.21 86 PHE C C 1
ATOM 2621 O O . PHE C 1 62 ? -0.374 -34.530 32.559 1.00 22.49 86 PHE C O 1
ATOM 2629 N N . ARG C 1 63 ? -0.938 -32.971 31.022 1.00 22.71 87 ARG C N 1
ATOM 2630 C CA . ARG C 1 63 ? -1.586 -33.955 30.119 1.00 22.29 87 ARG C CA 1
ATOM 2631 C C . ARG C 1 63 ? -1.384 -33.628 28.662 1.00 21.75 87 ARG C C 1
ATOM 2632 O O . ARG C 1 63 ? -1.534 -32.490 28.223 1.00 22.45 87 ARG C O 1
ATOM 2648 N N . LEU C 1 65 ? -2.846 -34.557 24.987 1.00 19.37 89 LEU C N 1
ATOM 2649 C CA . LEU C 1 65 ? -3.933 -35.157 24.214 1.00 19.56 89 LEU C CA 1
ATOM 2650 C C . LEU C 1 65 ? -3.606 -35.085 22.722 1.00 19.56 89 LEU C C 1
ATOM 2651 O O . LEU C 1 65 ? -3.628 -33.993 22.120 1.00 19.46 89 LEU C O 1
ATOM 2656 N N . CYS C 1 66 ? -3.311 -36.245 22.126 1.00 19.01 90 CYS C N 1
ATOM 2657 C CA . CYS C 1 66 ? -3.070 -36.309 20.695 1.00 19.17 90 CYS C CA 1
ATOM 2658 C C . CYS C 1 66 ? -4.377 -36.603 19.947 1.00 18.08 90 CYS C C 1
ATOM 2659 O O . CYS C 1 66 ? -4.802 -37.776 19.816 1.00 18.30 90 CYS C O 1
ATOM 2662 N N . VAL C 1 67 ? -5.014 -35.549 19.450 1.00 15.83 91 VAL C N 1
ATOM 2663 C CA . VAL C 1 67 ? -6.226 -35.762 18.712 1.00 14.91 91 VAL C CA 1
ATOM 2664 C C . VAL C 1 67 ? -5.985 -36.263 17.268 1.00 15.21 91 VAL C C 1
ATOM 2665 O O . VAL C 1 67 ? -5.525 -35.491 16.396 1.00 15.66 91 VAL C O 1
ATOM 2669 N N . SER C 1 68 ? -6.386 -37.513 17.001 1.00 14.57 92 SER C N 1
ATOM 2670 C CA . SER C 1 68 ? -6.377 -38.072 15.656 1.00 14.11 92 SER C CA 1
ATOM 2671 C C . SER C 1 68 ? -7.582 -37.619 14.823 1.00 14.01 92 SER C C 1
ATOM 2672 O O . SER C 1 68 ? -8.712 -37.746 15.286 1.00 13.87 92 SER C O 1
ATOM 2675 N N . ILE C 1 69 ? -7.329 -37.172 13.585 1.00 13.74 93 ILE C N 1
ATOM 2676 C CA . ILE C 1 69 ? -8.386 -36.835 12.633 1.00 14.80 93 ILE C CA 1
ATOM 2677 C C . ILE C 1 69 ? -8.701 -37.912 11.559 1.00 15.87 93 ILE C C 1
ATOM 2678 O O . ILE C 1 69 ? -9.556 -37.682 10.689 1.00 15.61 93 ILE C O 1
ATOM 2683 N N . ASP C 1 70 ? -8.052 -39.083 11.629 1.00 16.55 94 ASP C N 1
ATOM 2684 C CA . ASP C 1 70 ? -8.350 -40.173 10.704 1.00 18.25 94 ASP C CA 1
ATOM 2685 C C . ASP C 1 70 ? -9.858 -40.501 10.575 1.00 19.28 94 ASP C C 1
ATOM 2686 O O . ASP C 1 70 ? -10.539 -40.729 11.565 1.00 18.74 94 ASP C O 1
ATOM 2691 N N . GLU C 1 71 ? -10.357 -40.543 9.345 1.00 20.01 95 GLU C N 1
ATOM 2692 C CA . GLU C 1 71 ? -11.715 -41.011 9.036 1.00 21.58 95 GLU C CA 1
ATOM 2693 C C . GLU C 1 71 ? -12.017 -42.366 9.694 1.00 20.40 95 GLU C C 1
ATOM 2694 O O . GLU C 1 71 ? -13.090 -42.585 10.237 1.00 19.44 95 GLU C O 1
ATOM 2700 N N . GLY C 1 72 ? -11.056 -43.274 9.636 1.00 20.22 96 GLY C N 1
ATOM 2701 C CA . GLY C 1 72 ? -11.237 -44.611 10.197 1.00 20.29 96 GLY C CA 1
ATOM 2702 C C . GLY C 1 72 ? -11.201 -44.742 11.719 1.00 19.67 96 GLY C C 1
ATOM 2703 O O . GLY C 1 72 ? -11.414 -45.823 12.253 1.00 19.98 96 GLY C O 1
ATOM 2704 N N . GLY C 1 73 ? -10.924 -43.644 12.410 1.00 19.54 97 GLY C N 1
ATOM 2705 C CA . GLY C 1 73 ? -10.969 -43.598 13.856 1.00 19.33 97 GLY C CA 1
ATOM 2706 C C . GLY C 1 73 ? -10.167 -44.665 14.566 1.00 19.42 97 GLY C C 1
ATOM 2707 O O . GLY C 1 73 ? -8.975 -44.819 14.339 1.00 19.17 97 GLY C O 1
ATOM 2708 N N . LYS C 1 74 ? -10.840 -45.399 15.439 1.00 20.20 98 LYS C N 1
ATOM 2709 C CA . LYS C 1 74 ? -10.153 -46.198 16.461 1.00 21.52 98 LYS C CA 1
ATOM 2710 C C . LYS C 1 74 ? -9.404 -47.361 15.820 1.00 20.89 98 LYS C C 1
ATOM 2711 O O . LYS C 1 74 ? -8.249 -47.625 16.197 1.00 19.32 98 LYS C O 1
ATOM 2717 N N . VAL C 1 75 ? -10.063 -48.021 14.853 1.00 20.21 99 VAL C N 1
ATOM 2718 C CA . VAL C 1 75 ? -9.441 -49.118 14.112 1.00 20.24 99 VAL C CA 1
ATOM 2719 C C . VAL C 1 75 ? -8.191 -48.607 13.357 1.00 20.55 99 VAL C C 1
ATOM 2720 O O . VAL C 1 75 ? -7.130 -49.249 13.389 1.00 21.09 99 VAL C O 1
ATOM 2724 N N . ALA C 1 76 ? -8.299 -47.465 12.681 1.00 19.65 100 ALA C N 1
ATOM 2725 C CA . ALA C 1 76 ? -7.158 -47.030 11.877 1.00 19.46 100 ALA C CA 1
ATOM 2726 C C . ALA C 1 76 ? -5.984 -46.719 12.780 1.00 18.83 100 ALA C C 1
ATOM 2727 O O . ALA C 1 76 ? -4.871 -47.148 12.468 1.00 19.38 100 ALA C O 1
ATOM 2729 N N . VAL C 1 77 ? -6.228 -46.015 13.889 1.00 17.99 101 VAL C N 1
ATOM 2730 C CA . VAL C 1 77 ? -5.154 -45.763 14.880 1.00 17.92 101 VAL C CA 1
ATOM 2731 C C . VAL C 1 77 ? -4.595 -47.031 15.578 1.00 19.03 101 VAL C C 1
ATOM 2732 O O . VAL C 1 77 ? -3.378 -47.133 15.754 1.00 19.25 101 VAL C O 1
ATOM 2736 N N . GLU C 1 78 ? -5.460 -47.985 15.946 1.00 19.65 102 GLU C N 1
ATOM 2737 C CA . GLU C 1 78 ? -5.006 -49.215 16.582 1.00 20.68 102 GLU C CA 1
ATOM 2738 C C . GLU C 1 78 ? -4.101 -49.947 15.596 1.00 19.79 102 GLU C C 1
ATOM 2739 O O . GLU C 1 78 ? -2.972 -50.285 15.944 1.00 19.95 102 GLU C O 1
ATOM 2745 N N . GLU C 1 79 ? -4.598 -50.201 14.378 1.00 19.02 103 GLU C N 1
ATOM 2746 C CA . GLU C 1 79 ? -3.776 -50.790 13.276 1.00 17.88 103 GLU C CA 1
ATOM 2747 C C . GLU C 1 79 ? -2.423 -50.043 13.117 1.00 16.42 103 GLU C C 1
ATOM 2748 O O . GLU C 1 79 ? -1.361 -50.647 13.082 1.00 15.67 103 GLU C O 1
ATOM 2754 N N . PHE C 1 80 ? -2.459 -48.724 13.090 1.00 14.89 104 PHE C N 1
ATOM 2755 C CA . PHE C 1 80 ? -1.226 -47.973 12.916 1.00 14.25 104 PHE C CA 1
ATOM 2756 C C . PHE C 1 80 ? -0.185 -48.222 14.032 1.00 14.40 104 PHE C C 1
ATOM 2757 O O . PHE C 1 80 ? 1.010 -48.416 13.743 1.00 13.65 104 PHE C O 1
ATOM 2765 N N . PHE C 1 81 ? -0.648 -48.235 15.290 1.00 14.83 105 PHE C N 1
ATOM 2766 C CA . PHE C 1 81 ? 0.216 -48.466 16.446 1.00 14.73 105 PHE C CA 1
ATOM 2767 C C . PHE C 1 81 ? 0.729 -49.882 16.471 1.00 14.31 105 PHE C C 1
ATOM 2768 O O . PHE C 1 81 ? 1.881 -50.096 16.775 1.00 15.58 105 PHE C O 1
ATOM 2776 N N . ARG C 1 82 ? -0.112 -50.843 16.128 1.00 13.18 106 ARG C N 1
ATOM 2777 C CA . ARG C 1 82 ? 0.305 -52.212 16.118 1.00 13.88 106 ARG C CA 1
ATOM 2778 C C . ARG C 1 82 ? 1.497 -52.425 15.191 1.00 13.94 106 ARG C C 1
ATOM 2779 O O . ARG C 1 82 ? 2.427 -53.136 15.584 1.00 13.08 106 ARG C O 1
ATOM 2787 N N . LYS C 1 83 ? 1.449 -51.796 14.003 1.00 13.73 107 LYS C N 1
ATOM 2788 C CA . LYS C 1 83 ? 2.425 -51.927 12.902 1.00 14.44 107 LYS C CA 1
ATOM 2789 C C . LYS C 1 83 ? 3.761 -51.240 13.172 1.00 15.26 107 LYS C C 1
ATOM 2790 O O . LYS C 1 83 ? 4.758 -51.737 12.735 1.00 15.61 107 LYS C O 1
ATOM 2796 N N . THR C 1 84 ? 3.756 -50.110 13.905 1.00 15.44 108 THR C N 1
ATOM 2797 C CA . THR C 1 84 ? 4.932 -49.314 14.220 1.00 15.08 108 THR C CA 1
ATOM 2798 C C . THR C 1 84 ? 5.506 -49.533 15.645 1.00 15.31 108 THR C C 1
ATOM 2799 O O . THR C 1 84 ? 6.687 -49.226 15.909 1.00 13.49 108 THR C O 1
ATOM 2803 N N . GLY C 1 85 ? 4.674 -50.032 16.566 1.00 15.55 109 GLY C N 1
ATOM 2804 C CA . GLY C 1 85 ? 5.053 -50.082 17.982 1.00 15.88 109 GLY C CA 1
ATOM 2805 C C . GLY C 1 85 ? 5.102 -48.699 18.640 1.00 17.18 109 GLY C C 1
ATOM 2806 O O . GLY C 1 85 ? 5.833 -48.477 19.625 1.00 16.90 109 GLY C O 1
ATOM 2807 N N . PHE C 1 86 ? 4.335 -47.750 18.115 1.00 17.60 110 PHE C N 1
ATOM 2808 C CA . PHE C 1 86 ? 4.265 -46.444 18.752 1.00 18.69 110 PHE C CA 1
ATOM 2809 C C . PHE C 1 86 ? 3.118 -46.451 19.738 1.00 19.73 110 PHE C C 1
ATOM 2810 O O . PHE C 1 86 ? 2.208 -47.282 19.650 1.00 20.42 110 PHE C O 1
ATOM 2818 N N . THR C 1 87 ? 3.111 -45.494 20.661 1.00 20.16 111 THR C N 1
ATOM 2819 C CA . THR C 1 87 ? 1.983 -45.412 21.543 1.00 19.86 111 THR C CA 1
ATOM 2820 C C . THR C 1 87 ? 1.816 -44.031 22.124 1.00 18.75 111 THR C C 1
ATOM 2821 O O . THR C 1 87 ? 2.795 -43.390 22.552 1.00 17.61 111 THR C O 1
ATOM 2825 N N . LEU C 1 88 ? 0.553 -43.595 22.145 1.00 18.41 112 LEU C N 1
ATOM 2826 C CA . LEU C 1 88 ? 0.168 -42.242 22.562 1.00 17.91 112 LEU C CA 1
ATOM 2827 C C . LEU C 1 88 ? -1.195 -42.117 23.258 1.00 18.11 112 LEU C C 1
ATOM 2828 O O . LEU C 1 88 ? -2.127 -42.873 22.963 1.00 18.45 112 LEU C O 1
ATOM 2833 N N . PRO C 1 89 ? -1.313 -41.147 24.188 1.00 17.92 113 PRO C N 1
ATOM 2834 C CA . PRO C 1 89 ? -2.598 -40.789 24.805 1.00 18.02 113 PRO C CA 1
ATOM 2835 C C . PRO C 1 89 ? -3.458 -40.071 23.795 1.00 18.48 113 PRO C C 1
ATOM 2836 O O . PRO C 1 89 ? -3.388 -38.859 23.690 1.00 19.85 113 PRO C O 1
ATOM 2840 N N . VAL C 1 90 ? -4.274 -40.841 23.080 1.00 17.78 114 VAL C N 1
ATOM 2841 C CA . VAL C 1 90 ? -4.970 -40.419 21.901 1.00 16.75 114 VAL C CA 1
ATOM 2842 C C . VAL C 1 90 ? -6.434 -40.113 22.232 1.00 17.01 114 VAL C C 1
ATOM 2843 O O . VAL C 1 90 ? -6.994 -40.655 23.154 1.00 17.07 114 VAL C O 1
ATOM 2847 N N . LEU C 1 91 ? -7.054 -39.269 21.425 1.00 17.06 115 LEU C N 1
ATOM 2848 C CA . LEU C 1 91 ? -8.469 -39.007 21.500 1.00 16.30 115 LEU C CA 1
ATOM 2849 C C . LEU C 1 91 ? -8.925 -38.957 20.055 1.00 16.29 115 LEU C C 1
ATOM 2850 O O . LEU C 1 91 ? -8.124 -38.602 19.185 1.00 15.73 115 LEU C O 1
ATOM 2855 N N . LEU C 1 92 ? -10.193 -39.274 19.799 1.00 15.88 116 LEU C N 1
ATOM 2856 C CA . LEU C 1 92 ? -10.682 -39.402 18.429 1.00 16.74 116 LEU C CA 1
ATOM 2857 C C . LEU C 1 92 ? -11.596 -38.268 17.924 1.00 17.74 116 LEU C C 1
ATOM 2858 O O . LEU C 1 92 ? -12.554 -37.894 18.614 1.00 17.63 116 LEU C O 1
ATOM 2863 N N . ASP C 1 93 ? -11.282 -37.736 16.721 1.00 18.44 117 ASP C N 1
ATOM 2864 C CA . ASP C 1 93 ? -12.040 -36.671 16.054 1.00 19.32 117 ASP C CA 1
ATOM 2865 C C . ASP C 1 93 ? -12.235 -36.972 14.575 1.00 20.12 117 ASP C C 1
ATOM 2866 O O . ASP C 1 93 ? -11.995 -36.113 13.721 1.00 20.34 117 ASP C O 1
ATOM 2871 N N . ALA C 1 94 ? -12.644 -38.210 14.271 1.00 20.66 118 ALA C N 1
ATOM 2872 C CA . ALA C 1 94 ? -12.917 -38.650 12.902 1.00 20.17 118 ALA C CA 1
ATOM 2873 C C . ALA C 1 94 ? -13.764 -37.637 12.125 1.00 20.57 118 ALA C C 1
ATOM 2874 O O . ALA C 1 94 ? -13.567 -37.450 10.937 1.00 21.07 118 ALA C O 1
ATOM 2876 N N . ASP C 1 95 ? -14.711 -36.980 12.782 1.00 21.09 119 ASP C N 1
ATOM 2877 C CA . ASP C 1 95 ? -15.568 -36.047 12.046 1.00 22.07 119 ASP C CA 1
ATOM 2878 C C . ASP C 1 95 ? -14.972 -34.637 11.877 1.00 21.55 119 ASP C C 1
ATOM 2879 O O . ASP C 1 95 ? -15.573 -33.799 11.242 1.00 21.22 119 ASP C O 1
ATOM 2884 N N . LYS C 1 96 ? -13.781 -34.414 12.430 1.00 21.38 120 LYS C N 1
ATOM 2885 C CA . LYS C 1 96 ? -13.020 -33.167 12.248 1.00 21.35 120 LYS C CA 1
ATOM 2886 C C . LYS C 1 96 ? -13.662 -31.959 12.918 1.00 20.67 120 LYS C C 1
ATOM 2887 O O . LYS C 1 96 ? -13.141 -30.842 12.837 1.00 20.38 120 LYS C O 1
ATOM 2893 N N . ARG C 1 97 ? -14.783 -32.198 13.593 1.00 20.26 121 ARG C N 1
ATOM 2894 C CA . ARG C 1 97 ? -15.547 -31.147 14.267 1.00 20.05 121 ARG C CA 1
ATOM 2895 C C . ARG C 1 97 ? -14.673 -30.325 15.226 1.00 20.12 121 ARG C C 1
ATOM 2896 O O . ARG C 1 97 ? -14.797 -29.085 15.263 1.00 20.46 121 ARG C O 1
ATOM 2899 N N . VAL C 1 98 ? -13.785 -30.993 15.972 1.00 19.40 122 VAL C N 1
ATOM 2900 C CA . VAL C 1 98 ? -12.925 -30.302 16.945 1.00 19.24 122 VAL C CA 1
ATOM 2901 C C . VAL C 1 98 ? -11.743 -29.607 16.281 1.00 19.68 122 VAL C C 1
ATOM 2902 O O . VAL C 1 98 ? -11.286 -28.566 16.750 1.00 19.28 122 VAL C O 1
ATOM 2906 N N . GLY C 1 99 ? -11.247 -30.203 15.202 1.00 20.36 123 GLY C N 1
ATOM 2907 C CA . GLY C 1 99 ? -10.294 -29.538 14.316 1.00 20.60 123 GLY C CA 1
ATOM 2908 C C . GLY C 1 99 ? -10.854 -28.229 13.790 1.00 20.44 123 GLY C C 1
ATOM 2909 O O . GLY C 1 99 ? -10.212 -27.193 13.907 1.00 19.66 123 GLY C O 1
ATOM 2910 N N . LYS C 1 100 ? -12.052 -28.247 13.221 1.00 20.50 124 LYS C N 1
ATOM 2911 C CA . LYS C 1 100 ? -12.543 -26.989 12.645 1.00 22.01 124 LYS C CA 1
ATOM 2912 C C . LYS C 1 100 ? -12.592 -25.894 13.712 1.00 22.20 124 LYS C C 1
ATOM 2913 O O . LYS C 1 100 ? -12.151 -24.768 13.482 1.00 22.08 124 LYS C O 1
ATOM 2919 N N . LEU C 1 101 ? -13.102 -26.293 14.891 1.00 22.47 125 LEU C N 1
ATOM 2920 C CA . LEU C 1 101 ? -13.220 -25.498 16.124 1.00 20.92 125 LEU C CA 1
ATOM 2921 C C . LEU C 1 101 ? -11.902 -24.887 16.520 1.00 19.78 125 LEU C C 1
ATOM 2922 O O . LEU C 1 101 ? -11.856 -23.775 17.023 1.00 19.75 125 LEU C O 1
ATOM 2927 N N . TYR C 1 102 ? -10.824 -25.621 16.277 1.00 19.39 126 TYR C N 1
ATOM 2928 C CA . TYR C 1 102 ? -9.457 -25.123 16.518 1.00 18.29 126 TYR C CA 1
ATOM 2929 C C . TYR C 1 102 ? -8.897 -24.283 15.380 1.00 17.75 126 TYR C C 1
ATOM 2930 O O . TYR C 1 102 ? -7.822 -23.711 15.518 1.00 17.57 126 TYR C O 1
ATOM 2939 N N . GLY C 1 103 ? -9.666 -24.185 14.289 1.00 17.31 127 GLY C N 1
ATOM 2940 C CA . GLY C 1 103 ? -9.273 -23.482 13.074 1.00 16.96 127 GLY C CA 1
ATOM 2941 C C . GLY C 1 103 ? -8.046 -24.045 12.374 1.00 17.41 127 GLY C C 1
ATOM 2942 O O . GLY C 1 103 ? -7.264 -23.283 11.842 1.00 16.24 127 GLY C O 1
ATOM 2943 N N . THR C 1 104 ? -7.876 -25.374 12.358 1.00 18.27 128 THR C N 1
ATOM 2944 C CA . THR C 1 104 ? -6.660 -25.964 11.761 1.00 19.13 128 THR C CA 1
ATOM 2945 C C . THR C 1 104 ? -6.685 -25.965 10.255 1.00 19.33 128 THR C C 1
ATOM 2946 O O . THR C 1 104 ? -7.740 -26.110 9.615 1.00 19.76 128 THR C O 1
ATOM 2950 N N . THR C 1 105 ? -5.489 -25.816 9.706 1.00 19.47 129 THR C N 1
ATOM 2951 C CA . THR C 1 105 ? -5.227 -25.735 8.262 1.00 19.50 129 THR C CA 1
ATOM 2952 C C . THR C 1 105 ? -4.827 -27.072 7.596 1.00 18.56 129 THR C C 1
ATOM 2953 O O . THR C 1 105 ? -4.926 -27.207 6.362 1.00 18.03 129 THR C O 1
ATOM 2957 N N . GLY C 1 106 ? -4.388 -28.020 8.437 1.00 17.12 130 GLY C N 1
ATOM 2958 C CA . GLY C 1 106 ? -3.770 -29.274 8.067 1.00 16.66 130 GLY C CA 1
ATOM 2959 C C . GLY C 1 106 ? -3.144 -29.825 9.352 1.00 16.92 130 GLY C C 1
ATOM 2960 O O . GLY C 1 106 ? -3.449 -29.363 10.452 1.00 16.86 130 GLY C O 1
ATOM 2961 N N . VAL C 1 107 ? -2.277 -30.822 9.232 1.00 16.60 131 VAL C N 1
ATOM 2962 C CA . VAL C 1 107 ? -1.709 -31.492 10.394 1.00 16.64 131 VAL C CA 1
ATOM 2963 C C . VAL C 1 107 ? -0.247 -31.785 10.144 1.00 17.61 131 VAL C C 1
ATOM 2964 O O . VAL C 1 107 ? 0.149 -32.032 9.006 1.00 18.96 131 VAL C O 1
ATOM 2968 N N . PRO C 1 108 ? 0.602 -31.723 11.165 1.00 17.91 132 PRO C N 1
ATOM 2969 C CA . PRO C 1 108 ? 0.406 -31.441 12.551 1.00 17.58 132 PRO C CA 1
ATOM 2970 C C . PRO C 1 108 ? 0.271 -29.974 12.830 1.00 17.15 132 PRO C C 1
ATOM 2971 O O . PRO C 1 108 ? 1.065 -29.180 12.335 1.00 16.80 132 PRO C O 1
ATOM 2975 N N . GLU C 1 109 ? -0.707 -29.652 13.676 1.00 17.24 133 GLU C N 1
ATOM 2976 C CA . GLU C 1 109 ? -0.698 -28.408 14.475 1.00 19.10 133 GLU C CA 1
ATOM 2977 C C . GLU C 1 109 ? -0.844 -28.703 15.988 1.00 18.61 133 GLU C C 1
ATOM 2978 O O . GLU C 1 109 ? -1.718 -29.487 16.388 1.00 18.09 133 GLU C O 1
ATOM 2984 N N . THR C 1 110 ? -0.003 -28.070 16.808 1.00 18.79 134 THR C N 1
ATOM 2985 C CA . THR C 1 110 ? 0.019 -28.345 18.265 1.00 19.01 134 THR C CA 1
ATOM 2986 C C . THR C 1 110 ? -0.277 -27.119 19.165 1.00 19.49 134 THR C C 1
ATOM 2987 O O . THR C 1 110 ? 0.320 -26.055 18.986 1.00 19.97 134 THR C O 1
ATOM 2991 N N . PHE C 1 111 ? -1.252 -27.222 20.084 1.00 19.92 135 PHE C N 1
ATOM 2992 C CA . PHE C 1 111 ? -1.575 -26.092 21.035 1.00 19.77 135 PHE C CA 1
ATOM 2993 C C . PHE C 1 111 ? -1.148 -26.378 22.460 1.00 20.15 135 PHE C C 1
ATOM 2994 O O . PHE C 1 111 ? -1.442 -27.445 22.957 1.00 20.38 135 PHE C O 1
ATOM 3002 N N . VAL C 1 112 ? -0.440 -25.429 23.081 1.00 20.86 136 VAL C N 1
ATOM 3003 C CA . VAL C 1 112 ? 0.013 -25.510 24.470 1.00 20.68 136 VAL C CA 1
ATOM 3004 C C . VAL C 1 112 ? -0.902 -24.611 25.302 1.00 21.84 136 VAL C C 1
ATOM 3005 O O . VAL C 1 112 ? -0.947 -23.387 25.079 1.00 22.44 136 VAL C O 1
ATOM 3009 N N . ILE C 1 113 ? -1.600 -25.227 26.264 1.00 22.47 137 ILE C N 1
ATOM 3010 C CA . ILE C 1 113 ? -2.638 -24.593 27.108 1.00 22.27 137 ILE C CA 1
ATOM 3011 C C . ILE C 1 113 ? -2.239 -24.597 28.605 1.00 23.31 137 ILE C C 1
ATOM 3012 O O . ILE C 1 113 ? -1.819 -25.630 29.124 1.00 22.90 137 ILE C O 1
ATOM 3017 N N . ASP C 1 114 ? -2.387 -23.457 29.292 1.00 24.71 138 ASP C N 1
ATOM 3018 C CA . ASP C 1 114 ? -1.988 -23.293 30.725 1.00 25.97 138 ASP C CA 1
ATOM 3019 C C . ASP C 1 114 ? -3.021 -23.763 31.805 1.00 26.54 138 ASP C C 1
ATOM 3020 O O . ASP C 1 114 ? -4.096 -24.255 31.456 1.00 25.90 138 ASP C O 1
ATOM 3025 N N . ARG C 1 115 ? -2.693 -23.633 33.069 1.00 27.61 139 ARG C N 1
ATOM 3026 C CA . ARG C 1 115 ? -3.540 -24.141 34.126 1.00 28.99 139 ARG C CA 1
ATOM 3027 C C . ARG C 1 115 ? -4.927 -23.518 34.213 1.00 28.34 139 ARG C C 1
ATOM 3028 O O . ARG C 1 115 ? -5.799 -24.092 34.788 1.00 27.76 139 ARG C O 1
ATOM 3036 N N . HIS C 1 116 ? -5.126 -22.356 33.614 1.00 28.09 140 HIS C N 1
ATOM 3037 C CA . HIS C 1 116 ? -6.435 -21.687 33.595 1.00 27.92 140 HIS C CA 1
ATOM 3038 C C . HIS C 1 116 ? -7.243 -21.927 32.313 1.00 27.05 140 HIS C C 1
ATOM 3039 O O . HIS C 1 116 ? -8.310 -21.317 32.116 1.00 26.97 140 HIS C O 1
ATOM 3046 N N . GLY C 1 117 ? -6.755 -22.818 31.451 1.00 26.39 141 GLY C N 1
ATOM 3047 C CA . GLY C 1 117 ? -7.442 -23.119 30.183 1.00 25.37 141 GLY C CA 1
ATOM 3048 C C . GLY C 1 117 ? -7.116 -22.190 29.023 1.00 24.76 141 GLY C C 1
ATOM 3049 O O . GLY C 1 117 ? -7.847 -22.148 28.021 1.00 23.99 141 GLY C O 1
ATOM 3050 N N . VAL C 1 118 ? -6.008 -21.461 29.158 1.00 24.57 142 VAL C N 1
ATOM 3051 C CA . VAL C 1 118 ? -5.627 -20.421 28.199 1.00 24.71 142 VAL C CA 1
ATOM 3052 C C . VAL C 1 118 ? -4.539 -20.897 27.229 1.00 25.15 142 VAL C C 1
ATOM 3053 O O . VAL C 1 118 ? -3.533 -21.481 27.645 1.00 25.12 142 VAL C O 1
ATOM 3057 N N . ILE C 1 119 ? -4.746 -20.661 25.936 1.00 25.63 143 ILE C N 1
ATOM 3058 C CA . ILE C 1 119 ? -3.766 -21.070 24.938 1.00 26.47 143 ILE C CA 1
ATOM 3059 C C . ILE C 1 119 ? -2.593 -20.138 24.963 1.00 27.60 143 ILE C C 1
ATOM 3060 O O . ILE C 1 119 ? -2.774 -18.923 24.988 1.00 28.25 143 ILE C O 1
ATOM 3065 N N . LEU C 1 120 ? -1.395 -20.706 24.910 1.00 28.79 144 LEU C N 1
ATOM 3066 C CA . LEU C 1 120 ? -0.155 -19.978 25.174 1.00 29.90 144 LEU C CA 1
ATOM 3067 C C . LEU C 1 120 ? 0.812 -19.928 23.976 1.00 30.15 144 LEU C C 1
ATOM 3068 O O . LEU C 1 120 ? 1.614 -18.995 23.859 1.00 30.64 144 LEU C O 1
ATOM 3073 N N . LYS C 1 121 ? 0.744 -20.953 23.118 1.00 29.91 145 LYS C N 1
ATOM 3074 C CA . LYS C 1 121 ? 1.679 -21.202 22.012 1.00 29.47 145 LYS C CA 1
ATOM 3075 C C . LYS C 1 121 ? 0.940 -22.102 21.012 1.00 29.73 145 LYS C C 1
ATOM 3076 O O . LYS C 1 121 ? 0.285 -23.087 21.413 1.00 30.67 145 LYS C O 1
ATOM 3079 N N . LYS C 1 122 ? 0.998 -21.752 19.725 1.00 29.25 146 LYS C N 1
ATOM 3080 C CA . LYS C 1 122 ? 0.579 -22.651 18.651 1.00 28.04 146 LYS C CA 1
ATOM 3081 C C . LYS C 1 122 ? 1.808 -23.026 17.833 1.00 27.90 146 LYS C C 1
ATOM 3082 O O . LYS C 1 122 ? 2.613 -22.154 17.487 1.00 27.70 146 LYS C O 1
ATOM 3088 N N . VAL C 1 123 ? 1.976 -24.317 17.550 1.00 27.61 147 VAL C N 1
ATOM 3089 C CA . VAL C 1 123 ? 3.101 -24.766 16.762 1.00 28.18 147 VAL C CA 1
ATOM 3090 C C . VAL C 1 123 ? 2.636 -25.551 15.534 1.00 28.59 147 VAL C C 1
ATOM 3091 O O . VAL C 1 123 ? 1.791 -26.440 15.647 1.00 29.02 147 VAL C O 1
ATOM 3095 N N . VAL C 1 124 ? 3.198 -25.243 14.362 1.00 29.25 148 VAL C N 1
ATOM 3096 C CA . VAL C 1 124 ? 2.773 -25.898 13.103 1.00 29.82 148 VAL C CA 1
ATOM 3097 C C . VAL C 1 124 ? 3.892 -26.761 12.518 1.00 30.29 148 VAL C C 1
ATOM 3098 O O . VAL C 1 124 ? 5.026 -26.311 12.400 1.00 30.12 148 VAL C O 1
ATOM 3102 N N . GLY C 1 125 ? 3.559 -28.003 12.166 1.00 30.99 149 GLY C N 1
ATOM 3103 C CA . GLY C 1 125 ? 4.524 -28.932 11.583 1.00 31.80 149 GLY C CA 1
ATOM 3104 C C . GLY C 1 125 ? 5.369 -29.720 12.563 1.00 32.70 149 GLY C C 1
ATOM 3105 O O . GLY C 1 125 ? 5.386 -29.437 13.768 1.00 33.09 149 GLY C O 1
ATOM 3106 N N . ALA C 1 126 ? 6.087 -30.709 12.040 1.00 33.23 150 ALA C N 1
ATOM 3107 C CA . ALA C 1 126 ? 6.929 -31.551 12.864 1.00 33.85 150 ALA C CA 1
ATOM 3108 C C . ALA C 1 126 ? 7.863 -30.729 13.715 1.00 34.29 150 ALA C C 1
ATOM 3109 O O . ALA C 1 126 ? 8.410 -29.726 13.270 1.00 34.19 150 ALA C O 1
ATOM 3119 N N . GLU C 1 128 ? 10.734 -31.449 17.235 1.00 35.75 152 GLU C N 1
ATOM 3120 C CA . GLU C 1 128 ? 11.452 -32.372 18.093 1.00 35.10 152 GLU C CA 1
ATOM 3121 C C . GLU C 1 128 ? 11.059 -31.990 19.558 1.00 34.29 152 GLU C C 1
ATOM 3122 O O . GLU C 1 128 ? 11.514 -30.971 20.102 1.00 33.51 152 GLU C O 1
ATOM 3128 N N . TRP C 1 129 ? 10.191 -32.809 20.165 1.00 33.87 153 TRP C N 1
ATOM 3129 C CA . TRP C 1 129 ? 9.398 -32.434 21.365 1.00 33.51 153 TRP C CA 1
ATOM 3130 C C . TRP C 1 129 ? 10.035 -32.713 22.727 1.00 34.31 153 TRP C C 1
ATOM 3131 O O . TRP C 1 129 ? 9.558 -32.205 23.753 1.00 34.57 153 TRP C O 1
ATOM 3142 N N . ASP C 1 130 ? 11.104 -33.501 22.752 1.00 34.89 154 ASP C N 1
ATOM 3143 C CA . ASP C 1 130 ? 11.773 -33.771 24.011 1.00 35.69 154 ASP C CA 1
ATOM 3144 C C . ASP C 1 130 ? 13.075 -32.970 24.151 1.00 35.62 154 ASP C C 1
ATOM 3145 O O . ASP C 1 130 ? 13.907 -33.277 25.011 1.00 35.06 154 ASP C O 1
ATOM 3150 N N . HIS C 1 131 ? 13.240 -31.938 23.322 1.00 35.98 155 HIS C N 1
ATOM 3151 C CA . HIS C 1 131 ? 14.487 -31.137 23.321 1.00 36.69 155 HIS C CA 1
ATOM 3152 C C . HIS C 1 131 ? 14.634 -30.305 24.603 1.00 36.45 155 HIS C C 1
ATOM 3153 O O . HIS C 1 131 ? 13.653 -29.824 25.133 1.00 36.14 155 HIS C O 1
ATOM 3160 N N . PRO C 1 132 ? 15.865 -30.151 25.099 1.00 36.81 156 PRO C N 1
ATOM 3161 C CA . PRO C 1 132 ? 16.149 -29.357 26.283 1.00 37.55 156 PRO C CA 1
ATOM 3162 C C . PRO C 1 132 ? 15.373 -28.027 26.371 1.00 38.19 156 PRO C C 1
ATOM 3163 O O . PRO C 1 132 ? 14.924 -27.676 27.462 1.00 38.14 156 PRO C O 1
ATOM 3167 N N . GLU C 1 133 ? 15.207 -27.313 25.249 1.00 38.68 157 GLU C N 1
ATOM 3168 C CA . GLU C 1 133 ? 14.479 -26.028 25.229 1.00 38.95 157 GLU C CA 1
ATOM 3169 C C . GLU C 1 133 ? 12.991 -26.153 25.603 1.00 39.26 157 GLU C C 1
ATOM 3170 O O . GLU C 1 133 ? 12.449 -25.304 26.333 1.00 39.35 157 GLU C O 1
ATOM 3173 N N . VAL C 1 134 ? 12.345 -27.218 25.111 1.00 39.25 158 VAL C N 1
ATOM 3174 C CA . VAL C 1 134 ? 10.906 -27.492 25.351 1.00 38.40 158 VAL C CA 1
ATOM 3175 C C . VAL C 1 134 ? 10.606 -27.947 26.781 1.00 37.78 158 VAL C C 1
ATOM 3176 O O . VAL C 1 134 ? 9.803 -27.323 27.458 1.00 37.65 158 VAL C O 1
ATOM 3180 N N . ILE C 1 135 ? 11.245 -29.022 27.237 1.00 37.87 159 ILE C N 1
ATOM 3181 C CA . ILE C 1 135 ? 11.162 -29.447 28.652 1.00 37.68 159 ILE C CA 1
ATOM 3182 C C . ILE C 1 135 ? 11.322 -28.258 29.603 1.00 37.42 159 ILE C C 1
ATOM 3183 O O . ILE C 1 135 ? 10.538 -28.096 30.533 1.00 37.21 159 ILE C O 1
ATOM 3188 N N . ALA C 1 136 ? 12.332 -27.430 29.355 1.00 37.13 160 ALA C N 1
ATOM 3189 C CA . ALA C 1 136 ? 12.517 -26.214 30.119 1.00 37.26 160 ALA C CA 1
ATOM 3190 C C . ALA C 1 136 ? 11.264 -25.304 30.076 1.00 37.60 160 ALA C C 1
ATOM 3191 O O . ALA C 1 136 ? 10.835 -24.786 31.121 1.00 38.14 160 ALA C O 1
ATOM 3193 N N . PHE C 1 137 ? 10.660 -25.127 28.898 1.00 37.49 161 PHE C N 1
ATOM 3194 C CA . PHE C 1 137 ? 9.483 -24.252 28.789 1.00 37.06 161 PHE C CA 1
ATOM 3195 C C . PHE C 1 137 ? 8.239 -24.763 29.518 1.00 37.08 161 PHE C C 1
ATOM 3196 O O . PHE C 1 137 ? 7.459 -23.965 30.027 1.00 37.18 161 PHE C O 1
ATOM 3204 N N . LEU C 1 138 ? 8.035 -26.074 29.558 1.00 36.71 162 LEU C N 1
ATOM 3205 C CA . LEU C 1 138 ? 6.859 -26.605 30.234 1.00 36.59 162 LEU C CA 1
ATOM 3206 C C . LEU C 1 138 ? 7.021 -26.608 31.754 1.00 37.42 162 LEU C C 1
ATOM 3207 O O . LEU C 1 138 ? 6.144 -26.114 32.461 1.00 38.09 162 LEU C O 1
ATOM 3212 N N . ASN C 1 139 ? 8.134 -27.159 32.252 1.00 37.58 163 ASN C N 1
ATOM 3213 C CA . ASN C 1 139 ? 8.433 -27.168 33.688 1.00 37.93 163 ASN C CA 1
ATOM 3214 C C . ASN C 1 139 ? 8.160 -25.819 34.297 1.00 38.16 163 ASN C C 1
ATOM 3215 O O . ASN C 1 139 ? 7.395 -25.712 35.252 1.00 38.25 163 ASN C O 1
ATOM 3220 N N . ASN C 1 140 ? 8.798 -24.793 33.731 1.00 38.77 164 ASN C N 1
ATOM 3221 C CA . ASN C 1 140 ? 8.604 -23.421 34.159 1.00 38.80 164 ASN C CA 1
ATOM 3222 C C . ASN C 1 140 ? 7.117 -23.124 34.250 1.00 39.14 164 ASN C C 1
ATOM 3223 O O . ASN C 1 140 ? 6.600 -22.800 35.321 1.00 39.08 164 ASN C O 1
ATOM 3228 N N . GLU C 1 141 ? 6.413 -23.285 33.142 1.00 39.63 165 GLU C N 1
ATOM 3229 C CA . GLU C 1 141 ? 4.971 -23.111 33.194 1.00 40.24 165 GLU C CA 1
ATOM 3230 C C . GLU C 1 141 ? 4.303 -23.825 34.368 1.00 40.29 165 GLU C C 1
ATOM 3231 O O . GLU C 1 141 ? 3.577 -23.166 35.105 1.00 40.92 165 GLU C O 1
ATOM 3237 N N . LEU C 1 142 ? 4.555 -25.122 34.578 1.00 39.96 166 LEU C N 1
ATOM 3238 C CA . LEU C 1 142 ? 4.062 -25.787 35.800 1.00 39.94 166 LEU C CA 1
ATOM 3239 C C . LEU C 1 142 ? 4.494 -25.022 37.062 1.00 40.17 166 LEU C C 1
ATOM 3240 O O . LEU C 1 142 ? 3.734 -24.913 38.024 1.00 40.27 166 LEU C O 1
ATOM 3245 N N . GLU D 1 5 ? 25.718 -36.198 -25.786 1.00 36.01 29 GLU D N 1
ATOM 3246 C CA . GLU D 1 5 ? 26.313 -35.144 -24.923 1.00 36.13 29 GLU D CA 1
ATOM 3247 C C . GLU D 1 5 ? 25.400 -33.913 -24.696 1.00 35.38 29 GLU D C 1
ATOM 3248 O O . GLU D 1 5 ? 24.468 -33.991 -23.900 1.00 35.10 29 GLU D O 1
ATOM 3254 N N . ASN D 1 6 ? 25.659 -32.791 -25.365 1.00 34.36 30 ASN D N 1
ATOM 3255 C CA . ASN D 1 6 ? 24.977 -31.527 -25.012 1.00 34.12 30 ASN D CA 1
ATOM 3256 C C . ASN D 1 6 ? 23.430 -31.456 -25.014 1.00 32.70 30 ASN D C 1
ATOM 3257 O O . ASN D 1 6 ? 22.788 -31.899 -25.971 1.00 32.29 30 ASN D O 1
ATOM 3262 N N . PRO D 1 7 ? 22.829 -30.890 -23.943 1.00 31.43 31 PRO D N 1
ATOM 3263 C CA . PRO D 1 7 ? 21.359 -30.729 -23.993 1.00 30.19 31 PRO D CA 1
ATOM 3264 C C . PRO D 1 7 ? 20.964 -29.637 -24.975 1.00 28.77 31 PRO D C 1
ATOM 3265 O O . PRO D 1 7 ? 21.798 -28.798 -25.357 1.00 28.72 31 PRO D O 1
ATOM 3269 N N . ALA D 1 8 ? 19.712 -29.682 -25.408 1.00 27.08 32 ALA D N 1
ATOM 3270 C CA . ALA D 1 8 ? 19.211 -28.744 -26.379 1.00 25.98 32 ALA D CA 1
ATOM 3271 C C . ALA D 1 8 ? 19.259 -27.365 -25.762 1.00 24.78 32 ALA D C 1
ATOM 3272 O O . ALA D 1 8 ? 19.119 -27.227 -24.534 1.00 24.92 32 ALA D O 1
ATOM 3274 N N . PRO D 1 9 ? 19.461 -26.335 -26.597 1.00 23.24 33 PRO D N 1
ATOM 3275 C CA . PRO D 1 9 ? 19.272 -24.982 -26.067 1.00 22.48 33 PRO D CA 1
ATOM 3276 C C . PRO D 1 9 ? 17.892 -24.857 -25.394 1.00 20.66 33 PRO D C 1
ATOM 3277 O O . PRO D 1 9 ? 16.854 -25.064 -26.025 1.00 19.63 33 PRO D O 1
ATOM 3281 N N . ASP D 1 10 ? 17.904 -24.554 -24.103 1.00 19.68 34 ASP D N 1
ATOM 3282 C CA . ASP D 1 10 ? 16.657 -24.403 -23.318 1.00 17.90 34 ASP D CA 1
ATOM 3283 C C . ASP D 1 10 ? 16.013 -23.004 -23.590 1.00 16.51 34 ASP D C 1
ATOM 3284 O O . ASP D 1 10 ? 16.740 -22.015 -23.851 1.00 16.76 34 ASP D O 1
ATOM 3289 N N . PHE D 1 11 ? 14.681 -22.951 -23.565 1.00 13.96 35 PHE D N 1
ATOM 3290 C CA . PHE D 1 11 ? 13.926 -21.736 -23.670 1.00 13.47 35 PHE D CA 1
ATOM 3291 C C . PHE D 1 11 ? 12.589 -21.825 -22.909 1.00 14.75 35 PHE D C 1
ATOM 3292 O O . PHE D 1 11 ? 12.112 -22.925 -22.557 1.00 14.39 35 PHE D O 1
ATOM 3300 N N . THR D 1 12 ? 11.965 -20.650 -22.743 1.00 15.51 36 THR D N 1
ATOM 3301 C CA . THR D 1 12 ? 10.669 -20.427 -22.090 1.00 16.10 36 THR D CA 1
ATOM 3302 C C . THR D 1 12 ? 9.822 -19.482 -22.987 1.00 16.22 36 THR D C 1
ATOM 3303 O O . THR D 1 12 ? 10.231 -18.364 -23.269 1.00 15.33 36 THR D O 1
ATOM 3307 N N . LEU D 1 13 ? 8.662 -19.918 -23.449 1.00 16.01 37 LEU D N 1
ATOM 3308 C CA . LEU D 1 13 ? 7.882 -19.037 -24.307 1.00 17.78 37 LEU D CA 1
ATOM 3309 C C . LEU D 1 13 ? 6.371 -19.048 -24.069 1.00 18.10 37 LEU D C 1
ATOM 3310 O O . LEU D 1 13 ? 5.825 -20.025 -23.561 1.00 17.77 37 LEU D O 1
ATOM 3315 N N . ASN D 1 14 ? 5.704 -17.970 -24.484 1.00 18.71 38 ASN D N 1
ATOM 3316 C CA . ASN D 1 14 ? 4.261 -17.899 -24.394 1.00 19.72 38 ASN D CA 1
ATOM 3317 C C . ASN D 1 14 ? 3.621 -18.742 -25.433 1.00 19.42 38 ASN D C 1
ATOM 3318 O O . ASN D 1 14 ? 4.235 -19.059 -26.437 1.00 19.92 38 ASN D O 1
ATOM 3323 N N . THR D 1 15 ? 2.387 -19.131 -25.155 1.00 19.94 39 THR D N 1
ATOM 3324 C CA . THR D 1 15 ? 1.538 -19.856 -26.078 1.00 19.23 39 THR D CA 1
ATOM 3325 C C . THR D 1 15 ? 0.457 -18.888 -26.457 1.00 19.23 39 THR D C 1
ATOM 3326 O O . THR D 1 15 ? 0.395 -17.758 -25.916 1.00 18.37 39 THR D O 1
ATOM 3330 N N . LEU D 1 16 ? -0.412 -19.339 -27.365 1.00 19.57 40 LEU D N 1
ATOM 3331 C CA . LEU D 1 16 ? -1.518 -18.504 -27.814 1.00 20.24 40 LEU D CA 1
ATOM 3332 C C . LEU D 1 16 ? -2.509 -18.168 -26.668 1.00 20.63 40 LEU D C 1
ATOM 3333 O O . LEU D 1 16 ? -3.235 -17.192 -26.775 1.00 21.37 40 LEU D O 1
ATOM 3338 N N . ASN D 1 17 ? -2.517 -18.941 -25.575 1.00 20.72 41 ASN D N 1
ATOM 3339 C CA . ASN D 1 17 ? -3.478 -18.681 -24.484 1.00 21.03 41 ASN D CA 1
ATOM 3340 C C . ASN D 1 17 ? -2.906 -18.191 -23.186 1.00 19.83 41 ASN D C 1
ATOM 3341 O O . ASN D 1 17 ? -3.564 -18.293 -22.162 1.00 19.30 41 ASN D O 1
ATOM 3346 N N . GLY D 1 18 ? -1.688 -17.665 -23.228 1.00 18.81 42 GLY D N 1
ATOM 3347 C CA . GLY D 1 18 ? -1.139 -16.917 -22.088 1.00 18.80 42 GLY D CA 1
ATOM 3348 C C . GLY D 1 18 ? -0.474 -17.777 -21.019 1.00 17.60 42 GLY D C 1
ATOM 3349 O O . GLY D 1 18 ? -0.146 -17.309 -19.955 1.00 18.02 42 GLY D O 1
ATOM 3350 N N . GLU D 1 19 ? -0.284 -19.039 -21.327 1.00 16.80 43 GLU D N 1
ATOM 3351 C CA . GLU D 1 19 ? 0.388 -19.974 -20.477 1.00 16.18 43 GLU D CA 1
ATOM 3352 C C . GLU D 1 19 ? 1.806 -19.985 -21.030 1.00 16.14 43 GLU D C 1
ATOM 3353 O O . GLU D 1 19 ? 1.971 -19.696 -22.216 1.00 15.27 43 GLU D O 1
ATOM 3359 N N . VAL D 1 20 ? 2.843 -20.225 -20.206 1.00 15.27 44 VAL D N 1
ATOM 3360 C CA . VAL D 1 20 ? 4.205 -20.383 -20.775 1.00 13.93 44 VAL D CA 1
ATOM 3361 C C . VAL D 1 20 ? 4.690 -21.826 -20.743 1.00 13.21 44 VAL D C 1
ATOM 3362 O O . VAL D 1 20 ? 4.207 -22.594 -19.938 1.00 13.02 44 VAL D O 1
ATOM 3366 N N . VAL D 1 21 ? 5.679 -22.172 -21.578 1.00 12.57 45 VAL D N 1
ATOM 3367 C CA . VAL D 1 21 ? 6.182 -23.540 -21.682 1.00 12.01 45 VAL D CA 1
ATOM 3368 C C . VAL D 1 21 ? 7.694 -23.570 -21.682 1.00 12.01 45 VAL D C 1
ATOM 3369 O O . VAL D 1 21 ? 8.354 -22.875 -22.426 1.00 12.95 45 VAL D O 1
ATOM 3373 N N . LYS D 1 22 ? 8.268 -24.372 -20.827 1.00 12.04 46 LYS D N 1
ATOM 3374 C CA . LYS D 1 22 ? 9.691 -24.400 -20.804 1.00 13.35 46 LYS D CA 1
ATOM 3375 C C . LYS D 1 22 ? 10.059 -25.804 -21.168 1.00 14.11 46 LYS D C 1
ATOM 3376 O O . LYS D 1 22 ? 9.393 -26.740 -20.708 1.00 15.02 46 LYS D O 1
ATOM 3382 N N . LEU D 1 23 ? 11.064 -25.922 -22.051 1.00 13.82 47 LEU D N 1
ATOM 3383 C CA . LEU D 1 23 ? 11.519 -27.175 -22.635 1.00 14.29 47 LEU D CA 1
ATOM 3384 C C . LEU D 1 23 ? 12.196 -28.197 -21.683 1.00 14.48 47 LEU D C 1
ATOM 3385 O O . LEU D 1 23 ? 11.978 -29.396 -21.846 1.00 14.42 47 LEU D O 1
ATOM 3390 N N . SER D 1 24 ? 13.021 -27.714 -20.740 1.00 14.16 48 SER D N 1
ATOM 3391 C CA . SER D 1 24 ? 13.607 -28.488 -19.607 1.00 14.39 48 SER D CA 1
ATOM 3392 C C . SER D 1 24 ? 12.579 -29.340 -18.853 1.00 14.21 48 SER D C 1
ATOM 3393 O O . SER D 1 24 ? 12.809 -30.502 -18.612 1.00 15.40 48 SER D O 1
ATOM 3396 N N . ASP D 1 25 ? 11.457 -28.717 -18.490 1.00 13.78 49 ASP D N 1
ATOM 3397 C CA . ASP D 1 25 ? 10.324 -29.340 -17.856 1.00 13.49 49 ASP D CA 1
ATOM 3398 C C . ASP D 1 25 ? 9.739 -30.488 -18.687 1.00 13.14 49 ASP D C 1
ATOM 3399 O O . ASP D 1 25 ? 8.888 -31.212 -18.177 1.00 13.09 49 ASP D O 1
ATOM 3404 N N . LEU D 1 26 ? 10.196 -30.672 -19.933 1.00 13.05 50 LEU D N 1
ATOM 3405 C CA . LEU D 1 26 ? 9.673 -31.763 -20.819 1.00 13.01 50 LEU D CA 1
ATOM 3406 C C . LEU D 1 26 ? 10.619 -32.983 -20.918 1.00 12.81 50 LEU D C 1
ATOM 3407 O O . LEU D 1 26 ? 10.329 -33.954 -21.630 1.00 11.55 50 LEU D O 1
ATOM 3412 N N . LYS D 1 27 ? 11.717 -32.972 -20.134 1.00 13.91 51 LYS D N 1
ATOM 3413 C CA . LYS D 1 27 ? 12.492 -34.225 -19.951 1.00 14.45 51 LYS D CA 1
ATOM 3414 C C . LYS D 1 27 ? 11.528 -35.392 -19.592 1.00 14.13 51 LYS D C 1
ATOM 3415 O O . LYS D 1 27 ? 10.503 -35.190 -18.922 1.00 13.04 51 LYS D O 1
ATOM 3418 N N . GLY D 1 28 ? 11.824 -36.605 -20.066 1.00 14.23 52 GLY D N 1
ATOM 3419 C CA . GLY D 1 28 ? 10.892 -37.721 -19.907 1.00 13.52 52 GLY D CA 1
ATOM 3420 C C . GLY D 1 28 ? 9.926 -37.806 -21.070 1.00 14.48 52 GLY D C 1
ATOM 3421 O O . GLY D 1 28 ? 9.169 -38.769 -21.160 1.00 13.95 52 GLY D O 1
ATOM 3422 N N . GLN D 1 29 ? 9.930 -36.804 -21.967 1.00 14.74 53 GLN D N 1
ATOM 3423 C CA . GLN D 1 29 ? 9.123 -36.888 -23.216 1.00 14.76 53 GLN D CA 1
ATOM 3424 C C . GLN D 1 29 ? 9.948 -36.685 -24.495 1.00 14.78 53 GLN D C 1
ATOM 3425 O O . GLN D 1 29 ? 11.068 -36.093 -24.457 1.00 15.48 53 GLN D O 1
ATOM 3431 N N . VAL D 1 30 ? 9.420 -37.196 -25.617 1.00 14.12 54 VAL D N 1
ATOM 3432 C CA . VAL D 1 30 ? 9.949 -36.913 -26.980 1.00 13.25 54 VAL D CA 1
ATOM 3433 C C . VAL D 1 30 ? 9.329 -35.607 -27.523 1.00 14.24 54 VAL D C 1
ATOM 3434 O O . VAL D 1 30 ? 8.090 -35.424 -27.504 1.00 14.18 54 VAL D O 1
ATOM 3438 N N . VAL D 1 31 ? 10.167 -34.684 -27.980 1.00 14.25 55 VAL D N 1
ATOM 3439 C CA . VAL D 1 31 ? 9.682 -33.371 -28.382 1.00 14.07 55 VAL D CA 1
ATOM 3440 C C . VAL D 1 31 ? 10.032 -33.015 -29.839 1.00 15.57 55 VAL D C 1
ATOM 3441 O O . VAL D 1 31 ? 11.124 -33.329 -30.314 1.00 16.84 55 VAL D O 1
ATOM 3445 N N . ILE D 1 32 ? 9.147 -32.318 -30.545 1.00 15.79 56 ILE D N 1
ATOM 3446 C CA . ILE D 1 32 ? 9.492 -31.743 -31.833 1.00 15.60 56 ILE D CA 1
ATOM 3447 C C . ILE D 1 32 ? 9.382 -30.240 -31.700 1.00 15.63 56 ILE D C 1
ATOM 3448 O O . ILE D 1 32 ? 8.388 -29.732 -31.205 1.00 15.25 56 ILE D O 1
ATOM 3453 N N . VAL D 1 33 ? 10.436 -29.532 -32.107 1.00 15.26 57 VAL D N 1
ATOM 3454 C CA . VAL D 1 33 ? 10.486 -28.083 -32.047 1.00 14.04 57 VAL D CA 1
ATOM 3455 C C . VAL D 1 33 ? 10.551 -27.615 -33.495 1.00 13.95 57 VAL D C 1
ATOM 3456 O O . VAL D 1 33 ? 11.507 -27.903 -34.190 1.00 13.11 57 VAL D O 1
ATOM 3460 N N . ASN D 1 34 ? 9.536 -26.890 -33.956 1.00 14.91 58 ASN D N 1
ATOM 3461 C CA . ASN D 1 34 ? 9.407 -26.577 -35.383 1.00 15.60 58 ASN D CA 1
ATOM 3462 C C . ASN D 1 34 ? 9.351 -25.075 -35.576 1.00 16.05 58 ASN D C 1
ATOM 3463 O O . ASN D 1 34 ? 8.521 -24.413 -34.954 1.00 17.24 58 ASN D O 1
ATOM 3468 N N . PHE D 1 35 ? 10.244 -24.534 -36.413 1.00 14.70 59 PHE D N 1
ATOM 3469 C CA . PHE D 1 35 ? 10.283 -23.113 -36.659 1.00 13.68 59 PHE D CA 1
ATOM 3470 C C . PHE D 1 35 ? 9.526 -22.826 -37.951 1.00 14.09 59 PHE D C 1
ATOM 3471 O O . PHE D 1 35 ? 9.706 -23.554 -38.919 1.00 16.11 59 PHE D O 1
ATOM 3479 N N . TRP D 1 36 ? 8.659 -21.814 -37.979 1.00 12.34 60 TRP D N 1
ATOM 3480 C CA . TRP D 1 36 ? 7.765 -21.630 -39.119 1.00 12.35 60 TRP D CA 1
ATOM 3481 C C . TRP D 1 36 ? 7.288 -20.193 -39.173 1.00 13.31 60 TRP D C 1
ATOM 3482 O O . TRP D 1 36 ? 7.453 -19.435 -38.215 1.00 12.64 60 TRP D O 1
ATOM 3493 N N . ALA D 1 37 ? 6.760 -19.791 -40.327 1.00 14.51 61 ALA D N 1
ATOM 3494 C CA . ALA D 1 37 ? 6.038 -18.522 -40.382 1.00 15.55 61 ALA D CA 1
ATOM 3495 C C . ALA D 1 37 ? 4.825 -18.556 -41.294 1.00 16.51 61 ALA D C 1
ATOM 3496 O O . ALA D 1 37 ? 4.708 -19.380 -42.222 1.00 16.70 61 ALA D O 1
ATOM 3498 N N . THR D 1 38 ? 3.893 -17.683 -40.943 1.00 16.97 62 THR D N 1
ATOM 3499 C CA . THR D 1 38 ? 2.642 -17.477 -41.637 1.00 17.85 62 THR D CA 1
ATOM 3500 C C . THR D 1 38 ? 2.864 -17.255 -43.148 1.00 17.96 62 THR D C 1
ATOM 3501 O O . THR D 1 38 ? 2.101 -17.737 -43.964 1.00 17.77 62 THR D O 1
ATOM 3505 N N . TRP D 1 39 ? 3.949 -16.560 -43.504 1.00 18.79 63 TRP D N 1
ATOM 3506 C CA . TRP D 1 39 ? 4.206 -16.113 -44.877 1.00 19.42 63 TRP D CA 1
ATOM 3507 C C . TRP D 1 39 ? 5.034 -17.085 -45.735 1.00 19.62 63 TRP D C 1
ATOM 3508 O O . TRP D 1 39 ? 5.311 -16.815 -46.874 1.00 19.83 63 TRP D O 1
ATOM 3519 N N . CYS D 1 40 ? 5.433 -18.210 -45.161 1.00 20.82 64 CYS D N 1
ATOM 3520 C CA . CYS D 1 40 ? 6.371 -19.156 -45.774 1.00 21.40 64 CYS D CA 1
ATOM 3521 C C . CYS D 1 40 ? 5.582 -20.274 -46.479 1.00 21.11 64 CYS D C 1
ATOM 3522 O O . CYS D 1 40 ? 4.903 -21.029 -45.823 1.00 22.14 64 CYS D O 1
ATOM 3525 N N . PRO D 1 41 ? 5.598 -20.343 -47.816 1.00 21.26 65 PRO D N 1
ATOM 3526 C CA . PRO D 1 41 ? 4.708 -21.366 -48.448 1.00 21.30 65 PRO D CA 1
ATOM 3527 C C . PRO D 1 41 ? 5.078 -22.816 -48.142 1.00 21.16 65 PRO D C 1
ATOM 3528 O O . PRO D 1 41 ? 4.190 -23.618 -47.840 1.00 21.04 65 PRO D O 1
ATOM 3532 N N . PRO D 1 42 ? 6.376 -23.172 -48.181 1.00 21.32 66 PRO D N 1
ATOM 3533 C CA . PRO D 1 42 ? 6.569 -24.597 -47.760 1.00 21.20 66 PRO D CA 1
ATOM 3534 C C . PRO D 1 42 ? 5.997 -24.901 -46.351 1.00 21.56 66 PRO D C 1
ATOM 3535 O O . PRO D 1 42 ? 5.533 -26.040 -46.131 1.00 21.89 66 PRO D O 1
ATOM 3539 N N . CYS D 1 43 ? 5.976 -23.896 -45.448 1.00 20.86 67 CYS D N 1
ATOM 3540 C CA . CYS D 1 43 ? 5.360 -24.040 -44.107 1.00 21.05 67 CYS D CA 1
ATOM 3541 C C . CYS D 1 43 ? 3.876 -24.417 -44.139 1.00 20.95 67 CYS D C 1
ATOM 3542 O O . CYS D 1 43 ? 3.499 -25.437 -43.557 1.00 20.44 67 CYS D O 1
ATOM 3545 N N . ARG D 1 44 ? 3.061 -23.601 -44.822 1.00 21.45 68 ARG D N 1
ATOM 3546 C CA . ARG D 1 44 ? 1.617 -23.819 -44.976 1.00 21.73 68 ARG D CA 1
ATOM 3547 C C . ARG D 1 44 ? 1.325 -25.178 -45.603 1.00 22.07 68 ARG D C 1
ATOM 3548 O O . ARG D 1 44 ? 0.354 -25.829 -45.248 1.00 21.93 68 ARG D O 1
ATOM 3556 N N . GLU D 1 45 ? 2.161 -25.563 -46.565 1.00 22.24 69 GLU D N 1
ATOM 3557 C CA . GLU D 1 45 ? 2.124 -26.864 -47.189 1.00 22.85 69 GLU D CA 1
ATOM 3558 C C . GLU D 1 45 ? 2.233 -28.014 -46.187 1.00 21.97 69 GLU D C 1
ATOM 3559 O O . GLU D 1 45 ? 1.456 -28.964 -46.269 1.00 21.84 69 GLU D O 1
ATOM 3565 N N . GLU D 1 46 ? 3.162 -27.928 -45.226 1.00 20.88 70 GLU D N 1
ATOM 3566 C CA . GLU D 1 46 ? 3.379 -29.053 -44.271 1.00 19.28 70 GLU D CA 1
ATOM 3567 C C . GLU D 1 46 ? 2.402 -29.164 -43.084 1.00 18.98 70 GLU D C 1
ATOM 3568 O O . GLU D 1 46 ? 2.303 -30.230 -42.466 1.00 18.74 70 GLU D O 1
ATOM 3574 N N . ILE D 1 47 ? 1.699 -28.075 -42.775 1.00 17.61 71 ILE D N 1
ATOM 3575 C CA . ILE D 1 47 ? 0.805 -28.019 -41.634 1.00 16.76 71 ILE D CA 1
ATOM 3576 C C . ILE D 1 47 ? -0.283 -29.117 -41.548 1.00 16.55 71 ILE D C 1
ATOM 3577 O O . ILE D 1 47 ? -0.318 -29.796 -40.558 1.00 18.10 71 ILE D O 1
ATOM 3582 N N . PRO D 1 48 ? -1.154 -29.318 -42.568 1.00 16.13 72 PRO D N 1
ATOM 3583 C CA . PRO D 1 48 ? -2.085 -30.446 -42.401 1.00 16.05 72 PRO D CA 1
ATOM 3584 C C . PRO D 1 48 ? -1.436 -31.766 -41.980 1.00 16.10 72 PRO D C 1
ATOM 3585 O O . PRO D 1 48 ? -1.995 -32.458 -41.145 1.00 16.23 72 PRO D O 1
ATOM 3589 N N . SER D 1 49 ? -0.285 -32.140 -42.532 1.00 16.78 73 SER D N 1
ATOM 3590 C CA . SER D 1 49 ? 0.388 -33.378 -42.052 1.00 17.79 73 SER D CA 1
ATOM 3591 C C . SER D 1 49 ? 0.935 -33.309 -40.585 1.00 18.70 73 SER D C 1
ATOM 3592 O O . SER D 1 49 ? 1.152 -34.339 -39.944 1.00 18.50 73 SER D O 1
ATOM 3611 N N . ARG D 1 52 ? -2.071 -34.140 -38.314 1.00 19.70 76 ARG D N 1
ATOM 3612 C CA . ARG D 1 52 ? -2.377 -35.581 -38.347 1.00 19.25 76 ARG D CA 1
ATOM 3613 C C . ARG D 1 52 ? -1.363 -36.281 -37.513 1.00 19.32 76 ARG D C 1
ATOM 3614 O O . ARG D 1 52 ? -1.652 -37.299 -36.935 1.00 19.72 76 ARG D O 1
ATOM 3622 N N . LEU D 1 53 ? -0.175 -35.706 -37.427 1.00 19.13 77 LEU D N 1
ATOM 3623 C CA . LEU D 1 53 ? 0.877 -36.290 -36.644 1.00 19.32 77 LEU D CA 1
ATOM 3624 C C . LEU D 1 53 ? 0.579 -36.100 -35.164 1.00 20.13 77 LEU D C 1
ATOM 3625 O O . LEU D 1 53 ? 0.576 -37.073 -34.394 1.00 20.68 77 LEU D O 1
ATOM 3630 N N . ASN D 1 54 ? 0.297 -34.862 -34.772 1.00 21.27 78 ASN D N 1
ATOM 3631 C CA . ASN D 1 54 ? -0.013 -34.544 -33.388 1.00 22.00 78 ASN D CA 1
ATOM 3632 C C . ASN D 1 54 ? -1.169 -35.416 -32.904 1.00 22.14 78 ASN D C 1
ATOM 3633 O O . ASN D 1 54 ? -1.060 -36.085 -31.888 1.00 22.97 78 ASN D O 1
ATOM 3638 N N . ALA D 1 55 ? -2.262 -35.447 -33.664 1.00 21.74 79 ALA D N 1
ATOM 3639 C CA . ALA D 1 55 ? -3.397 -36.294 -33.333 1.00 20.95 79 ALA D CA 1
ATOM 3640 C C . ALA D 1 55 ? -3.036 -37.779 -33.208 1.00 21.18 79 ALA D C 1
ATOM 3641 O O . ALA D 1 55 ? -3.671 -38.512 -32.453 1.00 20.56 79 ALA D O 1
ATOM 3643 N N . ALA D 1 56 ? -2.031 -38.244 -33.934 1.00 21.41 80 ALA D N 1
ATOM 3644 C CA . ALA D 1 56 ? -1.682 -39.656 -33.800 1.00 22.84 80 ALA D CA 1
ATOM 3645 C C . ALA D 1 56 ? -0.878 -39.941 -32.502 1.00 23.83 80 ALA D C 1
ATOM 3646 O O . ALA D 1 56 ? -0.768 -41.096 -32.086 1.00 23.83 80 ALA D O 1
ATOM 3656 N N . ALA D 1 58 ? -1.698 -38.490 -29.604 1.00 24.88 82 ALA D N 1
ATOM 3657 C CA . ALA D 1 58 ? -2.673 -38.375 -28.493 1.00 24.27 82 ALA D CA 1
ATOM 3658 C C . ALA D 1 58 ? -2.436 -39.348 -27.314 1.00 23.59 82 ALA D C 1
ATOM 3659 O O . ALA D 1 58 ? -2.343 -40.549 -27.501 1.00 23.02 82 ALA D O 1
ATOM 3661 N N . GLY D 1 59 ? -2.295 -38.784 -26.112 1.00 23.49 83 GLY D N 1
ATOM 3662 C CA . GLY D 1 59 ? -2.088 -39.552 -24.875 1.00 22.46 83 GLY D CA 1
ATOM 3663 C C . GLY D 1 59 ? -0.796 -40.346 -24.728 1.00 21.69 83 GLY D C 1
ATOM 3664 O O . GLY D 1 59 ? -0.728 -41.255 -23.914 1.00 22.14 83 GLY D O 1
ATOM 3665 N N . LYS D 1 60 ? 0.217 -40.034 -25.533 1.00 20.64 84 LYS D N 1
ATOM 3666 C CA . LYS D 1 60 ? 1.542 -40.619 -25.399 1.00 19.67 84 LYS D CA 1
ATOM 3667 C C . LYS D 1 60 ? 2.389 -39.493 -24.809 1.00 18.62 84 LYS D C 1
ATOM 3668 O O . LYS D 1 60 ? 1.961 -38.366 -24.855 1.00 17.92 84 LYS D O 1
ATOM 3674 N N . PRO D 1 61 ? 3.585 -39.800 -24.264 1.00 17.76 85 PRO D N 1
ATOM 3675 C CA . PRO D 1 61 ? 4.603 -38.839 -23.738 1.00 16.81 85 PRO D CA 1
ATOM 3676 C C . PRO D 1 61 ? 5.334 -38.050 -24.805 1.00 16.42 85 PRO D C 1
ATOM 3677 O O . PRO D 1 61 ? 6.576 -38.087 -24.862 1.00 17.04 85 PRO D O 1
ATOM 3681 N N . PHE D 1 62 ? 4.577 -37.350 -25.648 1.00 15.88 86 PHE D N 1
ATOM 3682 C CA . PHE D 1 62 ? 5.080 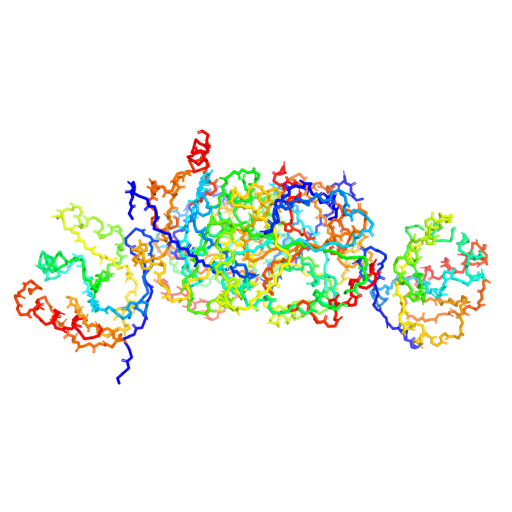-36.643 -26.832 1.00 15.04 86 PHE D CA 1
ATOM 3683 C C . PHE D 1 62 ? 4.541 -35.236 -26.838 1.00 15.52 86 PHE D C 1
ATOM 3684 O O . PHE D 1 62 ? 3.351 -35.073 -26.704 1.00 16.40 86 PHE D O 1
ATOM 3692 N N . ARG D 1 63 ? 5.393 -34.224 -27.005 1.00 15.74 87 ARG D N 1
ATOM 3693 C CA . ARG D 1 63 ? 4.924 -32.838 -27.226 1.00 16.30 87 ARG D CA 1
ATOM 3694 C C . ARG D 1 63 ? 5.439 -32.217 -28.556 1.00 16.96 87 ARG D C 1
ATOM 3695 O O . ARG D 1 63 ? 6.655 -32.193 -28.830 1.00 16.70 87 ARG D O 1
ATOM 3711 N N . LEU D 1 65 ? 5.945 -28.614 -30.296 1.00 18.95 89 LEU D N 1
ATOM 3712 C CA . LEU D 1 65 ? 5.981 -27.149 -30.160 1.00 18.13 89 LEU D CA 1
ATOM 3713 C C . LEU D 1 65 ? 6.230 -26.487 -31.517 1.00 18.37 89 LEU D C 1
ATOM 3714 O O . LEU D 1 65 ? 7.285 -26.656 -32.112 1.00 19.99 89 LEU D O 1
ATOM 3719 N N . CYS D 1 66 ? 5.271 -25.716 -32.009 1.00 18.14 90 CYS D N 1
ATOM 3720 C CA . CYS D 1 66 ? 5.363 -25.034 -33.289 1.00 16.95 90 CYS D CA 1
ATOM 3721 C C . CYS D 1 66 ? 5.642 -23.559 -33.099 1.00 16.87 90 CYS D C 1
ATOM 3722 O O . CYS D 1 66 ? 4.727 -22.760 -32.882 1.00 16.14 90 CYS D O 1
ATOM 3725 N N . VAL D 1 67 ? 6.914 -23.192 -33.183 1.00 16.57 91 VAL D N 1
ATOM 3726 C CA . VAL D 1 67 ? 7.319 -21.848 -32.919 1.00 16.57 91 VAL D CA 1
ATOM 3727 C C . VAL D 1 67 ? 7.147 -20.987 -34.172 1.00 17.54 91 VAL D C 1
ATOM 3728 O O . VAL D 1 67 ? 7.745 -21.220 -35.213 1.00 17.96 91 VAL D O 1
ATOM 3732 N N . SER D 1 68 ? 6.292 -19.986 -34.069 1.00 17.51 92 SER D N 1
ATOM 3733 C CA . SER D 1 68 ? 6.103 -19.068 -35.167 1.00 16.29 92 SER D CA 1
ATOM 3734 C C . SER D 1 68 ? 7.124 -17.972 -34.998 1.00 14.41 92 SER D C 1
ATOM 3735 O O . SER D 1 68 ? 7.185 -17.457 -33.942 1.00 13.81 92 SER D O 1
ATOM 3738 N N . ILE D 1 69 ? 7.857 -17.586 -36.042 1.00 13.99 93 ILE D N 1
ATOM 3739 C CA . ILE D 1 69 ? 8.777 -16.449 -35.959 1.00 14.01 93 ILE D CA 1
ATOM 3740 C C . ILE D 1 69 ? 8.171 -15.091 -36.478 1.00 14.88 93 ILE D C 1
ATOM 3741 O O . ILE D 1 69 ? 8.898 -14.137 -36.748 1.00 14.42 93 ILE D O 1
ATOM 3746 N N . ASP D 1 70 ? 6.849 -15.033 -36.614 1.00 15.55 94 ASP D N 1
ATOM 3747 C CA . ASP D 1 70 ? 6.148 -13.898 -37.204 1.00 17.49 94 ASP D CA 1
ATOM 3748 C C . ASP D 1 70 ? 6.339 -12.636 -36.378 1.00 18.48 94 ASP D C 1
ATOM 3749 O O . ASP D 1 70 ? 5.987 -12.627 -35.222 1.00 19.09 94 ASP D O 1
ATOM 3754 N N . GLU D 1 71 ? 6.816 -11.554 -36.977 1.00 19.74 95 GLU D N 1
ATOM 3755 C CA . GLU D 1 71 ? 6.881 -10.276 -36.266 1.00 21.52 95 GLU D CA 1
ATOM 3756 C C . GLU D 1 71 ? 5.525 -9.875 -35.690 1.00 20.89 95 GLU D C 1
ATOM 3757 O O . GLU D 1 71 ? 5.474 -9.115 -34.725 1.00 19.50 95 GLU D O 1
ATOM 3763 N N . GLY D 1 72 ? 4.432 -10.395 -36.263 1.00 21.07 96 GLY D N 1
ATOM 3764 C CA . GLY D 1 72 ? 3.074 -9.946 -35.853 1.00 21.38 96 GLY D CA 1
ATOM 3765 C C . GLY D 1 72 ? 2.464 -10.677 -34.664 1.00 21.54 96 GLY D C 1
ATOM 3766 O O . GLY D 1 72 ? 1.286 -10.556 -34.408 1.00 21.76 96 GLY D O 1
ATOM 3767 N N . GLY D 1 73 ? 3.279 -11.480 -33.983 1.00 21.48 97 GLY D N 1
ATOM 3768 C CA . GLY D 1 73 ? 2.883 -12.325 -32.880 1.00 20.92 97 GLY D CA 1
ATOM 3769 C C . GLY D 1 73 ? 1.579 -13.094 -33.000 1.00 21.47 97 GLY D C 1
ATOM 3770 O O . GLY D 1 73 ? 1.252 -13.665 -34.065 1.00 20.76 97 GLY D O 1
ATOM 3771 N N . LYS D 1 74 ? 0.841 -13.073 -31.874 1.00 21.96 98 LYS D N 1
ATOM 3772 C CA . LYS D 1 74 ? -0.439 -13.775 -31.655 1.00 21.73 98 LYS D CA 1
ATOM 3773 C C . LYS D 1 74 ? -1.545 -13.390 -32.638 1.00 21.34 98 LYS D C 1
ATOM 3774 O O . LYS D 1 74 ? -2.242 -14.246 -33.190 1.00 21.24 98 LYS D O 1
ATOM 3780 N N . VAL D 1 75 ? -1.704 -12.092 -32.842 1.00 21.23 99 VAL D N 1
ATOM 3781 C CA . VAL D 1 75 ? -2.686 -11.569 -33.780 1.00 21.11 99 VAL D CA 1
ATOM 3782 C C . VAL D 1 75 ? -2.423 -12.141 -35.174 1.00 20.70 99 VAL D C 1
ATOM 3783 O O . VAL D 1 75 ? -3.320 -12.677 -35.795 1.00 21.25 99 VAL D O 1
ATOM 3787 N N . ALA D 1 76 ? -1.197 -12.032 -35.663 1.00 20.45 100 ALA D N 1
ATOM 3788 C CA . ALA D 1 76 ? -0.831 -12.660 -36.926 1.00 20.77 100 ALA D CA 1
ATOM 3789 C C . ALA D 1 76 ? -1.137 -14.184 -37.001 1.00 20.39 100 ALA D C 1
ATOM 3790 O O . ALA D 1 76 ? -1.795 -14.634 -37.929 1.00 20.87 100 ALA D O 1
ATOM 3792 N N . VAL D 1 77 ? -0.670 -14.979 -36.044 1.00 19.90 101 VAL D N 1
ATOM 3793 C CA . VAL D 1 77 ? -0.941 -16.421 -36.090 1.00 19.98 101 VAL D CA 1
ATOM 3794 C C . VAL D 1 77 ? -2.445 -16.716 -36.064 1.00 21.84 101 VAL D C 1
ATOM 3795 O O . VAL D 1 77 ? -2.935 -17.648 -36.736 1.00 21.13 101 VAL D O 1
ATOM 3799 N N . GLU D 1 78 ? -3.157 -15.910 -35.273 1.00 22.61 102 GLU D N 1
ATOM 3800 C CA . GLU D 1 78 ? -4.578 -16.106 -35.052 1.00 24.33 102 GLU D CA 1
ATOM 3801 C C . GLU D 1 78 ? -5.455 -15.707 -36.250 1.00 23.94 102 GLU D C 1
ATOM 3802 O O . GLU D 1 78 ? -6.484 -16.337 -36.493 1.00 23.18 102 GLU D O 1
ATOM 3808 N N . GLU D 1 79 ? -5.051 -14.687 -37.005 1.00 24.63 103 GLU D N 1
ATOM 3809 C CA . GLU D 1 79 ? -5.759 -14.400 -38.282 1.00 25.51 103 GLU D CA 1
ATOM 3810 C C . GLU D 1 79 ? -5.471 -15.570 -39.217 1.00 24.31 103 GLU D C 1
ATOM 3811 O O . GLU D 1 79 ? -6.342 -16.021 -39.941 1.00 24.11 103 GLU D O 1
ATOM 3817 N N . PHE D 1 80 ? -4.260 -16.104 -39.149 1.00 23.27 104 PHE D N 1
ATOM 3818 C CA . PHE D 1 80 ? -3.916 -17.168 -40.063 1.00 22.97 104 PHE D CA 1
ATOM 3819 C C . PHE D 1 80 ? -4.699 -18.470 -39.841 1.00 23.38 104 PHE D C 1
ATOM 3820 O O . PHE D 1 80 ? -5.234 -19.071 -40.780 1.00 22.74 104 PHE D O 1
ATOM 3828 N N . PHE D 1 81 ? -4.753 -18.916 -38.602 1.00 24.58 105 PHE D N 1
ATOM 3829 C CA . PHE D 1 81 ? -5.576 -20.061 -38.277 1.00 26.08 105 PHE D CA 1
ATOM 3830 C C . PHE D 1 81 ? -7.043 -19.811 -38.641 1.00 27.76 105 PHE D C 1
ATOM 3831 O O . PHE D 1 81 ? -7.728 -20.737 -39.055 1.00 28.47 105 PHE D O 1
ATOM 3839 N N . ARG D 1 82 ? -7.491 -18.555 -38.521 1.00 29.43 106 ARG D N 1
ATOM 3840 C CA . ARG D 1 82 ? -8.907 -18.172 -38.703 1.00 31.27 106 ARG D CA 1
ATOM 3841 C C . ARG D 1 82 ? -9.385 -18.373 -40.143 1.00 31.43 106 ARG D C 1
ATOM 3842 O O . ARG D 1 82 ? -10.514 -18.835 -40.382 1.00 31.55 106 ARG D O 1
ATOM 3850 N N . LYS D 1 83 ? -8.507 -18.038 -41.088 1.00 31.84 107 LYS D N 1
ATOM 3851 C CA . LYS D 1 83 ? -8.832 -18.024 -42.515 1.00 32.33 107 LYS D CA 1
ATOM 3852 C C . LYS D 1 83 ? -8.577 -19.367 -43.229 1.00 31.77 107 LYS D C 1
ATOM 3853 O O . LYS D 1 83 ? -9.082 -19.602 -44.334 1.00 31.29 107 LYS D O 1
ATOM 3859 N N . THR D 1 84 ? -7.822 -20.248 -42.573 1.00 30.96 108 THR D N 1
ATOM 3860 C CA . THR D 1 84 ? -7.571 -21.586 -43.084 1.00 30.43 108 THR D CA 1
ATOM 3861 C C . THR D 1 84 ? -8.311 -22.661 -42.271 1.00 30.08 108 THR D C 1
ATOM 3862 O O . THR D 1 84 ? -8.634 -23.735 -42.755 1.00 29.71 108 THR D O 1
ATOM 3866 N N . GLY D 1 85 ? -8.567 -22.372 -41.013 1.00 29.95 109 GLY D N 1
ATOM 3867 C CA . GLY D 1 85 ? -9.043 -23.407 -40.131 1.00 29.42 109 GLY D CA 1
ATOM 3868 C C . GLY D 1 85 ? -7.925 -24.367 -39.784 1.00 29.06 109 GLY D C 1
ATOM 3869 O O . GLY D 1 85 ? -8.183 -25.529 -39.524 1.00 29.16 109 GLY D O 1
ATOM 3870 N N . PHE D 1 86 ? -6.687 -23.928 -39.702 1.00 28.63 110 PHE D N 1
ATOM 3871 C CA . PHE D 1 86 ? -5.669 -24.789 -39.121 1.00 28.20 110 PHE D CA 1
ATOM 3872 C C . PHE D 1 86 ? -5.512 -24.551 -37.616 1.00 27.92 110 PHE D C 1
ATOM 3873 O O . PHE D 1 86 ? -5.898 -23.551 -37.109 1.00 27.79 110 PHE D O 1
ATOM 3881 N N . THR D 1 87 ? -4.903 -25.481 -36.913 1.00 27.48 111 THR D N 1
ATOM 3882 C CA . THR D 1 87 ? -4.577 -25.311 -35.509 1.00 26.45 111 THR D CA 1
ATOM 3883 C C . THR D 1 87 ? -3.493 -26.252 -35.074 1.00 25.55 111 THR D C 1
ATOM 3884 O O . THR D 1 87 ? -3.453 -27.386 -35.456 1.00 24.91 111 THR D O 1
ATOM 3888 N N . LEU D 1 88 ? -2.611 -25.729 -34.260 1.00 24.59 112 LEU D N 1
ATOM 3889 C CA . LEU D 1 88 ? -1.506 -26.454 -33.732 1.00 23.41 112 LEU D CA 1
ATOM 3890 C C . LEU D 1 88 ? -1.133 -25.854 -32.404 1.00 22.40 112 LEU D C 1
ATOM 3891 O O . LEU D 1 88 ? -1.494 -24.761 -32.094 1.00 21.05 112 LEU D O 1
ATOM 3896 N N . PRO D 1 89 ? -0.356 -26.593 -31.644 1.00 21.57 113 PRO D N 1
ATOM 3897 C CA . PRO D 1 89 ? 0.216 -26.088 -30.430 1.00 20.84 113 PRO D CA 1
ATOM 3898 C C . PRO D 1 89 ? 1.321 -25.112 -30.731 1.00 20.32 113 PRO D C 1
ATOM 3899 O O . PRO D 1 89 ? 2.371 -25.523 -31.064 1.00 20.24 113 PRO D O 1
ATOM 3903 N N . VAL D 1 90 ? 1.038 -23.832 -30.598 1.00 19.10 114 VAL D N 1
ATOM 3904 C CA . VAL D 1 90 ? 1.898 -22.775 -31.065 1.00 17.96 114 VAL D CA 1
ATOM 3905 C C . VAL D 1 90 ? 2.614 -22.087 -29.882 1.00 17.85 114 VAL D C 1
ATOM 3906 O O . VAL D 1 90 ? 1.991 -21.826 -28.855 1.00 17.88 114 VAL D O 1
ATOM 3910 N N . LEU D 1 91 ? 3.910 -21.780 -30.052 1.00 16.77 115 LEU D N 1
ATOM 3911 C CA . LEU D 1 91 ? 4.657 -20.868 -29.158 1.00 15.40 115 LEU D CA 1
ATOM 3912 C C . LEU D 1 91 ? 5.028 -19.660 -29.944 1.00 15.41 115 LEU D C 1
ATOM 3913 O O . LEU D 1 91 ? 5.142 -19.750 -31.137 1.00 16.56 115 LEU D O 1
ATOM 3918 N N . LEU D 1 92 ? 5.240 -18.524 -29.294 1.00 15.38 116 LEU D N 1
ATOM 3919 C CA . LEU D 1 92 ? 5.629 -17.337 -30.014 1.00 15.45 116 LEU D CA 1
ATOM 3920 C C . LEU D 1 92 ? 7.084 -16.946 -29.824 1.00 15.95 116 LEU D C 1
ATOM 3921 O O . LEU D 1 92 ? 7.617 -16.978 -28.714 1.00 15.13 116 LEU D O 1
ATOM 3926 N N . ASP D 1 93 ? 7.712 -16.532 -30.924 1.00 16.77 117 ASP D N 1
ATOM 3927 C CA . ASP D 1 93 ? 9.086 -16.072 -30.888 1.00 18.33 117 ASP D CA 1
ATOM 3928 C C . ASP D 1 93 ? 9.320 -14.804 -31.760 1.00 18.18 117 ASP D C 1
ATOM 3929 O O . ASP D 1 93 ? 10.371 -14.626 -32.339 1.00 19.36 117 ASP D O 1
ATOM 3934 N N . ALA D 1 94 ? 8.371 -13.875 -31.772 1.00 18.72 118 ALA D N 1
ATOM 3935 C CA . ALA D 1 94 ? 8.406 -12.730 -32.701 1.00 19.08 118 ALA D CA 1
ATOM 3936 C C . ALA D 1 94 ? 9.764 -12.072 -32.909 1.00 19.95 118 ALA D C 1
ATOM 3937 O O . ALA D 1 94 ? 10.077 -11.641 -34.014 1.00 20.87 118 ALA D O 1
ATOM 3939 N N . ASP D 1 95 ? 10.565 -11.973 -31.860 1.00 20.69 119 ASP D N 1
ATOM 3940 C CA . ASP D 1 95 ? 11.863 -11.307 -31.967 1.00 21.56 119 ASP D CA 1
ATOM 3941 C C . ASP D 1 95 ? 12.980 -12.236 -32.475 1.00 20.88 119 ASP D C 1
ATOM 3942 O O . ASP D 1 95 ? 14.151 -11.878 -32.434 1.00 20.88 119 ASP D O 1
ATOM 3947 N N . LYS D 1 96 ? 12.616 -13.428 -32.942 1.00 20.47 120 LYS D N 1
ATOM 3948 C CA . LYS D 1 96 ? 13.570 -14.377 -33.567 1.00 19.80 120 LYS D CA 1
ATOM 3949 C C . LYS D 1 96 ? 14.662 -14.953 -32.653 1.00 19.77 120 LYS D C 1
ATOM 3950 O O . LYS D 1 96 ? 15.455 -15.778 -33.096 1.00 19.87 120 LYS D O 1
ATOM 3956 N N . ARG D 1 97 ? 14.666 -14.573 -31.375 1.00 19.69 121 ARG D N 1
ATOM 3957 C CA . ARG D 1 97 ? 15.731 -14.948 -30.455 1.00 19.23 121 ARG D CA 1
ATOM 3958 C C . ARG D 1 97 ? 15.890 -16.450 -30.292 1.00 18.99 121 ARG D C 1
ATOM 3959 O O . ARG D 1 97 ? 17.008 -16.919 -30.215 1.00 19.91 121 ARG D O 1
ATOM 3962 N N . VAL D 1 98 ? 14.800 -17.207 -30.226 1.00 18.67 122 VAL D N 1
ATOM 3963 C CA . VAL D 1 98 ? 14.903 -18.674 -30.075 1.00 18.32 122 VAL D CA 1
ATOM 3964 C C . VAL D 1 98 ? 15.396 -19.316 -31.386 1.00 18.96 122 VAL D C 1
ATOM 3965 O O . VAL D 1 98 ? 16.214 -20.254 -31.354 1.00 18.89 122 VAL D O 1
ATOM 3969 N N . GLY D 1 99 ? 14.913 -18.786 -32.522 1.00 18.63 123 GLY D N 1
ATOM 3970 C CA . GLY D 1 99 ? 15.479 -19.094 -33.842 1.00 18.33 123 GLY D CA 1
ATOM 3971 C C . GLY D 1 99 ? 16.990 -18.900 -33.971 1.00 17.58 123 GLY D C 1
ATOM 3972 O O . GLY D 1 99 ? 17.691 -19.784 -34.433 1.00 16.49 123 GLY D O 1
ATOM 3973 N N . LYS D 1 100 ? 17.479 -17.728 -33.564 1.00 18.15 124 LYS D N 1
ATOM 3974 C CA . LYS D 1 100 ? 18.898 -17.418 -33.637 1.00 19.18 124 LYS D CA 1
ATOM 3975 C C . LYS D 1 100 ? 19.667 -18.420 -32.788 1.00 18.94 124 LYS D C 1
ATOM 3976 O O . LYS D 1 100 ? 20.769 -18.795 -33.113 1.00 18.73 124 LYS D O 1
ATOM 3982 N N . LEU D 1 101 ? 19.027 -18.884 -31.719 1.00 18.93 125 LEU D N 1
ATOM 3983 C CA . LEU D 1 101 ? 19.625 -19.786 -30.731 1.00 19.06 125 LEU D CA 1
ATOM 3984 C C . LEU D 1 101 ? 19.768 -21.242 -31.216 1.00 18.96 125 LEU D C 1
ATOM 3985 O O . LEU D 1 101 ? 20.684 -21.981 -30.787 1.00 18.42 125 LEU D O 1
ATOM 3990 N N . TYR D 1 102 ? 18.859 -21.640 -32.106 1.00 17.93 126 TYR D N 1
ATOM 3991 C CA . TYR D 1 102 ? 18.958 -22.926 -32.765 1.00 17.37 126 TYR D CA 1
ATOM 3992 C C . TYR D 1 102 ? 19.792 -22.842 -34.038 1.00 17.64 126 TYR D C 1
ATOM 3993 O O . TYR D 1 102 ? 19.854 -23.804 -34.809 1.00 17.90 126 TYR D O 1
ATOM 4002 N N . GLY D 1 103 ? 20.448 -21.702 -34.262 1.00 17.39 127 GLY D N 1
ATOM 4003 C CA . GLY D 1 103 ? 21.169 -21.512 -35.509 1.00 17.13 127 GLY D CA 1
ATOM 4004 C C . GLY D 1 103 ? 20.323 -21.601 -36.788 1.00 17.96 127 GLY D C 1
ATOM 4005 O O . GLY D 1 103 ? 20.844 -21.992 -37.806 1.00 17.47 127 GLY D O 1
ATOM 4006 N N . THR D 1 104 ? 19.032 -21.234 -36.765 1.00 18.49 128 THR D N 1
ATOM 4007 C CA . THR D 1 104 ? 18.202 -21.330 -37.984 1.00 19.25 128 THR D CA 1
ATOM 4008 C C . THR D 1 104 ? 18.658 -20.362 -39.081 1.00 19.21 128 THR D C 1
ATOM 4009 O O . THR D 1 104 ? 18.949 -19.206 -38.792 1.00 19.02 128 THR D O 1
ATOM 4013 N N . THR D 1 105 ? 18.712 -20.849 -40.327 1.00 19.00 129 THR D N 1
ATOM 4014 C CA . THR D 1 105 ? 18.975 -19.989 -41.492 1.00 18.95 129 THR D CA 1
ATOM 4015 C C . THR D 1 105 ? 17.756 -19.703 -42.406 1.00 18.73 129 THR D C 1
ATOM 4016 O O . THR D 1 105 ? 17.855 -18.884 -43.314 1.00 19.27 129 THR D O 1
ATOM 4020 N N . GLY D 1 106 ? 16.630 -20.376 -42.173 1.00 18.38 130 GLY D N 1
ATOM 4021 C CA . GLY D 1 106 ? 15.422 -20.189 -42.959 1.00 19.08 130 GLY D CA 1
ATOM 4022 C C . GLY D 1 106 ? 14.283 -20.891 -42.256 1.00 19.72 130 GLY D C 1
ATOM 4023 O O . GLY D 1 106 ? 14.458 -21.342 -41.120 1.00 20.83 130 GLY D O 1
ATOM 4024 N N . VAL D 1 107 ? 13.109 -20.961 -42.886 1.00 19.18 131 VAL D N 1
ATOM 4025 C CA . VAL D 1 107 ? 11.989 -21.769 -42.349 1.00 19.04 131 VAL D CA 1
ATOM 4026 C C . VAL D 1 107 ? 11.385 -22.586 -43.478 1.00 19.02 131 VAL D C 1
ATOM 4027 O O . VAL D 1 107 ? 11.324 -22.108 -44.590 1.00 19.59 131 VAL D O 1
ATOM 4031 N N . PRO D 1 108 ? 10.875 -23.789 -43.219 1.00 19.80 132 PRO D N 1
ATOM 4032 C CA . PRO D 1 108 ? 10.665 -24.652 -42.061 1.00 19.92 132 PRO D CA 1
ATOM 4033 C C . PRO D 1 108 ? 11.932 -25.333 -41.620 1.00 19.30 132 PRO D C 1
ATOM 4034 O O . PRO D 1 108 ? 12.656 -25.886 -42.426 1.00 20.11 132 PRO D O 1
ATOM 4038 N N . GLU D 1 109 ? 12.164 -25.336 -40.329 1.00 18.62 133 GLU D N 1
ATOM 4039 C CA . GLU D 1 109 ? 13.289 -26.042 -39.803 1.00 18.36 133 GLU D CA 1
ATOM 4040 C C . GLU D 1 109 ? 12.789 -26.762 -38.519 1.00 17.28 133 GLU D C 1
ATOM 4041 O O . GLU D 1 109 ? 12.175 -26.155 -37.660 1.00 17.51 133 GLU D O 1
ATOM 4047 N N . THR D 1 110 ? 13.019 -28.064 -38.425 1.00 15.97 134 THR D N 1
ATOM 4048 C CA . THR D 1 110 ? 12.455 -28.828 -37.362 1.00 16.04 134 THR D CA 1
ATOM 4049 C C . THR D 1 110 ? 13.462 -29.729 -36.658 1.00 15.29 134 THR D C 1
ATOM 4050 O O . THR D 1 110 ? 14.224 -30.427 -37.310 1.00 15.40 134 THR D O 1
ATOM 4054 N N . PHE D 1 111 ? 13.426 -29.728 -35.320 1.00 15.32 135 PHE D N 1
ATOM 4055 C CA . PHE D 1 111 ? 14.375 -30.504 -34.466 1.00 14.58 135 PHE D CA 1
ATOM 4056 C C . PHE D 1 111 ? 13.649 -31.540 -33.591 1.00 14.82 135 PHE D C 1
ATOM 4057 O O . PHE D 1 111 ? 12.678 -31.203 -32.944 1.00 15.73 135 PHE D O 1
ATOM 4065 N N . VAL D 1 112 ? 14.110 -32.788 -33.596 1.00 13.68 136 VAL D N 1
ATOM 4066 C CA . VAL D 1 112 ? 13.539 -33.823 -32.779 1.00 13.68 136 VAL D CA 1
ATOM 4067 C C . VAL D 1 112 ? 14.447 -34.048 -31.605 1.00 14.29 136 VAL D C 1
ATOM 4068 O O . VAL D 1 112 ? 15.664 -34.106 -31.740 1.00 16.12 136 VAL D O 1
ATOM 4072 N N . ILE D 1 113 ? 13.867 -34.173 -30.432 1.00 14.82 137 ILE D N 1
ATOM 4073 C CA . ILE D 1 113 ? 14.625 -34.095 -29.201 1.00 15.52 137 ILE D CA 1
ATOM 4074 C C . ILE D 1 113 ? 14.200 -35.291 -28.414 1.00 16.24 137 ILE D C 1
ATOM 4075 O O . ILE D 1 113 ? 12.997 -35.559 -28.337 1.00 16.78 137 ILE D O 1
ATOM 4080 N N . ASP D 1 114 ? 15.179 -36.014 -27.858 1.00 17.62 138 ASP D N 1
ATOM 4081 C CA . ASP D 1 114 ? 14.935 -37.251 -27.111 1.00 18.99 138 ASP D CA 1
ATOM 4082 C C . ASP D 1 114 ? 14.464 -37.027 -25.676 1.00 19.66 138 ASP D C 1
ATOM 4083 O O . ASP D 1 114 ? 14.518 -35.895 -25.148 1.00 19.94 138 ASP D O 1
ATOM 4088 N N . ARG D 1 115 ? 14.028 -38.114 -25.046 1.00 20.24 139 ARG D N 1
ATOM 4089 C CA . ARG D 1 115 ? 13.584 -38.098 -23.649 1.00 20.84 139 ARG D CA 1
ATOM 4090 C C . ARG D 1 115 ? 14.582 -37.479 -22.658 1.00 19.78 139 ARG D C 1
ATOM 4091 O O . ARG D 1 115 ? 14.174 -36.953 -21.639 1.00 19.94 139 ARG D O 1
ATOM 4099 N N . HIS D 1 116 ? 15.873 -37.494 -22.948 1.00 19.73 140 HIS D N 1
ATOM 4100 C CA . HIS D 1 116 ? 16.820 -36.813 -22.068 1.00 19.75 140 HIS D CA 1
ATOM 4101 C C . HIS D 1 116 ? 17.040 -35.332 -22.349 1.00 19.30 140 HIS D C 1
ATOM 4102 O O . HIS D 1 116 ? 17.896 -34.706 -21.700 1.00 18.34 140 HIS D O 1
ATOM 4109 N N . GLY D 1 117 ? 16.308 -34.780 -23.338 1.00 19.49 141 GLY D N 1
ATOM 4110 C CA . GLY D 1 117 ? 16.465 -33.385 -23.792 1.00 18.48 141 GLY D CA 1
ATOM 4111 C C . GLY D 1 117 ? 17.657 -33.114 -24.739 1.00 19.23 141 GLY D C 1
ATOM 4112 O O . GLY D 1 117 ? 18.116 -31.948 -24.852 1.00 19.20 141 GLY D O 1
ATOM 4113 N N . VAL D 1 118 ? 18.170 -34.158 -25.416 1.00 18.28 142 VAL D N 1
ATOM 4114 C CA . VAL D 1 118 ? 19.216 -33.993 -26.452 1.00 17.50 142 VAL D CA 1
ATOM 4115 C C . VAL D 1 118 ? 18.575 -33.970 -27.850 1.00 17.20 142 VAL D C 1
ATOM 4116 O O . VAL D 1 118 ? 17.571 -34.687 -28.092 1.00 15.55 142 VAL D O 1
ATOM 4120 N N . ILE D 1 119 ? 19.144 -33.145 -28.747 1.00 16.75 143 ILE D N 1
ATOM 4121 C CA . ILE D 1 119 ? 18.697 -33.064 -30.159 1.00 17.21 143 ILE D CA 1
ATOM 4122 C C . ILE D 1 119 ? 19.124 -34.324 -30.884 1.00 17.57 143 ILE D C 1
ATOM 4123 O O . ILE D 1 119 ? 20.261 -34.758 -30.802 1.00 17.88 143 ILE D O 1
ATOM 4128 N N . LEU D 1 120 ? 18.207 -34.942 -31.587 1.00 17.91 144 LEU D N 1
ATOM 4129 C CA . LEU D 1 120 ? 18.503 -36.266 -32.102 1.00 18.57 144 LEU D CA 1
ATOM 4130 C C . LEU D 1 120 ? 18.544 -36.228 -33.662 1.00 19.41 144 LEU D C 1
ATOM 4131 O O . LEU D 1 120 ? 19.336 -36.954 -34.326 1.00 19.24 144 LEU D O 1
ATOM 4136 N N . LYS D 1 121 ? 17.751 -35.310 -34.219 1.00 19.42 145 LYS D N 1
ATOM 4137 C CA . LYS D 1 121 ? 17.612 -35.178 -35.651 1.00 19.94 145 LYS D CA 1
ATOM 4138 C C . LYS D 1 121 ? 17.128 -33.784 -36.021 1.00 19.26 145 LYS D C 1
ATOM 4139 O O . LYS D 1 121 ? 16.240 -33.230 -35.382 1.00 19.55 145 LYS D O 1
ATOM 4145 N N . LYS D 1 122 ? 17.761 -33.234 -37.051 1.00 19.19 146 LYS D N 1
ATOM 4146 C CA . LYS D 1 122 ? 17.476 -31.924 -37.613 1.00 19.13 146 LYS D CA 1
ATOM 4147 C C . LYS D 1 122 ? 17.069 -32.136 -39.061 1.00 19.42 146 LYS D C 1
ATOM 4148 O O . LYS D 1 122 ? 17.799 -32.789 -39.830 1.00 18.02 146 LYS D O 1
ATOM 4154 N N . VAL D 1 123 ? 15.898 -31.599 -39.395 1.00 19.58 147 VAL D N 1
ATOM 4155 C CA . VAL D 1 123 ? 15.261 -31.757 -40.683 1.00 20.46 147 VAL D CA 1
ATOM 4156 C C . VAL D 1 123 ? 15.032 -30.355 -41.255 1.00 21.04 147 VAL D C 1
ATOM 4157 O O . VAL D 1 123 ? 14.462 -29.452 -40.595 1.00 20.43 147 VAL D O 1
ATOM 4161 N N . VAL D 1 124 ? 15.461 -30.173 -42.499 1.00 22.11 148 VAL D N 1
ATOM 4162 C CA . VAL D 1 124 ? 15.347 -28.870 -43.173 1.00 22.39 148 VAL D CA 1
ATOM 4163 C C . VAL D 1 124 ? 14.340 -28.945 -44.311 1.00 21.99 148 VAL D C 1
ATOM 4164 O O . VAL D 1 124 ? 14.435 -29.813 -45.168 1.00 21.45 148 VAL D O 1
ATOM 4168 N N . GLY D 1 125 ? 13.361 -28.048 -44.297 1.00 22.14 149 GLY D N 1
ATOM 4169 C CA . GLY D 1 125 ? 12.385 -27.969 -45.387 1.00 22.83 149 GLY D CA 1
ATOM 4170 C C . GLY D 1 125 ? 11.078 -28.701 -45.089 1.00 23.86 149 GLY D C 1
ATOM 4171 O O . GLY D 1 125 ? 10.959 -29.393 -44.067 1.00 23.80 149 GLY D O 1
ATOM 4172 N N . ALA D 1 126 ? 10.101 -28.556 -45.983 1.00 23.85 150 ALA D N 1
ATOM 4173 C CA . ALA D 1 126 ? 8.783 -29.141 -45.777 1.00 24.52 150 ALA D CA 1
ATOM 4174 C C . ALA D 1 126 ? 8.856 -30.641 -45.858 1.00 24.68 150 ALA D C 1
ATOM 4175 O O . ALA D 1 126 ? 9.660 -31.156 -46.604 1.00 25.04 150 ALA D O 1
ATOM 4185 N N . GLU D 1 128 ? 6.287 -34.532 -45.247 1.00 28.07 152 GLU D N 1
ATOM 4186 C CA . GLU D 1 128 ? 5.038 -35.184 -44.914 1.00 28.50 152 GLU D CA 1
ATOM 4187 C C . GLU D 1 128 ? 5.336 -35.905 -43.595 1.00 28.92 152 GLU D C 1
ATOM 4188 O O . GLU D 1 128 ? 6.057 -36.940 -43.553 1.00 28.68 152 GLU D O 1
ATOM 4194 N N . TRP D 1 129 ? 4.817 -35.314 -42.511 1.00 28.48 153 TRP D N 1
ATOM 4195 C CA . TRP D 1 129 ? 5.089 -35.764 -41.148 1.00 28.00 153 TRP D CA 1
ATOM 4196 C C . TRP D 1 129 ? 4.192 -36.910 -40.736 1.00 26.98 153 TRP D C 1
ATOM 4197 O O . TRP D 1 129 ? 4.499 -37.641 -39.819 1.00 26.06 153 TRP D O 1
ATOM 4208 N N . ASP D 1 130 ? 3.089 -37.071 -41.451 1.00 27.03 154 ASP D N 1
ATOM 4209 C CA . ASP D 1 130 ? 2.119 -38.149 -41.213 1.00 27.49 154 ASP D CA 1
ATOM 4210 C C . ASP D 1 130 ? 2.628 -39.515 -41.746 1.00 27.05 154 ASP D C 1
ATOM 4211 O O . ASP D 1 130 ? 2.011 -40.531 -41.487 1.00 26.26 154 ASP D O 1
ATOM 4216 N N . HIS D 1 131 ? 3.737 -39.530 -42.489 1.00 27.08 155 HIS D N 1
ATOM 4217 C CA . HIS D 1 131 ? 4.217 -40.765 -43.120 1.00 27.82 155 HIS D CA 1
ATOM 4218 C C . HIS D 1 131 ? 4.563 -41.866 -42.134 1.00 27.99 155 HIS D C 1
ATOM 4219 O O . HIS D 1 131 ? 5.161 -41.604 -41.096 1.00 27.68 155 HIS D O 1
ATOM 4226 N N . PRO D 1 132 ? 4.208 -43.112 -42.479 1.00 28.21 156 PRO D N 1
ATOM 4227 C CA . PRO D 1 132 ? 4.477 -44.314 -41.690 1.00 28.64 156 PRO D CA 1
ATOM 4228 C C . PRO D 1 132 ? 5.935 -44.437 -41.212 1.00 29.15 156 PRO D C 1
ATOM 4229 O O . PRO D 1 132 ? 6.160 -44.858 -40.057 1.00 29.71 156 PRO D O 1
ATOM 4233 N N . GLU D 1 133 ? 6.897 -44.072 -42.069 1.00 28.21 157 GLU D N 1
ATOM 4234 C CA . GLU D 1 133 ? 8.315 -44.034 -41.687 1.00 28.12 157 GLU D CA 1
ATOM 4235 C C . GLU D 1 133 ? 8.656 -43.109 -40.481 1.00 27.61 157 GLU D C 1
ATOM 4236 O O . GLU D 1 133 ? 9.446 -43.508 -39.621 1.00 28.11 157 GLU D O 1
ATOM 4239 N N . VAL D 1 134 ? 8.060 -41.905 -40.435 1.00 26.59 158 VAL D N 1
ATOM 4240 C CA . VAL D 1 134 ? 8.118 -40.958 -39.281 1.00 25.61 158 VAL D CA 1
ATOM 4241 C C . VAL D 1 134 ? 7.422 -41.528 -38.031 1.00 24.99 158 VAL D C 1
ATOM 4242 O O . VAL D 1 134 ? 8.000 -41.546 -36.933 1.00 24.61 158 VAL D O 1
ATOM 4246 N N . ILE D 1 135 ? 6.186 -41.997 -38.189 1.00 24.26 159 ILE D N 1
ATOM 4247 C CA . ILE D 1 135 ? 5.443 -42.549 -37.051 1.00 24.16 159 ILE D CA 1
ATOM 4248 C C . ILE D 1 135 ? 6.249 -43.664 -36.343 1.00 24.31 159 ILE D C 1
ATOM 4249 O O . ILE D 1 135 ? 6.279 -43.748 -35.115 1.00 24.46 159 ILE D O 1
ATOM 4254 N N . ALA D 1 136 ? 6.892 -44.519 -37.133 1.00 24.09 160 ALA D N 1
ATOM 4255 C CA . ALA D 1 136 ? 7.605 -45.664 -36.615 1.00 23.81 160 ALA D CA 1
ATOM 4256 C C . ALA D 1 136 ? 8.830 -45.204 -35.874 1.00 23.95 160 ALA D C 1
ATOM 4257 O O . ALA D 1 136 ? 9.215 -45.819 -34.877 1.00 24.17 160 ALA D O 1
ATOM 4259 N N . PHE D 1 137 ? 9.452 -44.129 -36.367 1.00 23.92 161 PHE D N 1
ATOM 4260 C CA . PHE D 1 137 ? 10.679 -43.605 -35.761 1.00 22.93 161 PHE D CA 1
ATOM 4261 C C . PHE D 1 137 ? 10.309 -43.060 -34.396 1.00 22.62 161 PHE D C 1
ATOM 4262 O O . PHE D 1 137 ? 10.894 -43.449 -33.367 1.00 22.54 161 PHE D O 1
ATOM 4270 N N . LEU D 1 138 ? 9.280 -42.219 -34.378 1.00 21.75 162 LEU D N 1
ATOM 4271 C CA . LEU D 1 138 ? 8.856 -41.593 -33.132 1.00 20.98 162 LEU D CA 1
ATOM 4272 C C . LEU D 1 138 ? 8.347 -42.586 -32.126 1.00 21.45 162 LEU D C 1
ATOM 4273 O O . LEU D 1 138 ? 8.670 -42.437 -30.928 1.00 21.75 162 LEU D O 1
ATOM 4278 N N . ASN D 1 139 ? 7.608 -43.609 -32.564 1.00 21.23 163 ASN D N 1
ATOM 4279 C CA . ASN D 1 139 ? 7.275 -44.684 -31.600 1.00 23.37 163 ASN D CA 1
ATOM 4280 C C . ASN D 1 139 ? 8.489 -45.430 -31.035 1.00 23.85 163 ASN D C 1
ATOM 4281 O O . ASN D 1 139 ? 8.508 -45.794 -29.869 1.00 23.75 163 ASN D O 1
ATOM 4286 N N . ASN D 1 140 ? 9.492 -45.662 -31.868 1.00 25.28 164 ASN D N 1
ATOM 4287 C CA . ASN D 1 140 ? 10.678 -46.329 -31.415 1.00 27.42 164 ASN D CA 1
ATOM 4288 C C . ASN D 1 140 ? 11.410 -45.475 -30.364 1.00 27.89 164 ASN D C 1
ATOM 4289 O O . ASN D 1 140 ? 11.978 -45.987 -29.381 1.00 28.05 164 ASN D O 1
ATOM 4294 N N . GLU D 1 141 ? 11.360 -44.169 -30.558 1.00 27.95 165 GLU D N 1
ATOM 4295 C CA . GLU D 1 141 ? 12.002 -43.255 -29.635 1.00 28.71 165 GLU D CA 1
ATOM 4296 C C . GLU D 1 141 ? 11.306 -43.119 -28.253 1.00 29.10 165 GLU D C 1
ATOM 4297 O O . GLU D 1 141 ? 11.944 -42.844 -27.218 1.00 28.93 165 GLU D O 1
ATOM 4303 N N . LEU D 1 142 ? 9.995 -43.322 -28.262 1.00 29.39 166 LEU D N 1
ATOM 4304 C CA . LEU D 1 142 ? 9.169 -43.209 -27.088 1.00 29.84 166 LEU D CA 1
ATOM 4305 C C . LEU D 1 142 ? 9.360 -44.463 -26.260 1.00 30.47 166 LEU D C 1
ATOM 4306 O O . LEU D 1 142 ? 9.297 -44.416 -25.043 1.00 30.22 166 LEU D O 1
ATOM 4311 N N . SER D 1 143 ? 9.596 -45.582 -26.941 1.00 31.43 167 SER D N 1
ATOM 4312 C CA . SER D 1 143 ? 9.738 -46.888 -26.310 1.00 32.55 167 SER D CA 1
ATOM 4313 C C . SER D 1 143 ? 10.878 -46.962 -25.279 1.00 33.58 167 SER D C 1
ATOM 4314 O O . SER D 1 143 ? 10.938 -47.904 -24.476 1.00 33.66 167 SER D O 1
ATOM 4317 N N . LYS D 1 144 ? 11.762 -45.968 -25.300 1.00 34.99 168 LYS D N 1
ATOM 4318 C CA . LYS D 1 144 ? 13.028 -46.062 -24.567 1.00 36.52 168 LYS D CA 1
ATOM 4319 C C . LYS D 1 144 ? 12.980 -45.404 -23.197 1.00 37.03 168 LYS D C 1
ATOM 4320 O O . LYS D 1 144 ? 13.980 -44.822 -22.751 1.00 37.40 168 LYS D O 1
ATOM 4326 N N . ALA D 1 145 ? 11.823 -45.468 -22.539 1.00 37.21 169 ALA D N 1
ATOM 4327 C CA . ALA D 1 145 ? 11.761 -45.126 -21.130 1.00 37.38 169 ALA D CA 1
ATOM 4328 C C . ALA D 1 145 ? 12.445 -46.266 -20.337 1.00 37.68 169 ALA D C 1
ATOM 4329 O O . ALA D 1 145 ? 12.266 -47.453 -20.672 1.00 37.94 169 ALA D O 1
ATOM 4331 N N . ARG D 1 146 ? 13.268 -45.907 -19.343 1.00 37.62 170 ARG D N 1
ATOM 4332 C CA . ARG D 1 146 ? 13.931 -46.910 -18.476 1.00 37.72 170 ARG D CA 1
ATOM 4333 C C . ARG D 1 146 ? 13.737 -46.598 -16.978 1.00 37.83 170 ARG D C 1
ATOM 4334 O O . ARG D 1 146 ? 12.642 -46.203 -16.528 1.00 37.30 170 ARG D O 1
ATOM 4336 N N . GLU E 1 5 ? 14.568 18.516 23.887 1.00 43.15 29 GLU E N 1
ATOM 4337 C CA . GLU E 1 5 ? 13.784 17.579 24.734 1.00 42.97 29 GLU E CA 1
ATOM 4338 C C . GLU E 1 5 ? 13.120 16.423 23.943 1.00 41.69 29 GLU E C 1
ATOM 4339 O O . GLU E 1 5 ? 12.455 16.665 22.939 1.00 41.87 29 GLU E O 1
ATOM 4345 N N . ASN E 1 6 ? 13.302 15.177 24.381 1.00 39.73 30 ASN E N 1
ATOM 4346 C CA . ASN E 1 6 ? 12.722 14.030 23.669 1.00 38.15 30 ASN E CA 1
ATOM 4347 C C . ASN E 1 6 ? 11.165 13.956 23.789 1.00 36.32 30 ASN E C 1
ATOM 4348 O O . ASN E 1 6 ? 10.572 14.587 24.664 1.00 35.63 30 ASN E O 1
ATOM 4353 N N . PRO E 1 7 ? 10.493 13.190 22.909 1.00 34.21 31 PRO E N 1
ATOM 4354 C CA . PRO E 1 7 ? 9.057 13.168 23.063 1.00 32.51 31 PRO E CA 1
ATOM 4355 C C . PRO E 1 7 ? 8.563 12.068 24.007 1.00 30.46 31 PRO E C 1
ATOM 4356 O O . PRO E 1 7 ? 9.294 11.121 24.293 1.00 30.46 31 PRO E O 1
ATOM 4360 N N . ALA E 1 8 ? 7.325 12.210 24.485 1.00 27.52 32 ALA E N 1
ATOM 4361 C CA . ALA E 1 8 ? 6.734 11.232 25.385 1.00 25.37 32 ALA E CA 1
ATOM 4362 C C . ALA E 1 8 ? 6.800 9.825 24.800 1.00 22.62 32 ALA E C 1
ATOM 4363 O O . ALA E 1 8 ? 6.589 9.665 23.621 1.00 22.86 32 ALA E O 1
ATOM 4365 N N . PRO E 1 9 ? 7.056 8.799 25.613 1.00 20.58 33 PRO E N 1
ATOM 4366 C CA . PRO E 1 9 ? 7.040 7.471 24.919 1.00 19.58 33 PRO E CA 1
ATOM 4367 C C . PRO E 1 9 ? 5.709 7.216 24.221 1.00 18.39 33 PRO E C 1
ATOM 4368 O O . PRO E 1 9 ? 4.681 7.439 24.811 1.00 19.14 33 PRO E O 1
ATOM 4372 N N . ASP E 1 10 ? 5.724 6.791 22.969 1.00 17.84 34 ASP E N 1
ATOM 4373 C CA . ASP E 1 10 ? 4.477 6.578 22.219 1.00 17.86 34 ASP E CA 1
ATOM 4374 C C . ASP E 1 10 ? 3.824 5.200 22.457 1.00 17.82 34 ASP E C 1
ATOM 4375 O O . ASP E 1 10 ? 4.518 4.194 22.726 1.00 19.74 34 ASP E O 1
ATOM 4380 N N . PHE E 1 11 ? 2.495 5.155 22.380 1.00 17.06 35 PHE E N 1
ATOM 4381 C CA . PHE E 1 11 ? 1.716 3.912 22.561 1.00 15.34 35 PHE E CA 1
ATOM 4382 C C . PHE E 1 11 ? 0.364 4.081 21.862 1.00 15.56 35 PHE E C 1
ATOM 4383 O O . PHE E 1 11 ? -0.054 5.226 21.513 1.00 14.50 35 PHE E O 1
ATOM 4391 N N . THR E 1 12 ? -0.301 2.927 21.697 1.00 14.93 36 THR E N 1
ATOM 4392 C CA . THR E 1 12 ? -1.567 2.777 21.034 1.00 15.24 36 THR E CA 1
ATOM 4393 C C . THR E 1 12 ? -2.370 1.754 21.861 1.00 15.47 36 THR E C 1
ATOM 4394 O O . THR E 1 12 ? -1.987 0.607 21.917 1.00 15.63 36 THR E O 1
ATOM 4398 N N . LEU E 1 13 ? -3.472 2.162 22.480 1.00 14.97 37 LEU E N 1
ATOM 4399 C CA . LEU E 1 13 ? -4.239 1.279 23.370 1.00 15.77 37 LEU E CA 1
ATOM 4400 C C . LEU E 1 13 ? -5.739 1.302 23.052 1.00 15.45 37 LEU E C 1
ATOM 4401 O O . LEU E 1 13 ? -6.233 2.344 22.588 1.00 15.32 37 LEU E O 1
ATOM 4406 N N . ASN E 1 14 ? -6.444 0.183 23.286 1.00 15.61 38 ASN E N 1
ATOM 4407 C CA . ASN E 1 14 ? -7.948 0.142 23.236 1.00 15.71 38 ASN E CA 1
ATOM 4408 C C . ASN E 1 14 ? -8.658 0.975 24.304 1.00 15.71 38 ASN E C 1
ATOM 4409 O O . ASN E 1 14 ? -8.255 0.996 25.478 1.00 15.98 38 ASN E O 1
ATOM 4414 N N . THR E 1 15 ? -9.741 1.617 23.912 1.00 15.62 39 THR E N 1
ATOM 4415 C CA . THR E 1 15 ? -10.662 2.212 24.859 1.00 17.12 39 THR E CA 1
ATOM 4416 C C . THR E 1 15 ? -11.681 1.175 25.307 1.00 17.95 39 THR E C 1
ATOM 4417 O O . THR E 1 15 ? -11.661 0.022 24.817 1.00 18.55 39 THR E O 1
ATOM 4421 N N . LEU E 1 16 ? -12.579 1.568 26.227 1.00 18.94 40 LEU E N 1
ATOM 4422 C CA . LEU E 1 16 ? -13.699 0.664 26.605 1.00 19.36 40 LEU E CA 1
ATOM 4423 C C . LEU E 1 16 ? -14.550 0.177 25.418 1.00 20.17 40 LEU E C 1
ATOM 4424 O O . LEU E 1 16 ? -14.765 -1.031 25.295 1.00 20.70 40 LEU E O 1
ATOM 4429 N N . ASN E 1 17 ? -14.993 1.086 24.536 1.00 20.87 41 ASN E N 1
ATOM 4430 C CA . ASN E 1 17 ? -15.842 0.681 23.394 1.00 21.85 41 ASN E CA 1
ATOM 4431 C C . ASN E 1 17 ? -15.110 0.298 22.113 1.00 21.47 41 ASN E C 1
ATOM 4432 O O . ASN E 1 17 ? -15.519 0.657 21.031 1.00 22.48 41 ASN E O 1
ATOM 4437 N N . GLY E 1 18 ? -14.007 -0.420 22.241 1.00 21.12 42 GLY E N 1
ATOM 4438 C CA . GLY E 1 18 ? -13.318 -1.016 21.095 1.00 20.38 42 GLY E CA 1
ATOM 4439 C C . GLY E 1 18 ? -12.593 -0.189 20.024 1.00 19.72 42 GLY E C 1
ATOM 4440 O O . GLY E 1 18 ? -12.272 -0.710 18.978 1.00 19.58 42 GLY E O 1
ATOM 4441 N N . GLU E 1 19 ? -12.335 1.088 20.256 1.00 19.35 43 GLU E N 1
ATOM 4442 C CA . GLU E 1 19 ? -11.530 1.858 19.308 1.00 19.14 43 GLU E CA 1
ATOM 4443 C C . GLU E 1 19 ? -10.110 1.987 19.920 1.00 18.44 43 GLU E C 1
ATOM 4444 O O . GLU E 1 19 ? -9.889 1.457 20.998 1.00 18.89 43 GLU E O 1
ATOM 4450 N N . VAL E 1 20 ? -9.142 2.568 19.211 1.00 17.29 44 VAL E N 1
ATOM 4451 C CA . VAL E 1 20 ? -7.754 2.610 19.693 1.00 17.00 44 VAL E CA 1
ATOM 4452 C C . VAL E 1 20 ? -7.274 4.032 19.599 1.00 17.06 44 VAL E C 1
ATOM 4453 O O . VAL E 1 20 ? -7.672 4.742 18.663 1.00 17.56 44 VAL E O 1
ATOM 4457 N N . VAL E 1 21 ? -6.424 4.433 20.543 1.00 16.13 45 VAL E N 1
ATOM 4458 C CA . VAL E 1 21 ? -5.944 5.793 20.601 1.00 16.24 45 VAL E CA 1
ATOM 4459 C C . VAL E 1 21 ? -4.431 5.800 20.505 1.00 15.89 45 VAL E C 1
ATOM 4460 O O . VAL E 1 21 ? -3.770 5.033 21.185 1.00 17.06 45 VAL E O 1
ATOM 4464 N N . LYS E 1 22 ? -3.881 6.663 19.663 1.00 15.64 46 LYS E N 1
ATOM 4465 C CA . LYS E 1 22 ? -2.432 6.757 19.494 1.00 16.08 46 LYS E CA 1
ATOM 4466 C C . LYS E 1 22 ? -1.921 8.112 19.951 1.00 16.60 46 LYS E C 1
ATOM 4467 O O . LYS E 1 22 ? -2.358 9.130 19.435 1.00 18.05 46 LYS E O 1
ATOM 4473 N N . LEU E 1 23 ? -1.020 8.131 20.912 1.00 16.37 47 LEU E N 1
ATOM 4474 C CA . LEU E 1 23 ? -0.636 9.322 21.601 1.00 16.05 47 LEU E CA 1
ATOM 4475 C C . LEU E 1 23 ? -0.003 10.378 20.740 1.00 17.14 47 LEU E C 1
ATOM 4476 O O . LEU E 1 23 ? -0.355 11.491 20.819 1.00 17.50 47 LEU E O 1
ATOM 4481 N N . SER E 1 24 ? 0.933 10.010 19.909 1.00 17.77 48 SER E N 1
ATOM 4482 C CA . SER E 1 24 ? 1.543 10.937 18.985 1.00 18.69 48 SER E CA 1
ATOM 4483 C C . SER E 1 24 ? 0.620 11.624 17.977 1.00 18.81 48 SER E C 1
ATOM 4484 O O . SER E 1 24 ? 0.947 12.643 17.465 1.00 19.69 48 SER E O 1
ATOM 4487 N N . ASP E 1 25 ? -0.553 11.080 17.706 1.00 20.00 49 ASP E N 1
ATOM 4488 C CA . ASP E 1 25 ? -1.563 11.742 16.916 1.00 20.00 49 ASP E CA 1
ATOM 4489 C C . ASP E 1 25 ? -2.259 12.853 17.674 1.00 20.00 49 ASP E C 1
ATOM 4490 O O . ASP E 1 25 ? -3.083 13.500 17.147 1.00 20.00 49 ASP E O 1
ATOM 4495 N N . LEU E 1 26 ? -1.920 13.041 18.935 1.00 20.00 50 LEU E N 1
ATOM 4496 C CA . LEU E 1 26 ? -2.534 14.047 19.778 1.00 20.00 50 LEU E CA 1
ATOM 4497 C C . LEU E 1 26 ? -1.640 15.206 20.030 1.00 20.00 50 LEU E C 1
ATOM 4498 O O . LEU E 1 26 ? -1.928 16.006 20.835 1.00 20.00 50 LEU E O 1
ATOM 4503 N N . LYS E 1 27 ? -0.574 15.282 19.267 1.00 20.00 51 LYS E N 1
ATOM 4504 C CA . LYS E 1 27 ? 0.208 16.482 19.132 1.00 20.00 51 LYS E CA 1
ATOM 4505 C C . LYS E 1 27 ? -0.663 17.629 18.649 1.00 20.00 51 LYS E C 1
ATOM 4506 O O . LYS E 1 27 ? -1.541 17.444 17.876 1.00 16.37 51 LYS E O 1
ATOM 4512 N N . GLY E 1 28 ? -0.434 18.816 19.144 1.00 16.73 52 GLY E N 1
ATOM 4513 C CA . GLY E 1 28 ? -1.344 19.898 18.936 1.00 15.84 52 GLY E CA 1
ATOM 4514 C C . GLY E 1 28 ? -2.325 20.036 20.058 1.00 16.81 52 GLY E C 1
ATOM 4515 O O . GLY E 1 28 ? -2.969 21.016 20.173 1.00 16.44 52 GLY E O 1
ATOM 4516 N N . GLN E 1 29 ? -2.430 19.016 20.885 1.00 16.88 53 GLN E N 1
ATOM 4517 C CA . GLN E 1 29 ? -3.287 19.032 22.052 1.00 17.24 53 GLN E CA 1
ATOM 4518 C C . GLN E 1 29 ? -2.525 18.848 23.336 1.00 17.11 53 GLN E C 1
ATOM 4519 O O . GLN E 1 29 ? -1.528 18.268 23.357 1.00 18.62 53 GLN E O 1
ATOM 4525 N N . VAL E 1 30 ? -3.011 19.362 24.428 1.00 16.72 54 VAL E N 1
ATOM 4526 C CA . VAL E 1 30 ? -2.387 19.043 25.734 1.00 16.52 54 VAL E CA 1
ATOM 4527 C C . VAL E 1 30 ? -3.025 17.770 26.286 1.00 16.32 54 VAL E C 1
ATOM 4528 O O . VAL E 1 30 ? -4.267 17.647 26.243 1.00 15.86 54 VAL E O 1
ATOM 4532 N N . VAL E 1 31 ? -2.206 16.844 26.806 1.00 15.72 55 VAL E N 1
ATOM 4533 C CA . VAL E 1 31 ? -2.729 15.546 27.261 1.00 15.24 55 VAL E CA 1
ATOM 4534 C C . VAL E 1 31 ? -2.363 15.227 28.704 1.00 15.56 55 VAL E C 1
ATOM 4535 O O . VAL E 1 31 ? -1.273 15.569 29.139 1.00 15.70 55 VAL E O 1
ATOM 4539 N N . ILE E 1 32 ? -3.309 14.614 29.437 1.00 15.72 56 ILE E N 1
ATOM 4540 C CA . ILE E 1 32 ? -3.093 13.981 30.736 1.00 15.56 56 ILE E CA 1
ATOM 4541 C C . ILE E 1 32 ? -3.139 12.428 30.557 1.00 16.03 56 ILE E C 1
ATOM 4542 O O . ILE E 1 32 ? -4.170 11.849 30.155 1.00 14.68 56 ILE E O 1
ATOM 4547 N N . VAL E 1 33 ? -2.021 11.777 30.871 1.00 16.33 57 VAL E N 1
ATOM 4548 C CA . VAL E 1 33 ? -1.917 10.321 30.951 1.00 16.67 57 VAL E CA 1
ATOM 4549 C C . VAL E 1 33 ? -1.860 9.893 32.438 1.00 17.78 57 VAL E C 1
ATOM 4550 O O . VAL E 1 33 ? -0.856 10.140 33.157 1.00 17.40 57 VAL E O 1
ATOM 4554 N N . ASN E 1 34 ? -2.908 9.188 32.855 1.00 17.89 58 ASN E N 1
ATOM 4555 C CA . ASN E 1 34 ? -3.128 8.776 34.220 1.00 18.48 58 ASN E CA 1
ATOM 4556 C C . ASN E 1 34 ? -3.211 7.261 34.450 1.00 18.35 58 ASN E C 1
ATOM 4557 O O . ASN E 1 34 ? -4.171 6.591 34.029 1.00 18.81 58 ASN E O 1
ATOM 4562 N N . PHE E 1 35 ? -2.245 6.750 35.219 1.00 17.43 59 PHE E N 1
ATOM 4563 C CA . PHE E 1 35 ? -2.188 5.331 35.590 1.00 15.63 59 PHE E CA 1
ATOM 4564 C C . PHE E 1 35 ? -2.938 5.064 36.920 1.00 15.13 59 PHE E C 1
ATOM 4565 O O . PHE E 1 35 ? -2.695 5.729 37.947 1.00 14.16 59 PHE E O 1
ATOM 4573 N N . TRP E 1 36 ? -3.887 4.135 36.887 1.00 13.82 60 TRP E N 1
ATOM 4574 C CA . TRP E 1 36 ? -4.812 3.941 38.003 1.00 13.49 60 TRP E CA 1
ATOM 4575 C C . TRP E 1 36 ? -5.349 2.513 38.064 1.00 14.24 60 TRP E C 1
ATOM 4576 O O . TRP E 1 36 ? -5.260 1.768 37.073 1.00 14.41 60 TRP E O 1
ATOM 4587 N N . ALA E 1 37 ? -5.928 2.126 39.214 1.00 14.04 61 ALA E N 1
ATOM 4588 C CA . ALA E 1 37 ? -6.522 0.785 39.321 1.00 14.09 61 ALA E CA 1
ATOM 4589 C C . ALA E 1 37 ? -7.777 0.719 40.143 1.00 14.63 61 ALA E C 1
ATOM 4590 O O . ALA E 1 37 ? -8.016 1.514 41.044 1.00 15.10 61 ALA E O 1
ATOM 4592 N N . THR E 1 38 ? -8.561 -0.293 39.844 1.00 15.83 62 THR E N 1
ATOM 4593 C CA . THR E 1 38 ? -9.868 -0.456 40.418 1.00 17.41 62 THR E CA 1
ATOM 4594 C C . THR E 1 38 ? -9.741 -0.666 41.934 1.00 18.68 62 THR E C 1
ATOM 4595 O O . THR E 1 38 ? -10.556 -0.148 42.723 1.00 19.76 62 THR E O 1
ATOM 4599 N N . TRP E 1 39 ? -8.667 -1.365 42.322 1.00 18.80 63 TRP E N 1
ATOM 4600 C CA . TRP E 1 39 ? -8.404 -1.786 43.690 1.00 19.13 63 TRP E CA 1
ATOM 4601 C C . TRP E 1 39 ? -7.575 -0.785 44.504 1.00 19.53 63 TRP E C 1
ATOM 4602 O O . TRP E 1 39 ? -7.124 -1.124 45.589 1.00 19.77 63 TRP E O 1
ATOM 4613 N N . CYS E 1 40 ? -7.344 0.419 43.996 1.00 19.27 64 CYS E N 1
ATOM 4614 C CA . CYS E 1 40 ? -6.411 1.321 44.670 1.00 19.88 64 CYS E CA 1
ATOM 4615 C C . CYS E 1 40 ? -7.214 2.441 45.311 1.00 19.96 64 CYS E C 1
ATOM 4616 O O . CYS E 1 40 ? -7.678 3.290 44.603 1.00 21.37 64 CYS E O 1
ATOM 4619 N N . PRO E 1 41 ? -7.367 2.451 46.654 1.00 20.30 65 PRO E N 1
ATOM 4620 C CA . PRO E 1 41 ? -8.195 3.486 47.346 1.00 20.18 65 PRO E CA 1
ATOM 4621 C C . PRO E 1 41 ? -7.889 4.989 47.038 1.00 20.81 65 PRO E C 1
ATOM 4622 O O . PRO E 1 41 ? -8.842 5.734 46.770 1.00 20.90 65 PRO E O 1
ATOM 4626 N N . PRO E 1 42 ? -6.593 5.436 47.037 1.00 20.67 66 PRO E N 1
ATOM 4627 C CA . PRO E 1 42 ? -6.410 6.844 46.668 1.00 20.43 66 PRO E CA 1
ATOM 4628 C C . PRO E 1 42 ? -6.870 7.120 45.221 1.00 21.41 66 PRO E C 1
ATOM 4629 O O . PRO E 1 42 ? -7.392 8.223 44.945 1.00 21.40 66 PRO E O 1
ATOM 4633 N N . CYS E 1 43 ? -6.697 6.131 44.329 1.00 21.36 67 CYS E N 1
ATOM 4634 C CA . CYS E 1 43 ? -7.261 6.157 42.953 1.00 22.22 67 CYS E CA 1
ATOM 4635 C C . CYS E 1 43 ? -8.757 6.380 42.961 1.00 22.61 67 CYS E C 1
ATOM 4636 O O . CYS E 1 43 ? -9.246 7.276 42.280 1.00 23.03 67 CYS E O 1
ATOM 4639 N N . ARG E 1 44 ? -9.476 5.600 43.765 1.00 23.25 68 ARG E N 1
ATOM 4640 C CA . ARG E 1 44 ? -10.916 5.732 43.836 1.00 24.30 68 ARG E CA 1
ATOM 4641 C C . ARG E 1 44 ? -11.282 7.090 44.454 1.00 25.16 68 ARG E C 1
ATOM 4642 O O . ARG E 1 44 ? -12.375 7.616 44.254 1.00 26.18 68 ARG E O 1
ATOM 4650 N N . GLU E 1 45 ? -10.359 7.664 45.194 1.00 24.85 69 GLU E N 1
ATOM 4651 C CA . GLU E 1 45 ? -10.676 8.846 45.931 1.00 25.72 69 GLU E CA 1
ATOM 4652 C C . GLU E 1 45 ? -10.547 10.101 45.038 1.00 25.28 69 GLU E C 1
ATOM 4653 O O . GLU E 1 45 ? -11.269 11.076 45.251 1.00 24.93 69 GLU E O 1
ATOM 4659 N N . GLU E 1 46 ? -9.659 10.069 44.029 1.00 24.56 70 GLU E N 1
ATOM 4660 C CA . GLU E 1 46 ? -9.440 11.236 43.154 1.00 23.37 70 GLU E CA 1
ATOM 4661 C C . GLU E 1 46 ? -10.370 11.347 41.918 1.00 22.92 70 GLU E C 1
ATOM 4662 O O . GLU E 1 46 ? -10.371 12.374 41.238 1.00 23.22 70 GLU E O 1
ATOM 4668 N N . ILE E 1 47 ? -11.154 10.310 41.642 1.00 22.11 71 ILE E N 1
ATOM 4669 C CA . ILE E 1 47 ? -12.007 10.272 40.475 1.00 22.04 71 ILE E CA 1
ATOM 4670 C C . ILE E 1 47 ? -13.085 11.408 40.355 1.00 23.41 71 ILE E C 1
ATOM 4671 O O . ILE E 1 47 ? -13.204 12.020 39.287 1.00 24.67 71 ILE E O 1
ATOM 4676 N N . PRO E 1 48 ? -13.848 11.723 41.427 1.00 23.61 72 PRO E N 1
ATOM 4677 C CA . PRO E 1 48 ? -14.844 12.781 41.198 1.00 23.33 72 PRO E CA 1
ATOM 4678 C C . PRO E 1 48 ? -14.185 14.134 40.862 1.00 24.14 72 PRO E C 1
ATOM 4679 O O . PRO E 1 48 ? -14.783 14.955 40.144 1.00 24.00 72 PRO E O 1
ATOM 4683 N N . SER E 1 49 ? -12.963 14.363 41.345 1.00 24.18 73 SER E N 1
ATOM 4684 C CA . SER E 1 49 ? -12.215 15.583 40.931 1.00 24.17 73 SER E CA 1
ATOM 4685 C C . SER E 1 49 ? -11.726 15.483 39.484 1.00 24.08 73 SER E C 1
ATOM 4686 O O . SER E 1 49 ? -11.654 16.491 38.796 1.00 24.64 73 SER E O 1
ATOM 4705 N N . ARG E 1 52 ? -14.546 16.114 37.211 1.00 17.40 76 ARG E N 1
ATOM 4706 C CA . ARG E 1 52 ? -14.860 17.528 37.210 1.00 17.15 76 ARG E CA 1
ATOM 4707 C C . ARG E 1 52 ? -13.878 18.326 36.357 1.00 17.78 76 ARG E C 1
ATOM 4708 O O . ARG E 1 52 ? -14.273 19.333 35.717 1.00 16.96 76 ARG E O 1
ATOM 4716 N N . LEU E 1 53 ? -12.605 17.899 36.361 1.00 16.87 77 LEU E N 1
ATOM 4717 C CA . LEU E 1 53 ? -11.628 18.521 35.507 1.00 16.11 77 LEU E CA 1
ATOM 4718 C C . LEU E 1 53 ? -12.078 18.314 34.071 1.00 17.14 77 LEU E C 1
ATOM 4719 O O . LEU E 1 53 ? -12.222 19.286 33.303 1.00 16.58 77 LEU E O 1
ATOM 4724 N N . ASN E 1 54 ? -12.365 17.055 33.734 1.00 17.58 78 ASN E N 1
ATOM 4725 C CA . ASN E 1 54 ? -12.748 16.705 32.368 1.00 18.63 78 ASN E CA 1
ATOM 4726 C C . ASN E 1 54 ? -13.881 17.573 31.860 1.00 18.82 78 ASN E C 1
ATOM 4727 O O . ASN E 1 54 ? -13.769 18.161 30.806 1.00 20.37 78 ASN E O 1
ATOM 4732 N N . ALA E 1 55 ? -14.948 17.701 32.629 1.00 19.05 79 ALA E N 1
ATOM 4733 C CA . ALA E 1 55 ? -16.073 18.518 32.225 1.00 19.16 79 ALA E CA 1
ATOM 4734 C C . ALA E 1 55 ? -15.698 20.022 32.064 1.00 19.06 79 ALA E C 1
ATOM 4735 O O . ALA E 1 55 ? -16.227 20.726 31.202 1.00 18.80 79 ALA E O 1
ATOM 4737 N N . ALA E 1 56 ? -14.768 20.496 32.867 1.00 19.21 80 ALA E N 1
ATOM 4738 C CA . ALA E 1 56 ? -14.360 21.890 32.782 1.00 20.24 80 ALA E CA 1
ATOM 4739 C C . ALA E 1 56 ? -13.428 22.138 31.593 1.00 21.00 80 ALA E C 1
ATOM 4740 O O . ALA E 1 56 ? -13.281 23.289 31.171 1.00 22.11 80 ALA E O 1
ATOM 4750 N N . ALA E 1 58 ? -14.223 20.627 28.566 1.00 18.93 82 ALA E N 1
ATOM 4751 C CA . ALA E 1 58 ? -15.001 20.322 27.380 1.00 19.24 82 ALA E CA 1
ATOM 4752 C C . ALA E 1 58 ? -15.010 21.497 26.402 1.00 19.07 82 ALA E C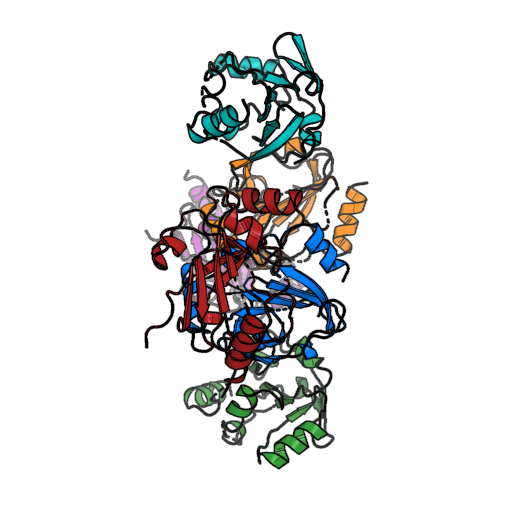 1
ATOM 4753 O O . ALA E 1 58 ? -15.198 22.638 26.812 1.00 19.56 82 ALA E O 1
ATOM 4755 N N . GLY E 1 59 ? -14.817 21.210 25.116 1.00 18.66 83 GLY E N 1
ATOM 4756 C CA . GLY E 1 59 ? -14.754 22.242 24.083 1.00 17.98 83 GLY E CA 1
ATOM 4757 C C . GLY E 1 59 ? -13.358 22.751 23.724 1.00 17.40 83 GLY E C 1
ATOM 4758 O O . GLY E 1 59 ? -13.225 23.537 22.810 1.00 17.62 83 GLY E O 1
ATOM 4759 N N . LYS E 1 60 ? -12.326 22.284 24.421 1.00 17.02 84 LYS E N 1
ATOM 4760 C CA . LYS E 1 60 ? -10.952 22.750 24.266 1.00 16.81 84 LYS E CA 1
ATOM 4761 C C . LYS E 1 60 ? -10.031 21.652 23.717 1.00 16.58 84 LYS E C 1
ATOM 4762 O O . LYS E 1 60 ? -10.343 20.493 23.817 1.00 16.23 84 LYS E O 1
ATOM 4768 N N . PRO E 1 61 ? -8.865 22.021 23.162 1.00 17.13 85 PRO E N 1
ATOM 4769 C CA . PRO E 1 61 ? -7.845 21.068 22.665 1.00 16.51 85 PRO E CA 1
ATOM 4770 C C . PRO E 1 61 ? -7.125 20.365 23.871 1.00 16.63 85 PRO E C 1
ATOM 4771 O O . PRO E 1 61 ? -5.916 20.629 24.150 1.00 15.50 85 PRO E O 1
ATOM 4775 N N . PHE E 1 62 ? -7.911 19.536 24.594 1.00 15.84 86 PHE E N 1
ATOM 4776 C CA . PHE E 1 62 ? -7.490 18.784 25.781 1.00 15.09 86 PHE E CA 1
ATOM 4777 C C . PHE E 1 62 ? -7.887 17.334 25.593 1.00 15.68 86 PHE E C 1
ATOM 4778 O O . PHE E 1 62 ? -9.025 17.070 25.191 1.00 16.91 86 PHE E O 1
ATOM 4786 N N . ARG E 1 63 ? -6.982 16.395 25.860 1.00 15.41 87 ARG E N 1
ATOM 4787 C CA . ARG E 1 63 ? -7.397 15.002 26.010 1.00 16.36 87 ARG E CA 1
ATOM 4788 C C . ARG E 1 63 ? -6.891 14.415 27.352 1.00 17.56 87 ARG E C 1
ATOM 4789 O O . ARG E 1 63 ? -5.705 14.545 27.715 1.00 17.02 87 ARG E O 1
ATOM 4805 N N . LEU E 1 65 ? -6.666 10.698 29.357 1.00 17.99 89 LEU E N 1
ATOM 4806 C CA . LEU E 1 65 ? -6.558 9.276 29.128 1.00 16.43 89 LEU E CA 1
ATOM 4807 C C . LEU E 1 65 ? -6.234 8.585 30.464 1.00 16.92 89 LEU E C 1
ATOM 4808 O O . LEU E 1 65 ? -5.158 8.768 31.064 1.00 15.31 89 LEU E O 1
ATOM 4813 N N . CYS E 1 66 ? -7.177 7.762 30.912 1.00 16.84 90 CYS E N 1
ATOM 4814 C CA . CYS E 1 66 ? -7.075 7.064 32.170 1.00 16.41 90 CYS E CA 1
ATOM 4815 C C . CYS E 1 66 ? -6.726 5.591 31.903 1.00 16.20 90 CYS E C 1
ATOM 4816 O O . CYS E 1 66 ? -7.594 4.749 31.642 1.00 16.28 90 CYS E O 1
ATOM 4819 N N . VAL E 1 67 ? -5.440 5.289 31.932 1.00 16.36 91 VAL E N 1
ATOM 4820 C CA . VAL E 1 67 ? -4.941 3.940 31.597 1.00 15.99 91 VAL E CA 1
ATOM 4821 C C . VAL E 1 67 ? -5.124 3.026 32.804 1.00 16.96 91 VAL E C 1
ATOM 4822 O O . VAL E 1 67 ? -4.551 3.279 33.854 1.00 17.17 91 VAL E O 1
ATOM 4826 N N . SER E 1 68 ? -5.956 2.005 32.674 1.00 16.53 92 SER E N 1
ATOM 4827 C CA . SER E 1 68 ? -6.193 1.138 33.792 1.00 17.85 92 SER E CA 1
ATOM 4828 C C . SER E 1 68 ? -5.278 -0.059 33.697 1.00 18.16 92 SER E C 1
ATOM 4829 O O . SER E 1 68 ? -5.143 -0.660 32.638 1.00 16.80 92 SER E O 1
ATOM 4832 N N . ILE E 1 69 ? -4.709 -0.392 34.860 1.00 19.29 93 ILE E N 1
ATOM 4833 C CA . ILE E 1 69 ? -3.697 -1.417 35.064 1.00 20.09 93 ILE E CA 1
ATOM 4834 C C . ILE E 1 69 ? -4.303 -2.810 35.440 1.00 20.35 93 ILE E C 1
ATOM 4835 O O . ILE E 1 69 ? -3.602 -3.815 35.477 1.00 20.28 93 ILE E O 1
ATOM 4840 N N . ASP E 1 70 ? -5.616 -2.828 35.656 1.00 20.84 94 ASP E N 1
ATOM 4841 C CA . ASP E 1 70 ? -6.365 -3.992 36.077 1.00 22.00 94 ASP E CA 1
ATOM 4842 C C . ASP E 1 70 ? -6.224 -5.230 35.189 1.00 22.28 94 ASP E C 1
ATOM 4843 O O . ASP E 1 70 ? -6.670 -5.241 34.062 1.00 20.94 94 ASP E O 1
ATOM 4848 N N . GLU E 1 71 ? -5.612 -6.272 35.734 1.00 23.09 95 GLU E N 1
ATOM 4849 C CA . GLU E 1 71 ? -5.679 -7.614 35.163 1.00 24.78 95 GLU E CA 1
ATOM 4850 C C . GLU E 1 71 ? -7.056 -7.919 34.557 1.00 25.04 95 GLU E C 1
ATOM 4851 O O . GLU E 1 71 ? -7.153 -8.609 33.537 1.00 24.84 95 GLU E O 1
ATOM 4857 N N . GLY E 1 72 ? -8.110 -7.410 35.200 1.00 25.68 96 GLY E N 1
ATOM 4858 C CA . GLY E 1 72 ? -9.488 -7.742 34.848 1.00 26.21 96 GLY E CA 1
ATOM 4859 C C . GLY E 1 72 ? -9.948 -7.071 33.566 1.00 26.78 96 GLY E C 1
ATOM 4860 O O . GLY E 1 72 ? -10.907 -7.512 32.943 1.00 27.86 96 GLY E O 1
ATOM 4861 N N . GLY E 1 73 ? -9.273 -6.000 33.175 1.00 26.59 97 GLY E N 1
ATOM 4862 C CA . GLY E 1 73 ? -9.561 -5.314 31.921 1.00 26.40 97 GLY E CA 1
ATOM 4863 C C . GLY E 1 73 ? -10.884 -4.580 31.916 1.00 26.40 97 GLY E C 1
ATOM 4864 O O . GLY E 1 73 ? -11.258 -3.955 32.909 1.00 26.51 97 GLY E O 1
ATOM 4865 N N . LYS E 1 74 ? -11.584 -4.684 30.787 1.00 26.12 98 LYS E N 1
ATOM 4866 C CA . LYS E 1 74 ? -12.910 -4.104 30.563 1.00 26.09 98 LYS E CA 1
ATOM 4867 C C . LYS E 1 74 ? -13.999 -4.537 31.597 1.00 25.71 98 LYS E C 1
ATOM 4868 O O . LYS E 1 74 ? -14.681 -3.705 32.208 1.00 25.32 98 LYS E O 1
ATOM 4874 N N . VAL E 1 75 ? -14.159 -5.840 31.767 1.00 24.99 99 VAL E N 1
ATOM 4875 C CA . VAL E 1 75 ? -15.064 -6.389 32.759 1.00 24.80 99 VAL E CA 1
ATOM 4876 C C . VAL E 1 75 ? -14.862 -5.726 34.114 1.00 24.29 99 VAL E C 1
ATOM 4877 O O . VAL E 1 75 ? -15.811 -5.292 34.759 1.00 24.52 99 VAL E O 1
ATOM 4881 N N . ALA E 1 76 ? -13.612 -5.639 34.534 1.00 23.61 100 ALA E N 1
ATOM 4882 C CA . ALA E 1 76 ? -13.293 -5.053 35.814 1.00 22.78 100 ALA E CA 1
ATOM 4883 C C . ALA E 1 76 ? -13.729 -3.593 35.881 1.00 22.02 100 ALA E C 1
ATOM 4884 O O . ALA E 1 76 ? -14.359 -3.191 36.852 1.00 22.13 100 ALA E O 1
ATOM 4886 N N . VAL E 1 77 ? -13.392 -2.801 34.866 1.00 21.50 101 VAL E N 1
ATOM 4887 C CA . VAL E 1 77 ? -13.663 -1.373 34.929 1.00 21.25 101 VAL E CA 1
ATOM 4888 C C . VAL E 1 77 ? -15.143 -1.097 34.842 1.00 22.26 101 VAL E C 1
ATOM 4889 O O . VAL E 1 77 ? -15.642 -0.300 35.619 1.00 22.33 101 VAL E O 1
ATOM 4893 N N . GLU E 1 78 ? -15.839 -1.790 33.937 1.00 23.21 102 GLU E N 1
ATOM 4894 C CA . GLU E 1 78 ? -17.293 -1.682 33.797 1.00 24.34 102 GLU E CA 1
ATOM 4895 C C . GLU E 1 78 ? -17.991 -1.962 35.126 1.00 24.84 102 GLU E C 1
ATOM 4896 O O . GLU E 1 78 ? -18.767 -1.143 35.616 1.00 24.64 102 GLU E O 1
ATOM 4902 N N . GLU E 1 79 ? -17.702 -3.133 35.698 1.00 25.84 103 GLU E N 1
ATOM 4903 C CA . GLU E 1 79 ? -18.181 -3.515 37.035 1.00 26.63 103 GLU E CA 1
ATOM 4904 C C . GLU E 1 79 ? -18.019 -2.400 38.063 1.00 25.77 103 GLU E C 1
ATOM 4905 O O . GLU E 1 79 ? -18.962 -2.055 38.764 1.00 25.56 103 GLU E O 1
ATOM 4911 N N . PHE E 1 80 ? -16.812 -1.857 38.140 1.00 25.50 104 PHE E N 1
ATOM 4912 C CA . PHE E 1 80 ? -16.486 -0.806 39.081 1.00 24.98 104 PHE E CA 1
ATOM 4913 C C . PHE E 1 80 ? -17.280 0.460 38.755 1.00 25.19 104 PHE E C 1
ATOM 4914 O O . PHE E 1 80 ? -17.697 1.166 39.654 1.00 24.97 104 PHE E O 1
ATOM 4922 N N . PHE E 1 81 ? -17.488 0.751 37.476 1.00 26.08 105 PHE E N 1
ATOM 4923 C CA . PHE E 1 81 ? -18.252 1.965 37.107 1.00 27.09 105 PHE E CA 1
ATOM 4924 C C . PHE E 1 81 ? -19.728 1.850 37.448 1.00 27.73 105 PHE E C 1
ATOM 4925 O O . PHE E 1 81 ? -20.341 2.814 37.957 1.00 28.26 105 PHE E O 1
ATOM 4933 N N . ARG E 1 82 ? -20.283 0.681 37.163 1.00 27.89 106 ARG E N 1
ATOM 4934 C CA . ARG E 1 82 ? -21.667 0.379 37.447 1.00 29.13 106 ARG E CA 1
ATOM 4935 C C . ARG E 1 82 ? -22.018 0.649 38.914 1.00 28.81 106 ARG E C 1
ATOM 4936 O O . ARG E 1 82 ? -23.018 1.265 39.224 1.00 28.20 106 ARG E O 1
ATOM 4944 N N . LYS E 1 83 ? -21.145 0.240 39.819 1.00 29.81 107 LYS E N 1
ATOM 4945 C CA . LYS E 1 83 ? -21.501 0.187 41.237 1.00 30.09 107 LYS E CA 1
ATOM 4946 C C . LYS E 1 83 ? -21.204 1.480 42.002 1.00 28.54 107 LYS E C 1
ATOM 4947 O O . LYS E 1 83 ? -21.686 1.679 43.102 1.00 27.93 107 LYS E O 1
ATOM 4953 N N . THR E 1 84 ? -20.463 2.376 41.374 1.00 27.60 108 THR E N 1
ATOM 4954 C CA . THR E 1 84 ? -20.209 3.692 41.916 1.00 27.64 108 THR E CA 1
ATOM 4955 C C . THR E 1 84 ? -20.923 4.775 41.098 1.00 27.93 108 THR E C 1
ATOM 4956 O O . THR E 1 84 ? -21.250 5.849 41.613 1.00 27.60 108 THR E O 1
ATOM 4960 N N . GLY E 1 85 ? -21.145 4.490 39.817 1.00 27.64 109 GLY E N 1
ATOM 4961 C CA . GLY E 1 85 ? -21.734 5.463 38.921 1.00 28.01 109 GLY E CA 1
ATOM 4962 C C . GLY E 1 85 ? -20.726 6.466 38.437 1.00 27.93 109 GLY E C 1
ATOM 4963 O O . GLY E 1 85 ? -21.096 7.533 37.974 1.00 29.43 109 GLY E O 1
ATOM 4964 N N . PHE E 1 86 ? -19.444 6.139 38.548 1.00 27.41 110 PHE E N 1
ATOM 4965 C CA . PHE E 1 86 ? -18.381 6.967 37.993 1.00 26.26 110 PHE E CA 1
ATOM 4966 C C . PHE E 1 86 ? -18.222 6.714 36.493 1.00 25.89 110 PHE E C 1
ATOM 4967 O O . PHE E 1 86 ? -18.521 5.641 35.994 1.00 26.05 110 PHE E O 1
ATOM 4975 N N . THR E 1 87 ? -17.720 7.692 35.756 1.00 25.92 111 THR E N 1
ATOM 4976 C CA . THR E 1 87 ? -17.291 7.422 34.369 1.00 25.02 111 THR E CA 1
ATOM 4977 C C . THR E 1 87 ? -16.037 8.203 33.923 1.00 24.06 111 THR E C 1
ATOM 4978 O O . THR E 1 87 ? -15.836 9.353 34.310 1.00 24.07 111 THR E O 1
ATOM 4982 N N . LEU E 1 88 ? -15.198 7.588 33.100 1.00 23.51 112 LEU E N 1
ATOM 4983 C CA . LEU E 1 88 ? -13.917 8.214 32.725 1.00 22.41 112 LEU E CA 1
ATOM 4984 C C . LEU E 1 88 ? -13.479 7.776 31.352 1.00 22.42 112 LEU E C 1
ATOM 4985 O O . LEU E 1 88 ? -13.816 6.679 30.926 1.00 22.21 112 LEU E O 1
ATOM 4990 N N . PRO E 1 89 ? -12.743 8.644 30.616 1.00 22.39 113 PRO E N 1
ATOM 4991 C CA . PRO E 1 89 ? -12.201 8.139 29.324 1.00 21.05 113 PRO E CA 1
ATOM 4992 C C . PRO E 1 89 ? -11.042 7.193 29.609 1.00 20.41 113 PRO E C 1
ATOM 4993 O O . PRO E 1 89 ? -9.942 7.623 29.966 1.00 19.93 113 PRO E O 1
ATOM 4997 N N . VAL E 1 90 ? -11.304 5.902 29.438 1.00 19.32 114 VAL E N 1
ATOM 4998 C CA . VAL E 1 90 ? -10.389 4.855 29.865 1.00 18.24 114 VAL E CA 1
ATOM 4999 C C . VAL E 1 90 ? -9.642 4.176 28.721 1.00 18.44 114 VAL E C 1
ATOM 5000 O O . VAL E 1 90 ? -10.209 3.934 27.638 1.00 19.34 114 VAL E O 1
ATOM 5004 N N . LEU E 1 91 ? -8.388 3.817 28.979 1.00 17.86 115 LEU E N 1
ATOM 5005 C CA . LEU E 1 91 ? -7.608 2.992 28.057 1.00 17.75 115 LEU E CA 1
ATOM 5006 C C . LEU E 1 91 ? -7.175 1.722 28.750 1.00 17.87 115 LEU E C 1
ATOM 5007 O O . LEU E 1 91 ? -6.747 1.760 29.885 1.00 19.26 115 LEU E O 1
ATOM 5012 N N . LEU E 1 92 ? -7.264 0.594 28.071 1.00 17.70 116 LEU E N 1
ATOM 5013 C CA . LEU E 1 92 ? -6.856 -0.650 28.670 1.00 16.85 116 LEU E CA 1
ATOM 5014 C C . LEU E 1 92 ? -5.330 -0.905 28.558 1.00 17.96 116 LEU E C 1
ATOM 5015 O O . LEU E 1 92 ? -4.709 -0.679 27.503 1.00 17.48 116 LEU E O 1
ATOM 5020 N N . ASP E 1 93 ? -4.750 -1.377 29.669 1.00 18.55 117 ASP E N 1
ATOM 5021 C CA . ASP E 1 93 ? -3.358 -1.766 29.754 1.00 18.34 117 ASP E CA 1
ATOM 5022 C C . ASP E 1 93 ? -3.199 -2.938 30.696 1.00 17.66 117 ASP E C 1
ATOM 5023 O O . ASP E 1 93 ? -2.307 -2.934 31.527 1.00 17.91 117 ASP E O 1
ATOM 5028 N N . ALA E 1 94 ? -4.028 -3.957 30.548 1.00 17.81 118 ALA E N 1
ATOM 5029 C CA . ALA E 1 94 ? -3.979 -5.118 31.444 1.00 18.27 118 ALA E CA 1
ATOM 5030 C C . ALA E 1 94 ? -2.573 -5.692 31.624 1.00 19.01 118 ALA E C 1
ATOM 5031 O O . ALA E 1 94 ? -2.234 -6.172 32.714 1.00 19.11 118 ALA E O 1
ATOM 5033 N N . ASP E 1 95 ? -1.736 -5.626 30.596 1.00 19.38 119 ASP E N 1
ATOM 5034 C CA . ASP E 1 95 ? -0.436 -6.282 30.737 1.00 20.63 119 ASP E CA 1
ATOM 5035 C C . ASP E 1 95 ? 0.741 -5.407 31.250 1.00 21.14 119 ASP E C 1
ATOM 5036 O O . ASP E 1 95 ? 1.879 -5.883 31.291 1.00 20.97 119 ASP E O 1
ATOM 5041 N N . LYS E 1 96 ? 0.448 -4.145 31.616 1.00 21.73 120 LYS E N 1
ATOM 5042 C CA . LYS E 1 96 ? 1.355 -3.245 32.391 1.00 22.14 120 LYS E CA 1
ATOM 5043 C C . LYS E 1 96 ? 2.447 -2.633 31.528 1.00 21.59 120 LYS E C 1
ATOM 5044 O O . LYS E 1 96 ? 3.297 -1.871 31.995 1.00 21.20 120 LYS E O 1
ATOM 5050 N N . ARG E 1 97 ? 2.410 -2.979 30.255 1.00 21.68 121 ARG E N 1
ATOM 5051 C CA . ARG E 1 97 ? 3.459 -2.623 29.309 1.00 21.38 121 ARG E CA 1
ATOM 5052 C C . ARG E 1 97 ? 3.685 -1.113 29.290 1.00 20.18 121 ARG E C 1
ATOM 5053 O O . ARG E 1 97 ? 4.807 -0.663 29.497 1.00 20.45 121 ARG E O 1
ATOM 5061 N N . VAL E 1 98 ? 2.634 -0.320 29.084 1.00 18.57 122 VAL E N 1
ATOM 5062 C CA . VAL E 1 98 ? 2.834 1.121 29.006 1.00 17.48 122 VAL E CA 1
ATOM 5063 C C . VAL E 1 98 ? 3.231 1.671 30.381 1.00 17.00 122 VAL E C 1
ATOM 5064 O O . VAL E 1 98 ? 4.045 2.576 30.486 1.00 15.04 122 VAL E O 1
ATOM 5068 N N . GLY E 1 99 ? 2.646 1.088 31.432 1.00 17.49 123 GLY E N 1
ATOM 5069 C CA . GLY E 1 99 ? 3.070 1.312 32.802 1.00 17.32 123 GLY E CA 1
ATOM 5070 C C . GLY E 1 99 ? 4.572 1.169 32.907 1.00 18.37 123 GLY E C 1
ATOM 5071 O O . GLY E 1 99 ? 5.249 2.087 33.418 1.00 17.47 123 GLY E O 1
ATOM 5072 N N . LYS E 1 100 ? 5.084 0.032 32.398 1.00 18.56 124 LYS E N 1
ATOM 5073 C CA . LYS E 1 100 ? 6.508 -0.272 32.440 1.00 20.10 124 LYS E CA 1
ATOM 5074 C C . LYS E 1 100 ? 7.321 0.702 31.582 1.00 20.22 124 LYS E C 1
ATOM 5075 O O . LYS E 1 100 ? 8.482 1.006 31.898 1.00 20.93 124 LYS E O 1
ATOM 5081 N N . LEU E 1 101 ? 6.717 1.159 30.487 1.00 19.45 125 LEU E N 1
ATOM 5082 C CA . LEU E 1 101 ? 7.339 2.104 29.563 1.00 18.66 125 LEU E CA 1
ATOM 5083 C C . LEU E 1 101 ? 7.482 3.545 30.104 1.00 18.39 125 LEU E C 1
ATOM 5084 O O . LEU E 1 101 ? 8.400 4.272 29.677 1.00 18.42 125 LEU E O 1
ATOM 5089 N N . TYR E 1 102 ? 6.578 3.946 31.016 1.00 16.97 126 TYR E N 1
ATOM 5090 C CA . TYR E 1 102 ? 6.640 5.221 31.714 1.00 16.32 126 TYR E CA 1
ATOM 5091 C C . TYR E 1 102 ? 7.421 5.201 33.052 1.00 16.09 126 TYR E C 1
ATOM 5092 O O . TYR E 1 102 ? 7.507 6.235 33.714 1.00 15.95 126 TYR E O 1
ATOM 5101 N N . GLY E 1 103 ? 7.971 4.045 33.449 1.00 15.35 127 GLY E N 1
ATOM 5102 C CA . GLY E 1 103 ? 8.702 3.915 34.709 1.00 15.29 127 GLY E CA 1
ATOM 5103 C C . GLY E 1 103 ? 7.896 4.045 36.007 1.00 16.63 127 GLY E C 1
ATOM 5104 O O . GLY E 1 103 ? 8.465 4.406 37.046 1.00 16.26 127 GLY E O 1
ATOM 5105 N N . THR E 1 104 ? 6.577 3.766 35.971 1.00 16.83 128 THR E N 1
ATOM 5106 C CA . THR E 1 104 ? 5.739 3.857 37.164 1.00 17.13 128 THR E CA 1
ATOM 5107 C C . THR E 1 104 ? 6.241 2.928 38.279 1.00 18.31 128 THR E C 1
ATOM 5108 O O . THR E 1 104 ? 6.776 1.853 37.992 1.00 18.66 128 THR E O 1
ATOM 5112 N N . THR E 1 105 ? 6.046 3.356 39.539 1.00 18.90 129 THR E N 1
ATOM 5113 C CA . THR E 1 105 ? 6.478 2.666 40.762 1.00 18.86 129 THR E CA 1
ATOM 5114 C C . THR E 1 105 ? 5.227 2.220 41.551 1.00 18.98 129 THR E C 1
ATOM 5115 O O . THR E 1 105 ? 5.337 1.410 42.480 1.00 18.18 129 THR E O 1
ATOM 5119 N N . GLY E 1 106 ? 4.038 2.719 41.167 1.00 18.97 130 GLY E N 1
ATOM 5120 C CA . GLY E 1 106 ? 2.801 2.488 41.936 1.00 19.41 130 GLY E CA 1
ATOM 5121 C C . GLY E 1 106 ? 1.628 3.268 41.380 1.00 19.95 130 GLY E C 1
ATOM 5122 O O . GLY E 1 106 ? 1.791 3.967 40.386 1.00 20.91 130 GLY E O 1
ATOM 5123 N N . VAL E 1 107 ? 0.444 3.144 41.977 1.00 19.60 131 VAL E N 1
ATOM 5124 C CA . VAL E 1 107 ? -0.713 3.875 41.462 1.00 20.63 131 VAL E CA 1
ATOM 5125 C C . VAL E 1 107 ? -1.378 4.753 42.522 1.00 21.34 131 VAL E C 1
ATOM 5126 O O . VAL E 1 107 ? -1.375 4.375 43.688 1.00 22.39 131 VAL E O 1
ATOM 5130 N N . PRO E 1 108 ? -1.923 5.929 42.145 1.00 21.18 132 PRO E N 1
ATOM 5131 C CA . PRO E 1 108 ? -1.896 6.560 40.839 1.00 21.60 132 PRO E CA 1
ATOM 5132 C C . PRO E 1 108 ? -0.607 7.351 40.576 1.00 21.65 132 PRO E C 1
ATOM 5133 O O . PRO E 1 108 ? 0.071 7.799 41.508 1.00 21.45 132 PRO E O 1
ATOM 5137 N N . GLU E 1 109 ? -0.292 7.492 39.297 1.00 21.46 133 GLU E N 1
ATOM 5138 C CA . GLU E 1 109 ? 0.844 8.244 38.835 1.00 21.78 133 GLU E CA 1
ATOM 5139 C C . GLU E 1 109 ? 0.326 8.963 37.558 1.00 21.76 133 GLU E C 1
ATOM 5140 O O . GLU E 1 109 ? -0.232 8.304 36.649 1.00 21.39 133 GLU E O 1
ATOM 5146 N N . THR E 1 110 ? 0.418 10.305 37.522 1.00 20.60 134 THR E N 1
ATOM 5147 C CA . THR E 1 110 ? -0.103 11.098 36.371 1.00 19.37 134 THR E CA 1
ATOM 5148 C C . THR E 1 110 ? 0.945 11.955 35.575 1.00 18.75 134 THR E C 1
ATOM 5149 O O . THR E 1 110 ? 1.818 12.594 36.176 1.00 18.68 134 THR E O 1
ATOM 5153 N N . PHE E 1 111 ? 0.838 11.935 34.233 1.00 17.30 135 PHE E N 1
ATOM 5154 C CA . PHE E 1 111 ? 1.710 12.678 33.283 1.00 15.93 135 PHE E CA 1
ATOM 5155 C C . PHE E 1 111 ? 1.001 13.798 32.494 1.00 15.78 135 PHE E C 1
ATOM 5156 O O . PHE E 1 111 ? -0.051 13.589 31.934 1.00 15.34 135 PHE E O 1
ATOM 5164 N N . VAL E 1 112 ? 1.544 15.011 32.526 1.00 15.57 136 VAL E N 1
ATOM 5165 C CA . VAL E 1 112 ? 1.022 16.079 31.710 1.00 15.09 136 VAL E CA 1
ATOM 5166 C C . VAL E 1 112 ? 1.977 16.274 30.524 1.00 15.54 136 VAL E C 1
ATOM 5167 O O . VAL E 1 112 ? 3.178 16.383 30.694 1.00 14.98 136 VAL E O 1
ATOM 5171 N N . ILE E 1 113 ? 1.397 16.301 29.324 1.00 16.15 137 ILE E N 1
ATOM 5172 C CA . ILE E 1 113 ? 2.093 16.323 28.037 1.00 16.19 137 ILE E CA 1
ATOM 5173 C C . ILE E 1 113 ? 1.691 17.574 27.266 1.00 17.01 137 ILE E C 1
ATOM 5174 O O . ILE E 1 113 ? 0.489 17.868 27.146 1.00 18.31 137 ILE E O 1
ATOM 5179 N N . ASP E 1 114 ? 2.658 18.325 26.750 1.00 16.65 138 ASP E N 1
ATOM 5180 C CA . ASP E 1 114 ? 2.329 19.562 26.045 1.00 17.29 138 ASP E CA 1
ATOM 5181 C C . ASP E 1 114 ? 1.885 19.404 24.571 1.00 16.68 138 ASP E C 1
ATOM 5182 O O . ASP E 1 114 ? 1.924 18.353 23.994 1.00 15.07 138 ASP E O 1
ATOM 5187 N N . ARG E 1 115 ? 1.470 20.489 23.964 1.00 18.65 139 ARG E N 1
ATOM 5188 C CA . ARG E 1 115 ? 1.150 20.486 22.518 1.00 20.63 139 ARG E CA 1
ATOM 5189 C C . ARG E 1 115 ? 2.207 19.899 21.562 1.00 20.80 139 ARG E C 1
ATOM 5190 O O . ARG E 1 115 ? 1.833 19.479 20.476 1.00 21.01 139 ARG E O 1
ATOM 5198 N N . HIS E 1 116 ? 3.492 19.859 21.936 1.00 20.98 140 HIS E N 1
ATOM 5199 C CA . HIS E 1 116 ? 4.488 19.177 21.089 1.00 21.70 140 HIS E CA 1
ATOM 5200 C C . HIS E 1 116 ? 4.748 17.703 21.383 1.00 21.42 140 HIS E C 1
ATOM 5201 O O . HIS E 1 116 ? 5.613 17.103 20.739 1.00 21.13 140 HIS E O 1
ATOM 5208 N N . GLY E 1 117 ? 4.033 17.124 22.353 1.00 21.38 141 GLY E N 1
ATOM 5209 C CA . GLY E 1 117 ? 4.203 15.697 22.714 1.00 20.39 141 GLY E CA 1
ATOM 5210 C C . GLY E 1 117 ? 5.322 15.392 23.705 1.00 19.50 141 GLY E C 1
ATOM 5211 O O . GLY E 1 117 ? 5.669 14.215 23.908 1.00 19.61 141 GLY E O 1
ATOM 5212 N N . VAL E 1 118 ? 5.904 16.437 24.302 1.00 18.50 142 VAL E N 1
ATOM 5213 C CA . VAL E 1 118 ? 6.925 16.254 25.335 1.00 17.52 142 VAL E CA 1
ATOM 5214 C C . VAL E 1 118 ? 6.237 16.225 26.705 1.00 17.91 142 VAL E C 1
ATOM 5215 O O . VAL E 1 118 ? 5.252 16.946 26.894 1.00 17.74 142 VAL E O 1
ATOM 5219 N N . ILE E 1 119 ? 6.740 15.404 27.645 1.00 17.46 143 ILE E N 1
ATOM 5220 C CA . ILE E 1 119 ? 6.270 15.470 29.047 1.00 17.99 143 ILE E CA 1
ATOM 5221 C C . ILE E 1 119 ? 6.602 16.823 29.761 1.00 18.55 143 ILE E C 1
ATOM 5222 O O . ILE E 1 119 ? 7.761 17.290 29.790 1.00 18.82 143 ILE E O 1
ATOM 5227 N N . LEU E 1 120 ? 5.576 17.417 30.343 1.00 18.21 144 LEU E N 1
ATOM 5228 C CA . LEU E 1 120 ? 5.724 18.631 31.075 1.00 20.06 144 LEU E CA 1
ATOM 5229 C C . LEU E 1 120 ? 5.983 18.411 32.608 1.00 21.06 144 LEU E C 1
ATOM 5230 O O . LEU E 1 120 ? 6.810 19.068 33.223 1.00 19.35 144 LEU E O 1
ATOM 5235 N N . LYS E 1 121 ? 5.268 17.460 33.206 1.00 22.82 145 LYS E N 1
ATOM 5236 C CA . LYS E 1 121 ? 5.124 17.425 34.655 1.00 23.85 145 LYS E CA 1
ATOM 5237 C C . LYS E 1 121 ? 4.664 16.049 35.040 1.00 23.23 145 LYS E C 1
ATOM 5238 O O . LYS E 1 121 ? 3.737 15.518 34.422 1.00 24.54 145 LYS E O 1
ATOM 5244 N N . LYS E 1 122 ? 5.315 15.479 36.055 1.00 22.96 146 LYS E N 1
ATOM 5245 C CA . LYS E 1 122 ? 4.978 14.161 36.568 1.00 22.69 146 LYS E CA 1
ATOM 5246 C C . LYS E 1 122 ? 4.379 14.310 37.960 1.00 22.98 146 LYS E C 1
ATOM 5247 O O . LYS E 1 122 ? 4.999 14.906 38.824 1.00 22.18 146 LYS E O 1
ATOM 5253 N N . VAL E 1 123 ? 3.169 13.770 38.166 1.00 24.22 147 VAL E N 1
ATOM 5254 C CA . VAL E 1 123 ? 2.496 13.793 39.481 1.00 24.97 147 VAL E CA 1
ATOM 5255 C C . VAL E 1 123 ? 2.309 12.401 40.113 1.00 25.53 147 VAL E C 1
ATOM 5256 O O . VAL E 1 123 ? 1.627 11.525 39.549 1.00 26.44 147 VAL E O 1
ATOM 5260 N N . VAL E 1 124 ? 2.901 12.220 41.300 1.00 26.05 148 VAL E N 1
ATOM 5261 C CA . VAL E 1 124 ? 2.777 10.991 42.076 1.00 26.13 148 VAL E CA 1
ATOM 5262 C C . VAL E 1 124 ? 1.687 11.135 43.133 1.00 26.30 148 VAL E C 1
ATOM 5263 O O . VAL E 1 124 ? 1.554 12.195 43.766 1.00 25.13 148 VAL E O 1
ATOM 5267 N N . GLY E 1 125 ? 0.905 10.071 43.315 1.00 26.48 149 GLY E N 1
ATOM 5268 C CA . GLY E 1 125 ? -0.102 10.035 44.353 1.00 27.78 149 GLY E CA 1
ATOM 5269 C C . GLY E 1 125 ? -1.372 10.749 43.927 1.00 29.65 149 GLY E C 1
ATOM 5270 O O . GLY E 1 125 ? -1.379 11.441 42.901 1.00 30.78 149 GLY E O 1
ATOM 5271 N N . ALA E 1 126 ? -2.440 10.580 44.709 1.00 30.33 150 ALA E N 1
ATOM 5272 C CA . ALA E 1 126 ? -3.747 11.149 44.435 1.00 32.10 150 ALA E CA 1
ATOM 5273 C C . ALA E 1 126 ? -3.823 12.679 44.666 1.00 33.00 150 ALA E C 1
ATOM 5274 O O . ALA E 1 126 ? -3.314 13.195 45.654 1.00 32.93 150 ALA E O 1
ATOM 5284 N N . GLU E 1 128 ? -6.280 16.562 44.151 1.00 35.24 152 GLU E N 1
ATOM 5285 C CA . GLU E 1 128 ? -7.559 17.167 43.760 1.00 35.93 152 GLU E CA 1
ATOM 5286 C C . GLU E 1 128 ? -7.375 17.828 42.380 1.00 35.64 152 GLU E C 1
ATOM 5287 O O . GLU E 1 128 ? -6.730 18.882 42.275 1.00 35.87 152 GLU E O 1
ATOM 5293 N N . TRP E 1 129 ? -7.903 17.208 41.318 1.00 35.05 153 TRP E N 1
ATOM 5294 C CA . TRP E 1 129 ? -7.613 17.709 39.974 1.00 34.27 153 TRP E CA 1
ATOM 5295 C C . TRP E 1 129 ? -8.404 18.961 39.600 1.00 34.56 153 TRP E C 1
ATOM 5296 O O . TRP E 1 129 ? -8.050 19.655 38.654 1.00 33.38 153 TRP E O 1
ATOM 5307 N N . ASP E 1 130 ? -9.417 19.262 40.411 1.00 36.00 154 ASP E N 1
ATOM 5308 C CA . ASP E 1 130 ? -10.348 20.372 40.209 1.00 37.11 154 ASP E CA 1
ATOM 5309 C C . ASP E 1 130 ? -9.909 21.701 40.849 1.00 37.28 154 ASP E C 1
ATOM 5310 O O . ASP E 1 130 ? -10.594 22.714 40.700 1.00 37.18 154 ASP E O 1
ATOM 5315 N N . HIS E 1 131 ? -8.813 21.717 41.596 1.00 37.13 155 HIS E N 1
ATOM 5316 C CA . HIS E 1 131 ? -8.472 22.973 42.273 1.00 37.97 155 HIS E CA 1
ATOM 5317 C C . HIS E 1 131 ? -8.098 24.037 41.236 1.00 37.31 155 HIS E C 1
ATOM 5318 O O . HIS E 1 131 ? -7.395 23.729 40.262 1.00 37.97 155 HIS E O 1
ATOM 5325 N N . PRO E 1 132 ? -8.528 25.287 41.461 1.00 36.41 156 PRO E N 1
ATOM 5326 C CA . PRO E 1 132 ? -8.257 26.441 40.589 1.00 35.93 156 PRO E CA 1
ATOM 5327 C C . PRO E 1 132 ? -6.804 26.577 40.053 1.00 35.06 156 PRO E C 1
ATOM 5328 O O . PRO E 1 132 ? -6.614 26.938 38.888 1.00 35.40 156 PRO E O 1
ATOM 5332 N N . GLU E 1 133 ? -5.801 26.323 40.878 1.00 33.29 157 GLU E N 1
ATOM 5333 C CA . GLU E 1 133 ? -4.418 26.271 40.385 1.00 32.74 157 GLU E CA 1
ATOM 5334 C C . GLU E 1 133 ? -4.179 25.303 39.206 1.00 31.21 157 GLU E C 1
ATOM 5335 O O . GLU E 1 133 ? -3.450 25.642 38.288 1.00 31.01 157 GLU E O 1
ATOM 5338 N N . VAL E 1 134 ? -4.750 24.097 39.258 1.00 29.85 158 VAL E N 1
ATOM 5339 C CA . VAL E 1 134 ? -4.599 23.114 38.164 1.00 28.62 158 VAL E CA 1
ATOM 5340 C C . VAL E 1 134 ? -5.259 23.676 36.894 1.00 27.93 158 VAL E C 1
ATOM 5341 O O . VAL E 1 134 ? -4.656 23.731 35.828 1.00 26.73 158 VAL E O 1
ATOM 5345 N N . ILE E 1 135 ? -6.512 24.093 37.041 1.00 27.61 159 ILE E N 1
ATOM 5346 C CA . ILE E 1 135 ? -7.271 24.745 35.976 1.00 27.40 159 ILE E CA 1
ATOM 5347 C C . ILE E 1 135 ? -6.465 25.828 35.250 1.00 26.90 159 ILE E C 1
ATOM 5348 O O . ILE E 1 135 ? -6.463 25.846 34.004 1.00 27.16 159 ILE E O 1
ATOM 5353 N N . ALA E 1 136 ? -5.797 26.713 36.007 1.00 25.77 160 ALA E N 1
ATOM 5354 C CA . ALA E 1 136 ? -4.974 27.761 35.418 1.00 25.63 160 ALA E CA 1
ATOM 5355 C C . ALA E 1 136 ? -3.736 27.240 34.700 1.00 25.70 160 ALA E C 1
ATOM 5356 O O . ALA E 1 136 ? -3.427 27.713 33.608 1.00 26.45 160 ALA E O 1
ATOM 5358 N N . PHE E 1 137 ? -3.049 26.251 35.268 1.00 25.16 161 PHE E N 1
ATOM 5359 C CA . PHE E 1 137 ? -1.840 25.728 34.645 1.00 24.70 161 PHE E CA 1
ATOM 5360 C C . PHE E 1 137 ? -2.152 25.204 33.258 1.00 24.73 161 PHE E C 1
ATOM 5361 O O . PHE E 1 137 ? -1.471 25.508 32.268 1.00 24.37 161 PHE E O 1
ATOM 5369 N N . LEU E 1 138 ? -3.219 24.420 33.205 1.00 25.11 162 LEU E N 1
ATOM 5370 C CA . LEU E 1 138 ? -3.725 23.830 31.987 1.00 24.97 162 LEU E CA 1
ATOM 5371 C C . LEU E 1 138 ? -4.194 24.863 31.006 1.00 24.73 162 LEU E C 1
ATOM 5372 O O . LEU E 1 138 ? -3.776 24.792 29.892 1.00 24.46 162 LEU E O 1
ATOM 5377 N N . ASN E 1 139 ? -5.041 25.830 31.389 1.00 25.50 163 ASN E N 1
ATOM 5378 C CA . ASN E 1 139 ? -5.438 26.906 30.422 1.00 26.14 163 ASN E CA 1
ATOM 5379 C C . ASN E 1 139 ? -4.242 27.666 29.805 1.00 26.16 163 ASN E C 1
ATOM 5380 O O . ASN E 1 139 ? -4.236 27.980 28.592 1.00 25.25 163 ASN E O 1
ATOM 5385 N N . ASN E 1 140 ? -3.232 27.933 30.637 1.00 26.06 164 ASN E N 1
ATOM 5386 C CA . ASN E 1 140 ? -1.929 28.429 30.151 1.00 28.55 164 ASN E CA 1
ATOM 5387 C C . ASN E 1 140 ? -1.194 27.536 29.100 1.00 28.37 164 ASN E C 1
ATOM 5388 O O . ASN E 1 140 ? -0.685 28.025 28.091 1.00 28.42 164 ASN E O 1
ATOM 5393 N N . GLU E 1 141 ? -1.124 26.231 29.348 1.00 28.27 165 GLU E N 1
ATOM 5394 C CA . GLU E 1 141 ? -0.560 25.331 28.362 1.00 28.73 165 GLU E CA 1
ATOM 5395 C C . GLU E 1 141 ? -1.399 25.287 27.094 1.00 29.20 165 GLU E C 1
ATOM 5396 O O . GLU E 1 141 ? -0.912 24.970 25.995 1.00 29.21 165 GLU E O 1
ATOM 5402 N N . LEU E 1 142 ? -2.665 25.610 27.234 1.00 30.22 166 LEU E N 1
ATOM 5403 C CA . LEU E 1 142 ? -3.516 25.650 26.085 1.00 31.47 166 LEU E CA 1
ATOM 5404 C C . LEU E 1 142 ? -3.176 26.828 25.168 1.00 33.18 166 LEU E C 1
ATOM 5405 O O . LEU E 1 142 ? -3.219 26.666 23.950 1.00 34.10 166 LEU E O 1
ATOM 5410 N N . SER E 1 143 ? -2.770 27.972 25.735 1.00 34.72 167 SER E N 1
ATOM 5411 C CA . SER E 1 143 ? -2.660 29.223 24.979 1.00 35.65 167 SER E CA 1
ATOM 5412 C C . SER E 1 143 ? -1.588 29.224 23.893 1.00 38.29 167 SER E C 1
ATOM 5413 O O . SER E 1 143 ? -1.706 29.974 22.893 1.00 39.61 167 SER E O 1
ATOM 5416 N N . LYS E 1 144 ? -0.585 28.356 24.056 1.00 40.20 168 LYS E N 1
ATOM 5417 C CA . LYS E 1 144 ? 0.699 28.412 23.315 1.00 41.89 168 LYS E CA 1
ATOM 5418 C C . LYS E 1 144 ? 0.685 27.874 21.870 1.00 43.21 168 LYS E C 1
ATOM 5419 O O . LYS E 1 144 ? 1.012 26.693 21.642 1.00 44.21 168 LYS E O 1
ATOM 5425 N N . ALA E 1 145 ? 0.373 28.776 20.917 1.00 44.17 169 ALA E N 1
ATOM 5426 C CA . ALA E 1 145 ? 0.025 28.490 19.495 1.00 43.73 169 ALA E CA 1
ATOM 5427 C C . ALA E 1 145 ? -0.911 27.297 19.323 1.00 43.87 169 ALA E C 1
ATOM 5428 O O . ALA E 1 145 ? -2.064 27.336 19.760 1.00 44.02 169 ALA E O 1
ATOM 5430 N N . GLU F 1 5 ? -14.722 -1.468 -23.823 1.00 43.51 29 GLU F N 1
ATOM 5431 C CA . GLU F 1 5 ? -14.944 -1.967 -25.228 1.00 43.51 29 GLU F CA 1
ATOM 5432 C C . GLU F 1 5 ? -16.449 -2.122 -25.484 1.00 42.59 29 GLU F C 1
ATOM 5433 O O . GLU F 1 5 ? -16.938 -3.232 -25.708 1.00 43.36 29 GLU F O 1
ATOM 5439 N N . ASN F 1 6 ? -17.179 -1.010 -25.414 1.00 41.19 30 ASN F N 1
ATOM 5440 C CA . ASN F 1 6 ? -18.616 -0.936 -25.743 1.00 39.57 30 ASN F CA 1
ATOM 5441 C C . ASN F 1 6 ? -19.000 0.496 -26.153 1.00 37.94 30 ASN F C 1
ATOM 5442 O O . ASN F 1 6 ? -18.285 1.455 -25.800 1.00 37.77 30 ASN F O 1
ATOM 5447 N N . PRO F 1 7 ? -20.108 0.650 -26.920 1.00 36.41 31 PRO F N 1
ATOM 5448 C CA . PRO F 1 7 ? -20.400 1.977 -27.484 1.00 34.97 31 PRO F CA 1
ATOM 5449 C C . PRO F 1 7 ? -20.608 3.070 -26.440 1.00 33.21 31 PRO F C 1
ATOM 5450 O O . PRO F 1 7 ? -21.418 2.937 -25.513 1.00 33.29 31 PRO F O 1
ATOM 5454 N N . ALA F 1 8 ? -19.844 4.136 -26.589 1.00 30.57 32 ALA F N 1
ATOM 5455 C CA . ALA F 1 8 ? -20.002 5.256 -25.704 1.00 29.11 32 ALA F CA 1
ATOM 5456 C C . ALA F 1 8 ? -21.495 5.663 -25.664 1.00 28.11 32 ALA F C 1
ATOM 5457 O O . ALA F 1 8 ? -22.137 5.769 -26.704 1.00 26.74 32 ALA F O 1
ATOM 5459 N N . PRO F 1 9 ? -22.055 5.848 -24.451 1.00 27.51 33 PRO F N 1
ATOM 5460 C CA . PRO F 1 9 ? -23.444 6.305 -24.263 1.00 26.68 33 PRO F CA 1
ATOM 5461 C C . PRO F 1 9 ? -23.629 7.711 -24.816 1.00 25.62 33 PRO F C 1
ATOM 5462 O O . PRO F 1 9 ? -22.745 8.560 -24.684 1.00 25.45 33 PRO F O 1
ATOM 5466 N N . ASP F 1 10 ? -24.783 7.952 -25.420 1.00 24.18 34 ASP F N 1
ATOM 5467 C CA . ASP F 1 10 ? -24.965 9.147 -26.214 1.00 22.84 34 ASP F CA 1
ATOM 5468 C C . ASP F 1 10 ? -25.378 10.342 -25.344 1.00 21.79 34 ASP F C 1
ATOM 5469 O O . ASP F 1 10 ? -26.092 10.199 -24.359 1.00 21.87 34 ASP F O 1
ATOM 5474 N N . PHE F 1 11 ? -24.903 11.519 -25.696 1.00 20.41 35 PHE F N 1
ATOM 5475 C CA . PHE F 1 11 ? -25.379 12.725 -25.047 1.00 19.48 35 PHE F CA 1
ATOM 5476 C C . PHE F 1 11 ? -25.424 13.874 -26.004 1.00 18.77 35 PHE F C 1
ATOM 5477 O O . PHE F 1 11 ? -24.865 13.817 -27.092 1.00 17.98 35 PHE F O 1
ATOM 5485 N N . THR F 1 12 ? -26.099 14.924 -25.558 1.00 18.69 36 THR F N 1
ATOM 5486 C CA . THR F 1 12 ? -26.350 16.131 -26.315 1.00 18.59 36 THR F CA 1
ATOM 5487 C C . THR F 1 12 ? -26.166 17.227 -25.292 1.00 18.41 36 THR F C 1
ATOM 5488 O O . THR F 1 12 ? -27.013 17.417 -24.436 1.00 19.39 36 THR F O 1
ATOM 5492 N N . LEU F 1 13 ? -25.042 17.918 -25.324 1.00 17.99 37 LEU F N 1
ATOM 5493 C CA . LEU F 1 13 ? -24.802 18.937 -24.316 1.00 17.20 37 LEU F CA 1
ATOM 5494 C C . LEU F 1 13 ? -24.465 20.297 -24.904 1.00 17.17 37 LEU F C 1
ATOM 5495 O O . LEU F 1 13 ? -23.876 20.374 -25.980 1.00 15.10 37 LEU F O 1
ATOM 5500 N N . ASN F 1 14 ? -24.819 21.352 -24.161 1.00 18.22 38 ASN F N 1
ATOM 5501 C CA . ASN F 1 14 ? -24.512 22.737 -24.523 1.00 19.71 38 ASN F CA 1
ATOM 5502 C C . ASN F 1 14 ? -23.041 23.016 -24.483 1.00 20.20 38 ASN F C 1
ATOM 5503 O O . ASN F 1 14 ? -22.282 22.326 -23.800 1.00 20.65 38 ASN F O 1
ATOM 5508 N N . THR F 1 15 ? -22.660 24.060 -25.201 1.00 21.45 39 THR F N 1
ATOM 5509 C CA . THR F 1 15 ? -21.269 24.480 -25.428 1.00 22.90 39 THR F CA 1
ATOM 5510 C C . THR F 1 15 ? -21.075 25.770 -24.609 1.00 23.14 39 THR F C 1
ATOM 5511 O O . THR F 1 15 ? -22.056 26.266 -24.083 1.00 23.88 39 THR F O 1
ATOM 5515 N N . LEU F 1 16 ? -19.880 26.335 -24.452 1.00 23.89 40 LEU F N 1
ATOM 5516 C CA . LEU F 1 16 ? -19.850 27.641 -23.726 1.00 24.77 40 LEU F CA 1
ATOM 5517 C C . LEU F 1 16 ? -20.497 28.810 -24.499 1.00 25.01 40 LEU F C 1
ATOM 5518 O O . LEU F 1 16 ? -20.833 29.841 -23.928 1.00 25.42 40 LEU F O 1
ATOM 5523 N N . ASN F 1 17 ? -20.654 28.685 -25.799 1.00 25.65 41 ASN F N 1
ATOM 5524 C CA . ASN F 1 17 ? -21.303 29.774 -26.513 1.00 25.89 41 ASN F CA 1
ATOM 5525 C C . ASN F 1 17 ? -22.576 29.448 -27.282 1.00 24.35 41 ASN F C 1
ATOM 5526 O O . ASN F 1 17 ? -22.790 29.983 -28.326 1.00 23.67 41 ASN F O 1
ATOM 5531 N N . GLY F 1 18 ? -23.435 28.621 -26.728 1.00 23.70 42 GLY F N 1
ATOM 5532 C CA . GLY F 1 18 ? -24.816 28.593 -27.199 1.00 24.59 42 GLY F CA 1
ATOM 5533 C C . GLY F 1 18 ? -25.184 27.455 -28.134 1.00 24.71 42 GLY F C 1
ATOM 5534 O O . GLY F 1 18 ? -26.351 27.258 -28.436 1.00 25.00 42 GLY F O 1
ATOM 5535 N N . GLU F 1 19 ? -24.177 26.732 -28.617 1.00 24.93 43 GLU F N 1
ATOM 5536 C CA . GLU F 1 19 ? -24.377 25.573 -29.490 1.00 24.90 43 GLU F CA 1
ATOM 5537 C C . GLU F 1 19 ? -24.680 24.313 -28.681 1.00 24.27 43 GLU F C 1
ATOM 5538 O O . GLU F 1 19 ? -24.616 24.307 -27.458 1.00 24.22 43 GLU F O 1
ATOM 5544 N N . VAL F 1 20 ? -24.923 23.226 -29.397 1.00 22.90 44 VAL F N 1
ATOM 5545 C CA . VAL F 1 20 ? -25.109 21.905 -28.825 1.00 21.23 44 VAL F CA 1
ATOM 5546 C C . VAL F 1 20 ? -24.225 20.918 -29.623 1.00 19.94 44 VAL F C 1
ATOM 5547 O O . VAL F 1 20 ? -23.912 21.173 -30.770 1.00 20.06 44 VAL F O 1
ATOM 5551 N N . VAL F 1 21 ? -23.790 19.826 -29.013 1.00 18.87 45 VAL F N 1
ATOM 5552 C CA . VAL F 1 21 ? -22.861 18.871 -29.640 1.00 18.56 45 VAL F CA 1
ATOM 5553 C C . VAL F 1 21 ? -23.367 17.519 -29.208 1.00 18.92 45 VAL F C 1
ATOM 5554 O O . VAL F 1 21 ? -23.406 17.264 -27.995 1.00 18.35 45 VAL F O 1
ATOM 5558 N N . LYS F 1 22 ? -23.772 16.699 -30.187 1.00 18.94 46 LYS F N 1
ATOM 5559 C CA . LYS F 1 22 ? -24.258 15.330 -29.992 1.00 19.91 46 LYS F CA 1
ATOM 5560 C C . LYS F 1 22 ? -23.123 14.351 -30.276 1.00 20.40 46 LYS F C 1
ATOM 5561 O O . LYS F 1 22 ? -22.395 14.534 -31.234 1.00 21.72 46 LYS F O 1
ATOM 5567 N N . LEU F 1 23 ? -22.953 13.313 -29.485 1.00 20.31 47 LEU F N 1
ATOM 5568 C CA . LEU F 1 23 ? -21.865 12.382 -29.761 1.00 21.17 47 LEU F CA 1
ATOM 5569 C C . LEU F 1 23 ? -22.024 11.532 -31.041 1.00 22.13 47 LEU F C 1
ATOM 5570 O O . LEU F 1 23 ? -21.062 11.378 -31.790 1.00 22.40 47 LEU F O 1
ATOM 5575 N N . SER F 1 24 ? -23.228 11.020 -31.325 1.00 23.13 48 SER F N 1
ATOM 5576 C CA . SER F 1 24 ? -23.460 10.216 -32.560 1.00 23.37 48 SER F CA 1
ATOM 5577 C C . SER F 1 24 ? -23.024 10.930 -33.846 1.00 22.93 48 SER F C 1
ATOM 5578 O O . SER F 1 24 ? -22.556 10.251 -34.783 1.00 21.77 48 SER F O 1
ATOM 5581 N N . ASP F 1 25 ? -23.203 12.266 -33.893 1.00 21.68 49 ASP F N 1
ATOM 5582 C CA . ASP F 1 25 ? -22.794 13.069 -35.057 1.00 21.71 49 ASP F CA 1
ATOM 5583 C C . ASP F 1 25 ? -21.287 13.212 -35.189 1.00 22.01 49 ASP F C 1
ATOM 5584 O O . ASP F 1 25 ? -20.814 13.874 -36.099 1.00 22.22 49 ASP F O 1
ATOM 5589 N N . LEU F 1 26 ? -20.522 12.617 -34.283 1.00 23.26 50 LEU F N 1
ATOM 5590 C CA . LEU F 1 26 ? -19.062 12.663 -34.406 1.00 24.20 50 LEU F CA 1
ATOM 5591 C C . LEU F 1 26 ? -18.401 11.368 -34.887 1.00 25.37 50 LEU F C 1
ATOM 5592 O O . LEU F 1 26 ? -17.177 11.325 -34.957 1.00 26.96 50 LEU F O 1
ATOM 5597 N N . LYS F 1 27 ? -19.166 10.323 -35.210 1.00 25.30 51 LYS F N 1
ATOM 5598 C CA . LYS F 1 27 ? -18.561 9.111 -35.752 1.00 25.59 51 LYS F CA 1
ATOM 5599 C C . LYS F 1 27 ? -17.754 9.444 -37.017 1.00 25.39 51 LYS F C 1
ATOM 5600 O O . LYS F 1 27 ? -18.039 10.449 -37.693 1.00 25.36 51 LYS F O 1
ATOM 5606 N N . GLY F 1 28 ? -16.733 8.642 -37.311 1.00 24.29 52 GLY F N 1
ATOM 5607 C CA . GLY F 1 28 ? -15.736 9.046 -38.299 1.00 24.17 52 GLY F CA 1
ATOM 5608 C C . GLY F 1 28 ? -14.590 9.859 -37.699 1.00 24.33 52 GLY F C 1
ATOM 5609 O O . GLY F 1 28 ? -13.508 9.963 -38.286 1.00 24.63 52 GLY F O 1
ATOM 5610 N N . GLN F 1 29 ? -14.798 10.412 -36.512 1.00 23.95 53 GLN F N 1
ATOM 5611 C CA . GLN F 1 29 ? -13.691 10.994 -35.738 1.00 24.14 53 GLN F CA 1
ATOM 5612 C C . GLN F 1 29 ? -13.339 10.233 -34.447 1.00 23.20 53 GLN F C 1
ATOM 5613 O O . GLN F 1 29 ? -14.176 9.525 -33.878 1.00 22.22 53 GLN F O 1
ATOM 5619 N N . VAL F 1 30 ? -12.092 10.381 -34.002 1.00 23.12 54 VAL F N 1
ATOM 5620 C CA . VAL F 1 30 ? -11.730 9.931 -32.649 1.00 23.48 54 VAL F CA 1
ATOM 5621 C C . VAL F 1 30 ? -11.988 11.098 -31.731 1.00 23.30 54 VAL F C 1
ATOM 5622 O O . VAL F 1 30 ? -11.696 12.217 -32.118 1.00 23.50 54 VAL F O 1
ATOM 5626 N N . VAL F 1 31 ? -12.534 10.811 -30.537 1.00 23.24 55 VAL F N 1
ATOM 5627 C CA . VAL F 1 31 ? -13.032 11.795 -29.569 1.00 22.59 55 VAL F CA 1
ATOM 5628 C C . VAL F 1 31 ? -12.478 11.513 -28.178 1.00 23.19 55 VAL F C 1
ATOM 5629 O O . VAL F 1 31 ? -12.495 10.368 -27.725 1.00 23.94 55 VAL F O 1
ATOM 5633 N N . ILE F 1 32 ? -12.018 12.553 -27.485 1.00 22.96 56 ILE F N 1
ATOM 5634 C CA . ILE F 1 32 ? -11.689 12.443 -26.081 1.00 22.34 56 ILE F CA 1
ATOM 5635 C C . ILE F 1 32 ? -12.900 13.005 -25.333 1.00 22.98 56 ILE F C 1
ATOM 5636 O O . ILE F 1 32 ? -13.358 14.104 -25.648 1.00 23.74 56 ILE F O 1
ATOM 5641 N N . VAL F 1 33 ? -13.460 12.246 -24.381 1.00 22.30 57 VAL F N 1
ATOM 5642 C CA . VAL F 1 33 ? -14.464 12.795 -23.451 1.00 21.25 57 VAL F CA 1
ATOM 5643 C C . VAL F 1 33 ? -13.852 12.794 -22.037 1.00 21.25 57 VAL F C 1
ATOM 5644 O O . VAL F 1 33 ? -13.492 11.704 -21.506 1.00 21.27 57 VAL F O 1
ATOM 5648 N N . ASN F 1 34 ? -13.740 14.003 -21.458 1.00 19.30 58 ASN F N 1
ATOM 5649 C CA . ASN F 1 34 ? -13.033 14.248 -20.233 1.00 18.24 58 ASN F CA 1
ATOM 5650 C C . ASN F 1 34 ? -13.961 14.900 -19.260 1.00 18.15 58 ASN F C 1
ATOM 5651 O O . ASN F 1 34 ? -14.423 16.015 -19.535 1.00 18.92 58 ASN F O 1
ATOM 5656 N N . PHE F 1 35 ? -14.234 14.259 -18.121 1.00 16.25 59 PHE F N 1
ATOM 5657 C CA . PHE F 1 35 ? -15.047 14.916 -17.087 1.00 14.85 59 PHE F CA 1
ATOM 5658 C C . PHE F 1 35 ? -14.156 15.628 -16.085 1.00 14.92 59 PHE F C 1
ATOM 5659 O O . PHE F 1 35 ? -13.231 15.008 -15.570 1.00 14.83 59 PHE F O 1
ATOM 5667 N N . TRP F 1 36 ? -14.433 16.910 -15.797 1.00 14.24 60 TRP F N 1
ATOM 5668 C CA . TRP F 1 36 ? -13.581 17.657 -14.904 1.00 14.88 60 TRP F CA 1
ATOM 5669 C C . TRP F 1 36 ? -14.432 18.643 -14.064 1.00 16.63 60 TRP F C 1
ATOM 5670 O O . TRP F 1 36 ? -15.641 18.847 -14.340 1.00 16.96 60 TRP F O 1
ATOM 5681 N N . ALA F 1 37 ? -13.792 19.288 -13.075 1.00 17.57 61 ALA F N 1
ATOM 5682 C CA . ALA F 1 37 ? -14.389 20.439 -12.397 1.00 18.20 61 ALA F CA 1
ATOM 5683 C C . ALA F 1 37 ? -13.390 21.523 -11.970 1.00 18.99 61 ALA F C 1
ATOM 5684 O O . ALA F 1 37 ? -12.180 21.275 -11.782 1.00 19.78 61 ALA F O 1
ATOM 5686 N N . THR F 1 38 ? -13.952 22.713 -11.796 1.00 19.36 62 THR F N 1
ATOM 5687 C CA . THR F 1 38 ? -13.274 23.927 -11.462 1.00 19.87 62 THR F CA 1
ATOM 5688 C C . THR F 1 38 ? -12.569 23.851 -10.103 1.00 20.24 62 THR F C 1
ATOM 5689 O O . THR F 1 38 ? -11.459 24.341 -9.947 1.00 20.36 62 THR F O 1
ATOM 5693 N N . TRP F 1 39 ? -13.197 23.191 -9.133 1.00 20.59 63 TRP F N 1
ATOM 5694 C CA . TRP F 1 39 ? -12.643 23.063 -7.772 1.00 20.66 63 TRP F CA 1
ATOM 5695 C C . TRP F 1 39 ? -11.752 21.859 -7.601 1.00 21.44 63 TRP F C 1
ATOM 5696 O O . TRP F 1 39 ? -11.254 21.638 -6.483 1.00 22.18 63 TRP F O 1
ATOM 5707 N N . CYS F 1 40 ? -11.602 21.038 -8.646 1.00 21.55 64 CYS F N 1
ATOM 5708 C CA . CYS F 1 40 ? -10.744 19.849 -8.551 1.00 22.17 64 CYS F CA 1
ATOM 5709 C C . CYS F 1 40 ? -9.292 20.187 -8.889 1.00 22.02 64 CYS F C 1
ATOM 5710 O O . CYS F 1 40 ? -8.956 20.503 -10.035 1.00 22.57 64 CYS F O 1
ATOM 5713 N N . PRO F 1 41 ? -8.412 20.143 -7.875 1.00 21.92 65 PRO F N 1
ATOM 5714 C CA . PRO F 1 41 ? -6.973 20.436 -8.123 1.00 21.41 65 PRO F CA 1
ATOM 5715 C C . PRO F 1 41 ? -6.236 19.545 -9.159 1.00 20.77 65 PRO F C 1
ATOM 5716 O O . PRO F 1 41 ? -5.458 20.074 -9.921 1.00 20.38 65 PRO F O 1
ATOM 5720 N N . PRO F 1 42 ? -6.483 18.222 -9.228 1.00 20.99 66 PRO F N 1
ATOM 5721 C CA . PRO F 1 42 ? -5.761 17.565 -10.369 1.00 21.36 66 PRO F CA 1
ATOM 5722 C C . PRO F 1 42 ? -6.348 17.944 -11.733 1.00 21.81 66 PRO F C 1
ATOM 5723 O O . PRO F 1 42 ? -5.624 17.927 -12.738 1.00 21.59 66 PRO F O 1
ATOM 5727 N N . CYS F 1 43 ? -7.636 18.299 -11.773 1.00 22.36 67 CYS F N 1
ATOM 5728 C CA . CYS F 1 43 ? -8.225 18.845 -13.004 1.00 22.56 67 CYS F CA 1
ATOM 5729 C C . CYS F 1 43 ? -7.431 20.066 -13.471 1.00 23.00 67 CYS F C 1
ATOM 5730 O O . CYS F 1 43 ? -6.838 20.062 -14.569 1.00 23.93 67 CYS F O 1
ATOM 5733 N N . ARG F 1 44 ? -7.394 21.103 -12.645 1.00 23.35 68 ARG F N 1
ATOM 5734 C CA . ARG F 1 44 ? -6.653 22.327 -12.979 1.00 23.01 68 ARG F CA 1
ATOM 5735 C C . ARG F 1 44 ? -5.218 22.015 -13.423 1.00 23.13 68 ARG F C 1
ATOM 5736 O O . ARG F 1 44 ? -4.657 22.700 -14.243 1.00 23.69 68 ARG F O 1
ATOM 5744 N N . GLU F 1 45 ? -4.628 20.964 -12.889 1.00 23.69 69 GLU F N 1
ATOM 5745 C CA . GLU F 1 45 ? -3.196 20.779 -13.030 1.00 24.88 69 GLU F CA 1
ATOM 5746 C C . GLU F 1 45 ? -2.857 20.242 -14.418 1.00 24.30 69 GLU F C 1
ATOM 5747 O O . GLU F 1 45 ? -1.836 20.609 -14.994 1.00 24.42 69 GLU F O 1
ATOM 5753 N N . GLU F 1 46 ? -3.763 19.431 -14.970 1.00 23.87 70 GLU F N 1
ATOM 5754 C CA . GLU F 1 46 ? -3.611 18.766 -16.282 1.00 22.60 70 GLU F CA 1
ATOM 5755 C C . GLU F 1 46 ? -4.068 19.602 -17.488 1.00 22.09 70 GLU F C 1
ATOM 5756 O O . GLU F 1 46 ? -3.851 19.192 -18.604 1.00 22.51 70 GLU F O 1
ATOM 5762 N N . ILE F 1 47 ? -4.683 20.759 -17.257 1.00 21.42 71 ILE F N 1
ATOM 5763 C CA . ILE F 1 47 ? -5.281 21.565 -18.331 1.00 21.30 71 ILE F CA 1
ATOM 5764 C C . ILE F 1 47 ? -4.281 22.124 -19.320 1.00 21.68 71 ILE F C 1
ATOM 5765 O O . ILE F 1 47 ? -4.565 22.150 -20.524 1.00 21.67 71 ILE F O 1
ATOM 5770 N N . PRO F 1 48 ? -3.112 22.582 -18.834 1.00 22.26 72 PRO F N 1
ATOM 5771 C CA . PRO F 1 48 ? -2.102 23.010 -19.821 1.00 23.07 72 PRO F CA 1
ATOM 5772 C C . PRO F 1 48 ? -1.691 21.933 -20.858 1.00 23.80 72 PRO F C 1
ATOM 5773 O O . PRO F 1 48 ? -1.639 22.245 -22.052 1.00 24.11 72 PRO F O 1
ATOM 5777 N N . SER F 1 49 ? -1.455 20.689 -20.430 1.00 24.63 73 SER F N 1
ATOM 5778 C CA . SER F 1 49 ? -1.155 19.617 -21.387 1.00 26.29 73 SER F CA 1
ATOM 5779 C C . SER F 1 49 ? -2.292 19.269 -22.371 1.00 27.83 73 SER F C 1
ATOM 5780 O O . SER F 1 49 ? -2.039 18.873 -23.501 1.00 27.09 73 SER F O 1
ATOM 5799 N N . ARG F 1 52 ? -2.287 21.748 -25.186 1.00 30.70 76 ARG F N 1
ATOM 5800 C CA . ARG F 1 52 ? -1.237 21.451 -26.154 1.00 29.90 76 ARG F CA 1
ATOM 5801 C C . ARG F 1 52 ? -1.548 20.243 -27.035 1.00 29.68 76 ARG F C 1
ATOM 5802 O O . ARG F 1 52 ? -1.202 20.229 -28.222 1.00 29.83 76 ARG F O 1
ATOM 5810 N N . LEU F 1 53 ? -2.206 19.240 -26.451 1.00 28.74 77 LEU F N 1
ATOM 5811 C CA . LEU F 1 53 ? -2.703 18.118 -27.201 1.00 28.32 77 LEU F CA 1
ATOM 5812 C C . LEU F 1 53 ? -3.732 18.597 -28.219 1.00 28.92 77 LEU F C 1
ATOM 5813 O O . LEU F 1 53 ? -3.733 18.123 -29.361 1.00 29.38 77 LEU F O 1
ATOM 5818 N N . ASN F 1 54 ? -4.582 19.549 -27.831 1.00 28.90 78 ASN F N 1
ATOM 5819 C CA . ASN F 1 54 ? -5.562 20.068 -28.771 1.00 28.99 78 ASN F CA 1
ATOM 5820 C C . ASN F 1 54 ? -4.927 20.723 -29.960 1.00 29.22 78 ASN F C 1
ATOM 5821 O O . ASN F 1 54 ? -5.311 20.442 -31.093 1.00 28.90 78 ASN F O 1
ATOM 5826 N N . ALA F 1 55 ? -3.953 21.592 -29.686 1.00 29.95 79 ALA F N 1
ATOM 5827 C CA . ALA F 1 55 ? -3.171 22.254 -30.734 1.00 30.47 79 ALA F CA 1
ATOM 5828 C C . ALA F 1 55 ? -2.528 21.252 -31.688 1.00 30.88 79 ALA F C 1
ATOM 5829 O O . ALA 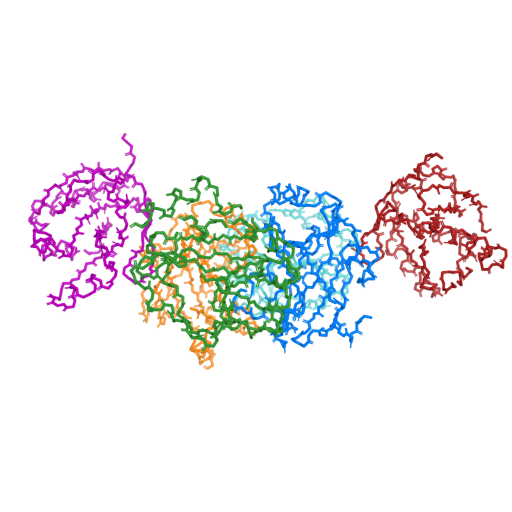F 1 55 ? -2.609 21.433 -32.905 1.00 31.51 79 ALA F O 1
ATOM 5831 N N . ALA F 1 56 ? -1.923 20.195 -31.143 1.00 30.92 80 ALA F N 1
ATOM 5832 C CA . ALA F 1 56 ? -1.192 19.211 -31.949 1.00 31.65 80 ALA F CA 1
ATOM 5833 C C . ALA F 1 56 ? -2.049 18.392 -32.930 1.00 32.33 80 ALA F C 1
ATOM 5834 O O . ALA F 1 56 ? -1.495 17.737 -33.816 1.00 32.27 80 ALA F O 1
ATOM 5844 N N . ALA F 1 58 ? -4.734 19.731 -34.781 1.00 34.44 82 ALA F N 1
ATOM 5845 C CA . ALA F 1 58 ? -5.432 20.642 -35.682 1.00 34.53 82 ALA F CA 1
ATOM 5846 C C . ALA F 1 58 ? -5.391 20.124 -37.106 1.00 34.81 82 ALA F C 1
ATOM 5847 O O . ALA F 1 58 ? -4.334 19.727 -37.605 1.00 34.43 82 ALA F O 1
ATOM 5849 N N . GLY F 1 59 ? -6.547 20.130 -37.760 1.00 35.14 83 GLY F N 1
ATOM 5850 C CA . GLY F 1 59 ? -6.633 19.655 -39.137 1.00 35.47 83 GLY F CA 1
ATOM 5851 C C . GLY F 1 59 ? -6.975 18.173 -39.215 1.00 35.72 83 GLY F C 1
ATOM 5852 O O . GLY F 1 59 ? -7.639 17.724 -40.162 1.00 35.96 83 GLY F O 1
ATOM 5853 N N . LYS F 1 60 ? -6.544 17.408 -38.216 1.00 35.02 84 LYS F N 1
ATOM 5854 C CA . LYS F 1 60 ? -6.858 15.981 -38.178 1.00 34.46 84 LYS F CA 1
ATOM 5855 C C . LYS F 1 60 ? -8.331 15.750 -37.777 1.00 32.98 84 LYS F C 1
ATOM 5856 O O . LYS F 1 60 ? -8.930 16.622 -37.158 1.00 32.67 84 LYS F O 1
ATOM 5862 N N . PRO F 1 61 ? -8.925 14.595 -38.168 1.00 31.91 85 PRO F N 1
ATOM 5863 C CA . PRO F 1 61 ? -10.302 14.297 -37.737 1.00 30.75 85 PRO F CA 1
ATOM 5864 C C . PRO F 1 61 ? -10.294 13.821 -36.275 1.00 30.07 85 PRO F C 1
ATOM 5865 O O . PRO F 1 61 ? -10.036 12.643 -35.991 1.00 30.71 85 PRO F O 1
ATOM 5869 N N . PHE F 1 62 ? -10.559 14.742 -35.357 1.00 28.30 86 PHE F N 1
ATOM 5870 C CA . PHE F 1 62 ? -10.383 14.489 -33.951 1.00 26.10 86 PHE F CA 1
ATOM 5871 C C . PHE F 1 62 ? -11.120 15.585 -33.251 1.00 25.48 86 PHE F C 1
ATOM 5872 O O . PHE F 1 62 ? -11.024 16.750 -33.650 1.00 24.62 86 PHE F O 1
ATOM 5880 N N . ARG F 1 63 ? -11.835 15.198 -32.189 1.00 24.53 87 ARG F N 1
ATOM 5881 C CA . ARG F 1 63 ? -12.587 16.120 -31.331 1.00 23.16 87 ARG F CA 1
ATOM 5882 C C . ARG F 1 63 ? -12.384 15.784 -29.871 1.00 22.96 87 ARG F C 1
ATOM 5883 O O . ARG F 1 63 ? -12.592 14.629 -29.458 1.00 23.09 87 ARG F O 1
ATOM 5899 N N . LEU F 1 65 ? -13.844 16.754 -26.201 1.00 19.96 89 LEU F N 1
ATOM 5900 C CA . LEU F 1 65 ? -14.959 17.326 -25.418 1.00 19.41 89 LEU F CA 1
ATOM 5901 C C . LEU F 1 65 ? -14.661 17.283 -23.907 1.00 20.12 89 LEU F C 1
ATOM 5902 O O . LEU F 1 65 ? -14.622 16.211 -23.300 1.00 21.18 89 LEU F O 1
ATOM 5907 N N . CYS F 1 66 ? -14.433 18.446 -23.304 1.00 19.59 90 CYS F N 1
ATOM 5908 C CA . CYS F 1 66 ? -14.146 18.524 -21.890 1.00 18.98 90 CYS F CA 1
ATOM 5909 C C . CYS F 1 66 ? -15.423 18.898 -21.154 1.00 18.22 90 CYS F C 1
ATOM 5910 O O . CYS F 1 66 ? -15.791 20.074 -21.148 1.00 19.90 90 CYS F O 1
ATOM 5913 N N . VAL F 1 67 ? -16.076 17.925 -20.525 1.00 16.35 91 VAL F N 1
ATOM 5914 C CA . VAL F 1 67 ? -17.365 18.133 -19.875 1.00 15.08 91 VAL F CA 1
ATOM 5915 C C . VAL F 1 67 ? -17.224 18.590 -18.382 1.00 15.61 91 VAL F C 1
ATOM 5916 O O . VAL F 1 67 ? -16.675 17.850 -17.514 1.00 16.00 91 VAL F O 1
ATOM 5920 N N . SER F 1 68 ? -17.717 19.787 -18.088 1.00 14.79 92 SER F N 1
ATOM 5921 C CA . SER F 1 68 ? -17.694 20.328 -16.741 1.00 15.20 92 SER F CA 1
ATOM 5922 C C . SER F 1 68 ? -18.919 19.889 -15.909 1.00 15.82 92 SER F C 1
ATOM 5923 O O . SER F 1 68 ? -20.081 19.980 -16.354 1.00 15.82 92 SER F O 1
ATOM 5926 N N . ILE F 1 69 ? -18.646 19.421 -14.687 1.00 16.44 93 ILE F N 1
ATOM 5927 C CA . ILE F 1 69 ? -19.718 19.008 -13.748 1.00 16.72 93 ILE F CA 1
ATOM 5928 C C . ILE F 1 69 ? -20.072 20.103 -12.719 1.00 16.29 93 ILE F C 1
ATOM 5929 O O . ILE F 1 69 ? -21.000 19.937 -11.927 1.00 15.02 93 ILE F O 1
ATOM 5934 N N . ASP F 1 70 ? -19.334 21.217 -12.753 1.00 17.11 94 ASP F N 1
ATOM 5935 C CA . ASP F 1 70 ? -19.600 22.398 -11.896 1.00 17.79 94 ASP F CA 1
ATOM 5936 C C . ASP F 1 70 ? -21.043 22.765 -11.723 1.00 18.75 94 ASP F C 1
ATOM 5937 O O . ASP F 1 70 ? -21.754 22.971 -12.684 1.00 20.01 94 ASP F O 1
ATOM 5942 N N . GLU F 1 71 ? -21.471 22.819 -10.472 1.00 19.97 95 GLU F N 1
ATOM 5943 C CA . GLU F 1 71 ? -22.780 23.292 -10.103 1.00 21.33 95 GLU F CA 1
ATOM 5944 C C . GLU F 1 71 ? -23.113 24.624 -10.791 1.00 20.78 95 GLU F C 1
ATOM 5945 O O . GLU F 1 71 ? -24.247 24.850 -11.242 1.00 19.82 95 GLU F O 1
ATOM 5951 N N . GLY F 1 72 ? -22.106 25.492 -10.853 1.00 20.19 96 GLY F N 1
ATOM 5952 C CA . GLY F 1 72 ? -22.275 26.834 -11.391 1.00 20.46 96 GLY F CA 1
ATOM 5953 C C . GLY F 1 72 ? -22.276 27.002 -12.905 1.00 20.03 96 GLY F C 1
ATOM 5954 O O . GLY F 1 72 ? -22.265 28.143 -13.376 1.00 19.76 96 GLY F O 1
ATOM 5955 N N . GLY F 1 73 ? -22.270 25.897 -13.621 1.00 18.84 97 GLY F N 1
ATOM 5956 C CA . GLY F 1 73 ? -22.387 25.865 -15.042 1.00 17.92 97 GLY F CA 1
ATOM 5957 C C . GLY F 1 73 ? -21.439 26.691 -15.852 1.00 18.43 97 GLY F C 1
ATOM 5958 O O . GLY F 1 73 ? -20.267 26.730 -15.642 1.00 17.13 97 GLY F O 1
ATOM 5959 N N . LYS F 1 74 ? -22.029 27.374 -16.797 1.00 20.00 98 LYS F N 1
ATOM 5960 C CA . LYS F 1 74 ? -21.343 28.210 -17.721 1.00 20.00 98 LYS F CA 1
ATOM 5961 C C . LYS F 1 74 ? -20.594 29.350 -17.079 1.00 20.00 98 LYS F C 1
ATOM 5962 O O . LYS F 1 74 ? -19.512 29.653 -17.464 1.00 20.54 98 LYS F O 1
ATOM 5968 N N . VAL F 1 75 ? -21.201 29.981 -16.100 1.00 19.64 99 VAL F N 1
ATOM 5969 C CA . VAL F 1 75 ? -20.617 31.085 -15.411 1.00 19.72 99 VAL F CA 1
ATOM 5970 C C . VAL F 1 75 ? -19.427 30.674 -14.582 1.00 19.34 99 VAL F C 1
ATOM 5971 O O . VAL F 1 75 ? -18.461 31.346 -14.544 1.00 19.59 99 VAL F O 1
ATOM 5975 N N . ALA F 1 76 ? -19.516 29.555 -13.909 1.00 18.50 100 ALA F N 1
ATOM 5976 C CA . ALA F 1 76 ? -18.419 29.070 -13.121 1.00 17.47 100 ALA F CA 1
ATOM 5977 C C . ALA F 1 76 ? -17.191 28.838 -13.955 1.00 16.79 100 ALA F C 1
ATOM 5978 O O . ALA F 1 76 ? -16.114 29.112 -13.549 1.00 16.23 100 ALA F O 1
ATOM 5980 N N . VAL F 1 77 ? -17.393 28.307 -15.140 1.00 16.42 101 VAL F N 1
ATOM 5981 C CA . VAL F 1 77 ? -16.327 28.028 -16.064 1.00 16.45 101 VAL F CA 1
ATOM 5982 C C . VAL F 1 77 ? -15.745 29.275 -16.709 1.00 17.34 101 VAL F C 1
ATOM 5983 O O . VAL F 1 77 ? -14.564 29.416 -16.798 1.00 17.57 101 VAL F O 1
ATOM 5987 N N . GLU F 1 78 ? -16.601 30.174 -17.143 1.00 17.55 102 GLU F N 1
ATOM 5988 C CA . GLU F 1 78 ? -16.143 31.408 -17.728 1.00 18.76 102 GLU F CA 1
ATOM 5989 C C . GLU F 1 78 ? -15.307 32.178 -16.750 1.00 17.54 102 GLU F C 1
ATOM 5990 O O . GLU F 1 78 ? -14.363 32.842 -17.163 1.00 17.95 102 GLU F O 1
ATOM 5996 N N . GLU F 1 79 ? -15.656 32.110 -15.465 1.00 16.89 103 GLU F N 1
ATOM 5997 C CA . GLU F 1 79 ? -14.917 32.846 -14.414 1.00 16.16 103 GLU F CA 1
ATOM 5998 C C . GLU F 1 79 ? -13.545 32.241 -14.194 1.00 15.61 103 GLU F C 1
ATOM 5999 O O . GLU F 1 79 ? -12.549 32.952 -13.954 1.00 14.96 103 GLU F O 1
ATOM 6005 N N . PHE F 1 80 ? -13.507 30.915 -14.316 1.00 15.06 104 PHE F N 1
ATOM 6006 C CA . PHE F 1 80 ? -12.320 30.147 -14.085 1.00 15.52 104 PHE F CA 1
ATOM 6007 C C . PHE F 1 80 ? -11.339 30.364 -15.215 1.00 15.69 104 PHE F C 1
ATOM 6008 O O . PHE F 1 80 ? -10.122 30.560 -14.958 1.00 14.57 104 PHE F O 1
ATOM 6016 N N . PHE F 1 81 ? -11.855 30.333 -16.458 1.00 15.41 105 PHE F N 1
ATOM 6017 C CA . PHE F 1 81 ? -11.002 30.594 -17.629 1.00 15.56 105 PHE F CA 1
ATOM 6018 C C . PHE F 1 81 ? -10.443 32.014 -17.568 1.00 15.83 105 PHE F C 1
ATOM 6019 O O . PHE F 1 81 ? -9.244 32.191 -17.753 1.00 16.46 105 PHE F O 1
ATOM 6027 N N . ARG F 1 82 ? -11.269 33.010 -17.252 1.00 15.57 106 ARG F N 1
ATOM 6028 C CA . ARG F 1 82 ? -10.770 34.373 -17.222 1.00 16.96 106 ARG F CA 1
ATOM 6029 C C . ARG F 1 82 ? -9.586 34.531 -16.281 1.00 17.77 106 ARG F C 1
ATOM 6030 O O . ARG F 1 82 ? -8.583 35.110 -16.670 1.00 18.50 106 ARG F O 1
ATOM 6038 N N . LYS F 1 83 ? -9.692 34.006 -15.057 1.00 18.36 107 LYS F N 1
ATOM 6039 C CA . LYS F 1 83 ? -8.637 34.178 -14.034 1.00 18.55 107 LYS F CA 1
ATOM 6040 C C . LYS F 1 83 ? -7.389 33.345 -14.343 1.00 18.50 107 LYS F C 1
ATOM 6041 O O . LYS F 1 83 ? -6.283 33.701 -13.943 1.00 17.31 107 LYS F O 1
ATOM 6047 N N . THR F 1 84 ? -7.552 32.214 -15.030 1.00 17.79 108 THR F N 1
ATOM 6048 C CA . THR F 1 84 ? -6.378 31.422 -15.287 1.00 18.32 108 THR F CA 1
ATOM 6049 C C . THR F 1 84 ? -5.693 31.689 -16.636 1.00 18.24 108 THR F C 1
ATOM 6050 O O . THR F 1 84 ? -4.550 31.302 -16.799 1.00 17.86 108 THR F O 1
ATOM 6054 N N . GLY F 1 85 ? -6.408 32.313 -17.584 1.00 18.63 109 GLY F N 1
ATOM 6055 C CA . GLY F 1 85 ? -6.037 32.321 -18.987 1.00 17.92 109 GLY F CA 1
ATOM 6056 C C . GLY F 1 85 ? -6.125 30.945 -19.644 1.00 18.35 109 GLY F C 1
ATOM 6057 O O . GLY F 1 85 ? -5.425 30.689 -20.608 1.00 18.20 109 GLY F O 1
ATOM 6058 N N . PHE F 1 86 ? -6.962 30.031 -19.164 1.00 18.06 110 PHE F N 1
ATOM 6059 C CA . PHE F 1 86 ? -7.069 28.749 -19.897 1.00 17.79 110 PHE F CA 1
ATOM 6060 C C . PHE F 1 86 ? -8.164 28.833 -20.909 1.00 18.28 110 PHE F C 1
ATOM 6061 O O . PHE F 1 86 ? -9.017 29.693 -20.810 1.00 17.88 110 PHE F O 1
ATOM 6069 N N . THR F 1 87 ? -8.123 27.940 -21.899 1.00 19.50 111 THR F N 1
ATOM 6070 C CA . THR F 1 87 ? -9.205 27.779 -22.857 1.00 21.00 111 THR F CA 1
ATOM 6071 C C . THR F 1 87 ? -9.287 26.336 -23.337 1.00 20.95 111 THR F C 1
ATOM 6072 O O . THR F 1 87 ? -8.280 25.786 -23.760 1.00 21.12 111 THR F O 1
ATOM 6076 N N . LEU F 1 88 ? -10.478 25.734 -23.256 1.00 20.86 112 LEU F N 1
ATOM 6077 C CA . LEU F 1 88 ? -10.714 24.375 -23.744 1.00 20.93 112 LEU F CA 1
ATOM 6078 C C . LEU F 1 88 ? -12.092 24.267 -24.440 1.00 20.84 112 LEU F C 1
ATOM 6079 O O . LEU F 1 88 ? -12.973 25.095 -24.207 1.00 20.90 112 LEU F O 1
ATOM 6084 N N . PRO F 1 89 ? -12.302 23.246 -25.290 1.00 20.59 113 PRO F N 1
ATOM 6085 C CA . PRO F 1 89 ? -13.628 23.093 -25.881 1.00 20.64 113 PRO F CA 1
ATOM 6086 C C . PRO F 1 89 ? -14.555 22.473 -24.846 1.00 20.20 113 PRO F C 1
ATOM 6087 O O . PRO F 1 89 ? -14.497 21.261 -24.639 1.00 21.42 113 PRO F O 1
ATOM 6091 N N . VAL F 1 90 ? -15.368 23.303 -24.176 1.00 19.29 114 VAL F N 1
ATOM 6092 C CA . VAL F 1 90 ? -16.135 22.869 -23.002 1.00 17.72 114 VAL F CA 1
ATOM 6093 C C . VAL F 1 90 ? -17.560 22.435 -23.338 1.00 16.79 114 VAL F C 1
ATOM 6094 O O . VAL F 1 90 ? -18.212 22.945 -24.251 1.00 16.58 114 VAL F O 1
ATOM 6098 N N . LEU F 1 91 ? -18.064 21.535 -22.524 1.00 16.89 115 LEU F N 1
ATOM 6099 C CA . LEU F 1 91 ? -19.469 21.119 -22.542 1.00 16.55 115 LEU F CA 1
ATOM 6100 C C . LEU F 1 91 ? -19.960 21.187 -21.116 1.00 17.21 115 LEU F C 1
ATOM 6101 O O . LEU F 1 91 ? -19.179 20.920 -20.212 1.00 17.15 115 LEU F O 1
ATOM 6106 N N . LEU F 1 92 ? -21.239 21.540 -20.897 1.00 18.48 116 LEU F N 1
ATOM 6107 C CA . LEU F 1 92 ? -21.804 21.607 -19.526 1.00 18.85 116 LEU F CA 1
ATOM 6108 C C . LEU F 1 92 ? -22.727 20.444 -19.068 1.00 20.67 116 LEU F C 1
ATOM 6109 O O . LEU F 1 92 ? -23.737 20.108 -19.738 1.00 19.20 116 LEU F O 1
ATOM 6114 N N . ASP F 1 93 ? -22.382 19.857 -17.901 1.00 22.04 117 ASP F N 1
ATOM 6115 C CA . ASP F 1 93 ? -23.165 18.782 -17.227 1.00 22.69 117 ASP F CA 1
ATOM 6116 C C . ASP F 1 93 ? -23.323 19.105 -15.726 1.00 23.10 117 ASP F C 1
ATOM 6117 O O . ASP F 1 93 ? -22.779 18.359 -14.862 1.00 23.27 117 ASP F O 1
ATOM 6122 N N . ALA F 1 94 ? -24.047 20.206 -15.425 1.00 22.40 118 ALA F N 1
ATOM 6123 C CA . ALA F 1 94 ? -24.237 20.757 -14.059 1.00 22.12 118 ALA F CA 1
ATOM 6124 C C . ALA F 1 94 ? -24.983 19.811 -13.124 1.00 22.58 118 ALA F C 1
ATOM 6125 O O . ALA F 1 94 ? -24.612 19.669 -11.963 1.00 23.44 118 ALA F O 1
ATOM 6127 N N . ASP F 1 95 ? -26.038 19.182 -13.623 1.00 22.50 119 ASP F N 1
ATOM 6128 C CA . ASP F 1 95 ? -26.839 18.265 -12.835 1.00 22.89 119 ASP F CA 1
ATOM 6129 C C . ASP F 1 95 ? -26.273 16.837 -12.874 1.00 22.38 119 ASP F C 1
ATOM 6130 O O . ASP F 1 95 ? -26.950 15.907 -12.479 1.00 22.34 119 ASP F O 1
ATOM 6135 N N . LYS F 1 96 ? -25.065 16.668 -13.406 1.00 21.95 120 LYS F N 1
ATOM 6136 C CA . LYS F 1 96 ? -24.304 15.396 -13.332 1.00 21.94 120 LYS F CA 1
ATOM 6137 C C . LYS F 1 96 ? -24.900 14.164 -14.023 1.00 21.37 120 LYS F C 1
ATOM 6138 O O . LYS F 1 96 ? -24.340 13.079 -13.907 1.00 21.30 120 LYS F O 1
ATOM 6144 N N . ARG F 1 97 ? -26.030 14.310 -14.712 1.00 20.56 121 ARG F N 1
ATOM 6145 C CA . ARG F 1 97 ? -26.675 13.177 -15.366 1.00 19.39 121 ARG F CA 1
ATOM 6146 C C . ARG F 1 97 ? -25.724 12.318 -16.254 1.00 18.96 121 ARG F C 1
ATOM 6147 O O . ARG F 1 97 ? -25.682 11.085 -16.118 1.00 18.85 121 ARG F O 1
ATOM 6150 N N . VAL F 1 98 ? -24.951 12.978 -17.130 1.00 18.05 122 VAL F N 1
ATOM 6151 C CA . VAL F 1 98 ? -23.993 12.335 -18.055 1.00 16.46 122 VAL F CA 1
ATOM 6152 C C . VAL F 1 98 ? -22.783 11.763 -17.314 1.00 16.24 122 VAL F C 1
ATOM 6153 O O . VAL F 1 98 ? -22.228 10.700 -17.668 1.00 14.93 122 VAL F O 1
ATOM 6157 N N . GLY F 1 99 ? -22.378 12.486 -16.278 1.00 16.07 123 GLY F N 1
ATOM 6158 C CA . GLY F 1 99 ? -21.414 11.970 -15.342 1.00 15.71 123 GLY F CA 1
ATOM 6159 C C . GLY F 1 99 ? -21.853 10.590 -14.915 1.00 16.03 123 GLY F C 1
ATOM 6160 O O . GLY F 1 99 ? -21.087 9.616 -15.062 1.00 16.24 123 GLY F O 1
ATOM 6161 N N . LYS F 1 100 ? -23.082 10.502 -14.401 1.00 16.12 124 LYS F N 1
ATOM 6162 C CA . LYS F 1 100 ? -23.594 9.258 -13.874 1.00 17.17 124 LYS F CA 1
ATOM 6163 C C . LYS F 1 100 ? -23.593 8.234 -14.974 1.00 17.74 124 LYS F C 1
ATOM 6164 O O . LYS F 1 100 ? -23.122 7.111 -14.785 1.00 16.93 124 LYS F O 1
ATOM 6170 N N . LEU F 1 101 ? -24.052 8.667 -16.163 1.00 18.98 125 LEU F N 1
ATOM 6171 C CA . LEU F 1 101 ? -24.252 7.784 -17.319 1.00 18.70 125 LEU F CA 1
ATOM 6172 C C . LEU F 1 101 ? -22.960 7.055 -17.655 1.00 18.71 125 LEU F C 1
ATOM 6173 O O . LEU F 1 101 ? -22.994 5.887 -18.057 1.00 19.18 125 LEU F O 1
ATOM 6178 N N . TYR F 1 102 ? -21.834 7.754 -17.463 1.00 18.41 126 TYR F N 1
ATOM 6179 C CA . TYR F 1 102 ? -20.483 7.234 -17.707 1.00 18.16 126 TYR F CA 1
ATOM 6180 C C . TYR F 1 102 ? -19.915 6.483 -16.507 1.00 18.55 126 TYR F C 1
ATOM 6181 O O . TYR F 1 102 ? -18.756 6.124 -16.492 1.00 18.14 126 TYR F O 1
ATOM 6190 N N . GLY F 1 103 ? -20.768 6.212 -15.517 1.00 19.77 127 GLY F N 1
ATOM 6191 C CA . GLY F 1 103 ? -20.358 5.567 -14.259 1.00 19.82 127 GLY F CA 1
ATOM 6192 C C . GLY F 1 103 ? -19.168 6.210 -13.552 1.00 20.56 127 GLY F C 1
ATOM 6193 O O . GLY F 1 103 ? -18.387 5.498 -12.903 1.00 21.43 127 GLY F O 1
ATOM 6194 N N . THR F 1 104 ? -18.992 7.534 -13.659 1.00 19.99 128 THR F N 1
ATOM 6195 C CA . THR F 1 104 ? -17.885 8.177 -12.935 1.00 19.80 128 THR F CA 1
ATOM 6196 C C . THR F 1 104 ? -17.988 8.144 -11.386 1.00 20.03 128 THR F C 1
ATOM 6197 O O . THR F 1 104 ? -19.053 8.023 -10.776 1.00 19.87 128 THR F O 1
ATOM 6201 N N . THR F 1 105 ? -16.837 8.263 -10.761 1.00 20.09 129 THR F N 1
ATOM 6202 C CA . THR F 1 105 ? -16.716 8.048 -9.348 1.00 20.11 129 THR F CA 1
ATOM 6203 C C . THR F 1 105 ? -16.205 9.340 -8.727 1.00 20.65 129 THR F C 1
ATOM 6204 O O . THR F 1 105 ? -16.378 9.592 -7.535 1.00 20.79 129 THR F O 1
ATOM 6208 N N . GLY F 1 106 ? -15.625 10.180 -9.582 1.00 21.15 130 GLY F N 1
ATOM 6209 C CA . GLY F 1 106 ? -14.880 11.358 -9.163 1.00 21.44 130 GLY F CA 1
ATOM 6210 C C . GLY F 1 106 ? -14.291 11.966 -10.418 1.00 21.41 130 GLY F C 1
ATOM 6211 O O . GLY F 1 106 ? -14.701 11.595 -11.523 1.00 22.06 130 GLY F O 1
ATOM 6212 N N . VAL F 1 107 ? -13.353 12.891 -10.269 1.00 20.28 131 VAL F N 1
ATOM 6213 C CA . VAL F 1 107 ? -12.827 13.598 -11.409 1.00 20.65 131 VAL F CA 1
ATOM 6214 C C . VAL F 1 107 ? -11.342 13.912 -11.152 1.00 21.52 131 VAL F C 1
ATOM 6215 O O . VAL F 1 107 ? -10.952 14.135 -9.990 1.00 21.21 131 VAL F O 1
ATOM 6219 N N . PRO F 1 108 ? -10.512 13.952 -12.226 1.00 21.48 132 PRO F N 1
ATOM 6220 C CA . PRO F 1 108 ? -10.941 13.792 -13.593 1.00 21.57 132 PRO F CA 1
ATOM 6221 C C . PRO F 1 108 ? -11.028 12.347 -14.025 1.00 21.85 132 PRO F C 1
ATOM 6222 O O . PRO F 1 108 ? -10.387 11.489 -13.450 1.00 20.63 132 PRO F O 1
ATOM 6226 N N . GLU F 1 109 ? -11.832 12.126 -15.067 1.00 23.41 133 GLU F N 1
ATOM 6227 C CA . GLU F 1 109 ? -12.084 10.816 -15.645 1.00 24.69 133 GLU F CA 1
ATOM 6228 C C . GLU F 1 109 ? -12.229 11.047 -17.153 1.00 24.75 133 GLU F C 1
ATOM 6229 O O . GLU F 1 109 ? -12.986 11.924 -17.618 1.00 25.30 133 GLU F O 1
ATOM 6235 N N . THR F 1 110 ? -11.472 10.292 -17.930 1.00 24.38 134 THR F N 1
ATOM 6236 C CA . THR F 1 110 ? -11.289 10.641 -19.322 1.00 23.96 134 THR F CA 1
ATOM 6237 C C . THR F 1 110 ? -11.419 9.381 -20.139 1.00 24.03 134 THR F C 1
ATOM 6238 O O . THR F 1 110 ? -10.815 8.346 -19.811 1.00 23.80 134 THR F O 1
ATOM 6242 N N . PHE F 1 111 ? -12.205 9.479 -21.214 1.00 23.50 135 PHE F N 1
ATOM 6243 C CA . PHE F 1 111 ? -12.527 8.329 -22.019 1.00 23.17 135 PHE F CA 1
ATOM 6244 C C . PHE F 1 111 ? -12.039 8.512 -23.447 1.00 23.05 135 PHE F C 1
ATOM 6245 O O . PHE F 1 111 ? -12.269 9.563 -24.028 1.00 22.90 135 PHE F O 1
ATOM 6253 N N . VAL F 1 112 ? -11.387 7.496 -24.024 1.00 22.57 136 VAL F N 1
ATOM 6254 C CA . VAL F 1 112 ? -10.967 7.611 -25.411 1.00 22.66 136 VAL F CA 1
ATOM 6255 C C . VAL F 1 112 ? -11.909 6.808 -26.254 1.00 23.42 136 VAL F C 1
ATOM 6256 O O . VAL F 1 112 ? -12.160 5.644 -25.958 1.00 23.07 136 VAL F O 1
ATOM 6260 N N . ILE F 1 113 ? -12.389 7.439 -27.329 1.00 24.38 137 ILE F N 1
ATOM 6261 C CA . ILE F 1 113 ? -13.433 6.893 -28.188 1.00 25.23 137 ILE F CA 1
ATOM 6262 C C . ILE F 1 113 ? -12.963 6.825 -29.648 1.00 26.06 137 ILE F C 1
ATOM 6263 O O . ILE F 1 113 ? -12.280 7.747 -30.125 1.00 26.30 137 ILE F O 1
ATOM 6268 N N . ASP F 1 114 ? -13.333 5.746 -30.359 1.00 26.99 138 ASP F N 1
ATOM 6269 C CA . ASP F 1 114 ? -12.873 5.530 -31.750 1.00 28.08 138 ASP F CA 1
ATOM 6270 C C . ASP F 1 114 ? -13.837 6.072 -32.867 1.00 28.64 138 ASP F C 1
ATOM 6271 O O . ASP F 1 114 ? -14.973 6.413 -32.572 1.00 29.94 138 ASP F O 1
ATOM 6276 N N . ARG F 1 115 ? -13.402 6.156 -34.125 1.00 29.10 139 ARG F N 1
ATOM 6277 C CA . ARG F 1 115 ? -14.280 6.629 -35.214 1.00 29.61 139 ARG F CA 1
ATOM 6278 C C . ARG F 1 115 ? -15.614 5.915 -35.316 1.00 29.77 139 ARG F C 1
ATOM 6279 O O . ARG F 1 115 ? -16.566 6.475 -35.862 1.00 29.86 139 ARG F O 1
ATOM 6287 N N . HIS F 1 116 ? -15.688 4.672 -34.844 1.00 29.73 140 HIS F N 1
ATOM 6288 C CA . HIS F 1 116 ? -16.938 3.915 -34.921 1.00 30.43 140 HIS F CA 1
ATOM 6289 C C . HIS F 1 116 ? -17.840 4.188 -33.706 1.00 30.47 140 HIS F C 1
ATOM 6290 O O . HIS F 1 116 ? -18.974 3.705 -33.629 1.00 30.47 140 HIS F O 1
ATOM 6297 N N . GLY F 1 117 ? -17.341 4.990 -32.767 1.00 30.37 141 GLY F N 1
ATOM 6298 C CA . GLY F 1 117 ? -18.117 5.380 -31.578 1.00 30.34 141 GLY F CA 1
ATOM 6299 C C . GLY F 1 117 ? -17.837 4.598 -30.303 1.00 30.33 141 GLY F C 1
ATOM 6300 O O . GLY F 1 117 ? -18.627 4.641 -29.353 1.00 30.97 141 GLY F O 1
ATOM 6301 N N . VAL F 1 118 ? -16.699 3.909 -30.265 1.00 29.83 142 VAL F N 1
ATOM 6302 C CA . VAL F 1 118 ? -16.454 2.859 -29.281 1.00 28.77 142 VAL F CA 1
ATOM 6303 C C . VAL F 1 118 ? -15.428 3.275 -28.247 1.00 28.65 142 VAL F C 1
ATOM 6304 O O . VAL F 1 118 ? -14.379 3.836 -28.591 1.00 28.45 142 VAL F O 1
ATOM 6308 N N . ILE F 1 119 ? -15.705 2.981 -26.976 1.00 28.37 143 ILE F N 1
ATOM 6309 C CA . ILE F 1 119 ? -14.763 3.341 -25.924 1.00 27.48 143 ILE F CA 1
ATOM 6310 C C . ILE F 1 119 ? -13.557 2.441 -26.027 1.00 27.39 143 ILE F C 1
ATOM 6311 O O . ILE F 1 119 ? -13.684 1.226 -25.914 1.00 27.57 143 ILE F O 1
ATOM 6316 N N . LEU F 1 120 ? -12.397 3.039 -26.265 1.00 27.13 144 LEU F N 1
ATOM 6317 C CA . LEU F 1 120 ? -11.128 2.319 -26.221 1.00 26.90 144 LEU F CA 1
ATOM 6318 C C . LEU F 1 120 ? -10.465 2.279 -24.829 1.00 26.80 144 LEU F C 1
ATOM 6319 O O . LEU F 1 120 ? -10.069 1.220 -24.358 1.00 26.47 144 LEU F O 1
ATOM 6324 N N . LYS F 1 121 ? -10.341 3.431 -24.171 1.00 26.46 145 LYS F N 1
ATOM 6325 C CA . LYS F 1 121 ? -9.484 3.539 -23.000 1.00 25.72 145 LYS F CA 1
ATOM 6326 C C . LYS F 1 121 ? -10.160 4.425 -21.993 1.00 25.82 145 LYS F C 1
ATOM 6327 O O . LYS F 1 121 ? -10.761 5.440 -22.356 1.00 25.87 145 LYS F O 1
ATOM 6330 N N . LYS F 1 122 ? -10.079 4.049 -20.721 1.00 26.11 146 LYS F N 1
ATOM 6331 C CA . LYS F 1 122 ? -10.626 4.884 -19.648 1.00 25.96 146 LYS F CA 1
ATOM 6332 C C . LYS F 1 122 ? -9.489 5.248 -18.728 1.00 26.04 146 LYS F C 1
ATOM 6333 O O . LYS F 1 122 ? -8.749 4.372 -18.295 1.00 25.77 146 LYS F O 1
ATOM 6339 N N . VAL F 1 123 ? -9.355 6.535 -18.431 1.00 26.34 147 VAL F N 1
ATOM 6340 C CA . VAL F 1 123 ? -8.211 7.025 -17.663 1.00 27.76 147 VAL F CA 1
ATOM 6341 C C . VAL F 1 123 ? -8.705 7.851 -16.469 1.00 28.44 147 VAL F C 1
ATOM 6342 O O . VAL F 1 123 ? -9.496 8.796 -16.649 1.00 28.02 147 VAL F O 1
ATOM 6346 N N . VAL F 1 124 ? -8.273 7.467 -15.254 1.00 29.16 148 VAL F N 1
ATOM 6347 C CA . VAL F 1 124 ? -8.600 8.227 -14.026 1.00 29.46 148 VAL F CA 1
ATOM 6348 C C . VAL F 1 124 ? -7.428 9.111 -13.562 1.00 29.27 148 VAL F C 1
ATOM 6349 O O . VAL F 1 124 ? -6.282 8.666 -13.551 1.00 28.67 148 VAL F O 1
ATOM 6353 N N . GLY F 1 125 ? -7.739 10.361 -13.222 1.00 29.26 149 GLY F N 1
ATOM 6354 C CA . GLY F 1 125 ? -6.764 11.336 -12.742 1.00 30.41 149 GLY F CA 1
ATOM 6355 C C . GLY F 1 125 ? -5.932 12.062 -13.779 1.00 31.69 149 GLY F C 1
ATOM 6356 O O . GLY F 1 125 ? -6.009 11.784 -14.959 1.00 31.48 149 GLY F O 1
ATOM 6357 N N . ALA F 1 126 ? -5.108 12.995 -13.317 1.00 33.55 150 ALA F N 1
ATOM 6358 C CA . ALA F 1 126 ? -4.261 13.808 -14.190 1.00 35.15 150 ALA F CA 1
ATOM 6359 C C . ALA F 1 126 ? -3.256 12.984 -14.971 1.00 36.62 150 ALA F C 1
ATOM 6360 O O . ALA F 1 126 ? -2.512 12.176 -14.410 1.00 37.07 150 ALA F O 1
ATOM 6370 N N . GLU F 1 128 ? -0.470 13.556 -18.613 1.00 39.43 152 GLU F N 1
ATOM 6371 C CA . GLU F 1 128 ? 0.274 14.574 -19.339 1.00 39.31 152 GLU F CA 1
ATOM 6372 C C . GLU F 1 128 ? 0.036 14.299 -20.837 1.00 38.85 152 GLU F C 1
ATOM 6373 O O . GLU F 1 128 ? 0.778 13.549 -21.496 1.00 38.34 152 GLU F O 1
ATOM 6379 N N . TRP F 1 129 ? -1.022 14.934 -21.351 1.00 38.20 153 TRP F N 1
ATOM 6380 C CA . TRP F 1 129 ? -1.732 14.495 -22.554 1.00 37.35 153 TRP F CA 1
ATOM 6381 C C . TRP F 1 129 ? -1.067 14.804 -23.890 1.00 38.17 153 TRP F C 1
ATOM 6382 O O . TRP F 1 129 ? -1.526 14.338 -24.951 1.00 37.84 153 TRP F O 1
ATOM 6393 N N . ASP F 1 130 ? 0.026 15.568 -23.823 1.00 38.86 154 ASP F N 1
ATOM 6394 C CA . ASP F 1 130 ? 0.796 16.008 -25.000 1.00 39.28 154 ASP F CA 1
ATOM 6395 C C . ASP F 1 130 ? 2.043 15.156 -25.184 1.00 39.44 154 ASP F C 1
ATOM 6396 O O . ASP F 1 130 ? 2.841 15.396 -26.091 1.00 39.39 154 ASP F O 1
ATOM 6401 N N . HIS F 1 131 ? 2.226 14.178 -24.300 1.00 39.79 155 HIS F N 1
ATOM 6402 C CA . HIS F 1 131 ? 3.428 13.352 -24.336 1.00 40.12 155 HIS F CA 1
ATOM 6403 C C . HIS F 1 131 ? 3.414 12.533 -25.604 1.00 40.12 155 HIS F C 1
ATOM 6404 O O . HIS F 1 131 ? 2.336 12.103 -26.037 1.00 39.90 155 HIS F O 1
ATOM 6411 N N . PRO F 1 132 ? 4.611 12.347 -26.211 1.00 40.08 156 PRO F N 1
ATOM 6412 C CA . PRO F 1 132 ? 4.755 11.733 -27.501 1.00 40.16 156 PRO F CA 1
ATOM 6413 C C . PRO F 1 132 ? 4.007 10.411 -27.587 1.00 40.16 156 PRO F C 1
ATOM 6414 O O . PRO F 1 132 ? 3.370 10.154 -28.615 1.00 40.33 156 PRO F O 1
ATOM 6418 N N . GLU F 1 133 ? 4.062 9.604 -26.520 1.00 40.03 157 GLU F N 1
ATOM 6419 C CA . GLU F 1 133 ? 3.343 8.313 -26.468 1.00 39.84 157 GLU F CA 1
ATOM 6420 C C . GLU F 1 133 ? 1.807 8.464 -26.611 1.00 39.48 157 GLU F C 1
ATOM 6421 O O . GLU F 1 133 ? 1.152 7.592 -27.206 1.00 39.56 157 GLU F O 1
ATOM 6424 N N . VAL F 1 134 ? 1.246 9.571 -26.100 1.00 38.70 158 VAL F N 1
ATOM 6425 C CA . VAL F 1 134 ? -0.189 9.871 -26.288 1.00 38.24 158 VAL F CA 1
ATOM 6426 C C . VAL F 1 134 ? -0.478 10.204 -27.752 1.00 37.57 158 VAL F C 1
ATOM 6427 O O . VAL F 1 134 ? -1.297 9.532 -28.404 1.00 37.03 158 VAL F O 1
ATOM 6431 N N . ILE F 1 135 ? 0.195 11.248 -28.246 1.00 36.99 159 ILE F N 1
ATOM 6432 C CA . ILE F 1 135 ? 0.102 11.700 -29.652 1.00 36.36 159 ILE F CA 1
ATOM 6433 C C . ILE F 1 135 ? 0.095 10.518 -30.606 1.00 36.04 159 ILE F C 1
ATOM 6434 O O . ILE F 1 135 ? -0.787 10.415 -31.472 1.00 35.90 159 ILE F O 1
ATOM 6439 N N . ALA F 1 136 ? 1.091 9.642 -30.415 1.00 35.21 160 ALA F N 1
ATOM 6440 C CA . ALA F 1 136 ? 1.326 8.464 -31.230 1.00 34.91 160 ALA F CA 1
ATOM 6441 C C . ALA F 1 136 ? 0.151 7.486 -31.257 1.00 34.54 160 ALA F C 1
ATOM 6442 O O . ALA F 1 136 ? -0.283 7.037 -32.326 1.00 34.43 160 ALA F O 1
ATOM 6444 N N . PHE F 1 137 ? -0.338 7.145 -30.072 1.00 34.10 161 PHE F N 1
ATOM 6445 C CA . PHE F 1 137 ? -1.513 6.293 -29.929 1.00 33.65 161 PHE F CA 1
ATOM 6446 C C . PHE F 1 137 ? -2.740 6.821 -30.696 1.00 33.62 161 PHE F C 1
ATOM 6447 O O . PHE F 1 137 ? -3.407 6.052 -31.380 1.00 33.48 161 PHE F O 1
ATOM 6455 N N . LEU F 1 138 ? -3.027 8.120 -30.572 1.00 33.48 162 LEU F N 1
ATOM 6456 C CA . LEU F 1 138 ? -4.117 8.766 -31.318 1.00 33.64 162 LEU F CA 1
ATOM 6457 C C . LEU F 1 138 ? -3.915 8.861 -32.841 1.00 34.32 162 LEU F C 1
ATOM 6458 O O . LEU F 1 138 ? -4.879 8.758 -33.615 1.00 34.35 162 LEU F O 1
ATOM 6463 N N . ASN F 1 139 ? -2.669 9.092 -33.266 1.00 34.90 163 ASN F N 1
ATOM 6464 C CA . ASN F 1 139 ? -2.347 9.210 -34.681 1.00 34.78 163 ASN F CA 1
ATOM 6465 C C . ASN F 1 139 ? -2.634 7.879 -35.352 1.00 35.33 163 ASN F C 1
ATOM 6466 O O . ASN F 1 139 ? -3.258 7.850 -36.414 1.00 35.97 163 ASN F O 1
ATOM 6471 N N . ASN F 1 140 ? -2.216 6.782 -34.712 1.00 35.64 164 ASN F N 1
ATOM 6472 C CA . ASN F 1 140 ? -2.514 5.425 -35.177 1.00 36.31 164 ASN F CA 1
ATOM 6473 C C . ASN F 1 140 ? -4.006 5.170 -35.406 1.00 36.72 164 ASN F C 1
ATOM 6474 O O . ASN F 1 140 ? -4.383 4.304 -36.193 1.00 36.86 164 ASN F O 1
ATOM 6479 N N . GLU F 1 141 ? -4.850 5.931 -34.716 1.00 37.50 165 GLU F N 1
ATOM 6480 C CA . GLU F 1 141 ? -6.304 5.917 -34.952 1.00 37.80 165 GLU F CA 1
ATOM 6481 C C . GLU F 1 141 ? -6.702 6.926 -36.021 1.00 36.96 165 GLU F C 1
ATOM 6482 O O . GLU F 1 141 ? -7.665 6.718 -36.741 1.00 36.24 165 GLU F O 1
ATOM 6488 N N . LEU F 1 142 ? -5.961 8.031 -36.073 1.00 36.81 166 LEU F N 1
ATOM 6489 C CA . LEU F 1 142 ? -6.287 9.189 -36.884 1.00 36.94 166 LEU F CA 1
ATOM 6490 C C . LEU F 1 142 ? -5.353 10.324 -36.512 1.00 37.26 166 LEU F C 1
ATOM 6491 O O . LEU F 1 142 ? -5.665 11.113 -35.617 1.00 37.82 166 LEU F O 1
#

Nearest PDB structures (foldseek):
  3kcm-assembly1_A  TM=1.008E+00  e=1.537E-29  Geobacter metallireducens GS-15
  3hdc-assembly1_A-2  TM=8.841E-01  e=1.691E-14  Geobacter metallireducens GS-15
  2b1k-assembly1_A  TM=7.691E-01  e=2.975E-11  Escherichia coli
  3kh9-assembly1_A  TM=7.873E-01  e=1.835E-10  Pseudomonas aeruginosa
  1z5y-assembly1_E  TM=7.730E-01  e=1.734E-08  Escherichia coli

Foldseek 3Di:
DAQAFDDWDWFDWLPRDIDILVVLQQAKEKEKEAELPDPQRVVAQVLQLVVVDPGSYYEYEYQALCWSVRVVVSCVVPVGDDTYTYDVVCVVVVVVVDDDDTKMWIADNRRHTHDIDDTHRCNDDVNSVVRVVD/DAQAFDDWDWFAWLVGDIDIVVVLQQAKEKAKEAELPDVLRVVAQVLQLVVCDPARYYEYEYQALVWNVVVVVSCVVPVGDDGYTYDPVCVVVVVNVDPDDTKMWIAASGRGTHDIDHTHNCNDPVNSVVVVVRRD/DQAFADWDWFDWLPGDIDILVVLQVEKEKEWEAELPDVLRVVAQVLVLVVCPPDSYYEYEYQALVWNVSVVVSCVVVVGDDRYTYDVVCVSVVSVVDDDDTKMWIAANHRGTDDIDHTHRQNDPVNSVVVVVRD/DDFAPWDWFAWLPGDIDTLQVLQQAKEKEWEEELPDVLRVVAQVLQLVVVDDASYYEYEYCALVWNVRVVVSCVVVVGDDGYTYDPVCVVVVRNVHDDPGKMFIAANRRHTDDIDHTHNCNDPVNSVVNVVRSVPDD/DDFDDWDWFAWLVGDIDTLQVLQQAKEKEKEAELPDVLRVVQQVLVLVVCDPARYYEYEYQALVWNVSVVVSCVVVVGDDGYTYDPPCVVVVVNVPPDPTKMWIAANRRHTDDIDDTHNCNDPVNVVVNVVSRVDD/DFFQDWDWFDWLPGDIDILVVLQQAKEKEKEAELPDVLRVVAQVLQLVVVDPDSYYEYEYQDLVWSVSVVVSCVVVVGDDGYTYDPVCPSVVVNVHDDDTKMFIAASRRHTDDIDHTHRCNDPVNSVVNVVRD